Protein 1ZHQ (pdb70)

Solvent-accessible surface area: 39693 Å² total; per-residue (Å²): 72,44,14,118,9,58,12,11,0,5,52,9,174,53,80,68,43,0,73,130,9,0,60,66,0,2,36,1,41,34,13,90,34,50,21,118,69,71,64,58,25,153,72,31,11,1,1,0,43,0,51,18,65,40,81,40,29,23,46,51,89,21,102,14,40,0,0,3,0,43,8,163,48,104,104,23,1,134,128,4,0,70,28,0,0,20,8,28,25,15,95,36,47,38,117,62,128,46,40,32,147,46,62,12,1,0,0,46,0,68,4,23,31,90,48,12,110,10,59,14,11,0,4,47,7,168,51,84,66,42,0,76,123,9,0,59,71,0,1,31,1,42,36,11,105,30,50,19,116,66,75,63,54,26,155,78,31,10,1,3,0,40,0,40,19,81,42,128,36,103,44,161,54,95,23,70,13,16,0,0,2,1,61,13,215,51,22,116,34,0,76,155,14,0,71,44,1,0,25,8,28,30,15,107,32,46,20,10,19,40,59,50,32,153,72,61,11,1,1,0,12,0,68,6,29,30,92,43,13,100,9,59,12,11,0,5,44,7,168,55,80,69,47,0,76,134,8,0,57,71,0,1,32,1,39,36,14,89,33,52,26,118,66,74,60,56,24,155,73,31,10,1,2,0,31,0,47,19,80,40,131,38,105,44,162,50,95,24,99,13,32,0,0,3,0,33,6,48,24,81,102,3,0,75,113,19,0,71,41,1,0,24,8,27,30,16,111,32,47,19,119,60,120,56,46,31,159,30,58,15,0,1,0,44,0,67,5,31,29,92,44,15,106,9,60,12,12,0,7,47,9,166,52,70,41,51,0,44,108,9,0,37,69,0,1,30,1,40,37,14,29,24,39,19,117,61,72,64,59,25,150,71,32,12,1,0,0,43,0,48,19,72,41,132,34,106,44,158,52,93,24,112,14,33,0,0,2,1,42,10,162,51,82,80,36,0,87,144,18,0,70,30,1,0,21,7,25,28,19,90,29,47,19,115,60,118,60,49,37,163,41,61,12,1,0,0,41,0,63,5,30,31,93,44,15,98,9,49,13,12,0,4,47,7,167,51,47,72,48,0,72,138,10,0,59,74,0,1,34,1,40,36,14,91,34,61,19,35,12,6,32,27,25,132,70,33,11,0,5,0,21,0,60,18,76,31,136,41,111,42,162,53,88,24,102,13,32,0,0,3,1,50,9,202,49,84,106,35,0,77,160,26,0,71,40,1,0,23,8,26,30,17,106,32,47,18,116,63,116,62,50,32,166,50,61,12,0,0,0,44,0,65,4,30,32,92,46,13,110,11,62,12,11,0,7,50,9,171,50,82,63,46,0,72,128,10,0,58,73,0,2,34,1,40,37,12,94,31,46,22,117,69,76,65,56,23,156,72,32,11,0,3,0,40,0,53,19,78,41,130,36,106,42,161,54,91,25,100,14,32,0,0,3,0,47,8,173,49,82,85,32,0,76,142,21,0,73,32,0,0,19,8,28,26,18,101,32,46,23,120,62,128,60,44,31,162,50,60,15,1,0,0,49,0,64,6,25,31,88,46,14,99,9,58,12,10,0,6,52,8,173,48,75,78,55,0,12,117,11,0,5,44,0,0,13,0,41,37,14,95,17,41,16,99,68,68,64,56,25,153,76,34,10,1,0,0,40,0,46,19,74,28,98,40,111,46,164,60,92,26,105,14,33,0,0,3,1,48,8,179,53,67,89,40,0,32,107,9,0,48,38,1,0,22,8,25,27,16,60,28,40,22,116,64,116,57,48,32,167,51,52,13,0,0,0,46,0,49,5,26,29,94,43,13,99,10,58,14,11,0,5,39,7,50,25,84,61,11,0,74,69,5,0,56,73,0,2,33,1,38,36,14,96,33,55,19,122,64,74,43,55,23,143,54,31,11,1,2,0,43,0,47,19,77,39,126,32,97,43,162,59,90,25,104,15,31,0,1,2,1,15,8,158,49,84,118,37,0,73,164,14,0,72,33,0,0,21,8,27,30,17,107,30,46,21,118,64,116,54,52,34,132,30,62,10,0,0,0,46,0,66,6,28,31

Structure (mmCIF, N/CA/C/O backbone):
data_1ZHQ
#
_entry.id   1ZHQ
#
_cell.length_a   76.184
_cell.length_b   74.873
_cell.length_c   83.901
_cell.angle_alpha   90.00
_cell.angle_beta   100.77
_cell.angle_gamma   90.00
#
_symmetry.space_group_name_H-M   'P 1 21 1'
#
loop_
_entity.id
_entity.type
_entity.pdbx_description
1 polymer 'mannan-binding lectin'
2 non-polymer 'PHOSPHATE ION'
3 non-polymer 1,2-ETHANEDIOL
4 water water
#
loop_
_atom_site.group_PDB
_atom_site.id
_atom_site.type_symbol
_atom_site.label_atom_id
_atom_site.label_alt_id
_atom_site.label_comp_id
_atom_site.label_asym_id
_atom_site.label_entity_id
_atom_site.label_seq_id
_atom_site.pdbx_PDB_ins_code
_atom_site.Cartn_x
_atom_site.Cartn_y
_atom_site.Cartn_z
_atom_site.occupancy
_atom_site.B_iso_or_equiv
_atom_site.auth_seq_id
_atom_site.auth_comp_id
_atom_site.auth_asym_id
_atom_site.auth_atom_id
_atom_site.pdbx_PDB_model_num
ATOM 1 N N . ALA A 1 1 ? 12.398 25.211 4.856 1.00 19.62 1 ALA A N 1
ATOM 2 C CA . ALA A 1 1 ? 12.916 25.517 3.492 1.00 17.35 1 ALA A CA 1
ATOM 3 C C . ALA A 1 1 ? 11.847 26.243 2.685 1.00 16.61 1 ALA A C 1
ATOM 4 O O . ALA A 1 1 ? 10.652 26.004 2.862 1.00 15.98 1 ALA A O 1
ATOM 6 N N . SER A 1 2 ? 12.277 27.112 1.777 1.00 15.81 2 SER A N 1
ATOM 7 C CA . SER A 1 2 ? 11.331 27.883 0.987 1.00 14.68 2 SER A CA 1
ATOM 8 C C . SER A 1 2 ? 11.661 27.903 -0.501 1.00 14.58 2 SER A C 1
ATOM 9 O O . SER A 1 2 ? 12.723 27.461 -0.917 1.00 12.72 2 SER A O 1
ATOM 12 N N . TYR A 1 3 ? 10.743 28.446 -1.293 1.00 13.97 3 TYR A N 1
ATOM 13 C CA . TYR A 1 3 ? 10.928 28.534 -2.739 1.00 14.05 3 TYR A CA 1
ATOM 14 C C . TYR A 1 3 ? 10.026 29.653 -3.271 1.00 14.79 3 TYR A C 1
ATOM 15 O O . TYR A 1 3 ? 9.132 30.113 -2.576 1.00 14.95 3 TYR A O 1
ATOM 24 N N . LYS A 1 4 ? 10.256 30.093 -4.500 1.00 15.83 4 LYS A N 1
ATOM 25 C CA . LYS A 1 4 ? 9.461 31.186 -5.050 1.00 15.39 4 LYS A CA 1
ATOM 26 C C . LYS A 1 4 ? 8.695 30.847 -6.307 1.00 14.14 4 LYS A C 1
ATOM 27 O O . LYS A 1 4 ? 9.199 30.121 -7.155 1.00 13.89 4 LYS A O 1
ATOM 33 N N . VAL A 1 5 ? 7.473 31.377 -6.414 1.00 12.87 5 VAL A N 1
ATOM 34 C CA . VAL A 1 5 ? 6.629 31.204 -7.605 1.00 13.28 5 VAL A CA 1
ATOM 35 C C . VAL A 1 5 ? 5.873 32.508 -7.848 1.00 13.91 5 VAL A C 1
ATOM 36 O O . VAL A 1 5 ? 5.710 33.333 -6.933 1.00 13.68 5 VAL A O 1
ATOM 40 N N . ASN A 1 6 ? 5.448 32.715 -9.089 1.00 13.27 6 ASN A N 1
ATOM 41 C CA . ASN A 1 6 ? 4.663 33.895 -9.413 1.00 12.35 6 ASN A CA 1
ATOM 42 C C . ASN A 1 6 ? 3.201 33.485 -9.297 1.00 13.34 6 ASN A C 1
ATOM 43 O O . ASN A 1 6 ? 2.804 32.409 -9.768 1.00 12.56 6 ASN A O 1
ATOM 48 N N . ILE A 1 7 ? 2.405 34.341 -8.666 1.00 13.27 7 ILE A N 1
ATOM 49 C CA . ILE A 1 7 ? 0.992 34.065 -8.468 1.00 13.33 7 ILE A CA 1
ATOM 50 C C . ILE A 1 7 ? 0.190 35.154 -9.158 1.00 13.09 7 ILE A C 1
ATOM 51 O O . ILE A 1 7 ? 0.526 36.326 -9.048 1.00 13.06 7 ILE A O 1
ATOM 56 N N . PRO A 1 8 ? -0.882 34.780 -9.874 1.00 12.88 8 PRO A N 1
ATOM 57 C CA . PRO A 1 8 ? -1.722 35.754 -10.583 1.00 12.67 8 PRO A CA 1
ATOM 58 C C . PRO A 1 8 ? -2.272 36.781 -9.620 1.00 12.87 8 PRO A C 1
ATOM 59 O O . PRO A 1 8 ? -2.565 36.464 -8.469 1.00 13.22 8 PRO A O 1
ATOM 63 N N . ALA A 1 9 ? -2.423 38.015 -10.093 1.00 13.19 9 ALA A N 1
ATOM 64 C CA . ALA A 1 9 ? -2.947 39.088 -9.252 1.00 13.79 9 ALA A CA 1
ATOM 65 C C . ALA A 1 9 ? -3.955 39.921 -10.030 1.00 14.46 9 ALA A C 1
ATOM 66 O O . ALA A 1 9 ? -4.543 40.853 -9.489 1.00 13.93 9 ALA A O 1
ATOM 68 N N . GLY A 1 10 ? -4.151 39.568 -11.297 1.00 15.83 10 GLY A N 1
ATOM 69 C CA . GLY A 1 10 ? -5.028 40.349 -12.148 1.00 15.84 10 GLY A CA 1
ATOM 70 C C . GLY A 1 10 ? -4.130 41.463 -12.658 1.00 15.67 10 GLY A C 1
ATOM 71 O O . GLY A 1 10 ? -2.948 41.493 -12.323 1.00 16.18 10 GLY A O 1
ATOM 72 N N . PRO A 1 11 ? -4.642 42.394 -13.469 1.00 16.66 11 PRO A N 1
ATOM 73 C CA . PRO A 1 11 ? -3.782 43.472 -13.965 1.00 16.63 11 PRO A CA 1
ATOM 74 C C . PRO A 1 11 ? -3.335 44.424 -12.851 1.00 15.53 11 PRO A C 1
ATOM 75 O O . PRO A 1 11 ? -4.140 44.823 -12.016 1.00 16.46 11 PRO A O 1
ATOM 79 N N . LEU A 1 12 ? -2.050 44.767 -12.830 1.00 15.32 12 LEU A N 1
ATOM 80 C CA . LEU A 1 12 ? -1.525 45.704 -11.833 1.00 15.22 12 LEU A CA 1
ATOM 81 C C . LEU A 1 12 ? -1.045 46.911 -12.639 1.00 16.52 12 LEU A C 1
ATOM 82 O O . LEU A 1 12 ? -0.110 46.802 -13.422 1.00 17.91 12 LEU A O 1
ATOM 87 N N . TRP A 1 13 ? -1.685 48.060 -12.442 1.00 17.22 13 TRP A N 1
ATOM 88 C CA . TRP A 1 13 ? -1.367 49.245 -13.238 1.00 17.78 13 TRP A CA 1
ATOM 89 C C . TRP A 1 13 ? -0.194 50.148 -12.855 1.00 17.32 13 TRP A C 1
ATOM 90 O O . TRP A 1 13 ? 0.119 51.095 -13.583 1.00 17.41 13 TRP A O 1
ATOM 101 N N . SER A 1 14 ? 0.456 49.866 -11.734 1.00 14.71 14 SER A N 1
ATOM 102 C CA . SER A 1 14 ? 1.603 50.665 -11.307 1.00 15.14 14 SER A CA 1
ATOM 103 C C . SER A 1 14 ? 2.341 49.865 -10.253 1.00 14.19 14 SER A C 1
ATOM 104 O O . SER A 1 14 ? 1.775 48.944 -9.684 1.00 11.85 14 SER A O 1
ATOM 107 N N . ASN A 1 15 ? 3.598 50.211 -9.999 1.00 14.83 15 ASN A N 1
ATOM 108 C CA . ASN A 1 15 ? 4.361 49.514 -8.978 1.00 14.35 15 ASN A CA 1
ATOM 109 C C . ASN A 1 15 ? 3.722 49.764 -7.608 1.00 14.10 15 ASN A C 1
ATOM 110 O O . ASN A 1 15 ? 3.717 48.890 -6.745 1.00 13.80 15 ASN A O 1
ATOM 115 N N . ALA A 1 16 ? 3.193 50.966 -7.409 1.00 15.00 16 ALA A N 1
ATOM 116 C CA . ALA A 1 16 ? 2.563 51.301 -6.140 1.00 14.78 16 ALA A CA 1
ATOM 117 C C . ALA A 1 16 ? 1.426 50.323 -5.845 1.00 14.83 16 ALA A C 1
ATOM 118 O O . ALA A 1 16 ? 1.306 49.806 -4.729 1.00 12.35 16 ALA A O 1
ATOM 120 N N . GLU A 1 17 ? 0.605 50.051 -6.856 1.00 12.47 17 GLU A N 1
ATOM 121 C CA . GLU A 1 17 ? -0.520 49.138 -6.669 1.00 14.42 17 GLU A CA 1
ATOM 122 C C . GLU A 1 17 ? -0.003 47.736 -6.352 1.00 13.48 17 GLU A C 1
ATOM 123 O O . GLU A 1 17 ? -0.552 47.041 -5.507 1.00 13.66 17 GLU A O 1
ATOM 129 N N . ALA A 1 18 ? 1.074 47.348 -7.024 1.00 14.34 18 ALA A N 1
ATOM 130 C CA . ALA A 1 18 ? 1.679 46.035 -6.835 1.00 13.78 18 ALA A CA 1
ATOM 131 C C . ALA A 1 18 ? 2.196 45.841 -5.414 1.00 14.98 18 ALA A C 1
ATOM 132 O O . ALA A 1 18 ? 2.076 44.748 -4.854 1.00 12.75 18 ALA A O 1
ATOM 134 N N . GLN A 1 19 ? 2.788 46.889 -4.847 1.00 13.88 19 GLN A N 1
ATOM 135 C CA . GLN A 1 19 ? 3.312 46.813 -3.486 1.00 15.66 19 GLN A CA 1
ATOM 136 C C . GLN A 1 19 ? 2.166 46.798 -2.473 1.00 15.51 19 GLN A C 1
ATOM 137 O O . GLN A 1 19 ? 2.326 46.316 -1.351 1.00 15.84 19 GLN A O 1
ATOM 143 N N . GLN A 1 20 ? 1.018 47.339 -2.861 1.00 15.42 20 GLN A N 1
ATOM 144 C CA . GLN A 1 20 ? -0.148 47.337 -1.977 1.00 17.50 20 GLN A CA 1
ATOM 145 C C . GLN A 1 20 ? -0.838 45.974 -2.056 1.00 16.61 20 GLN A C 1
ATOM 146 O O . GLN A 1 20 ? -1.214 45.399 -1.043 1.00 16.50 20 GLN A O 1
ATOM 152 N N . VAL A 1 21 ? -0.998 45.469 -3.277 1.00 15.26 21 VAL A N 1
ATOM 153 C CA . VAL A 1 21 ? -1.667 44.193 -3.522 1.00 13.94 21 VAL A CA 1
ATOM 154 C C . VAL A 1 21 ? -0.828 42.931 -3.299 1.00 12.87 21 VAL A C 1
ATOM 155 O O . VAL A 1 21 ? -1.344 41.915 -2.821 1.00 12.35 21 VAL A O 1
ATOM 159 N N . GLY A 1 22 ? 0.448 42.983 -3.670 1.00 13.11 22 GLY A N 1
ATOM 160 C CA . GLY A 1 22 ? 1.318 41.825 -3.515 1.00 12.26 22 GLY A CA 1
ATOM 161 C C . GLY A 1 22 ? 1.272 41.199 -2.131 1.00 11.79 22 GLY A C 1
ATOM 162 O O . GLY A 1 22 ? 1.128 39.985 -1.993 1.00 12.23 22 GLY A O 1
ATOM 163 N N . PRO A 1 23 ? 1.391 42.007 -1.073 1.00 11.97 23 PRO A N 1
ATOM 164 C CA . PRO A 1 23 ? 1.351 41.416 0.267 1.00 11.25 23 PRO A CA 1
ATOM 165 C C . PRO A 1 23 ? 0.024 40.731 0.594 1.00 11.34 23 PRO A C 1
ATOM 166 O O . PRO A 1 23 ? 0.002 39.756 1.334 1.00 11.00 23 PRO A O 1
ATOM 170 N N . LYS A 1 24 ? -1.076 41.243 0.044 1.00 10.37 24 LYS A N 1
ATOM 1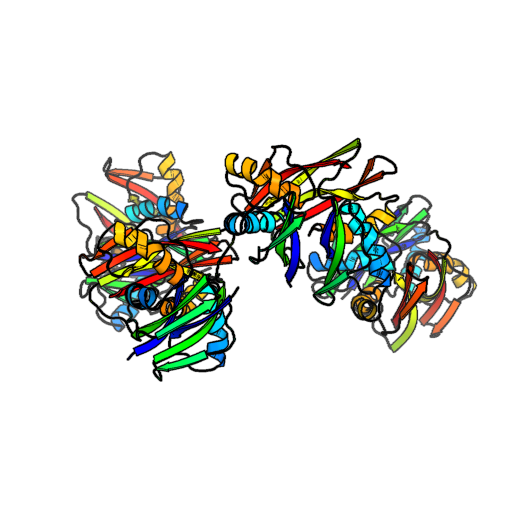71 C CA . LYS A 1 24 ? -2.390 40.657 0.324 1.00 11.24 24 LYS A CA 1
ATOM 172 C C . LYS A 1 24 ? -2.528 39.298 -0.348 1.00 12.68 24 LYS A C 1
ATOM 173 O O . LYS A 1 24 ? -3.019 38.335 0.261 1.00 12.31 24 LYS A O 1
ATOM 179 N N . ILE A 1 25 ? -2.104 39.212 -1.603 1.00 10.84 25 ILE A N 1
ATOM 180 C CA . ILE A 1 25 ? -2.149 37.936 -2.304 1.00 11.19 25 ILE A CA 1
ATOM 181 C C . ILE A 1 25 ? -1.202 36.945 -1.633 1.00 12.25 25 ILE A C 1
ATOM 182 O O . ILE A 1 25 ? -1.530 35.770 -1.466 1.00 10.87 25 ILE A O 1
ATOM 187 N N . ALA A 1 26 ? -0.032 37.425 -1.226 1.00 13.18 26 ALA A N 1
ATOM 188 C CA . ALA A 1 26 ? 0.926 36.554 -0.574 1.00 11.85 26 ALA A CA 1
ATOM 189 C C . ALA A 1 26 ? 0.336 36.027 0.726 1.00 12.11 26 ALA A C 1
ATOM 190 O O . ALA A 1 26 ? 0.443 34.836 1.034 1.00 12.66 26 ALA A O 1
ATOM 192 N N . ALA A 1 27 ? -0.302 36.898 1.489 1.00 12.26 27 ALA A N 1
ATOM 193 C CA . ALA A 1 27 ? -0.880 36.441 2.750 1.00 13.31 27 ALA A CA 1
ATOM 194 C C . ALA A 1 27 ? -2.000 35.411 2.529 1.00 12.05 27 ALA A C 1
ATOM 195 O O . ALA A 1 27 ? -2.179 34.511 3.348 1.00 11.08 27 ALA A O 1
ATOM 197 N N . ALA A 1 28 ? -2.744 35.535 1.432 1.00 11.35 28 ALA A N 1
ATOM 198 C CA . ALA A 1 28 ? -3.835 34.592 1.150 1.00 11.62 28 ALA A CA 1
ATOM 199 C C . ALA A 1 28 ? -3.274 33.222 0.774 1.00 12.27 28 ALA A C 1
ATOM 200 O O . ALA A 1 28 ? -3.964 32.206 0.879 1.00 10.14 28 ALA A O 1
ATOM 202 N N . HIS A 1 29 ? -2.020 33.218 0.326 1.00 11.72 29 HIS A N 1
ATOM 203 C CA . HIS A 1 29 ? -1.336 31.992 -0.085 1.00 13.14 29 HIS A CA 1
ATOM 204 C C . HIS A 1 29 ? -0.243 31.543 0.879 1.00 13.02 29 HIS A C 1
ATOM 205 O O . HIS A 1 29 ? 0.618 30.732 0.532 1.00 11.90 29 HIS A O 1
ATOM 212 N N . GLN A 1 30 ? -0.313 32.078 2.097 1.00 11.82 30 GLN A N 1
ATOM 213 C CA . GLN A 1 30 ? 0.607 31.753 3.175 1.00 13.63 30 GLN A CA 1
ATOM 214 C C . GLN A 1 30 ? 2.063 31.937 2.806 1.00 14.15 30 GLN A C 1
ATOM 215 O O . GLN A 1 30 ? 2.915 31.124 3.170 1.00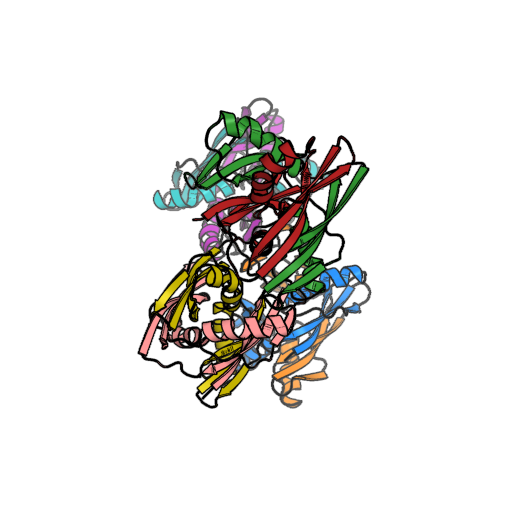 13.14 30 GLN A O 1
ATOM 221 N N . GLY A 1 31 ? 2.352 33.016 2.093 1.00 14.94 31 GLY A N 1
ATOM 222 C CA . GLY A 1 31 ? 3.727 33.262 1.702 1.00 14.46 31 GLY A CA 1
ATOM 223 C C . GLY A 1 31 ? 4.128 34.690 1.969 1.00 15.08 31 GLY A C 1
ATOM 224 O O . GLY A 1 31 ? 3.389 35.431 2.615 1.00 12.87 31 GLY A O 1
ATOM 225 N N . ASN A 1 32 ? 5.309 35.058 1.485 1.00 13.39 32 ASN A N 1
ATOM 226 C CA . ASN A 1 32 ? 5.820 36.401 1.646 1.00 14.61 32 ASN A CA 1
ATOM 227 C C . ASN A 1 32 ? 6.119 37.001 0.278 1.00 14.20 32 ASN A C 1
ATOM 228 O O . ASN A 1 32 ? 6.913 36.454 -0.498 1.00 14.77 32 ASN A O 1
ATOM 233 N N . PHE A 1 33 ? 5.455 38.108 -0.023 1.00 12.99 33 PHE A N 1
ATOM 234 C CA . PHE A 1 33 ? 5.667 38.823 -1.275 1.00 12.56 33 PHE A CA 1
ATOM 235 C C . PHE A 1 33 ? 7.131 39.324 -1.255 1.00 14.41 33 PHE A C 1
ATOM 236 O O . PHE A 1 33 ? 7.580 39.901 -0.267 1.00 14.96 33 PHE A O 1
ATOM 244 N N . THR A 1 34 ? 7.872 39.081 -2.332 1.00 16.06 34 THR A N 1
ATOM 245 C CA . THR A 1 34 ? 9.277 39.490 -2.414 1.00 16.27 34 THR A CA 1
ATOM 246 C C . THR A 1 34 ? 9.455 40.935 -2.881 1.00 16.93 34 THR A C 1
ATOM 247 O O . THR A 1 34 ? 10.565 41.460 -2.860 1.00 15.64 34 THR A O 1
ATOM 251 N N . GLY A 1 35 ? 8.367 41.557 -3.324 1.00 15.25 35 GLY A N 1
ATOM 252 C CA . GLY A 1 35 ? 8.439 42.917 -3.824 1.00 15.01 35 GLY A CA 1
ATOM 253 C C . GLY A 1 35 ? 8.518 42.917 -5.342 1.00 15.88 35 GLY A C 1
ATOM 254 O O . GLY A 1 35 ? 8.287 43.947 -5.985 1.00 16.68 35 GLY A O 1
ATOM 255 N N . GLN A 1 36 ? 8.838 41.764 -5.928 1.00 17.18 36 GLN A N 1
ATOM 256 C CA . GLN A 1 36 ? 8.961 41.664 -7.386 1.00 17.06 36 GLN A CA 1
ATOM 257 C C . GLN A 1 36 ? 7.652 41.264 -8.062 1.00 17.13 36 GLN A C 1
ATOM 258 O O . GLN A 1 36 ? 6.863 40.505 -7.509 1.00 13.61 36 GLN A O 1
ATOM 264 N N . TRP A 1 37 ? 7.420 41.786 -9.262 1.00 16.01 37 TRP A N 1
ATOM 265 C CA . TRP A 1 37 ? 6.195 41.466 -9.977 1.00 17.70 37 TRP A CA 1
ATOM 266 C C . TRP A 1 37 ? 6.401 41.677 -11.462 1.00 18.75 37 TRP A C 1
ATOM 267 O O . TRP A 1 37 ? 7.365 42.314 -11.870 1.00 18.60 37 TRP A O 1
ATOM 278 N N . THR A 1 38 ? 5.486 41.147 -12.269 1.00 18.73 38 THR A N 1
ATOM 279 C CA . THR A 1 38 ? 5.597 41.258 -13.717 1.00 20.64 38 THR A CA 1
ATOM 280 C C . THR A 1 38 ? 4.227 41.278 -14.387 1.00 20.02 38 THR A C 1
ATOM 281 O O . THR A 1 38 ? 3.297 40.641 -13.910 1.00 18.06 38 THR A O 1
ATOM 285 N N . THR A 1 39 ? 4.095 42.016 -15.487 1.00 18.59 39 THR A N 1
ATOM 286 C CA . THR A 1 39 ? 2.838 41.975 -16.214 1.00 18.91 39 THR A CA 1
ATOM 287 C C . THR A 1 39 ? 3.108 40.933 -17.297 1.00 19.22 39 THR A C 1
ATOM 288 O O . THR A 1 39 ? 4.114 41.015 -18.008 1.00 20.51 39 THR A O 1
ATOM 292 N N . VAL A 1 40 ? 2.234 39.936 -17.404 1.00 18.50 40 VAL A N 1
ATOM 293 C CA . VAL A 1 40 ? 2.427 38.866 -18.381 1.00 17.39 40 VAL A CA 1
ATOM 294 C C . VAL A 1 40 ? 1.489 38.950 -19.578 1.00 18.40 40 VAL A C 1
ATOM 295 O O . VAL A 1 40 ? 1.736 38.319 -20.606 1.00 18.61 40 VAL A O 1
ATOM 299 N N . VAL A 1 41 ? 0.405 39.705 -19.432 1.00 18.51 41 VAL A N 1
ATOM 300 C CA . VAL A 1 41 ? -0.519 39.944 -20.541 1.00 19.49 41 VAL A CA 1
ATOM 301 C C . VAL A 1 41 ? -0.883 41.420 -20.409 1.00 20.56 41 VAL A C 1
ATOM 302 O O . VAL A 1 41 ? -1.612 41.820 -19.501 1.00 20.35 41 VAL A O 1
ATOM 306 N N . GLU A 1 42 ? -0.336 42.227 -21.309 1.00 22.17 42 GLU A N 1
ATOM 307 C CA . GLU A 1 42 ? -0.564 43.661 -21.297 1.00 24.02 42 GLU A CA 1
ATOM 308 C C . GLU A 1 42 ? -2.030 44.000 -21.077 1.00 23.70 42 GLU A C 1
ATOM 309 O O . GLU A 1 42 ? -2.915 43.454 -21.741 1.00 24.31 42 GLU A O 1
ATOM 315 N N . SER A 1 43 ? -2.282 44.880 -20.112 1.00 22.59 43 SER A N 1
ATOM 316 C CA . SER A 1 43 ? -3.633 45.334 -19.788 1.00 21.08 43 SER A CA 1
ATOM 317 C C . SER A 1 43 ? -4.574 44.268 -19.244 1.00 20.23 43 SER A C 1
ATOM 318 O O . SER A 1 43 ? -5.755 44.542 -19.055 1.00 20.44 43 SER A O 1
ATOM 321 N N . ALA A 1 44 ? -4.080 43.065 -18.967 1.00 18.02 44 ALA A N 1
ATOM 322 C CA . ALA A 1 44 ? -4.995 42.025 -18.501 1.00 15.78 44 ALA A CA 1
ATOM 323 C C . ALA A 1 44 ? -4.538 41.151 -17.346 1.00 15.59 44 ALA A C 1
ATOM 324 O O . ALA A 1 44 ? -5.367 40.649 -16.589 1.00 14.15 44 ALA A O 1
ATOM 326 N N . MET A 1 45 ? -3.234 40.948 -17.209 1.00 14.29 45 MET A N 1
ATOM 327 C CA . MET A 1 45 ? -2.767 40.083 -16.133 1.00 13.37 45 MET A CA 1
ATOM 328 C C . MET A 1 45 ? -1.338 40.361 -15.719 1.00 13.11 45 MET A C 1
ATOM 329 O O . MET A 1 45 ? -0.449 40.509 -16.562 1.00 15.34 45 MET A O 1
ATOM 334 N N . SER A 1 46 ? -1.128 40.424 -14.408 1.00 12.48 46 SER A N 1
ATOM 335 C CA . SER A 1 46 ? 0.190 40.640 -13.839 1.00 12.50 46 SER A CA 1
ATOM 336 C C . SER A 1 46 ? 0.310 39.573 -12.759 1.00 12.25 46 SER A C 1
ATOM 337 O O . SER A 1 46 ? -0.693 39.050 -12.301 1.00 12.27 46 SER A O 1
ATOM 340 N N . VAL A 1 47 ? 1.529 39.244 -12.371 1.00 11.94 47 VAL A N 1
ATOM 341 C CA . VAL A 1 47 ? 1.723 38.248 -11.324 1.00 13.45 47 VAL A CA 1
ATOM 342 C C . VAL A 1 47 ? 2.669 38.848 -10.287 1.00 14.27 47 VAL A C 1
ATOM 343 O O . VAL A 1 47 ? 3.465 39.728 -10.613 1.00 13.28 47 VAL A O 1
ATOM 347 N N . VAL A 1 48 ? 2.565 38.381 -9.046 1.00 13.10 48 VAL A N 1
ATOM 348 C CA . VAL A 1 48 ? 3.426 38.846 -7.971 1.00 11.80 48 VAL A CA 1
ATOM 349 C C . VAL A 1 48 ? 4.269 37.660 -7.477 1.00 12.70 48 VAL A C 1
ATOM 350 O O . VAL A 1 48 ? 3.761 36.539 -7.308 1.00 12.22 48 VAL A O 1
ATOM 354 N N . GLU A 1 49 ? 5.561 37.902 -7.273 1.00 12.19 49 GLU A N 1
ATOM 355 C CA . GLU A 1 49 ? 6.456 36.839 -6.824 1.00 13.06 49 GLU A CA 1
ATOM 356 C C . GLU A 1 49 ? 6.251 36.593 -5.345 1.00 12.40 49 GLU A C 1
ATOM 357 O O . GLU A 1 49 ? 6.322 37.517 -4.543 1.00 11.64 49 GLU A O 1
ATOM 363 N N . VAL A 1 50 ? 6.022 35.337 -4.986 1.00 12.86 50 VAL A N 1
ATOM 364 C CA . VAL A 1 50 ? 5.756 34.988 -3.601 1.00 13.26 50 VAL A CA 1
ATOM 365 C C . VAL A 1 50 ? 6.614 33.832 -3.094 1.00 14.29 50 VAL A C 1
ATOM 366 O O . VAL A 1 50 ? 6.724 32.782 -3.743 1.00 12.57 50 VAL A O 1
ATOM 370 N N . GLU A 1 51 ? 7.224 34.032 -1.931 1.00 14.98 51 GLU A N 1
ATOM 371 C CA . GLU A 1 51 ? 8.044 32.993 -1.336 1.00 15.12 51 GLU A CA 1
ATOM 372 C C . GLU A 1 51 ? 7.130 32.140 -0.453 1.00 14.91 51 GLU A C 1
ATOM 373 O O . GLU A 1 51 ? 6.463 32.640 0.459 1.00 15.74 51 GLU A O 1
ATOM 379 N N . LEU A 1 52 ? 7.110 30.848 -0.744 1.00 14.63 52 LEU A N 1
ATOM 380 C CA . LEU A 1 52 ? 6.287 29.882 -0.037 1.00 14.07 52 LEU A CA 1
ATOM 381 C C . LEU A 1 52 ? 7.160 28.950 0.788 1.00 13.85 52 LEU A C 1
ATOM 382 O O . LEU A 1 52 ? 8.335 28.743 0.483 1.00 14.84 52 LEU A O 1
ATOM 387 N N . GLN A 1 53 ? 6.579 28.385 1.831 1.00 15.02 53 GLN A N 1
ATOM 388 C CA . GLN A 1 53 ? 7.291 27.440 2.678 1.00 14.63 53 GLN A CA 1
ATOM 389 C C . GLN A 1 53 ? 6.926 26.052 2.182 1.00 15.68 53 GLN A C 1
ATOM 390 O O . GLN A 1 53 ? 5.781 25.813 1.782 1.00 14.00 53 GLN A O 1
ATOM 396 N N . VAL A 1 54 ? 7.888 25.134 2.221 1.00 14.83 54 VAL A N 1
ATOM 397 C CA . VAL A 1 54 ? 7.628 23.772 1.773 1.00 16.76 54 VAL A CA 1
ATOM 398 C C . VAL A 1 54 ? 6.546 23.150 2.643 1.00 16.35 54 VAL A C 1
ATOM 399 O O . VAL A 1 54 ? 5.708 22.403 2.171 1.00 17.20 54 VAL A O 1
ATOM 403 N N . GLU A 1 55 ? 6.565 23.474 3.923 1.00 18.62 55 GLU A N 1
ATOM 404 C CA . GLU A 1 55 ? 5.584 22.916 4.827 1.00 19.97 55 GLU A CA 1
ATOM 405 C C . GLU A 1 55 ? 4.965 24.020 5.677 1.00 19.01 55 GLU A C 1
ATOM 406 O O . GLU A 1 55 ? 5.672 24.780 6.328 1.00 19.09 55 GLU A O 1
ATOM 412 N N . ASN A 1 56 ? 3.641 24.116 5.644 1.00 15.80 56 ASN A N 1
ATOM 413 C CA . ASN A 1 56 ? 2.926 25.116 6.416 1.00 15.43 56 ASN A CA 1
ATOM 414 C C . ASN A 1 56 ? 2.475 24.480 7.712 1.00 16.33 56 ASN A C 1
ATOM 415 O O . ASN A 1 56 ? 1.691 23.528 7.701 1.00 15.94 56 ASN A O 1
ATOM 420 N N . THR A 1 57 ? 2.956 25.001 8.832 1.00 17.07 57 THR A N 1
ATOM 421 C CA . THR A 1 57 ? 2.589 24.426 10.119 1.00 17.98 57 THR A CA 1
ATOM 422 C C . THR A 1 57 ? 1.807 25.411 10.967 1.00 19.05 57 THR A C 1
ATOM 423 O O . THR A 1 57 ? 1.694 26.589 10.627 1.00 20.84 57 THR A O 1
ATOM 427 N N . GLY A 1 58 ? 1.267 24.932 12.080 1.00 17.02 58 GLY A N 1
ATOM 428 C CA . GLY A 1 58 ? 0.498 25.812 12.939 1.00 18.26 58 GLY A CA 1
ATOM 429 C C . GLY A 1 58 ? -0.521 25.012 13.713 1.00 16.61 58 GLY A C 1
ATOM 430 O O . GLY A 1 58 ? -0.614 23.800 13.556 1.00 17.73 58 GLY A O 1
ATOM 431 N N . ILE A 1 59 ? -1.293 25.685 14.551 1.00 16.77 59 ILE A N 1
ATOM 432 C CA . ILE A 1 59 ? -2.284 24.991 15.350 1.00 15.89 59 ILE A CA 1
ATOM 433 C C . ILE A 1 59 ? -3.698 25.212 14.832 1.00 16.22 59 ILE A C 1
ATOM 434 O O . ILE A 1 59 ? -4.648 24.650 15.364 1.00 15.56 59 ILE A O 1
ATOM 439 N N . HIS A 1 60 ? -3.841 26.032 13.796 1.00 14.91 60 HIS A N 1
ATOM 440 C CA . HIS A 1 60 ? -5.163 26.298 13.246 1.00 17.28 60 HIS A CA 1
ATOM 441 C C . HIS A 1 60 ? -5.312 25.609 11.905 1.00 16.92 60 HIS A C 1
ATOM 442 O O . HIS A 1 60 ? -4.323 25.336 11.235 1.00 17.20 60 HIS A O 1
ATOM 449 N N . GLU A 1 61 ? -6.550 25.347 11.513 1.00 15.79 61 GLU A N 1
ATOM 450 C CA . GLU A 1 61 ? -6.785 24.738 10.216 1.00 17.32 61 GLU A CA 1
ATOM 451 C C . GLU A 1 61 ? -8.104 25.152 9.602 1.00 16.85 61 GLU A C 1
ATOM 452 O O . GLU A 1 61 ? -8.998 25.693 10.272 1.00 13.06 61 GLU A O 1
ATOM 458 N N . PHE A 1 62 ? -8.209 24.898 8.303 1.00 15.05 62 PHE A N 1
ATOM 459 C CA . PHE A 1 62 ? -9.422 25.187 7.569 1.00 15.00 62 PHE A CA 1
ATOM 460 C C . PHE A 1 62 ? -9.525 24.151 6.472 1.00 14.25 62 PHE A C 1
ATOM 461 O O . PHE A 1 62 ? -8.590 23.987 5.680 1.00 12.61 62 PHE A O 1
ATOM 469 N N . LYS A 1 63 ? -10.659 23.460 6.421 1.00 13.82 63 LYS A N 1
ATOM 470 C CA . LYS A 1 63 ? -10.867 22.438 5.399 1.00 13.73 63 LYS A CA 1
ATOM 471 C C . LYS A 1 63 ? -11.848 22.955 4.365 1.00 15.15 63 LYS A C 1
ATOM 472 O O . LYS A 1 63 ? -12.803 23.652 4.700 1.00 13.06 63 LYS A O 1
ATOM 478 N N . THR A 1 64 ? -11.619 22.604 3.109 1.00 13.55 64 THR A N 1
ATOM 479 C CA . THR A 1 64 ? -12.494 23.060 2.042 1.00 13.37 64 THR A CA 1
ATOM 480 C C . THR A 1 64 ? -12.262 22.192 0.814 1.00 14.01 64 THR A C 1
ATOM 481 O O . THR A 1 64 ? -11.319 21.412 0.773 1.00 14.30 64 THR A O 1
ATOM 485 N N . ASP A 1 65 ? -13.119 22.337 -0.188 1.00 14.32 65 ASP A N 1
ATOM 486 C CA . ASP A 1 65 ? -12.958 21.573 -1.415 1.00 13.94 65 ASP A CA 1
ATOM 487 C C . ASP A 1 65 ? -12.393 22.477 -2.504 1.00 11.20 65 ASP A C 1
ATOM 488 O O . ASP A 1 65 ? -12.734 23.653 -2.589 1.00 13.43 65 ASP A O 1
ATOM 493 N N . VAL A 1 66 ? -11.510 21.930 -3.324 1.00 10.39 66 VAL A N 1
ATOM 494 C CA . VAL A 1 66 ? -10.956 22.691 -4.417 1.00 9.46 66 VAL A CA 1
ATOM 495 C C . VAL A 1 66 ? -10.921 21.827 -5.667 1.00 10.41 66 VAL A C 1
ATOM 496 O O . VAL A 1 66 ? -10.949 20.591 -5.585 1.00 10.36 66 VAL A O 1
ATOM 500 N N . LEU A 1 67 ? -10.866 22.472 -6.828 1.00 9.58 67 LEU A N 1
ATOM 501 C CA . LEU A 1 67 ? -10.825 21.734 -8.087 1.00 10.72 67 LEU A CA 1
ATOM 502 C C . LEU A 1 67 ? -9.638 20.779 -8.120 1.00 12.80 67 LEU A C 1
ATOM 503 O O . LEU A 1 67 ? -8.519 21.135 -7.731 1.00 12.82 67 LEU A O 1
ATOM 508 N N . ALA A 1 68 ? -9.868 19.568 -8.611 1.00 11.82 68 ALA A N 1
ATOM 509 C CA . ALA A 1 68 ? -8.802 18.590 -8.650 1.00 12.43 68 ALA A CA 1
ATOM 510 C C . ALA A 1 68 ? -8.588 18.070 -10.053 1.00 13.02 68 ALA A C 1
ATOM 511 O O . ALA A 1 68 ? -7.753 17.198 -10.273 1.00 12.21 68 ALA A O 1
ATOM 513 N N . GLY A 1 69 ? -9.326 18.638 -11.001 1.00 13.57 69 GLY A N 1
ATOM 514 C CA . GLY A 1 69 ? -9.260 18.167 -12.370 1.00 13.49 69 GLY A CA 1
ATOM 515 C C . GLY A 1 69 ? -10.151 16.935 -12.368 1.00 13.68 69 GLY A C 1
ATOM 516 O O . GLY A 1 69 ? -10.675 16.568 -11.310 1.00 12.26 69 GLY A O 1
ATOM 517 N N . PRO A 1 70 ? -10.374 16.279 -13.518 1.00 14.18 70 PRO A N 1
ATOM 518 C CA . PRO A 1 70 ? -11.234 15.093 -13.441 1.00 14.93 70 PRO A CA 1
ATOM 519 C C . PRO A 1 70 ? -10.477 13.928 -12.781 1.00 16.41 70 PRO A C 1
ATOM 520 O O . PRO A 1 70 ? -9.309 13.696 -13.081 1.00 17.51 70 PRO A O 1
ATOM 524 N N . LEU A 1 71 ? -11.129 13.229 -11.859 1.00 17.31 71 LEU A N 1
ATOM 525 C CA . LEU A 1 71 ? -10.523 12.072 -11.194 1.00 19.59 71 LEU A CA 1
ATOM 526 C C . LEU A 1 71 ? -11.457 10.899 -11.485 1.00 21.22 71 LEU A C 1
ATOM 527 O O . LEU A 1 71 ? -12.663 10.966 -11.228 1.00 21.05 71 LEU A O 1
ATOM 532 N N . TRP A 1 72 ? -10.892 9.829 -12.028 1.00 23.80 72 TRP A N 1
ATOM 533 C CA . TRP A 1 72 ? -11.681 8.675 -12.439 1.00 26.23 72 TRP A CA 1
ATOM 534 C C . TRP A 1 72 ? -11.892 7.525 -11.472 1.00 27.17 72 TRP A C 1
ATOM 535 O O . TRP A 1 72 ? -12.733 6.664 -11.725 1.00 28.75 72 TRP A O 1
ATOM 546 N N . SER A 1 73 ? -11.158 7.495 -10.369 1.00 25.05 73 SER A N 1
ATOM 547 C CA . SER A 1 73 ? -11.327 6.395 -9.430 1.00 24.61 73 SER A CA 1
ATOM 548 C C . SER A 1 73 ? -10.736 6.747 -8.081 1.00 25.29 73 SER A C 1
ATOM 549 O O . SER A 1 73 ? -9.936 7.680 -7.972 1.00 22.40 73 SER A O 1
ATOM 552 N N . ASN A 1 74 ? -11.109 5.985 -7.057 1.00 26.51 74 ASN A N 1
ATOM 553 C CA . ASN A 1 74 ? -10.582 6.243 -5.728 1.00 27.56 74 ASN A CA 1
ATOM 554 C C . ASN A 1 74 ? -9.079 6.031 -5.752 1.00 28.24 74 ASN A C 1
ATOM 555 O O . ASN A 1 74 ? -8.323 6.711 -5.059 1.00 28.81 74 ASN A O 1
ATOM 560 N N . ASP A 1 75 ? -8.644 5.093 -6.578 1.00 26.44 75 ASP A N 1
ATOM 561 C CA . ASP A 1 75 ? -7.232 4.798 -6.695 1.00 26.62 75 ASP A CA 1
ATOM 562 C C . ASP A 1 75 ? -6.456 6.014 -7.235 1.00 25.78 75 ASP A C 1
ATOM 563 O O . ASP A 1 75 ? -5.395 6.370 -6.727 1.00 24.61 75 ASP A O 1
ATOM 568 N N . GLU A 1 76 ? -6.993 6.656 -8.267 1.00 23.32 76 GLU A N 1
ATOM 569 C CA . GLU A 1 76 ? -6.335 7.824 -8.836 1.00 23.07 76 GLU A CA 1
ATOM 570 C C . GLU A 1 76 ? -6.337 8.969 -7.812 1.00 21.06 76 GLU A C 1
ATOM 571 O O . GLU A 1 76 ? -5.359 9.700 -7.686 1.00 18.89 76 GLU A O 1
ATOM 577 N N . ALA A 1 77 ? -7.431 9.110 -7.073 1.00 19.24 77 ALA A N 1
ATOM 578 C CA . ALA A 1 77 ? -7.520 10.156 -6.060 1.00 19.81 77 ALA A CA 1
ATOM 579 C C . ALA A 1 77 ? -6.484 9.926 -4.955 1.00 19.86 77 ALA A C 1
ATOM 580 O O . ALA A 1 77 ? -5.852 10.877 -4.466 1.00 18.62 77 ALA A O 1
ATOM 582 N N . GLN A 1 78 ? -6.304 8.671 -4.554 1.00 18.85 78 GLN A N 1
ATOM 583 C CA . GLN A 1 78 ? -5.321 8.364 -3.518 1.00 18.98 78 GLN A CA 1
ATOM 584 C C . GLN A 1 78 ? -3.917 8.687 -3.983 1.00 19.97 78 GLN A C 1
ATOM 585 O O . GLN A 1 78 ? -3.086 9.172 -3.209 1.00 18.28 78 GLN A O 1
ATOM 591 N N . LYS A 1 79 ? -3.657 8.416 -5.257 1.00 19.15 79 LYS A N 1
ATOM 592 C CA . LYS A 1 79 ? -2.348 8.669 -5.833 1.00 20.84 79 LYS A CA 1
ATOM 593 C C . LYS A 1 79 ? -2.086 10.165 -6.072 1.00 19.64 79 LYS A C 1
ATOM 594 O O . LYS A 1 79 ? -1.043 10.702 -5.684 1.00 19.31 79 LYS A O 1
ATOM 600 N N . LEU A 1 80 ? -3.051 10.839 -6.682 1.00 16.01 80 LEU A N 1
ATOM 601 C CA . LEU A 1 80 ? -2.900 12.253 -7.008 1.00 16.03 80 LEU A CA 1
ATOM 602 C C . LEU A 1 80 ? -3.267 13.277 -5.920 1.00 14.39 80 LEU A C 1
ATOM 603 O O . LEU A 1 80 ? -2.674 14.363 -5.858 1.00 16.17 80 LEU A O 1
ATOM 608 N N . GLY A 1 81 ? -4.234 12.931 -5.076 1.00 13.59 81 GLY A N 1
ATOM 609 C CA . GLY A 1 81 ? -4.692 13.827 -4.020 1.00 14.37 81 GLY A CA 1
ATOM 610 C C . GLY A 1 81 ? -3.642 14.618 -3.254 1.00 15.94 81 GLY A C 1
ATOM 611 O O . GLY A 1 81 ? -3.744 15.845 -3.163 1.00 15.27 81 GLY A O 1
ATOM 612 N N . PRO A 1 82 ? -2.624 13.953 -2.675 1.00 14.52 82 PRO A N 1
ATOM 613 C CA . PRO A 1 82 ? -1.597 14.690 -1.929 1.00 13.93 82 PRO A CA 1
ATOM 614 C C . PRO A 1 82 ? -0.825 15.673 -2.807 1.00 14.20 82 PRO A C 1
ATOM 615 O O . PRO A 1 82 ? -0.431 16.751 -2.360 1.00 12.31 82 PRO A O 1
ATOM 619 N N . GLN A 1 83 ? -0.598 15.284 -4.059 1.00 13.02 83 GLN A N 1
ATOM 620 C CA . GLN A 1 83 ? 0.139 16.125 -4.997 1.00 13.09 83 GLN A CA 1
ATOM 621 C C . GLN A 1 83 ? -0.696 17.334 -5.394 1.00 12.47 83 GLN A C 1
ATOM 622 O O . GLN A 1 83 ? -0.204 18.462 -5.424 1.00 12.84 83 GLN A O 1
ATOM 628 N N . ILE A 1 84 ? -1.967 17.102 -5.690 1.00 12.06 84 ILE A N 1
ATOM 629 C CA . ILE A 1 84 ? -2.856 18.195 -6.031 1.00 10.97 84 ILE A CA 1
ATOM 630 C C . ILE A 1 84 ? -2.976 19.113 -4.803 1.00 12.32 84 ILE A C 1
ATOM 631 O O . ILE A 1 84 ? -2.933 20.349 -4.917 1.00 12.67 84 ILE A O 1
ATOM 636 N N . ALA A 1 85 ? -3.104 18.518 -3.623 1.00 9.20 85 ALA A N 1
ATOM 637 C CA . ALA A 1 85 ? -3.227 19.346 -2.414 1.00 11.35 85 ALA A CA 1
ATOM 638 C C . ALA A 1 85 ? -1.996 20.226 -2.247 1.00 11.18 85 ALA A C 1
ATOM 639 O O . ALA A 1 85 ? -2.093 21.412 -1.904 1.00 12.62 85 ALA A O 1
ATOM 641 N N . ALA A 1 86 ? -0.826 19.646 -2.490 1.00 10.40 86 ALA A N 1
ATOM 642 C CA . ALA A 1 86 ? 0.406 20.397 -2.371 1.00 10.57 86 ALA A CA 1
ATOM 643 C C . ALA A 1 86 ? 0.412 21.584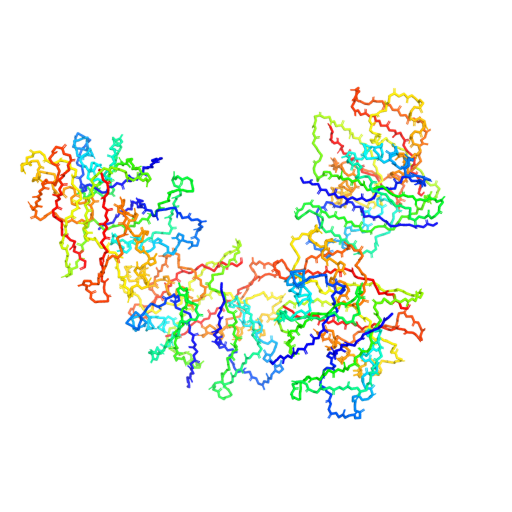 -3.345 1.00 11.73 86 ALA A C 1
ATOM 644 O O . ALA A 1 86 ? 1.017 22.625 -3.058 1.00 10.77 86 ALA A O 1
ATOM 646 N N . SER A 1 87 ? -0.253 21.431 -4.489 1.00 11.11 87 SER A N 1
ATOM 647 C CA . SER A 1 87 ? -0.301 22.518 -5.473 1.00 11.63 87 SER A CA 1
ATOM 648 C C . SER A 1 87 ? -1.145 23.692 -4.977 1.00 11.46 87 SER A C 1
ATOM 649 O O . SER A 1 87 ? -1.177 24.762 -5.611 1.00 11.94 87 SER A O 1
ATOM 652 N N . TYR A 1 88 ? -1.851 23.489 -3.864 1.00 10.57 88 TYR A N 1
ATOM 653 C CA . TYR A 1 88 ? -2.649 24.553 -3.255 1.00 11.56 88 TYR A CA 1
ATOM 654 C C . TYR A 1 88 ? -1.977 24.965 -1.938 1.00 13.50 88 TYR A C 1
ATOM 655 O O . TYR A 1 88 ? -2.504 25.794 -1.187 1.00 14.63 88 TYR A O 1
ATOM 664 N N . GLY A 1 89 ? -0.808 24.390 -1.664 1.00 13.23 89 GLY A N 1
ATOM 665 C CA . GLY A 1 89 ? -0.120 24.697 -0.417 1.00 13.53 89 GLY A CA 1
ATOM 666 C C . GLY A 1 89 ? -0.893 24.132 0.768 1.00 13.73 89 GLY A C 1
ATOM 667 O O . GLY A 1 89 ? -0.991 24.759 1.834 1.00 13.04 89 GLY A O 1
ATOM 668 N N . ALA A 1 90 ? -1.445 22.932 0.598 1.00 13.07 90 ALA A N 1
ATOM 669 C CA . ALA A 1 90 ? -2.232 22.311 1.665 1.00 12.44 90 ALA A CA 1
ATOM 670 C C . ALA A 1 90 ? -2.058 20.799 1.680 1.00 12.97 90 ALA A C 1
ATOM 671 O O . ALA A 1 90 ? -1.243 20.270 0.936 1.00 12.06 90 ALA A O 1
ATOM 673 N N . GLU A 1 91 ? -2.826 20.118 2.531 1.00 12.88 91 GLU A N 1
ATOM 674 C CA . GLU A 1 91 ? -2.753 18.666 2.637 1.00 14.14 91 GLU A CA 1
ATOM 675 C C . GLU A 1 91 ? -4.070 18.009 2.231 1.00 13.87 91 GLU A C 1
ATOM 676 O O . GLU A 1 91 ? -5.152 18.564 2.436 1.00 14.32 91 GLU A O 1
ATOM 682 N N . PHE A 1 92 ? -3.961 16.811 1.671 1.00 13.75 92 PHE A N 1
ATOM 683 C CA . PHE A 1 92 ? -5.115 16.041 1.232 1.00 12.58 92 PHE A CA 1
ATOM 684 C C . PHE A 1 92 ? -5.686 15.242 2.405 1.00 12.83 92 PHE A C 1
ATOM 685 O O . PHE A 1 92 ? -4.952 14.512 3.062 1.00 11.54 92 PHE A O 1
ATOM 693 N N . THR A 1 93 ? -6.984 15.374 2.673 1.00 11.30 93 THR A N 1
ATOM 694 C CA . THR A 1 93 ? -7.592 14.629 3.781 1.00 13.74 93 THR A CA 1
ATOM 695 C C . THR A 1 93 ? -8.039 13.220 3.389 1.00 14.12 93 THR A C 1
ATOM 696 O O . THR A 1 93 ? -8.359 12.403 4.255 1.00 14.06 93 THR A O 1
ATOM 700 N N . GLY A 1 94 ? -8.075 12.946 2.089 1.00 13.90 94 GLY A N 1
ATOM 701 C CA . GLY A 1 94 ? -8.518 11.643 1.621 1.00 14.05 94 GLY A CA 1
ATOM 702 C C . GLY A 1 94 ? -9.917 11.731 1.021 1.00 15.28 94 GLY A C 1
ATOM 703 O O . GLY A 1 94 ? -10.300 10.898 0.202 1.00 16.46 94 GLY A O 1
ATOM 704 N N . GLN A 1 95 ? -10.683 12.744 1.417 1.00 15.25 95 GLN A N 1
ATOM 705 C CA . GLN A 1 95 ? -12.044 12.925 0.888 1.00 16.56 95 GLN A CA 1
ATOM 706 C C . GLN A 1 95 ? -12.068 13.630 -0.472 1.00 15.13 95 GLN A C 1
ATOM 707 O O . GLN A 1 95 ? -11.323 14.585 -0.707 1.00 13.50 95 GLN A O 1
ATOM 713 N N . TRP A 1 96 ? -12.928 13.149 -1.365 1.00 15.23 96 TRP A N 1
ATOM 714 C CA . TRP A 1 96 ? -13.059 13.747 -2.692 1.00 15.11 96 TRP A CA 1
ATOM 715 C C . TRP A 1 96 ? -14.380 13.317 -3.329 1.00 15.64 96 TRP A C 1
ATOM 716 O O . TRP A 1 96 ? -15.049 12.402 -2.849 1.00 16.66 96 TRP A O 1
ATOM 727 N N . ARG A 1 97 ? -14.767 13.979 -4.410 1.00 15.82 97 ARG A N 1
ATOM 728 C CA . ARG A 1 97 ? -15.986 13.591 -5.103 1.00 14.86 97 ARG A CA 1
ATOM 729 C C . ARG A 1 97 ? -16.004 14.264 -6.450 1.00 15.39 97 ARG A C 1
ATOM 730 O O . ARG A 1 97 ? -15.471 15.358 -6.618 1.00 15.61 97 ARG A O 1
ATOM 738 N N . THR A 1 98 ? -16.599 13.597 -7.424 1.00 15.60 98 THR A N 1
ATOM 739 C CA . THR A 1 98 ? -16.713 14.170 -8.751 1.00 15.68 98 THR A CA 1
ATOM 740 C C . THR A 1 98 ? -17.862 15.185 -8.704 1.00 16.33 98 THR A C 1
ATOM 741 O O . THR A 1 98 ? -18.890 14.918 -8.089 1.00 15.58 98 THR A O 1
ATOM 745 N N . ILE A 1 99 ? -17.686 16.352 -9.327 1.00 15.13 99 ILE A N 1
ATOM 746 C CA . ILE A 1 99 ? -18.744 17.357 -9.316 1.00 16.01 99 ILE A CA 1
ATOM 747 C C . ILE A 1 99 ? -19.456 17.518 -10.662 1.00 14.27 99 ILE A C 1
ATOM 748 O O . ILE A 1 99 ? -20.585 18.007 -10.705 1.00 15.24 99 ILE A O 1
ATOM 753 N N . VAL A 1 100 ? -18.785 17.140 -11.748 1.00 15.12 100 VAL A N 1
ATOM 754 C CA . VAL A 1 100 ? -19.386 17.142 -13.094 1.00 14.82 100 VAL A CA 1
ATOM 755 C C . VAL A 1 100 ? -18.849 15.894 -13.793 1.00 14.81 100 VAL A C 1
ATOM 756 O O . VAL A 1 100 ? -17.660 15.800 -14.094 1.00 12.83 100 VAL A O 1
ATOM 760 N N . GLU A 1 101 ? -19.726 14.921 -14.033 1.00 16.48 101 GLU A N 1
ATOM 761 C CA . GLU A 1 101 ? -19.309 13.669 -14.665 1.00 18.69 101 GLU A CA 1
ATOM 762 C C . GLU A 1 101 ? -18.450 13.834 -15.910 1.00 18.03 101 GLU A C 1
ATOM 763 O O . GLU A 1 101 ? -18.796 14.579 -16.817 1.00 17.61 101 GLU A O 1
ATOM 769 N N . GLY A 1 102 ? -17.325 13.120 -15.936 1.00 18.57 102 GLY A N 1
ATOM 770 C CA . GLY A 1 102 ? -16.417 13.165 -17.073 1.00 17.66 102 GLY A CA 1
ATOM 771 C C . GLY A 1 102 ? -15.685 14.480 -17.279 1.00 17.52 102 GLY A C 1
ATOM 772 O O . GLY A 1 102 ? -14.931 14.627 -18.246 1.00 17.76 102 GLY A O 1
ATOM 773 N N . VAL A 1 103 ? -15.863 15.428 -16.363 1.00 16.06 103 VAL A N 1
ATOM 774 C CA . VAL A 1 103 ? -15.234 16.736 -16.531 1.00 15.51 103 VAL A CA 1
ATOM 775 C C . VAL A 1 103 ? -14.435 17.263 -15.351 1.00 14.52 103 VAL A C 1
ATOM 776 O O . VAL A 1 103 ? -13.332 17.785 -15.529 1.00 14.13 103 VAL A O 1
ATOM 780 N N . MET A 1 104 ? -14.967 17.120 -14.142 1.00 14.54 104 MET A N 1
ATOM 781 C CA . MET A 1 104 ? -14.274 17.701 -12.995 1.00 12.85 104 MET A CA 1
ATOM 782 C C . MET A 1 104 ? -14.582 17.070 -11.647 1.00 12.86 104 MET A C 1
ATOM 783 O O . MET A 1 104 ? -15.702 16.666 -11.380 1.00 12.38 104 MET A O 1
ATOM 788 N N . SER A 1 105 ? -13.570 16.992 -10.793 1.00 11.17 105 SER A N 1
ATOM 789 C CA . SER A 1 105 ? -13.754 16.458 -9.457 1.00 13.94 105 SER A CA 1
ATOM 790 C C . SER A 1 105 ? -13.141 17.479 -8.524 1.00 13.00 105 SER A C 1
ATOM 791 O O . SER A 1 105 ? -12.490 18.432 -8.978 1.00 12.15 105 SER A O 1
ATOM 794 N N . VAL A 1 106 ? -13.362 17.293 -7.226 1.00 13.23 106 VAL A N 1
ATOM 795 C CA . VAL A 1 106 ? -12.759 18.176 -6.241 1.00 12.92 106 VAL A CA 1
ATOM 796 C C . VAL A 1 106 ? -12.207 17.298 -5.136 1.00 13.98 106 VAL A C 1
ATOM 797 O O . VAL A 1 106 ? -12.636 16.147 -4.971 1.00 11.75 106 VAL A O 1
ATOM 801 N N . ILE A 1 107 ? -11.228 17.819 -4.401 1.00 12.62 107 ILE A N 1
ATOM 802 C CA . ILE A 1 107 ? -10.680 17.068 -3.282 1.00 11.35 107 ILE A CA 1
ATOM 803 C C . ILE A 1 107 ? -10.806 17.959 -2.075 1.00 11.83 107 ILE A C 1
ATOM 804 O O . ILE A 1 107 ? -10.840 19.189 -2.204 1.00 12.42 107 ILE A O 1
ATOM 809 N N . GLN A 1 108 ? -10.897 17.352 -0.899 1.00 12.06 108 GLN A N 1
ATOM 810 C CA . GLN A 1 108 ? -10.947 18.153 0.309 1.00 11.53 108 GLN A CA 1
ATOM 811 C C . GLN A 1 108 ? -9.489 18.368 0.729 1.00 12.38 108 GLN A C 1
ATOM 812 O O . GLN A 1 108 ? -8.690 17.433 0.730 1.00 12.64 108 GLN A O 1
ATOM 818 N N . ILE A 1 109 ? -9.132 19.604 1.060 1.00 11.98 109 ILE A N 1
ATOM 819 C CA . ILE A 1 109 ? -7.775 19.886 1.493 1.00 11.23 109 ILE A CA 1
ATOM 820 C C . ILE A 1 109 ? -7.887 20.513 2.868 1.00 12.61 109 ILE A C 1
ATOM 821 O O . ILE A 1 109 ? -8.954 21.018 3.256 1.00 11.96 109 ILE A O 1
ATOM 826 N N . LYS A 1 110 ? -6.789 20.467 3.598 1.00 11.28 110 LYS A N 1
ATOM 827 C CA . LYS A 1 110 ? -6.739 21.045 4.928 1.00 11.35 110 LYS A CA 1
ATOM 828 C C . LYS A 1 110 ? -5.601 22.033 4.935 1.00 12.35 110 LYS A C 1
ATOM 829 O O . LYS A 1 110 ? -4.448 21.666 4.658 1.00 12.35 110 LYS A O 1
ATOM 835 N N . TYR A 1 111 ? -5.925 23.290 5.218 1.00 11.96 111 TYR A N 1
ATOM 836 C CA . TYR A 1 111 ? -4.910 24.326 5.322 1.00 11.81 111 TYR A CA 1
ATOM 837 C C . TYR A 1 111 ? -4.546 24.345 6.796 1.00 11.29 111 TYR A C 1
ATOM 838 O O . TYR A 1 111 ? -5.433 24.210 7.643 1.00 11.37 111 TYR A O 1
ATOM 847 N N . THR A 1 112 ? -3.259 24.509 7.099 1.00 10.93 112 THR A N 1
ATOM 848 C CA . THR A 1 112 ? -2.812 24.603 8.474 1.00 11.13 112 THR A CA 1
ATOM 849 C C . THR A 1 112 ? -2.082 25.930 8.558 1.00 12.17 112 THR A C 1
ATOM 850 O O . THR A 1 112 ? -1.267 26.243 7.698 1.00 12.29 112 THR A O 1
ATOM 854 N N . PHE A 1 113 ? -2.373 26.717 9.585 1.00 12.84 113 PHE A N 1
ATOM 855 C CA . PHE A 1 113 ? -1.735 28.021 9.713 1.00 14.03 113 PHE A CA 1
ATOM 856 C C . PHE A 1 113 ? -1.684 28.486 11.162 1.00 15.44 113 PHE A C 1
ATOM 857 O O . PHE A 1 113 ? -2.211 27.768 12.025 1.00 15.29 113 PHE A O 1
ATOM 866 N N . ALA B 1 1 ? -6.523 35.250 -23.906 1.00 20.95 1 ALA B N 1
ATOM 867 C CA . ALA B 1 1 ? -5.045 35.280 -23.790 1.00 17.76 1 ALA B CA 1
ATOM 868 C C . ALA B 1 1 ? -4.615 34.356 -22.651 1.00 20.01 1 ALA B C 1
ATOM 869 O O . ALA B 1 1 ? -5.407 34.021 -21.757 1.00 18.47 1 ALA B O 1
ATOM 871 N N . SER B 1 2 ? -3.361 33.937 -22.684 1.00 18.67 2 SER B N 1
ATOM 872 C CA . SER B 1 2 ? -2.858 33.058 -21.647 1.00 19.43 2 SER B CA 1
ATOM 873 C C . SER B 1 2 ? -1.480 33.485 -21.176 1.00 18.29 2 SER B C 1
ATOM 874 O O . SER B 1 2 ? -0.851 34.378 -21.758 1.00 16.92 2 SER B O 1
ATOM 877 N N . TYR B 1 3 ? -1.021 32.838 -20.114 1.00 16.33 3 TYR B N 1
ATOM 878 C CA . TYR B 1 3 ? 0.271 33.138 -19.525 1.00 16.73 3 TYR B CA 1
ATOM 879 C C . TYR B 1 3 ? 0.741 31.904 -18.762 1.00 16.70 3 TYR B C 1
ATOM 880 O O . TYR B 1 3 ? -0.024 30.956 -18.582 1.00 17.37 3 TYR B O 1
ATOM 889 N N . LYS B 1 4 ? 1.993 31.928 -18.316 1.00 16.68 4 LYS B N 1
ATOM 890 C CA . LYS B 1 4 ? 2.571 30.798 -17.592 1.00 18.07 4 LYS B CA 1
ATOM 891 C C . LYS B 1 4 ? 3.060 31.159 -16.204 1.00 15.96 4 LYS B C 1
ATOM 892 O O . LYS B 1 4 ? 3.541 32.268 -15.978 1.00 15.28 4 LYS B O 1
ATOM 898 N N . VAL B 1 5 ? 2.938 30.209 -15.281 1.00 15.23 5 VAL B N 1
ATOM 899 C CA . VAL B 1 5 ? 3.466 30.360 -13.932 1.00 15.80 5 VAL B CA 1
ATOM 900 C C . VAL B 1 5 ? 3.865 28.959 -13.495 1.00 15.36 5 VAL B C 1
ATOM 901 O O . VAL B 1 5 ? 3.432 27.964 -14.099 1.00 16.38 5 VAL B O 1
ATOM 905 N N . ASN B 1 6 ? 4.716 28.882 -12.476 1.00 14.36 6 ASN B N 1
ATOM 906 C CA . ASN B 1 6 ? 5.121 27.587 -11.926 1.00 14.91 6 ASN B CA 1
ATOM 907 C C . ASN B 1 6 ? 4.202 27.307 -10.751 1.00 14.79 6 ASN B C 1
ATOM 908 O O . ASN B 1 6 ? 3.939 28.189 -9.946 1.00 15.94 6 ASN B O 1
ATOM 913 N N . ILE B 1 7 ? 3.709 26.079 -10.660 1.00 14.91 7 ILE B N 1
ATOM 914 C CA . ILE B 1 7 ? 2.813 25.719 -9.579 1.00 14.46 7 ILE B CA 1
ATOM 915 C C . ILE B 1 7 ? 3.430 24.569 -8.790 1.00 13.08 7 ILE B C 1
ATOM 916 O O . ILE B 1 7 ? 3.968 23.633 -9.374 1.00 13.09 7 ILE B O 1
ATOM 921 N N . PRO B 1 8 ? 3.376 24.636 -7.448 1.00 13.04 8 PRO B N 1
ATOM 922 C CA . PRO B 1 8 ? 3.942 23.575 -6.604 1.00 12.10 8 PRO B CA 1
ATOM 923 C C . PRO B 1 8 ? 3.315 22.224 -6.952 1.00 13.42 8 PRO B C 1
ATOM 924 O O . PRO B 1 8 ? 2.115 22.148 -7.228 1.00 13.32 8 PRO B O 1
ATOM 928 N N . ALA B 1 9 ? 4.110 21.157 -6.915 1.00 14.10 9 ALA B N 1
ATOM 929 C CA . ALA B 1 9 ? 3.591 19.824 -7.240 1.00 14.23 9 ALA B CA 1
ATOM 930 C C . ALA B 1 9 ? 3.982 18.822 -6.167 1.00 15.99 9 ALA B C 1
ATOM 931 O O . ALA B 1 9 ? 3.648 17.638 -6.261 1.00 16.25 9 ALA B O 1
ATOM 933 N N . GLY B 1 10 ? 4.666 19.307 -5.138 1.00 14.90 10 GLY B N 1
ATOM 934 C CA . GLY B 1 10 ? 5.159 18.411 -4.113 1.00 17.15 10 GLY B CA 1
ATOM 935 C C . GLY B 1 10 ? 6.455 17.873 -4.705 1.00 16.32 10 GLY B C 1
ATOM 936 O O . GLY B 1 10 ? 6.879 18.335 -5.764 1.00 13.52 10 GLY B O 1
ATOM 937 N N . PRO B 1 11 ? 7.122 16.910 -4.066 1.00 17.12 11 PRO B N 1
ATOM 938 C CA . PRO B 1 11 ? 8.359 16.450 -4.710 1.00 16.40 11 PRO B CA 1
ATOM 939 C C . PRO B 1 11 ? 8.071 15.609 -5.954 1.00 15.90 11 PRO B C 1
ATOM 940 O O . PRO B 1 11 ? 7.116 14.832 -5.984 1.00 16.64 11 PRO B O 1
ATOM 944 N N . LEU B 1 12 ? 8.869 15.814 -6.995 1.00 15.48 12 LEU B N 1
ATOM 945 C CA . LEU B 1 12 ? 8.760 15.055 -8.234 1.00 13.77 12 LEU B CA 1
ATOM 946 C C . LEU B 1 12 ? 10.113 14.404 -8.337 1.00 14.80 12 LEU B C 1
ATOM 947 O O . LEU B 1 12 ? 11.137 15.085 -8.442 1.00 14.19 12 LEU B O 1
ATOM 952 N N . TRP B 1 13 ? 10.108 13.076 -8.309 1.00 15.89 13 TRP B N 1
ATOM 953 C CA . TRP B 1 13 ? 11.332 12.299 -8.295 1.00 15.57 13 TRP B CA 1
ATOM 954 C C . TRP B 1 13 ? 12.038 12.019 -9.603 1.00 16.59 13 TRP B C 1
ATOM 955 O O . TRP B 1 13 ? 13.235 11.728 -9.601 1.00 18.28 13 TRP B O 1
ATOM 966 N N . SER B 1 14 ? 11.319 12.087 -10.715 1.00 15.52 14 SER B N 1
ATOM 967 C CA . SER B 1 14 ? 11.932 11.827 -12.012 1.00 16.60 14 SER B CA 1
ATOM 968 C C . SER B 1 14 ? 11.150 12.527 -13.109 1.00 17.10 14 SER B C 1
ATOM 969 O O . SER B 1 14 ? 10.012 12.968 -12.886 1.00 15.28 14 SER B O 1
ATOM 972 N N . ASN B 1 15 ? 11.742 12.608 -14.299 1.00 17.82 15 ASN B N 1
ATOM 973 C CA . ASN B 1 15 ? 11.051 13.257 -15.409 1.00 18.75 15 ASN B CA 1
ATOM 974 C C . ASN B 1 15 ? 9.843 12.410 -15.758 1.00 19.15 15 ASN B C 1
ATOM 975 O O . ASN B 1 15 ? 8.810 12.924 -16.186 1.00 19.56 15 ASN B O 1
ATOM 980 N N . ALA B 1 16 ? 9.974 11.099 -15.576 1.00 19.38 16 ALA B N 1
ATOM 981 C CA . ALA B 1 16 ? 8.873 10.194 -15.864 1.00 17.82 16 ALA B CA 1
ATOM 982 C C . ALA B 1 16 ? 7.686 10.527 -14.972 1.00 16.69 16 ALA B C 1
ATOM 983 O O . ALA B 1 16 ? 6.539 10.524 -15.416 1.00 17.24 16 ALA B O 1
ATOM 985 N N . GLU B 1 17 ? 7.947 10.796 -13.699 1.00 16.34 17 GLU B N 1
ATOM 986 C CA . GLU B 1 17 ? 6.840 11.109 -12.815 1.00 15.44 17 GLU B CA 1
ATOM 987 C C . GLU B 1 17 ? 6.289 12.477 -13.159 1.00 14.24 17 GLU B C 1
ATOM 988 O O . GLU B 1 17 ? 5.075 12.677 -13.161 1.00 14.44 17 GLU B O 1
ATOM 994 N N . ALA B 1 18 ? 7.187 13.418 -13.432 1.00 14.36 18 ALA B N 1
ATOM 995 C CA . ALA B 1 18 ? 6.787 14.789 -13.769 1.00 15.49 18 ALA B CA 1
ATOM 996 C C . ALA B 1 18 ? 5.873 14.856 -14.986 1.00 15.83 18 ALA B C 1
ATOM 997 O O . ALA B 1 18 ? 4.873 15.581 -14.984 1.00 16.74 18 ALA B O 1
ATOM 999 N N . GLN B 1 19 ? 6.213 14.113 -16.030 1.00 16.01 19 GLN B N 1
ATOM 1000 C CA . GLN B 1 19 ? 5.396 14.140 -17.235 1.00 16.73 19 GLN B CA 1
ATOM 1001 C C . GLN B 1 19 ? 4.019 13.520 -16.998 1.00 17.67 19 GLN B C 1
ATOM 1002 O O . GLN B 1 19 ? 3.060 13.831 -17.707 1.00 17.44 19 GLN B O 1
ATOM 1008 N N . GLN B 1 20 ? 3.916 12.650 -15.999 1.00 17.05 20 GLN B N 1
ATOM 1009 C CA . GLN B 1 20 ? 2.628 12.039 -15.682 1.00 19.23 20 GLN B CA 1
ATOM 1010 C C . GLN B 1 20 ? 1.815 12.946 -14.772 1.00 18.14 20 GLN B C 1
ATOM 1011 O O . GLN B 1 20 ? 0.613 13.147 -14.976 1.00 17.24 20 GLN B O 1
ATOM 1017 N N . VAL B 1 21 ? 2.484 13.484 -13.760 1.00 16.19 21 VAL B N 1
ATOM 1018 C CA . VAL B 1 21 ? 1.832 14.333 -12.779 1.00 14.86 21 VAL B CA 1
ATOM 1019 C C . VAL B 1 21 ? 1.599 15.781 -13.220 1.00 15.25 21 VAL B C 1
ATOM 1020 O O . VAL B 1 21 ? 0.568 16.370 -12.888 1.00 14.55 21 VAL B O 1
ATOM 1024 N N . GLY B 1 22 ? 2.539 16.355 -13.964 1.00 14.53 22 GLY B N 1
ATOM 1025 C CA . GLY B 1 22 ? 2.366 17.734 -14.411 1.00 15.97 22 GLY B CA 1
ATOM 1026 C C . GLY B 1 22 ? 0.987 18.046 -14.993 1.00 14.57 22 GLY B C 1
ATOM 1027 O O . GLY B 1 22 ? 0.372 19.056 -14.641 1.00 14.93 22 GLY B O 1
ATOM 1028 N N . PRO B 1 23 ? 0.475 17.207 -15.906 1.00 15.24 23 PRO B N 1
ATOM 1029 C CA . PRO B 1 23 ? -0.849 17.467 -16.492 1.00 14.84 23 PRO B CA 1
ATOM 1030 C C . PRO B 1 23 ? -1.985 17.418 -15.471 1.00 15.11 23 PRO B C 1
ATOM 1031 O O . PRO B 1 23 ? -3.011 18.088 -15.640 1.00 14.99 23 PRO B O 1
ATOM 1035 N N . LYS B 1 24 ? -1.801 16.628 -14.418 1.00 12.98 24 LYS B N 1
ATOM 1036 C CA . LYS B 1 24 ? -2.819 16.495 -13.382 1.00 14.08 24 LYS B CA 1
ATOM 1037 C C . LYS B 1 24 ? -2.880 17.746 -12.518 1.00 12.86 24 LYS B C 1
ATOM 1038 O O . LYS B 1 24 ? -3.961 18.189 -12.133 1.00 12.68 24 LYS B O 1
ATOM 1044 N N . ILE B 1 25 ? -1.716 18.303 -12.197 1.00 11.02 25 ILE B N 1
ATOM 1045 C CA . ILE B 1 25 ? -1.658 19.519 -11.400 1.00 11.22 25 ILE B CA 1
ATOM 1046 C C . ILE B 1 25 ? -2.254 20.655 -12.232 1.00 11.85 25 ILE B C 1
ATOM 1047 O O . ILE B 1 25 ? -3.028 21.464 -11.734 1.00 11.96 25 ILE B O 1
ATOM 1052 N N . ALA B 1 26 ? -1.882 20.700 -13.508 1.00 10.27 26 ALA B N 1
ATOM 1053 C CA . ALA B 1 26 ? -2.360 21.736 -14.417 1.00 9.58 26 ALA B CA 1
ATOM 1054 C C . ALA B 1 26 ? -3.878 21.698 -14.527 1.00 9.62 26 ALA B C 1
ATOM 1055 O O . ALA B 1 26 ? -4.554 22.723 -14.454 1.00 11.42 26 ALA B O 1
ATOM 1057 N N . ALA B 1 27 ? -4.420 20.501 -14.703 1.00 11.62 27 ALA B N 1
ATOM 1058 C CA . ALA B 1 27 ? -5.853 20.361 -14.837 1.00 10.77 27 ALA B CA 1
ATOM 1059 C C . ALA B 1 27 ? -6.569 20.839 -13.584 1.00 12.18 27 ALA B C 1
ATOM 1060 O O . ALA B 1 27 ? -7.651 21.413 -13.671 1.00 12.42 27 ALA B O 1
ATOM 1062 N N . ALA B 1 28 ? -5.973 20.604 -12.415 1.00 12.50 28 ALA B N 1
ATOM 1063 C CA . ALA B 1 28 ? -6.608 21.020 -11.162 1.00 10.96 28 ALA B CA 1
ATOM 1064 C C . ALA B 1 28 ? -6.682 22.552 -11.090 1.00 12.50 28 ALA B C 1
ATOM 1065 O O . ALA B 1 28 ? -7.534 23.116 -10.386 1.00 11.34 28 ALA B O 1
ATOM 1067 N N . HIS B 1 29 ? -5.790 23.212 -11.822 1.00 10.93 29 HIS B N 1
ATOM 1068 C CA . HIS B 1 29 ? -5.757 24.678 -11.855 1.00 10.93 29 HIS B CA 1
ATOM 1069 C C . HIS B 1 29 ? -6.232 25.247 -13.182 1.00 11.52 29 HIS B C 1
ATOM 1070 O O . HIS B 1 29 ? -5.898 26.377 -13.564 1.00 11.71 29 HIS B O 1
ATOM 1077 N N . GLN B 1 30 ? -7.028 24.447 -13.879 1.00 11.43 30 GLN B N 1
ATOM 1078 C CA . GLN B 1 30 ? -7.588 24.865 -15.149 1.00 13.36 30 GLN B CA 1
ATOM 1079 C C . GLN B 1 30 ? -6.545 25.343 -16.134 1.00 12.67 30 GLN B C 1
ATOM 1080 O O . GLN B 1 30 ? -6.783 26.293 -16.888 1.00 15.22 30 GLN B O 1
ATOM 1086 N N . GLY B 1 31 ? -5.396 24.683 -16.145 1.00 14.68 31 GLY B N 1
ATOM 1087 C CA . GLY B 1 31 ? -4.343 25.065 -17.067 1.00 14.04 31 GLY B CA 1
ATOM 1088 C C . GLY B 1 31 ? -3.825 23.857 -17.823 1.00 14.34 31 GLY B C 1
ATOM 1089 O O . GLY B 1 31 ? -4.440 22.797 -17.804 1.00 12.63 31 GLY B O 1
ATOM 1090 N N . ASN B 1 32 ? -2.691 24.024 -18.491 1.00 15.08 32 ASN B N 1
ATOM 1091 C CA . ASN B 1 32 ? -2.060 22.943 -19.238 1.00 15.34 32 ASN B CA 1
ATOM 1092 C C . ASN B 1 32 ? -0.576 22.921 -18.912 1.00 16.71 32 ASN B C 1
ATOM 1093 O O . ASN B 1 32 ? 0.098 23.957 -18.894 1.00 16.35 32 ASN B O 1
ATOM 1098 N N . PHE B 1 33 ? -0.074 21.727 -18.647 1.00 15.78 33 PHE B N 1
ATOM 1099 C CA . PHE B 1 33 ? 1.325 21.545 -18.314 1.00 15.33 33 PHE B CA 1
ATOM 1100 C C . PHE B 1 33 ? 2.151 21.713 -19.590 1.00 16.97 33 PHE B C 1
ATOM 1101 O O . PHE B 1 33 ? 1.829 21.123 -20.636 1.00 17.06 33 PHE B O 1
ATOM 1109 N N . THR B 1 34 ? 3.205 22.517 -19.517 1.00 16.60 34 THR B N 1
ATOM 1110 C CA . THR B 1 34 ? 4.043 22.749 -20.693 1.00 18.93 34 THR B CA 1
ATOM 1111 C C . THR B 1 34 ? 5.105 21.675 -20.899 1.00 19.50 34 THR B C 1
ATOM 1112 O O . THR B 1 34 ? 5.697 21.591 -21.973 1.00 20.81 34 THR B O 1
ATOM 1116 N N . GLY B 1 35 ? 5.354 20.875 -19.866 1.00 18.16 35 GLY B N 1
ATOM 1117 C CA . GLY B 1 35 ? 6.379 19.852 -19.949 1.00 16.92 35 GLY B CA 1
ATOM 1118 C C . GLY B 1 35 ? 7.622 20.268 -19.170 1.00 16.68 35 GLY B C 1
ATOM 1119 O O . GLY B 1 35 ? 8.484 19.452 -18.843 1.00 15.49 35 GLY B O 1
ATOM 1120 N N . GLN B 1 36 ? 7.718 21.555 -18.865 1.00 16.18 36 GLN B N 1
ATOM 1121 C CA . GLN B 1 36 ? 8.862 22.070 -18.126 1.00 16.95 36 GLN B CA 1
ATOM 1122 C C . GLN B 1 36 ? 8.597 22.003 -16.631 1.00 15.49 36 GLN B C 1
ATOM 1123 O O . GLN B 1 36 ? 7.488 22.271 -16.179 1.00 15.94 36 GLN B O 1
ATOM 1129 N N . TRP B 1 37 ? 9.612 21.646 -15.859 1.00 16.19 37 TRP B N 1
ATOM 1130 C CA . TRP B 1 37 ? 9.436 21.559 -14.415 1.00 16.15 37 TRP B CA 1
ATOM 1131 C C . TRP B 1 37 ? 10.789 21.663 -13.749 1.00 18.43 37 TRP B C 1
ATOM 1132 O O . TRP B 1 37 ? 11.827 21.426 -14.384 1.00 17.33 37 TRP B O 1
ATOM 1143 N N . THR B 1 38 ? 10.764 21.981 -12.461 1.00 18.11 38 THR B N 1
ATOM 1144 C CA . THR B 1 38 ? 11.989 22.161 -11.698 1.00 21.27 38 THR B CA 1
ATOM 1145 C C . THR B 1 38 ? 11.849 21.717 -10.244 1.00 19.62 38 THR B C 1
ATOM 1146 O O . THR B 1 38 ? 10.820 21.972 -9.609 1.00 19.62 38 THR B O 1
ATOM 1150 N N . THR B 1 39 ? 12.879 21.060 -9.718 1.00 17.71 39 THR B N 1
ATOM 1151 C CA . THR B 1 39 ? 12.876 20.704 -8.303 1.00 17.16 39 THR B CA 1
ATOM 1152 C C . THR B 1 39 ? 13.466 21.951 -7.636 1.00 16.60 39 THR B C 1
ATOM 1153 O O . THR B 1 39 ? 14.540 22.423 -8.021 1.00 15.96 39 THR B O 1
ATOM 1157 N N . VAL B 1 40 ? 12.754 22.517 -6.667 1.00 16.24 40 VAL B N 1
ATOM 1158 C CA . VAL B 1 40 ? 13.233 23.735 -6.009 1.00 15.66 40 VAL B CA 1
ATOM 1159 C C . VAL B 1 40 ? 13.786 23.492 -4.600 1.00 16.66 40 VAL B C 1
ATOM 1160 O O . VAL B 1 40 ? 14.503 24.325 -4.056 1.00 18.23 40 VAL B O 1
ATOM 1164 N N . VAL B 1 41 ? 13.437 22.357 -4.016 1.00 15.90 41 VAL B N 1
ATOM 1165 C CA . VAL B 1 41 ? 13.953 21.972 -2.703 1.00 18.99 41 VAL B CA 1
ATOM 1166 C C . VAL B 1 41 ? 14.179 20.471 -2.782 1.00 20.05 41 VAL B C 1
ATOM 1167 O O . VAL B 1 41 ? 13.228 19.697 -2.887 1.00 20.14 41 VAL B O 1
ATOM 1171 N N . GLU B 1 42 ? 15.446 20.070 -2.734 1.00 21.57 42 GLU B N 1
ATOM 1172 C CA . GLU B 1 42 ? 15.828 18.664 -2.827 1.00 24.18 42 GLU B CA 1
ATOM 1173 C C . GLU B 1 42 ? 14.956 17.717 -1.999 1.00 22.93 42 GLU B C 1
ATOM 1174 O O . GLU B 1 42 ? 14.720 17.935 -0.808 1.00 22.56 42 GLU B O 1
ATOM 1180 N N . SER B 1 43 ? 14.484 16.655 -2.646 1.00 22.24 43 SER B N 1
ATOM 1181 C CA . SER B 1 43 ? 13.641 15.656 -2.002 1.00 22.38 43 SER B CA 1
ATOM 1182 C C . SER B 1 43 ? 12.472 16.227 -1.203 1.00 21.48 43 SER B C 1
ATOM 1183 O O . SER B 1 43 ? 11.986 15.593 -0.260 1.00 21.37 43 SER B O 1
ATOM 1186 N N . ALA B 1 44 ? 11.989 17.406 -1.584 1.00 20.56 44 ALA B N 1
ATOM 1187 C CA . ALA B 1 44 ? 10.884 18.007 -0.842 1.00 18.21 44 ALA B CA 1
ATOM 1188 C C . ALA B 1 44 ? 9.882 18.775 -1.687 1.00 17.22 44 ALA B C 1
ATOM 1189 O O . ALA B 1 44 ? 8.680 18.716 -1.432 1.00 16.11 44 ALA B O 1
ATOM 1191 N N . MET B 1 45 ? 10.358 19.495 -2.695 1.00 16.10 45 MET B N 1
ATOM 1192 C CA . MET B 1 45 ? 9.426 20.270 -3.508 1.00 15.88 45 MET B CA 1
ATOM 1193 C C . MET B 1 45 ? 9.906 20.516 -4.933 1.00 15.81 45 MET B C 1
ATOM 1194 O O . MET B 1 45 ? 11.088 20.782 -5.183 1.00 17.25 45 MET B O 1
ATOM 1199 N N . SER B 1 46 ? 8.965 20.409 -5.860 1.00 14.70 46 SER B N 1
ATOM 1200 C CA . SER B 1 46 ? 9.203 20.656 -7.274 1.00 15.08 46 SER B CA 1
ATOM 1201 C C . SER B 1 46 ? 8.024 21.495 -7.749 1.00 14.66 46 SER B C 1
ATOM 1202 O O . SER B 1 46 ? 6.970 21.510 -7.105 1.00 14.78 46 SER B O 1
ATOM 1205 N N . VAL B 1 47 ? 8.199 22.189 -8.870 1.00 13.86 47 VAL B N 1
ATOM 1206 C CA . VAL B 1 47 ? 7.136 23.010 -9.426 1.00 14.05 47 VAL B CA 1
ATOM 1207 C C . VAL B 1 47 ? 6.995 22.640 -10.891 1.00 13.16 47 VAL B C 1
ATOM 1208 O O . VAL B 1 47 ? 7.954 22.192 -11.513 1.00 13.85 47 VAL B O 1
ATOM 1212 N N . VAL B 1 48 ? 5.792 22.796 -11.431 1.00 12.20 48 VAL B N 1
ATOM 1213 C CA . VAL B 1 48 ? 5.560 22.484 -12.837 1.00 12.62 48 VAL B CA 1
ATOM 1214 C C . VAL B 1 48 ? 5.072 23.739 -13.534 1.00 12.79 48 VAL B C 1
ATOM 1215 O O . VAL B 1 48 ? 4.334 24.533 -12.941 1.00 14.29 48 VAL B O 1
ATOM 1219 N N . GLU B 1 49 ? 5.490 23.924 -14.783 1.00 11.99 49 GLU B N 1
ATOM 1220 C CA . GLU B 1 49 ? 5.089 25.105 -15.535 1.00 13.41 49 GLU B CA 1
ATOM 1221 C C . GLU B 1 49 ? 3.715 24.890 -16.167 1.00 13.82 49 GLU B C 1
ATOM 1222 O O . GLU B 1 49 ? 3.495 23.969 -16.965 1.00 13.74 49 GLU B O 1
ATOM 1228 N N . VAL B 1 50 ? 2.783 25.754 -15.791 1.00 13.78 50 VAL B N 1
ATOM 1229 C CA . VAL B 1 50 ? 1.413 25.640 -16.259 1.00 13.13 50 VAL B CA 1
ATOM 1230 C C . VAL B 1 50 ? 0.941 26.863 -17.023 1.00 13.03 50 VAL B C 1
ATOM 1231 O O . VAL B 1 50 ? 1.133 28.000 -16.578 1.00 11.74 50 VAL B O 1
ATOM 1235 N N . GLU B 1 51 ? 0.330 26.611 -18.178 1.00 14.25 51 GLU B N 1
ATOM 1236 C CA . GLU B 1 51 ? -0.226 27.669 -19.013 1.00 16.37 51 GLU B CA 1
ATOM 1237 C C . GLU B 1 51 ? -1.650 27.897 -18.497 1.00 16.59 51 GLU B C 1
ATOM 1238 O O . GLU B 1 51 ? -2.429 26.944 -18.391 1.00 16.78 51 GLU B O 1
ATOM 1244 N N . LEU B 1 52 ? -1.984 29.151 -18.185 1.00 15.79 52 LEU B N 1
ATOM 1245 C CA . LEU B 1 52 ? -3.306 29.507 -17.673 1.00 14.45 52 LEU B CA 1
ATOM 1246 C C . LEU B 1 52 ? -3.997 30.510 -18.586 1.00 15.16 52 LEU B C 1
ATOM 1247 O O . LEU B 1 52 ? -3.343 31.202 -19.366 1.00 15.36 52 LEU B O 1
ATOM 1252 N N . GLN B 1 53 ? -5.320 30.586 -18.467 1.00 14.75 53 GLN B N 1
ATOM 1253 C CA . GLN B 1 53 ? -6.124 31.527 -19.231 1.00 16.15 53 GLN B CA 1
ATOM 1254 C C . GLN B 1 53 ? -6.333 32.755 -18.356 1.00 16.63 53 GLN B C 1
ATOM 1255 O O . GLN B 1 53 ? -6.503 32.635 -17.141 1.00 13.59 53 GLN B O 1
ATOM 1261 N N . VAL B 1 54 ? -6.320 33.934 -18.969 1.00 16.78 54 VAL B N 1
ATOM 1262 C CA . VAL B 1 54 ? -6.548 35.166 -18.230 1.00 16.98 54 VAL B CA 1
ATOM 1263 C C . VAL B 1 54 ? -7.972 35.089 -17.683 1.00 19.51 54 VAL B C 1
ATOM 1264 O O . VAL B 1 54 ? -8.249 35.472 -16.544 1.00 19.04 54 VAL B O 1
ATOM 1268 N N . GLU B 1 55 ? -8.878 34.580 -18.507 1.00 17.90 55 GLU B N 1
ATOM 1269 C CA . GLU B 1 55 ? -10.267 34.441 -18.098 1.00 21.11 55 GLU B CA 1
ATOM 1270 C C . GLU B 1 55 ? -10.770 33.039 -18.405 1.00 18.74 55 GLU B C 1
ATOM 1271 O O . GLU B 1 55 ? -10.713 32.584 -19.551 1.00 17.39 55 GLU B O 1
ATOM 1277 N N . ASN B 1 56 ? -11.255 32.354 -17.377 1.00 15.62 56 ASN B N 1
ATOM 1278 C CA . ASN B 1 56 ? -11.777 31.010 -17.547 1.00 17.30 56 ASN B CA 1
ATOM 1279 C C . ASN B 1 56 ? -13.242 31.086 -17.944 1.00 19.82 56 ASN B C 1
ATOM 1280 O O . ASN B 1 56 ? -14.019 31.845 -17.361 1.00 21.34 56 ASN B O 1
ATOM 1285 N N . THR B 1 57 ? -13.608 30.304 -18.950 1.00 20.30 57 THR B N 1
ATOM 1286 C CA . THR B 1 57 ? -14.971 30.281 -19.439 1.00 21.67 57 THR B CA 1
ATOM 1287 C C . THR B 1 57 ? -15.485 28.859 -19.420 1.00 20.09 57 THR B C 1
ATOM 1288 O O . THR B 1 57 ? -14.730 27.922 -19.184 1.00 19.47 57 THR B O 1
ATOM 1292 N N . GLY B 1 58 ? -16.777 28.695 -19.658 1.00 19.73 58 GLY B N 1
ATOM 1293 C CA . GLY B 1 58 ? -17.339 27.361 -19.650 1.00 18.17 58 GLY B CA 1
ATOM 1294 C C . GLY B 1 58 ? -18.773 27.431 -19.189 1.00 19.03 58 GLY B C 1
ATOM 1295 O O . GLY B 1 58 ? -19.261 28.506 -18.826 1.00 19.89 58 GLY B O 1
ATOM 1296 N N . ILE B 1 59 ? -19.451 26.288 -19.173 1.00 18.06 59 ILE B N 1
ATOM 1297 C CA . ILE B 1 59 ? -20.847 26.273 -18.774 1.00 18.87 59 ILE B CA 1
ATOM 1298 C C . ILE B 1 59 ? -21.104 25.732 -17.374 1.00 19.20 59 ILE B C 1
ATOM 1299 O O . ILE B 1 59 ? -22.260 25.631 -16.961 1.00 19.94 59 ILE B O 1
ATOM 1304 N N . HIS B 1 60 ? -20.040 25.380 -16.648 1.00 17.53 60 HIS B N 1
ATOM 1305 C CA . HIS B 1 60 ? -20.200 24.867 -15.281 1.00 16.42 60 HIS B CA 1
ATOM 1306 C C . HIS B 1 60 ? -19.607 25.807 -14.257 1.00 15.15 60 HIS B C 1
ATOM 1307 O O . HIS B 1 60 ? -18.832 26.710 -14.581 1.00 14.58 60 HIS B O 1
ATOM 1314 N N . GLU B 1 61 ? -19.984 25.602 -13.008 1.00 14.59 61 GLU B N 1
ATOM 1315 C CA . GLU B 1 61 ? -19.422 26.422 -11.953 1.00 16.55 61 GLU B CA 1
ATOM 1316 C C . GLU B 1 61 ? -19.316 25.619 -10.677 1.00 15.77 61 GLU B C 1
ATOM 1317 O O . GLU B 1 61 ? -19.998 24.605 -10.517 1.00 15.41 61 GLU B O 1
ATOM 1323 N N . PHE B 1 62 ? -18.400 26.040 -9.809 1.00 14.43 62 PHE B N 1
ATOM 1324 C CA . PHE B 1 62 ? -18.223 25.414 -8.513 1.00 13.95 62 PHE B CA 1
ATOM 1325 C C . PHE B 1 62 ? -17.816 26.533 -7.567 1.00 14.22 62 PHE B C 1
ATOM 1326 O O . PHE B 1 62 ? -16.906 27.309 -7.873 1.00 13.09 62 PHE B O 1
ATOM 1334 N N . LYS B 1 63 ? -18.490 26.603 -6.425 1.00 13.01 63 LYS B N 1
ATOM 1335 C CA . LYS B 1 63 ? -18.200 27.618 -5.426 1.00 14.40 63 LYS B CA 1
ATOM 1336 C C . LYS B 1 63 ? -17.613 26.974 -4.187 1.00 15.48 63 LYS B C 1
ATOM 1337 O O . LYS B 1 63 ? -18.015 25.871 -3.788 1.00 13.09 63 LYS B O 1
ATOM 1343 N N . THR B 1 64 ? -16.671 27.680 -3.568 1.00 14.10 64 THR B N 1
ATOM 1344 C CA . THR B 1 64 ? -16.016 27.172 -2.374 1.00 14.14 64 THR B CA 1
ATOM 1345 C C . THR B 1 64 ? -15.281 28.304 -1.659 1.00 14.33 64 THR B C 1
ATOM 1346 O O . THR B 1 64 ? -15.138 29.398 -2.208 1.00 15.78 64 THR B O 1
ATOM 1350 N N . ASP B 1 65 ? -14.822 28.038 -0.439 1.00 12.95 65 ASP B N 1
ATOM 1351 C CA . ASP B 1 65 ? -14.090 29.028 0.348 1.00 12.90 65 ASP B CA 1
ATOM 1352 C C . ASP B 1 65 ? -12.602 28.704 0.316 1.00 13.03 65 ASP B C 1
ATOM 1353 O O . ASP B 1 65 ? -12.224 27.537 0.404 1.00 13.30 65 ASP B O 1
ATOM 1358 N N . VAL B 1 66 ? -11.763 29.731 0.196 1.00 11.97 66 VAL B N 1
ATOM 1359 C CA . VAL B 1 66 ? -10.310 29.543 0.210 1.00 12.27 66 VAL B CA 1
ATOM 1360 C C . VAL B 1 66 ? -9.704 30.586 1.161 1.00 12.42 66 VAL B C 1
ATOM 1361 O O . VAL B 1 66 ? -10.399 31.511 1.569 1.00 11.17 66 VAL B O 1
ATOM 1365 N N . LEU B 1 67 ? -8.421 30.447 1.507 1.00 11.34 67 LEU B N 1
ATOM 1366 C CA . LEU B 1 67 ? -7.777 31.406 2.413 1.00 11.71 67 LEU B CA 1
ATOM 1367 C C . LEU B 1 67 ? -7.679 32.767 1.751 1.00 10.97 67 LEU B C 1
ATOM 1368 O O . LEU B 1 67 ? -7.351 32.860 0.565 1.00 11.99 67 LEU B O 1
ATOM 1373 N N . ALA B 1 68 ? -7.952 33.820 2.517 1.00 11.04 68 ALA B N 1
ATOM 1374 C CA . ALA B 1 68 ? -7.899 35.185 1.986 1.00 13.83 68 ALA B CA 1
ATOM 1375 C C . ALA B 1 68 ? -6.863 36.051 2.706 1.00 14.72 68 ALA B C 1
ATOM 1376 O O . ALA B 1 68 ? -6.584 37.181 2.284 1.00 15.57 68 ALA B O 1
ATOM 1378 N N . GLY B 1 69 ? -6.296 35.505 3.779 1.00 15.17 69 GLY B N 1
ATOM 1379 C CA . GLY B 1 69 ? -5.354 36.247 4.590 1.00 14.89 69 GLY B CA 1
ATOM 1380 C C . GLY B 1 69 ? -6.233 36.949 5.609 1.00 15.94 69 GLY B C 1
ATOM 1381 O O . GLY B 1 69 ? -7.454 36.914 5.483 1.00 14.95 69 GLY B O 1
ATOM 1382 N N . PRO B 1 70 ? -5.666 37.569 6.645 1.00 16.46 70 PRO B N 1
ATOM 1383 C CA . PRO B 1 70 ? -6.551 38.241 7.597 1.00 15.60 70 PRO B CA 1
ATOM 1384 C C . PRO B 1 70 ? -7.150 39.485 6.905 1.00 16.69 70 PRO B C 1
ATOM 1385 O O . PRO B 1 70 ? -6.434 40.223 6.248 1.00 17.51 70 PRO B O 1
ATOM 1389 N N . LEU B 1 71 ? -8.460 39.682 7.015 1.00 15.89 71 LEU B N 1
ATOM 1390 C CA . LEU B 1 71 ? -9.128 40.844 6.408 1.00 16.50 71 LEU B CA 1
ATOM 1391 C C . LEU B 1 71 ? -9.703 41.671 7.553 1.00 16.40 71 LEU B C 1
ATOM 1392 O O . LEU B 1 71 ? -10.316 41.117 8.459 1.00 15.16 71 LEU B O 1
ATOM 1397 N N . TRP B 1 72 ? -9.517 42.990 7.515 1.00 16.73 72 TRP B N 1
ATOM 1398 C CA . TRP B 1 72 ? -9.995 43.846 8.605 1.00 15.87 72 TRP B CA 1
ATOM 1399 C C . TRP B 1 72 ? -11.507 44.030 8.786 1.00 14.82 72 TRP B C 1
ATOM 1400 O O . TRP B 1 72 ? -11.986 44.183 9.918 1.00 12.77 72 TRP B O 1
ATOM 1411 N N . SER B 1 73 ? -12.252 44.029 7.686 1.00 14.85 73 SER B N 1
ATOM 1412 C CA . SER B 1 73 ? -13.692 44.258 7.753 1.00 14.75 73 SER B CA 1
ATOM 1413 C C . SER B 1 73 ? -14.333 43.855 6.440 1.00 15.73 73 SER B C 1
ATOM 1414 O O . SER B 1 73 ? -13.626 43.559 5.477 1.00 15.77 73 SER B O 1
ATOM 1417 N N . ASN B 1 74 ? -15.667 43.895 6.395 1.00 13.77 74 ASN B N 1
ATOM 1418 C CA . ASN B 1 74 ? -16.407 43.540 5.195 1.00 15.13 74 ASN B CA 1
ATOM 1419 C C . ASN B 1 74 ? -16.055 44.505 4.077 1.00 14.96 74 ASN B C 1
ATOM 1420 O O . ASN B 1 74 ? -15.844 44.100 2.938 1.00 14.54 74 ASN B O 1
ATOM 1425 N N . ASP B 1 75 ? -15.976 45.788 4.401 1.00 15.07 75 ASP B N 1
ATOM 1426 C CA . ASP B 1 75 ? -15.636 46.756 3.381 1.00 16.72 75 ASP B CA 1
ATOM 1427 C C . ASP B 1 75 ? -14.262 46.481 2.770 1.00 16.50 75 ASP B C 1
ATOM 1428 O O . ASP B 1 75 ? -14.082 46.650 1.567 1.00 15.74 75 ASP B O 1
ATOM 1433 N N . GLU B 1 76 ? -13.288 46.047 3.566 1.00 16.24 76 GLU B N 1
ATOM 1434 C CA . GLU B 1 76 ? -11.992 45.758 2.956 1.00 15.79 76 GLU B CA 1
ATOM 1435 C C . GLU B 1 76 ? -12.129 44.485 2.112 1.00 15.02 76 GLU B C 1
ATOM 1436 O O . GLU B 1 76 ? -11.590 44.401 1.013 1.00 14.97 76 GLU B O 1
ATOM 1442 N N . ALA B 1 77 ? -12.867 43.503 2.626 1.00 14.93 77 ALA B N 1
ATOM 1443 C CA . ALA B 1 77 ? -13.072 42.252 1.896 1.00 14.40 77 ALA B CA 1
ATOM 1444 C C . ALA B 1 77 ? -13.696 42.531 0.532 1.00 14.19 77 ALA B C 1
ATOM 1445 O O . ALA B 1 77 ? -13.300 41.920 -0.459 1.00 14.77 77 ALA B O 1
ATOM 1447 N N . GLN B 1 78 ? -14.668 43.445 0.471 1.00 14.45 78 GLN B N 1
ATOM 1448 C CA . GLN B 1 78 ? -15.308 43.767 -0.811 1.00 15.14 78 GLN B CA 1
ATOM 1449 C C . GLN B 1 78 ? -14.340 44.444 -1.772 1.00 15.48 78 GLN B C 1
ATOM 1450 O O . GLN B 1 78 ? -14.433 44.283 -2.993 1.00 14.51 78 GLN B O 1
ATOM 1456 N N . LYS B 1 79 ? -13.410 45.208 -1.217 1.00 15.79 79 LYS B N 1
ATOM 1457 C CA . LYS B 1 79 ? -12.404 45.882 -2.021 1.00 16.85 79 LYS B CA 1
ATOM 1458 C C . LYS B 1 79 ? -11.347 44.913 -2.551 1.00 16.04 79 LYS B C 1
ATOM 1459 O O . LYS B 1 79 ? -11.059 44.902 -3.747 1.00 14.50 79 LYS B O 1
ATOM 1465 N N . LEU B 1 80 ? -10.777 44.104 -1.656 1.00 16.29 80 LEU B N 1
ATOM 1466 C CA . LEU B 1 80 ? -9.706 43.164 -2.014 1.00 17.35 80 LEU B CA 1
ATOM 1467 C C . LEU B 1 80 ? -10.143 41.798 -2.532 1.00 16.66 80 LEU B C 1
ATOM 1468 O O . LEU B 1 80 ? -9.362 41.114 -3.183 1.00 14.83 80 LEU B O 1
ATOM 1473 N N . GLY B 1 81 ? -11.375 41.396 -2.227 1.00 15.01 81 GLY B N 1
ATOM 1474 C CA . GLY B 1 81 ? -11.863 40.090 -2.654 1.00 15.01 81 GLY B CA 1
ATOM 1475 C C . GLY B 1 81 ? -11.629 39.725 -4.104 1.00 13.74 81 GLY B C 1
ATOM 1476 O O . GLY B 1 81 ? -11.132 38.633 -4.397 1.00 13.78 81 GLY B O 1
ATOM 1477 N N . PRO B 1 82 ? -11.976 40.611 -5.046 1.00 13.23 82 PRO B N 1
ATOM 1478 C CA . PRO B 1 82 ? -11.774 40.307 -6.468 1.00 12.43 82 PRO B CA 1
ATOM 1479 C C . PRO B 1 82 ? -10.333 39.921 -6.821 1.00 12.33 82 PRO B C 1
ATOM 1480 O O . PRO B 1 82 ? -10.114 38.950 -7.532 1.00 11.58 82 PRO B O 1
ATOM 1484 N N . GLN B 1 83 ? -9.356 40.673 -6.317 1.00 13.21 83 GLN B N 1
ATOM 1485 C CA . GLN B 1 83 ? -7.953 40.366 -6.610 1.00 14.58 83 GLN B CA 1
ATOM 1486 C C . GLN B 1 83 ? -7.477 39.078 -5.933 1.00 14.21 83 GLN B C 1
ATOM 1487 O O . GLN B 1 83 ? -6.759 38.284 -6.537 1.00 13.63 83 GLN B O 1
ATOM 1493 N N . ILE B 1 84 ? -7.888 38.859 -4.688 1.00 12.89 84 ILE B N 1
ATOM 1494 C CA . ILE B 1 84 ? -7.502 37.639 -3.996 1.00 12.05 84 ILE B CA 1
ATOM 1495 C C . ILE B 1 84 ? -8.085 36.450 -4.775 1.00 13.38 84 ILE B C 1
ATOM 1496 O O . ILE B 1 84 ? -7.413 35.434 -4.972 1.00 13.35 84 ILE B O 1
ATOM 1501 N N . ALA B 1 85 ? -9.333 36.589 -5.232 1.00 12.06 85 ALA B N 1
ATOM 1502 C CA . ALA B 1 85 ? -9.981 35.526 -6.000 1.00 13.25 85 ALA B CA 1
ATOM 1503 C C . ALA B 1 85 ? -9.238 35.306 -7.311 1.00 12.37 85 ALA B C 1
ATOM 1504 O O . ALA B 1 85 ? -9.053 34.168 -7.751 1.00 12.42 85 ALA B O 1
ATOM 1506 N N . ALA B 1 86 ? -8.819 36.392 -7.944 1.00 11.81 86 ALA B N 1
ATOM 1507 C CA . ALA B 1 86 ? -8.098 36.264 -9.209 1.00 12.71 86 ALA B CA 1
ATOM 1508 C C . ALA B 1 86 ? -6.798 35.470 -8.986 1.00 12.10 86 ALA B C 1
ATOM 1509 O O . ALA B 1 86 ? -6.310 34.808 -9.911 1.00 11.03 86 ALA B O 1
ATOM 1511 N N . SER B 1 87 ? -6.242 35.527 -7.773 1.00 10.55 87 SER B N 1
ATOM 1512 C CA . SER B 1 87 ? -5.003 34.786 -7.500 1.00 11.86 87 SER B CA 1
ATOM 1513 C C . SER B 1 87 ? -5.267 33.282 -7.412 1.00 12.77 87 SER B C 1
ATOM 1514 O O . SER B 1 87 ? -4.335 32.474 -7.344 1.00 13.77 87 SER B O 1
ATOM 1517 N N . TYR B 1 88 ? -6.545 32.919 -7.401 1.00 12.73 88 TYR B N 1
ATOM 1518 C CA . TYR B 1 88 ? -6.945 31.519 -7.383 1.00 11.65 88 TYR B CA 1
ATOM 1519 C C . TYR B 1 88 ? -7.536 31.157 -8.752 1.00 10.68 88 TYR B C 1
ATOM 1520 O O . TYR B 1 88 ? -8.025 30.041 -8.954 1.00 10.78 88 TYR B O 1
ATOM 1529 N N . GLY B 1 89 ? -7.477 32.091 -9.695 1.00 10.39 89 GLY B N 1
ATOM 1530 C CA . GLY B 1 89 ? -8.045 31.842 -11.019 1.00 9.32 89 GLY B CA 1
ATOM 1531 C C . GLY B 1 89 ? -9.570 31.754 -10.942 1.00 11.45 89 GLY B C 1
ATOM 1532 O O . GLY B 1 89 ? -10.213 30.969 -11.647 1.00 12.38 89 GLY B O 1
ATOM 1533 N N . ALA B 1 90 ? -10.163 32.577 -10.086 1.00 11.09 90 ALA B N 1
ATOM 1534 C CA . ALA B 1 90 ? -11.615 32.546 -9.900 1.00 11.91 90 ALA B CA 1
ATOM 1535 C C . ALA B 1 90 ? -12.196 33.919 -9.630 1.00 13.14 90 ALA B C 1
ATOM 1536 O O . ALA B 1 90 ? -11.477 34.906 -9.584 1.00 12.06 90 ALA B O 1
ATOM 1538 N N . GLU B 1 91 ? -13.514 33.966 -9.429 1.00 15.16 91 GLU B N 1
ATOM 1539 C CA . GLU B 1 91 ? -14.183 35.220 -9.122 1.00 13.75 91 GLU B CA 1
ATOM 1540 C C . GLU B 1 91 ? -14.590 35.229 -7.652 1.00 13.10 91 GLU B C 1
ATOM 1541 O O . GLU B 1 91 ? -14.776 34.178 -7.043 1.00 13.71 91 GLU B O 1
ATOM 1547 N N . PHE B 1 92 ? -14.737 36.428 -7.100 1.00 12.30 92 PHE B N 1
ATOM 1548 C CA . PHE B 1 92 ? -15.154 36.612 -5.713 1.00 11.52 92 PHE B CA 1
ATOM 1549 C C . PHE B 1 92 ? -16.690 36.740 -5.717 1.00 13.72 92 PHE B C 1
ATOM 1550 O O . PHE B 1 92 ? -17.244 37.488 -6.526 1.00 13.43 92 PHE B O 1
ATOM 1558 N N . THR B 1 93 ? -17.375 36.032 -4.824 1.00 12.16 93 THR B N 1
ATOM 1559 C CA . THR B 1 93 ? -18.835 36.103 -4.789 1.00 12.62 93 THR B CA 1
ATOM 1560 C C . THR B 1 93 ? -19.354 37.179 -3.854 1.00 14.97 93 THR B C 1
ATOM 1561 O O . THR B 1 93 ? -20.551 37.476 -3.880 1.00 14.67 93 THR B O 1
ATOM 1565 N N . GLY B 1 94 ? -18.466 37.739 -3.026 1.00 13.21 94 GLY B N 1
ATOM 1566 C CA . GLY B 1 94 ? -18.863 38.752 -2.061 1.00 12.93 94 GLY B CA 1
ATOM 1567 C C . GLY B 1 94 ? -18.983 38.227 -0.633 1.00 13.53 94 GLY B C 1
ATOM 1568 O O . GLY B 1 94 ? -18.990 39.002 0.328 1.00 15.51 94 GLY B O 1
ATOM 1569 N N . GLN B 1 95 ? -19.082 36.911 -0.485 1.00 12.55 95 GLN B N 1
ATOM 1570 C CA . GLN B 1 95 ? -19.203 36.299 0.843 1.00 12.96 95 GLN B CA 1
ATOM 1571 C C . GLN B 1 95 ? -17.812 36.024 1.430 1.00 13.48 95 GLN B C 1
ATOM 1572 O O . GLN B 1 95 ? -16.903 35.594 0.723 1.00 10.75 95 GLN B O 1
ATOM 1578 N N . TRP B 1 96 ? -17.654 36.258 2.729 1.00 13.39 96 TRP B N 1
ATOM 1579 C CA . TRP B 1 96 ? -16.373 36.008 3.375 1.00 15.30 96 TRP B CA 1
ATOM 1580 C C . TRP B 1 96 ? -16.571 36.026 4.891 1.00 15.06 96 TRP B C 1
ATOM 1581 O O . TRP B 1 96 ? -17.560 36.563 5.395 1.00 13.81 96 TRP B O 1
ATOM 1592 N N . ARG B 1 97 ? -15.626 35.432 5.607 1.00 14.67 97 ARG B N 1
ATOM 1593 C CA . ARG B 1 97 ? -15.665 35.442 7.061 1.00 13.80 97 ARG B CA 1
ATOM 1594 C C . ARG B 1 97 ? -14.271 35.227 7.603 1.00 14.64 97 ARG B C 1
ATOM 1595 O O . ARG B 1 97 ? -13.407 34.642 6.931 1.00 14.24 97 ARG B O 1
ATOM 1603 N N . THR B 1 98 ? -14.048 35.733 8.813 1.00 14.51 98 THR B N 1
ATOM 1604 C CA . THR B 1 98 ? -12.779 35.587 9.501 1.00 14.38 98 THR B CA 1
ATOM 1605 C C . THR B 1 98 ? -12.919 34.294 10.288 1.00 15.21 98 THR B C 1
ATOM 1606 O O . THR B 1 98 ? -13.969 34.045 10.904 1.00 16.15 98 THR B O 1
ATOM 1610 N N . ILE B 1 99 ? -11.884 33.464 10.271 1.00 13.24 99 ILE B N 1
ATOM 1611 C CA . ILE B 1 99 ? -11.959 32.194 10.984 1.00 14.38 99 ILE B CA 1
ATOM 1612 C C . ILE B 1 99 ? -11.083 32.153 12.232 1.00 15.52 99 ILE B C 1
ATOM 1613 O O . ILE B 1 99 ? -11.284 31.316 13.109 1.00 16.06 99 ILE B O 1
ATOM 1618 N N . VAL B 1 100 ? -10.104 33.047 12.301 1.00 14.91 100 VAL B N 1
ATOM 1619 C CA . VAL B 1 100 ? -9.246 33.163 13.475 1.00 16.91 100 VAL B CA 1
ATOM 1620 C C . VAL B 1 100 ? -8.937 34.651 13.604 1.00 18.54 100 VAL B C 1
ATOM 1621 O O . VAL B 1 100 ? -8.180 35.217 12.816 1.00 18.35 100 VAL B O 1
ATOM 1625 N N . GLU B 1 101 ? -9.540 35.283 14.601 1.00 20.83 101 GLU B N 1
ATOM 1626 C CA . GLU B 1 101 ? -9.351 36.706 14.808 1.00 23.48 101 GLU B CA 1
ATOM 1627 C C . GLU B 1 101 ? -7.885 37.116 14.747 1.00 22.99 101 GLU B C 1
ATOM 1628 O O . GLU B 1 101 ? -7.013 36.473 15.330 1.00 22.69 101 GLU B O 1
ATOM 1634 N N . GLY B 1 102 ? -7.627 38.185 14.005 1.00 22.30 102 GLY B N 1
ATOM 1635 C CA . GLY B 1 102 ? -6.283 38.703 13.858 1.00 19.97 102 GLY B CA 1
ATOM 1636 C C . GLY B 1 102 ? -5.324 37.831 13.076 1.00 20.91 102 GLY B C 1
ATOM 1637 O O . GLY B 1 102 ? -4.166 38.219 12.876 1.00 22.60 102 GLY B O 1
ATOM 1638 N N . VAL B 1 103 ? -5.782 36.675 12.599 1.00 18.51 103 VAL B N 1
ATOM 1639 C CA . VAL B 1 103 ? -4.884 35.792 11.877 1.00 15.51 103 VAL B CA 1
ATOM 1640 C C . VAL B 1 103 ? -5.311 35.364 10.479 1.00 14.90 103 VAL B C 1
ATOM 1641 O O . VAL B 1 103 ? -4.504 35.371 9.548 1.00 12.98 103 VAL B O 1
ATOM 1645 N N . MET B 1 104 ? -6.578 35.011 10.307 1.00 13.18 104 MET B N 1
ATOM 1646 C CA . MET B 1 104 ? -6.977 34.508 8.993 1.00 12.27 104 MET B CA 1
ATOM 1647 C C . MET B 1 104 ? -8.459 34.635 8.671 1.00 12.26 104 MET B C 1
ATOM 1648 O O . MET B 1 104 ? -9.311 34.493 9.543 1.00 12.08 104 MET B O 1
ATOM 1653 N N . SER B 1 105 ? -8.749 34.900 7.400 1.00 10.96 105 SER B N 1
ATOM 1654 C CA . SER B 1 105 ? -10.112 35.022 6.930 1.00 13.74 105 SER B CA 1
ATOM 1655 C C . SER B 1 105 ? -10.170 34.183 5.661 1.00 13.93 105 SER B C 1
ATOM 1656 O O . SER B 1 105 ? -9.123 33.791 5.113 1.00 12.69 105 SER B O 1
ATOM 1659 N N . VAL B 1 106 ? -11.387 33.898 5.216 1.00 12.90 106 VAL B N 1
ATOM 1660 C CA . VAL B 1 106 ? -11.587 33.132 3.992 1.00 12.13 106 VAL B CA 1
ATOM 1661 C C . VAL B 1 106 ? -12.638 33.859 3.171 1.00 12.54 106 VAL B C 1
ATOM 1662 O O . VAL B 1 106 ? -13.439 34.618 3.711 1.00 11.98 106 VAL B O 1
ATOM 1666 N N . ILE B 1 107 ? -12.607 33.657 1.859 1.00 12.39 107 ILE B N 1
ATOM 1667 C CA . ILE B 1 107 ? -13.592 34.259 0.981 1.00 10.71 107 ILE B CA 1
ATOM 1668 C C . ILE B 1 107 ? -14.185 33.150 0.144 1.00 11.43 107 ILE B C 1
ATOM 1669 O O . ILE B 1 107 ? -13.518 32.147 -0.095 1.00 9.51 107 ILE B O 1
ATOM 1674 N N . GLN B 1 108 ? -15.437 33.321 -0.281 1.00 10.06 108 GLN B N 1
ATOM 1675 C CA . GLN B 1 108 ? -16.054 32.341 -1.163 1.00 11.72 108 GLN B CA 1
ATOM 1676 C C . GLN B 1 108 ? -15.718 32.792 -2.590 1.00 10.83 108 GLN B C 1
ATOM 1677 O O . GLN B 1 108 ? -15.857 33.969 -2.937 1.00 10.41 108 GLN B O 1
ATOM 1683 N N . ILE B 1 109 ? -15.265 31.861 -3.416 1.00 10.93 109 ILE B N 1
ATOM 1684 C CA . ILE B 1 109 ? -14.918 32.189 -4.785 1.00 10.59 109 ILE B CA 1
ATOM 1685 C C . ILE B 1 109 ? -15.756 31.324 -5.698 1.00 12.29 109 ILE B C 1
ATOM 1686 O O . ILE B 1 109 ? -16.336 30.326 -5.262 1.00 12.86 109 ILE B O 1
ATOM 1691 N N . LYS B 1 110 ? -15.813 31.701 -6.964 1.00 13.09 110 LYS B N 1
ATOM 1692 C CA . LYS B 1 110 ? -16.575 30.940 -7.937 1.00 13.47 110 LYS B CA 1
ATOM 1693 C C . LYS B 1 110 ? -15.688 30.592 -9.114 1.00 13.05 110 LYS B C 1
ATOM 1694 O O . LYS B 1 110 ? -15.089 31.474 -9.730 1.00 10.11 110 LYS B O 1
ATOM 1700 N N . TYR B 1 111 ? -15.606 29.294 -9.401 1.00 13.04 111 TYR B N 1
ATOM 1701 C CA . TYR B 1 111 ? -14.817 28.792 -10.519 1.00 13.15 111 TYR B CA 1
ATOM 1702 C C . TYR B 1 111 ? -15.771 28.588 -11.673 1.00 14.17 111 TYR B C 1
ATOM 1703 O O . TYR B 1 111 ? -16.898 28.138 -11.460 1.00 14.34 111 TYR B O 1
ATOM 1712 N N . THR B 1 112 ? -15.318 28.906 -12.883 1.00 14.49 112 THR B N 1
ATOM 1713 C CA . THR B 1 112 ? -16.114 28.677 -14.091 1.00 14.89 112 THR B CA 1
ATOM 1714 C C . THR B 1 112 ? -15.263 27.767 -14.957 1.00 14.89 112 THR B C 1
ATOM 1715 O O . THR B 1 112 ? -14.102 28.069 -15.203 1.00 15.06 112 THR B O 1
ATOM 1719 N N . PHE B 1 113 ? -15.833 26.658 -15.422 1.00 16.90 113 PHE B N 1
ATOM 1720 C CA . PHE B 1 113 ? -15.089 25.711 -16.255 1.00 16.42 113 PHE B CA 1
ATOM 1721 C C . PHE B 1 113 ? -16.044 24.934 -17.157 1.00 18.49 113 PHE B C 1
ATOM 1722 O O . PHE B 1 113 ? -17.274 25.045 -16.965 1.00 19.61 113 PHE B O 1
ATOM 1731 N N . ALA C 1 1 ? -0.710 73.922 30.759 1.00 24.68 1 ALA C N 1
ATOM 1732 C CA . ALA C 1 1 ? -1.534 73.025 31.611 1.00 23.28 1 ALA C CA 1
ATOM 1733 C C . ALA C 1 1 ? -0.769 72.692 32.894 1.00 23.10 1 ALA C C 1
ATOM 1734 O O . ALA C 1 1 ? 0.457 72.817 32.947 1.00 22.24 1 ALA C O 1
ATOM 1736 N N . SER C 1 2 ? -1.493 72.265 33.922 1.00 23.96 2 SER C N 1
ATOM 1737 C CA . SER C 1 2 ? -0.865 71.918 35.194 1.00 23.18 2 SER C CA 1
ATOM 1738 C C . SER C 1 2 ? -1.425 70.607 35.729 1.00 23.11 2 SER C C 1
ATOM 1739 O O . SER C 1 2 ? -2.410 70.089 35.205 1.00 23.44 2 SER C O 1
ATOM 1742 N N . TYR C 1 3 ? -0.785 70.066 36.761 1.00 20.08 3 TYR C N 1
ATOM 1743 C CA . TYR C 1 3 ? -1.238 68.828 37.387 1.00 20.22 3 TYR C CA 1
ATOM 1744 C C . TYR C 1 3 ? -0.694 68.827 38.810 1.00 20.13 3 TYR C C 1
ATOM 1745 O O . TYR C 1 3 ? 0.168 69.637 39.144 1.00 21.81 3 TYR C O 1
ATOM 1754 N N . LYS C 1 4 ? -1.187 67.918 39.641 1.00 19.78 4 LYS C N 1
ATOM 1755 C CA . LYS C 1 4 ? -0.748 67.867 41.028 1.00 20.18 4 LYS C CA 1
ATOM 1756 C C . LYS C 1 4 ? -0.190 66.514 41.428 1.00 19.28 4 LYS C C 1
ATOM 1757 O O . LYS C 1 4 ? -0.640 65.472 40.950 1.00 19.86 4 LYS C O 1
ATOM 1763 N N . VAL C 1 5 ? 0.793 66.549 42.322 1.00 17.35 5 VAL C N 1
ATOM 1764 C CA . VAL C 1 5 ? 1.395 65.345 42.878 1.00 15.73 5 VAL C CA 1
ATOM 1765 C C . VAL C 1 5 ? 1.819 65.717 44.291 1.00 15.25 5 VAL C C 1
ATOM 1766 O O . VAL C 1 5 ? 1.953 66.893 44.605 1.00 14.02 5 VAL C O 1
ATOM 1770 N N . ASN C 1 6 ? 2.010 64.714 45.134 1.00 14.96 6 ASN C N 1
ATOM 1771 C CA . ASN C 1 6 ? 2.469 64.942 46.495 1.00 16.00 6 ASN C CA 1
ATOM 1772 C C . ASN C 1 6 ? 3.997 64.868 46.433 1.00 16.27 6 ASN C C 1
ATOM 1773 O O . ASN C 1 6 ? 4.563 64.021 45.736 1.00 17.82 6 ASN C O 1
ATOM 1778 N N . ILE C 1 7 ? 4.659 65.758 47.152 1.00 13.66 7 ILE C N 1
ATOM 1779 C CA . ILE C 1 7 ? 6.113 65.782 47.178 1.00 13.31 7 ILE C CA 1
ATOM 1780 C C . ILE C 1 7 ? 6.543 65.593 48.642 1.00 14.57 7 ILE C C 1
ATOM 1781 O O . ILE C 1 7 ? 5.956 66.184 49.559 1.00 13.23 7 ILE C O 1
ATOM 1786 N N . PRO C 1 8 ? 7.567 64.762 48.875 1.00 13.73 8 PRO C N 1
ATOM 1787 C CA . PRO C 1 8 ? 8.040 64.522 50.240 1.00 14.22 8 PRO C CA 1
ATOM 1788 C C . PRO C 1 8 ? 8.510 65.828 50.874 1.00 13.85 8 PRO C C 1
ATOM 1789 O O . PRO C 1 8 ? 9.046 66.700 50.187 1.00 12.66 8 PRO C O 1
ATOM 1793 N N . ALA C 1 9 ? 8.323 65.950 52.188 1.00 14.12 9 ALA C N 1
ATOM 1794 C CA . ALA C 1 9 ? 8.734 67.155 52.901 1.00 15.78 9 ALA C CA 1
ATOM 1795 C C . ALA C 1 9 ? 9.393 66.824 54.236 1.00 16.74 9 ALA C C 1
ATOM 1796 O O . ALA C 1 9 ? 9.704 67.723 55.025 1.00 17.38 9 ALA C O 1
ATOM 1798 N N . GLY C 1 10 ? 9.628 65.541 54.476 1.00 15.84 10 GLY C N 1
ATOM 1799 C CA . GLY C 1 10 ? 10.170 65.146 55.754 1.00 15.05 10 GLY C CA 1
ATOM 1800 C C . GLY C 1 10 ? 8.943 65.183 56.653 1.00 15.99 10 GLY C C 1
ATOM 1801 O O . GLY C 1 10 ? 7.819 65.391 56.166 1.00 15.07 10 GLY C O 1
ATOM 1802 N N . PRO C 1 11 ? 9.101 64.973 57.963 1.00 15.69 11 PRO C N 1
ATOM 1803 C CA . PRO C 1 11 ? 7.918 65.013 58.816 1.00 14.43 11 PRO C CA 1
ATOM 1804 C C . PRO C 1 11 ? 7.399 66.432 59.019 1.00 15.40 11 PRO C C 1
ATOM 1805 O O . PRO C 1 11 ? 8.174 67.366 59.247 1.00 16.00 11 PRO C O 1
ATOM 1809 N N . LEU C 1 12 ? 6.085 66.598 58.903 1.00 14.98 12 LEU C N 1
ATOM 1810 C CA . LEU C 1 12 ? 5.461 67.895 59.158 1.00 16.91 12 LEU C CA 1
ATOM 1811 C C . LEU C 1 12 ? 4.612 67.574 60.379 1.00 16.93 12 LEU C C 1
ATOM 1812 O O . LEU C 1 12 ? 3.717 66.717 60.326 1.00 15.59 12 LEU C O 1
ATOM 1817 N N . TRP C 1 13 ? 4.912 68.250 61.484 1.00 15.51 13 TRP C N 1
ATOM 1818 C CA . TRP C 1 13 ? 4.250 67.966 62.746 1.00 16.81 13 TRP C CA 1
ATOM 1819 C C . TRP C 1 13 ? 2.883 68.573 63.011 1.00 17.15 13 TRP C C 1
ATOM 1820 O O . TRP C 1 13 ? 2.187 68.113 63.907 1.00 19.35 13 TRP C O 1
ATOM 1831 N N . SER C 1 14 ? 2.499 69.606 62.272 1.00 16.12 14 SER C N 1
ATOM 1832 C CA . SER C 1 14 ? 1.181 70.210 62.476 1.00 16.45 14 SER C CA 1
ATOM 1833 C C . SER C 1 14 ? 0.816 70.990 61.231 1.00 17.89 14 SER C C 1
ATOM 1834 O O . SER C 1 14 ? 1.669 71.221 60.367 1.00 16.99 14 SER C O 1
ATOM 1837 N N . ASN C 1 15 ? -0.444 71.408 61.127 1.00 18.41 15 ASN C N 1
ATOM 1838 C CA . ASN C 1 15 ? -0.846 72.168 59.954 1.00 19.77 15 ASN C CA 1
ATOM 1839 C C . ASN C 1 15 ? -0.156 73.512 59.907 1.00 18.46 15 ASN C C 1
ATOM 1840 O O . ASN C 1 15 ? 0.203 73.994 58.829 1.00 19.33 15 ASN C O 1
ATOM 1845 N N . ALA C 1 16 ? 0.025 74.134 61.067 1.00 18.31 16 ALA C N 1
ATOM 1846 C CA . ALA C 1 16 ? 0.684 75.437 61.100 1.00 17.76 16 ALA C CA 1
ATOM 1847 C C . ALA C 1 16 ? 2.087 75.314 60.494 1.00 18.11 16 ALA C C 1
ATOM 1848 O O . ALA C 1 16 ? 2.539 76.218 59.792 1.00 17.86 16 ALA C O 1
ATOM 1850 N N . GLU C 1 17 ? 2.773 74.200 60.744 1.00 16.79 17 GLU C N 1
ATOM 1851 C CA . GLU C 1 17 ? 4.113 74.041 60.169 1.00 16.77 17 GLU C CA 1
ATOM 1852 C C . GLU C 1 17 ? 4.016 73.748 58.672 1.00 15.12 17 GLU C C 1
ATOM 1853 O O . GLU C 1 17 ? 4.805 74.247 57.872 1.00 14.13 17 GLU C O 1
ATOM 1859 N N . ALA C 1 18 ? 3.039 72.933 58.302 1.00 15.87 18 ALA C N 1
ATOM 1860 C CA . ALA C 1 18 ? 2.853 72.576 56.904 1.00 16.11 18 ALA C CA 1
ATOM 1861 C C . ALA C 1 18 ? 2.528 73.807 56.058 1.00 17.44 18 ALA C C 1
ATOM 1862 O O . ALA C 1 18 ? 2.978 73.918 54.919 1.00 17.70 18 ALA C O 1
ATOM 1864 N N . GLN C 1 19 ? 1.766 74.746 56.608 1.00 19.51 19 GLN C N 1
ATOM 1865 C CA . GLN C 1 19 ? 1.430 75.933 55.832 1.00 20.89 19 GLN C CA 1
ATOM 1866 C C . GLN C 1 19 ? 2.649 76.848 55.651 1.00 21.74 19 GLN C C 1
ATOM 1867 O O . GLN C 1 19 ? 2.702 77.649 54.722 1.00 21.20 19 GLN C O 1
ATOM 1873 N N . GLN C 1 20 ? 3.641 76.722 56.528 1.00 22.27 20 GLN C N 1
ATOM 1874 C CA . GLN C 1 20 ? 4.851 77.519 56.382 1.00 22.49 20 GLN C CA 1
ATOM 1875 C C . GLN C 1 20 ? 5.834 76.832 55.439 1.00 19.15 20 GLN C C 1
ATOM 1876 O O . GLN C 1 20 ? 6.479 77.479 54.631 1.00 19.73 20 GLN C O 1
ATOM 1882 N N . VAL C 1 21 ? 5.927 75.514 55.548 1.00 19.34 21 VAL C N 1
ATOM 1883 C CA . VAL C 1 21 ? 6.852 74.710 54.752 1.00 18.51 21 VAL C CA 1
ATOM 1884 C C . VAL C 1 21 ? 6.377 74.330 53.349 1.00 19.51 21 VAL C C 1
ATOM 1885 O O . VAL C 1 21 ? 7.163 74.326 52.397 1.00 19.61 21 VAL C O 1
ATOM 1889 N N . GLY C 1 22 ? 5.098 73.988 53.227 1.00 18.34 22 GLY C N 1
ATOM 1890 C CA . GLY C 1 22 ? 4.561 73.614 51.930 1.00 17.45 22 GLY C CA 1
ATOM 1891 C C . GLY C 1 22 ? 4.950 74.542 50.790 1.00 18.49 22 GLY C C 1
ATOM 1892 O O . GLY C 1 22 ? 5.389 74.067 49.739 1.00 19.19 22 GLY C O 1
ATOM 1893 N N . PRO C 1 23 ? 4.806 75.873 50.955 1.00 18.45 23 PRO C N 1
ATOM 1894 C CA . PRO C 1 23 ? 5.156 76.824 49.893 1.00 17.29 23 PRO C CA 1
ATOM 1895 C C . PRO C 1 23 ? 6.624 76.791 49.492 1.00 18.09 23 PRO C C 1
ATOM 1896 O O . PRO C 1 23 ? 6.968 77.060 48.333 1.00 18.15 23 PRO C O 1
ATOM 1900 N N . LYS C 1 24 ? 7.486 76.469 50.453 1.00 16.32 24 LYS C N 1
ATOM 1901 C CA . LYS C 1 24 ? 8.922 76.421 50.198 1.00 16.45 24 LYS C CA 1
ATOM 1902 C C . LYS C 1 24 ? 9.279 75.169 49.416 1.00 15.67 24 LYS C C 1
ATOM 1903 O O . LYS C 1 24 ? 10.125 75.214 48.525 1.00 14.86 24 LYS C O 1
ATOM 1909 N N . ILE C 1 25 ? 8.633 74.055 49.751 1.00 16.52 25 ILE C N 1
ATOM 1910 C CA . ILE C 1 25 ? 8.880 72.811 49.031 1.00 15.87 25 ILE C CA 1
ATOM 1911 C C . ILE C 1 25 ? 8.372 73.007 47.603 1.00 16.57 25 ILE C C 1
ATOM 1912 O O . ILE C 1 25 ? 9.038 72.630 46.639 1.00 15.42 25 ILE C O 1
ATOM 1917 N N . ALA C 1 26 ? 7.187 73.608 47.477 1.00 14.36 26 ALA C N 1
ATOM 1918 C CA . ALA C 1 26 ? 6.594 73.838 46.157 1.00 15.76 26 ALA C CA 1
ATOM 1919 C C . ALA C 1 26 ? 7.494 74.713 45.301 1.00 14.29 26 ALA C C 1
ATOM 1920 O O . ALA C 1 26 ? 7.729 74.420 44.125 1.00 15.16 26 ALA C O 1
ATOM 1922 N N . ALA C 1 27 ? 8.007 75.780 45.897 1.00 14.24 27 ALA C N 1
ATOM 1923 C CA . ALA C 1 27 ? 8.873 76.699 45.178 1.00 16.05 27 ALA C CA 1
ATOM 1924 C C . ALA C 1 27 ? 10.126 75.998 44.662 1.00 15.85 27 ALA C C 1
ATOM 1925 O O . ALA C 1 27 ? 10.569 76.249 43.545 1.00 15.26 27 ALA C O 1
ATOM 1927 N N . ALA C 1 28 ? 10.695 75.110 45.470 1.00 14.44 28 ALA C N 1
ATOM 1928 C CA . ALA C 1 28 ? 11.902 74.395 45.065 1.00 14.48 28 ALA C CA 1
ATOM 1929 C C . ALA C 1 28 ? 11.619 73.467 43.873 1.00 14.31 28 ALA C C 1
ATOM 1930 O O . ALA C 1 28 ? 12.528 73.085 43.131 1.00 14.26 28 ALA C O 1
ATOM 1932 N N . HIS C 1 29 ? 10.350 73.121 43.681 1.00 14.30 29 HIS C N 1
ATOM 1933 C CA . HIS C 1 29 ? 9.979 72.254 42.566 1.00 14.95 29 HIS C CA 1
ATOM 1934 C C . HIS C 1 29 ? 9.167 72.972 41.492 1.00 16.56 29 HIS C C 1
ATOM 1935 O O . HIS C 1 29 ? 8.405 72.351 40.742 1.00 16.13 29 HIS C O 1
ATOM 1942 N N . GLN C 1 30 ? 9.326 74.288 41.451 1.00 16.88 30 GLN C N 1
ATOM 1943 C CA . GLN C 1 30 ? 8.659 75.132 40.469 1.00 17.57 30 GLN C CA 1
ATOM 1944 C C . GLN C 1 30 ? 7.143 74.963 40.438 1.00 18.08 30 GLN C C 1
ATOM 1945 O O . GLN C 1 30 ? 6.527 74.960 39.369 1.00 16.36 30 GLN C O 1
ATOM 1951 N N . GLY C 1 31 ? 6.543 74.820 41.608 1.00 16.04 31 GLY C N 1
ATOM 1952 C CA . GLY C 1 31 ? 5.101 74.665 41.658 1.00 17.65 31 GLY C CA 1
ATOM 1953 C C . GLY C 1 31 ? 4.443 75.542 42.708 1.00 18.48 31 GLY C C 1
ATOM 1954 O O . GLY C 1 31 ? 5.073 76.420 43.302 1.00 17.32 31 GLY C O 1
ATOM 1955 N N . ASN C 1 32 ? 3.159 75.293 42.942 1.00 19.87 32 ASN C N 1
ATOM 1956 C CA . ASN C 1 32 ? 2.406 76.059 43.921 1.00 20.44 32 ASN C CA 1
ATOM 1957 C C . ASN C 1 32 ? 1.805 75.112 44.931 1.00 19.76 32 ASN C C 1
ATOM 1958 O O . ASN C 1 32 ? 1.107 74.157 44.564 1.00 19.86 32 ASN C O 1
ATOM 1963 N N . PHE C 1 33 ? 2.084 75.370 46.201 1.00 17.56 33 PHE C N 1
ATOM 1964 C CA . PHE C 1 33 ? 1.544 74.546 47.266 1.00 18.48 33 PHE C CA 1
ATOM 1965 C C . PHE C 1 33 ? 0.030 74.749 47.250 1.00 18.68 33 PHE C C 1
ATOM 1966 O O . PHE C 1 33 ? -0.443 75.884 47.204 1.00 17.62 33 PHE C O 1
ATOM 1974 N N . THR C 1 34 ? -0.733 73.660 47.278 1.00 18.52 34 THR C N 1
ATOM 1975 C CA . THR C 1 34 ? -2.187 73.782 47.258 1.00 19.19 34 THR C CA 1
ATOM 1976 C C . THR C 1 34 ? -2.788 73.931 48.644 1.00 20.00 34 THR C C 1
ATOM 1977 O O . THR C 1 34 ? -3.976 74.217 48.771 1.00 20.42 34 THR C O 1
ATOM 1981 N N . GLY C 1 35 ? -1.962 73.756 49.675 1.00 19.16 35 GLY C N 1
ATOM 1982 C CA . GLY C 1 35 ? -2.447 73.852 51.041 1.00 17.50 35 GLY C CA 1
ATOM 1983 C C . GLY C 1 35 ? -2.773 72.464 51.576 1.00 18.39 35 GLY C C 1
ATOM 1984 O O . GLY C 1 35 ? -2.922 72.275 52.781 1.00 18.68 35 GLY C O 1
ATOM 1985 N N . GLN C 1 36 ? -2.901 71.489 50.676 1.00 16.32 36 GLN C N 1
ATOM 1986 C CA . GLN C 1 36 ? -3.199 70.120 51.078 1.00 17.34 36 GLN C CA 1
ATOM 1987 C C . GLN C 1 36 ? -1.929 69.336 51.393 1.00 17.52 36 GLN C C 1
ATOM 1988 O O . GLN C 1 36 ? -0.902 69.497 50.722 1.00 15.74 36 GLN C O 1
ATOM 1994 N N . TRP C 1 37 ? -2.006 68.492 52.420 1.00 16.65 37 TRP C N 1
ATOM 1995 C CA . TRP C 1 37 ? -0.862 67.691 52.824 1.00 17.26 37 TRP C CA 1
ATOM 1996 C C . TRP C 1 37 ? -1.301 66.474 53.624 1.00 18.09 37 TRP C C 1
ATOM 1997 O O . TRP C 1 37 ? -2.412 66.437 54.166 1.00 18.15 37 TRP C O 1
ATOM 2008 N N . THR C 1 38 ? -0.414 65.485 53.691 1.00 16.48 38 THR C N 1
ATOM 2009 C CA . THR C 1 38 ? -0.690 64.232 54.373 1.00 16.00 38 THR C CA 1
ATOM 2010 C C . THR C 1 38 ? 0.563 63.698 55.043 1.00 16.48 38 THR C C 1
ATOM 2011 O O . THR C 1 38 ? 1.665 63.843 54.507 1.00 14.65 38 THR C O 1
ATOM 2015 N N . THR C 1 39 ? 0.403 63.083 56.211 1.00 16.62 39 THR C N 1
ATOM 2016 C CA . THR C 1 39 ? 1.537 62.445 56.869 1.00 17.00 39 THR C CA 1
ATOM 2017 C C . THR C 1 39 ? 1.413 60.978 56.445 1.00 17.41 39 THR C C 1
ATOM 2018 O O . THR C 1 39 ? 0.386 60.331 56.676 1.00 17.61 39 THR C O 1
ATOM 2022 N N . VAL C 1 40 ? 2.448 60.462 55.791 1.00 17.42 40 VAL C N 1
ATOM 2023 C CA . VAL C 1 40 ? 2.405 59.097 55.286 1.00 16.88 40 VAL C CA 1
ATOM 2024 C C . VAL C 1 40 ? 3.093 58.088 56.183 1.00 17.54 40 VAL C C 1
ATOM 2025 O O . VAL C 1 40 ? 2.808 56.902 56.119 1.00 17.31 40 VAL C O 1
ATOM 2029 N N . VAL C 1 41 ? 4.001 58.568 57.021 1.00 17.07 41 VAL C N 1
ATOM 2030 C CA . VAL C 1 41 ? 4.665 57.706 57.983 1.00 17.48 41 VAL C CA 1
ATOM 2031 C C . VAL C 1 41 ? 4.664 58.511 59.275 1.00 17.89 41 VAL C C 1
ATOM 2032 O O . VAL C 1 41 ? 5.322 59.542 59.378 1.00 15.13 41 VAL C O 1
ATOM 2036 N N . GLU C 1 42 ? 3.892 58.054 60.251 1.00 20.70 42 GLU C N 1
ATOM 2037 C CA . GLU C 1 42 ? 3.793 58.760 61.526 1.00 22.10 42 GLU C CA 1
ATOM 2038 C C . GLU C 1 42 ? 5.145 59.180 62.109 1.00 21.09 42 GLU C C 1
ATOM 2039 O O . GLU C 1 42 ? 6.050 58.362 62.259 1.00 20.79 42 GLU C O 1
ATOM 2045 N N . SER C 1 43 ? 5.270 60.465 62.424 1.00 19.79 43 SER C N 1
ATOM 2046 C CA . SER C 1 43 ? 6.482 61.017 63.017 1.00 20.11 43 SER C CA 1
ATOM 2047 C C . SER C 1 43 ? 7.737 60.863 62.162 1.00 20.39 43 SER C C 1
ATOM 2048 O O . SER C 1 43 ? 8.853 60.978 62.674 1.00 19.22 43 SER C O 1
ATOM 2051 N N . ALA C 1 44 ? 7.577 60.625 60.864 1.00 18.88 44 ALA C N 1
ATOM 2052 C CA . ALA C 1 44 ? 8.761 60.448 60.031 1.00 18.98 44 ALA C CA 1
ATOM 2053 C C . ALA C 1 44 ? 8.670 61.002 58.618 1.00 17.85 44 ALA C C 1
ATOM 2054 O O . ALA C 1 44 ? 9.681 61.416 58.044 1.00 17.49 44 ALA C O 1
ATOM 2056 N N . MET C 1 45 ? 7.486 60.992 58.032 1.00 14.45 45 MET C N 1
ATOM 2057 C CA . MET C 1 45 ? 7.382 61.517 56.672 1.00 15.22 45 MET C CA 1
ATOM 2058 C C . MET C 1 45 ? 6.008 62.060 56.351 1.00 13.68 45 MET C C 1
ATOM 2059 O O . MET C 1 45 ? 5.000 61.422 56.633 1.00 15.26 45 MET C O 1
ATOM 2064 N N . SER C 1 46 ? 5.999 63.243 55.745 1.00 12.74 46 SER C N 1
ATOM 2065 C CA . SER C 1 46 ? 4.778 63.913 55.329 1.00 11.76 46 SER C CA 1
ATOM 2066 C C . SER C 1 46 ? 4.984 64.351 53.877 1.00 13.68 46 SER C C 1
ATOM 2067 O O . SER C 1 46 ? 6.119 64.486 53.415 1.00 12.77 46 SER C O 1
ATOM 2070 N N . VAL C 1 47 ? 3.889 64.541 53.152 1.00 11.65 47 VAL C N 1
ATOM 2071 C CA . VAL C 1 47 ? 3.984 64.986 51.775 1.00 12.20 47 VAL C CA 1
ATOM 2072 C C . VAL C 1 47 ? 3.039 66.165 51.623 1.00 14.35 47 VAL C C 1
ATOM 2073 O O . VAL C 1 47 ? 2.001 66.235 52.296 1.00 14.20 47 VAL C O 1
ATOM 2077 N N . VAL C 1 48 ? 3.414 67.095 50.756 1.00 14.03 48 VAL C N 1
ATOM 2078 C CA . VAL C 1 48 ? 2.601 68.270 50.496 1.00 13.35 48 VAL C CA 1
ATOM 2079 C C . VAL C 1 48 ? 2.189 68.227 49.025 1.00 15.53 48 VAL C C 1
ATOM 2080 O O . VAL C 1 48 ? 2.967 67.800 48.165 1.00 15.13 48 VAL C O 1
ATOM 2084 N N . GLU C 1 49 ? 0.960 68.650 48.741 1.00 14.43 49 GLU C N 1
ATOM 2085 C CA . GLU C 1 49 ? 0.466 68.615 47.371 1.00 14.70 49 GLU C CA 1
ATOM 2086 C C . GLU C 1 49 ? 0.923 69.853 46.639 1.00 16.25 49 GLU C C 1
ATOM 2087 O O . GLU C 1 49 ? 0.712 70.986 47.098 1.00 15.03 49 GLU C O 1
ATOM 2093 N N . VAL C 1 50 ? 1.553 69.631 45.490 1.00 15.45 50 VAL C N 1
ATOM 2094 C CA . VAL C 1 50 ? 2.089 70.717 44.705 1.00 15.34 50 VAL C CA 1
ATOM 2095 C C . VAL C 1 50 ? 1.552 70.686 43.291 1.00 16.13 50 VAL C C 1
ATOM 2096 O O . VAL C 1 50 ? 1.507 69.637 42.660 1.00 16.87 50 VAL C O 1
ATOM 2100 N N . GLU C 1 51 ? 1.117 71.840 42.817 1.00 17.93 51 GLU C N 1
ATOM 2101 C CA . GLU C 1 51 ? 0.613 71.952 41.455 1.00 19.64 51 GLU C CA 1
ATOM 2102 C C . GLU C 1 51 ? 1.824 72.289 40.599 1.00 18.65 51 GLU C C 1
ATOM 2103 O O . GLU C 1 51 ? 2.503 73.279 40.854 1.00 16.46 51 GLU C O 1
ATOM 2109 N N . LEU C 1 52 ? 2.091 71.460 39.593 1.00 17.74 52 LEU C N 1
ATOM 2110 C CA . LEU C 1 52 ? 3.235 71.658 38.705 1.00 17.39 52 LEU C CA 1
ATOM 2111 C C . LEU C 1 52 ? 2.766 71.993 37.285 1.00 17.92 52 LEU C C 1
ATOM 2112 O O . LEU C 1 52 ? 1.632 71.700 36.917 1.00 15.95 52 LEU C O 1
ATOM 2117 N N . GLN C 1 53 ? 3.648 72.598 36.502 1.00 18.60 53 GLN C N 1
ATOM 2118 C CA . GLN C 1 53 ? 3.344 72.950 35.113 1.00 21.04 53 GLN C CA 1
ATOM 2119 C C . GLN C 1 53 ? 3.804 71.810 34.232 1.00 20.95 53 GLN C C 1
ATOM 2120 O O . GLN C 1 53 ? 4.854 71.215 34.487 1.00 21.07 53 GLN C O 1
ATOM 2126 N N . VAL C 1 54 ? 3.028 71.483 33.203 1.00 21.25 54 VAL C N 1
ATOM 2127 C CA . VAL C 1 54 ? 3.445 70.408 32.315 1.00 20.35 54 VAL C CA 1
ATOM 2128 C C . VAL C 1 54 ? 4.786 70.813 31.720 1.00 19.88 54 VAL C C 1
ATOM 2129 O O . VAL C 1 54 ? 5.697 69.997 31.602 1.00 20.66 54 VAL C O 1
ATOM 2133 N N . GLU C 1 55 ? 4.909 72.085 31.354 1.00 20.98 55 GLU C N 1
ATOM 2134 C CA . GLU C 1 55 ? 6.155 72.581 30.794 1.00 22.72 55 GLU C CA 1
ATOM 2135 C C . GLU C 1 55 ? 6.609 73.845 31.525 1.00 23.48 55 GLU C C 1
ATOM 2136 O O . GLU C 1 55 ? 5.854 74.804 31.652 1.00 21.40 55 GLU C O 1
ATOM 2142 N N . ASN C 1 56 ? 7.845 73.827 32.021 1.00 23.22 56 ASN C N 1
ATOM 2143 C CA . ASN C 1 56 ? 8.399 74.969 32.733 1.00 24.03 56 ASN C CA 1
ATOM 2144 C C . ASN C 1 56 ? 9.047 75.923 31.755 1.00 25.40 56 ASN C C 1
ATOM 2145 O O . ASN C 1 56 ? 9.896 75.531 30.955 1.00 26.91 56 ASN C O 1
ATOM 2150 N N . THR C 1 57 ? 8.659 77.183 31.832 1.00 26.64 57 THR C N 1
ATOM 2151 C CA . THR C 1 57 ? 9.212 78.179 30.935 1.00 27.22 57 THR C CA 1
ATOM 2152 C C . THR C 1 57 ? 9.885 79.266 31.756 1.00 26.62 57 THR C C 1
ATOM 2153 O O . THR C 1 57 ? 9.695 79.342 32.966 1.00 27.94 57 THR C O 1
ATOM 2157 N N . GLY C 1 58 ? 10.679 80.098 31.097 1.00 25.57 58 GLY C N 1
ATOM 2158 C CA . GLY C 1 58 ? 11.373 81.163 31.790 1.00 25.98 58 GLY C CA 1
ATOM 2159 C C . GLY C 1 58 ? 12.593 81.556 30.988 1.00 25.98 58 GLY C C 1
ATOM 2160 O O . GLY C 1 58 ? 12.886 80.941 29.963 1.00 24.41 58 GLY C O 1
ATOM 2161 N N . ILE C 1 59 ? 13.314 82.571 31.452 1.00 26.57 59 ILE C N 1
ATOM 2162 C CA . ILE C 1 59 ? 14.499 83.042 30.739 1.00 26.76 59 ILE C CA 1
ATOM 2163 C C . ILE C 1 59 ? 15.794 82.595 31.397 1.00 27.17 59 ILE C C 1
ATOM 2164 O O . ILE C 1 59 ? 16.887 82.925 30.920 1.00 25.90 59 ILE C O 1
ATOM 2169 N N . HIS C 1 60 ? 15.671 81.857 32.500 1.00 26.03 60 HIS C N 1
ATOM 2170 C CA . HIS C 1 60 ? 16.844 81.358 33.207 1.00 25.76 60 HIS C CA 1
ATOM 2171 C C . HIS C 1 60 ? 16.937 79.844 33.083 1.00 26.26 60 HIS C C 1
ATOM 2172 O O . HIS C 1 60 ? 15.935 79.154 32.861 1.00 25.94 60 HIS C O 1
ATOM 2179 N N . GLU C 1 61 ? 18.147 79.330 33.237 1.00 25.48 61 GLU C N 1
ATOM 2180 C CA . GLU C 1 61 ? 18.355 77.897 33.197 1.00 26.59 61 GLU C CA 1
ATOM 2181 C C . GLU C 1 61 ? 19.459 77.516 34.172 1.00 24.96 61 GLU C C 1
ATOM 2182 O O . GLU C 1 61 ? 20.327 78.328 34.507 1.00 23.34 61 GLU C O 1
ATOM 2188 N N . PHE C 1 62 ? 19.402 76.281 34.646 1.00 23.70 62 PHE C N 1
ATOM 2189 C CA . PHE C 1 62 ? 20.390 75.778 35.581 1.00 21.45 62 PHE C CA 1
ATOM 2190 C C . PHE C 1 62 ? 20.635 74.313 35.268 1.00 20.85 62 PHE C C 1
ATOM 2191 O O . PHE C 1 62 ? 19.699 73.515 35.226 1.00 19.38 62 PHE C O 1
ATOM 2199 N N . LYS C 1 63 ? 21.894 73.968 35.029 1.00 19.22 63 LYS C N 1
ATOM 2200 C CA . LYS C 1 63 ? 22.251 72.595 34.730 1.00 19.83 63 LYS C CA 1
ATOM 2201 C C . LYS C 1 63 ? 22.881 71.923 35.943 1.00 18.28 63 LYS C C 1
ATOM 2202 O O . LYS C 1 63 ? 23.694 72.515 36.641 1.00 17.59 63 LYS C O 1
ATOM 2208 N N . THR C 1 64 ? 22.505 70.685 36.193 1.00 16.39 64 THR C N 1
ATOM 2209 C CA . THR C 1 64 ? 23.078 69.957 37.310 1.00 15.71 64 THR C CA 1
ATOM 2210 C C . THR C 1 64 ? 22.909 68.462 37.037 1.00 16.17 64 THR C C 1
ATOM 2211 O O . THR C 1 64 ? 22.178 68.073 36.120 1.00 15.70 64 THR C O 1
ATOM 2215 N N . ASP C 1 65 ? 23.598 67.633 37.815 1.00 16.30 65 ASP C N 1
ATOM 2216 C CA . ASP C 1 65 ? 23.509 66.193 37.654 1.00 16.17 65 ASP C CA 1
ATOM 2217 C C . ASP C 1 65 ? 22.623 65.624 38.756 1.00 15.64 65 ASP C C 1
ATOM 2218 O O . ASP C 1 65 ? 22.685 66.076 39.902 1.00 16.01 65 ASP C O 1
ATOM 2223 N N . VAL C 1 66 ? 21.786 64.653 38.406 1.00 15.46 66 VAL C N 1
ATOM 2224 C CA . VAL C 1 66 ? 20.913 64.008 39.382 1.00 14.80 66 VAL C CA 1
ATOM 2225 C C . VAL C 1 66 ? 20.954 62.508 39.143 1.00 14.23 66 VAL C C 1
ATOM 2226 O O . VAL C 1 66 ? 21.381 62.066 38.081 1.00 13.98 66 VAL C O 1
ATOM 2230 N N . LEU C 1 67 ? 20.524 61.725 40.131 1.00 13.94 67 LEU C N 1
ATOM 2231 C CA . LEU C 1 67 ? 20.533 60.271 40.004 1.00 13.48 67 LEU C CA 1
ATOM 2232 C C . LEU C 1 67 ? 19.648 59.847 38.837 1.00 13.83 67 LEU C C 1
ATOM 2233 O O . LEU C 1 67 ? 18.578 60.423 38.625 1.00 15.01 67 LEU C O 1
ATOM 2238 N N . ALA C 1 68 ? 20.081 58.830 38.099 1.00 13.54 68 ALA C N 1
ATOM 2239 C CA . ALA C 1 68 ? 19.312 58.335 36.950 1.00 13.33 68 ALA C CA 1
ATOM 2240 C C . ALA C 1 68 ? 19.107 56.834 37.016 1.00 13.31 68 ALA C C 1
ATOM 2241 O O . ALA C 1 68 ? 18.560 56.237 36.085 1.00 12.74 68 ALA C O 1
ATOM 2243 N N . GLY C 1 69 ? 19.524 56.225 38.123 1.00 13.23 69 GLY C N 1
ATOM 2244 C CA . GLY C 1 69 ? 19.442 54.780 38.219 1.00 15.02 69 GLY C CA 1
ATOM 2245 C C . GLY C 1 69 ? 20.610 54.242 37.396 1.00 16.75 69 GLY C C 1
ATOM 2246 O O . GLY C 1 69 ? 21.376 55.029 36.818 1.00 15.95 69 GLY C O 1
ATOM 2247 N N . PRO C 1 70 ? 20.807 52.918 37.340 1.00 15.88 70 PRO C N 1
ATOM 2248 C CA . PRO C 1 70 ? 21.928 52.409 36.545 1.00 16.88 70 PRO C CA 1
ATOM 2249 C C . PRO C 1 70 ? 21.631 52.566 35.059 1.00 16.52 70 PRO C C 1
ATOM 2250 O O . PRO C 1 70 ? 20.520 52.290 34.621 1.00 17.33 70 PRO C O 1
ATOM 2254 N N . LEU C 1 71 ? 22.618 53.040 34.308 1.00 15.28 71 LEU C N 1
ATOM 2255 C CA . LEU C 1 71 ? 22.501 53.213 32.860 1.00 15.98 71 LEU C CA 1
ATOM 2256 C C . LEU C 1 71 ? 23.762 52.545 32.316 1.00 15.68 71 LEU C C 1
ATOM 2257 O O . LEU C 1 71 ? 24.881 52.929 32.643 1.00 17.41 71 LEU C O 1
ATOM 2262 N N . TRP C 1 72 ? 23.559 51.520 31.500 1.00 16.70 72 TRP C N 1
ATOM 2263 C CA . TRP C 1 72 ? 24.645 50.709 30.957 1.00 16.74 72 TRP C CA 1
ATOM 2264 C C . TRP C 1 72 ? 25.334 51.117 29.660 1.00 17.16 72 TRP C C 1
ATOM 2265 O O . TRP C 1 72 ? 26.395 50.590 29.333 1.00 16.43 72 TRP C O 1
ATOM 2276 N N . SER C 1 73 ? 24.749 52.037 28.913 1.00 16.63 73 SER C N 1
ATOM 2277 C CA . SER C 1 73 ? 25.374 52.465 27.669 1.00 17.12 73 SER C CA 1
ATOM 2278 C C . SER C 1 73 ? 24.830 53.818 27.277 1.00 16.34 73 SER C C 1
ATOM 2279 O O . SER C 1 73 ? 23.778 54.237 27.753 1.00 18.42 73 SER C O 1
ATOM 2282 N N . ASN C 1 74 ? 25.543 54.498 26.390 1.00 17.87 74 ASN C N 1
ATOM 2283 C CA . ASN C 1 74 ? 25.104 55.801 25.922 1.00 18.59 74 ASN C CA 1
ATOM 2284 C C . ASN C 1 74 ? 23.743 55.641 25.247 1.00 19.05 74 ASN C C 1
ATOM 2285 O O . ASN C 1 74 ? 22.837 56.462 25.441 1.00 18.44 74 ASN C O 1
ATOM 2290 N N . ASP C 1 75 ? 23.598 54.582 24.450 1.00 19.51 75 ASP C N 1
ATOM 2291 C CA . ASP C 1 75 ? 22.331 54.339 23.760 1.00 19.97 75 ASP C CA 1
ATOM 2292 C C . ASP C 1 75 ? 21.164 54.251 24.736 1.00 18.16 75 ASP C C 1
ATOM 2293 O O . ASP C 1 75 ? 20.093 54.806 24.482 1.00 17.56 75 ASP C O 1
ATOM 2298 N N . GLU C 1 76 ? 21.359 53.538 25.840 1.00 16.50 76 GLU C N 1
ATOM 2299 C CA . GLU C 1 76 ? 20.304 53.428 26.834 1.00 16.47 76 GLU C CA 1
ATOM 2300 C C . GLU C 1 76 ? 20.068 54.796 27.492 1.00 16.84 76 GLU C C 1
ATOM 2301 O O . GLU C 1 76 ? 18.930 55.212 27.726 1.00 15.43 76 GLU C O 1
ATOM 2307 N N . ALA C 1 77 ? 21.155 55.490 27.791 1.00 16.99 77 ALA C N 1
ATOM 2308 C CA . ALA C 1 77 ? 21.057 56.797 28.417 1.00 15.28 77 ALA C CA 1
ATOM 2309 C C . ALA C 1 77 ? 20.356 57.800 27.498 1.00 16.48 77 ALA C C 1
ATOM 2310 O O . ALA C 1 77 ? 19.559 58.608 27.957 1.00 16.66 77 ALA C O 1
ATOM 2312 N N . GLN C 1 78 ? 20.635 57.754 26.197 1.00 15.83 78 GLN C N 1
ATOM 2313 C CA . GLN C 1 78 ? 19.973 58.683 25.293 1.00 17.42 78 GLN C CA 1
ATOM 2314 C C . GLN C 1 78 ? 18.483 58.358 25.126 1.00 17.04 78 GLN C C 1
ATOM 2315 O O . GLN C 1 78 ? 17.681 59.247 24.866 1.00 17.30 78 GLN C O 1
ATOM 2321 N N . LYS C 1 79 ? 18.112 57.091 25.284 1.00 17.75 79 LYS C N 1
ATOM 2322 C CA . LYS C 1 79 ? 16.713 56.688 25.149 1.00 18.35 79 LYS C CA 1
ATOM 2323 C C . LYS C 1 79 ? 15.878 57.009 26.394 1.00 18.52 79 LYS C C 1
ATOM 2324 O O . LYS C 1 79 ? 14.746 57.487 26.272 1.00 17.01 79 LYS C O 1
ATOM 2330 N N . LEU C 1 80 ? 16.426 56.743 27.583 1.00 16.15 80 LEU C N 1
ATOM 2331 C CA . LEU C 1 80 ? 15.686 56.988 28.834 1.00 16.14 80 LEU C CA 1
ATOM 2332 C C . LEU C 1 80 ? 15.876 58.381 29.436 1.00 16.16 80 LEU C C 1
ATOM 2333 O O . LEU C 1 80 ? 15.027 58.855 30.187 1.00 16.82 80 LEU C O 1
ATOM 2338 N N . GLY C 1 81 ? 16.981 59.033 29.095 1.00 16.83 81 GLY C N 1
ATOM 2339 C CA . GLY C 1 81 ? 17.274 60.359 29.619 1.00 18.17 81 GLY C CA 1
ATOM 2340 C C . GLY C 1 81 ? 16.138 61.371 29.643 1.00 17.90 81 GLY C C 1
ATOM 2341 O O . GLY C 1 81 ? 15.877 61.987 30.678 1.00 19.33 81 GLY C O 1
ATOM 2342 N N . PRO C 1 82 ? 15.442 61.579 28.520 1.00 17.78 82 PRO C N 1
ATOM 2343 C CA . PRO C 1 82 ? 14.339 62.547 28.488 1.00 16.76 82 PRO C CA 1
ATOM 2344 C C . PRO C 1 82 ? 13.251 62.286 29.533 1.00 16.93 82 PRO C C 1
ATOM 2345 O O . PRO C 1 82 ? 12.813 63.210 30.224 1.00 16.97 82 PRO C O 1
ATOM 2349 N N . GLN C 1 83 ? 12.817 61.037 29.662 1.00 15.20 83 GLN C N 1
ATOM 2350 C CA . GLN C 1 83 ? 11.778 60.724 30.635 1.00 14.39 83 GLN C CA 1
ATOM 2351 C C . GLN C 1 83 ? 12.326 60.803 32.064 1.00 14.27 83 GLN C C 1
ATOM 2352 O O . GLN C 1 83 ? 11.622 61.218 32.984 1.00 15.49 83 GLN C O 1
ATOM 2358 N N . ILE C 1 84 ? 13.578 60.412 32.262 1.00 13.21 84 ILE C N 1
ATOM 2359 C CA . ILE C 1 84 ? 14.137 60.504 33.604 1.00 13.62 84 ILE C CA 1
ATOM 2360 C C . ILE C 1 84 ? 14.192 61.985 33.988 1.00 15.67 84 ILE C C 1
ATOM 2361 O O . ILE C 1 84 ? 13.869 62.362 35.121 1.00 15.83 84 ILE C O 1
ATOM 2366 N N . ALA C 1 85 ? 14.579 62.833 33.034 1.00 14.93 85 ALA C N 1
ATOM 2367 C CA . ALA C 1 85 ? 14.658 64.266 33.306 1.00 15.89 85 ALA C CA 1
ATOM 2368 C C . ALA C 1 85 ? 13.261 64.809 33.591 1.00 15.66 85 ALA C C 1
ATOM 2369 O O . ALA C 1 85 ? 13.069 65.612 34.514 1.00 14.55 85 ALA C O 1
ATOM 2371 N N . ALA C 1 86 ? 12.281 64.352 32.811 1.00 15.28 86 ALA C N 1
ATOM 2372 C CA . ALA C 1 86 ? 10.904 64.798 33.004 1.00 15.05 86 ALA C CA 1
ATOM 2373 C C . ALA C 1 86 ? 10.466 64.518 34.443 1.00 14.93 86 ALA C C 1
ATOM 2374 O O . ALA C 1 86 ? 9.729 65.298 35.028 1.00 14.21 86 ALA C O 1
ATOM 2376 N N . SER C 1 87 ? 10.926 63.409 35.015 1.00 14.97 87 SER C N 1
ATOM 2377 C CA . SER C 1 87 ? 10.540 63.079 36.386 1.00 14.86 87 SER C CA 1
ATOM 2378 C C . SER C 1 87 ? 11.085 64.056 37.416 1.00 15.34 87 SER C C 1
ATOM 2379 O O . SER C 1 87 ? 10.636 64.049 38.573 1.00 15.02 87 SER C O 1
ATOM 2382 N N . TYR C 1 88 ? 12.057 64.876 37.004 1.00 14.77 88 TYR C N 1
ATOM 2383 C CA . TYR C 1 88 ? 12.645 65.900 37.864 1.00 13.20 88 TYR C CA 1
ATOM 2384 C C . TYR C 1 88 ? 12.114 67.280 37.462 1.00 14.61 88 TYR C C 1
ATOM 2385 O O . TYR C 1 88 ? 12.584 68.303 37.974 1.00 14.49 88 TYR C O 1
ATOM 2394 N N . GLY C 1 89 ? 11.149 67.304 36.538 1.00 14.63 89 GLY C N 1
ATOM 2395 C CA . GLY C 1 89 ? 10.572 68.556 36.066 1.00 14.01 89 GLY C CA 1
ATOM 2396 C C . GLY C 1 89 ? 11.572 69.353 35.245 1.00 16.28 89 GLY C C 1
ATOM 2397 O O . GLY C 1 89 ? 11.546 70.587 35.233 1.00 17.09 89 GLY C O 1
ATOM 2398 N N . ALA C 1 90 ? 12.445 68.639 34.537 1.00 17.51 90 ALA C N 1
ATOM 2399 C CA . ALA C 1 90 ? 13.500 69.256 33.739 1.00 16.33 90 ALA C CA 1
ATOM 2400 C C . ALA C 1 90 ? 13.721 68.568 32.395 1.00 17.57 90 ALA C C 1
ATOM 2401 O O . ALA C 1 90 ? 13.042 67.600 32.062 1.00 17.92 90 ALA C O 1
ATOM 2403 N N . GLU C 1 91 ? 14.695 69.076 31.642 1.00 16.57 91 GLU C N 1
ATOM 2404 C CA . GLU C 1 91 ? 15.058 68.508 30.346 1.00 18.74 91 GLU C CA 1
ATOM 2405 C C . GLU C 1 91 ? 16.411 67.806 30.461 1.00 18.10 91 GLU C C 1
ATOM 2406 O O . GLU C 1 91 ? 17.239 68.174 31.304 1.00 19.02 91 GLU C O 1
ATOM 2412 N N . PHE C 1 92 ? 16.617 66.794 29.618 1.00 15.73 92 PHE C N 1
ATOM 2413 C CA . PHE C 1 92 ? 17.866 66.041 29.559 1.00 15.79 92 PHE C CA 1
ATOM 2414 C C . PHE C 1 92 ? 18.779 66.730 28.531 1.00 18.43 92 PHE C C 1
ATOM 2415 O O . PHE C 1 92 ? 18.383 66.918 27.379 1.00 18.55 92 PHE C O 1
ATOM 2423 N N . THR C 1 93 ? 19.994 67.099 28.935 1.00 19.28 93 THR C N 1
ATOM 2424 C CA . THR C 1 93 ? 20.929 67.776 28.026 1.00 20.35 93 THR C CA 1
ATOM 2425 C C . THR C 1 93 ? 21.640 66.825 27.074 1.00 20.55 93 THR C C 1
ATOM 2426 O O . THR C 1 93 ? 22.114 67.243 26.020 1.00 21.87 93 THR C O 1
ATOM 2430 N N . GLY C 1 94 ? 21.738 65.555 27.455 1.00 18.82 94 GLY C N 1
ATOM 2431 C CA . GLY C 1 94 ? 22.418 64.594 26.614 1.00 18.40 94 GLY C CA 1
ATOM 2432 C C . GLY C 1 94 ? 23.677 64.101 27.307 1.00 20.02 94 GLY C C 1
ATOM 2433 O O . GLY C 1 94 ? 24.252 63.079 26.931 1.00 20.98 94 GLY C O 1
ATOM 2434 N N . GLN C 1 95 ? 24.115 64.832 28.324 1.00 19.14 95 GLN C N 1
ATOM 2435 C CA . GLN C 1 95 ? 25.306 64.442 29.062 1.00 19.87 95 GLN C CA 1
ATOM 2436 C C . GLN C 1 95 ? 24.912 63.560 30.243 1.00 18.84 95 GLN C C 1
ATOM 2437 O O . GLN C 1 95 ? 23.880 63.790 30.890 1.00 18.71 95 GLN C O 1
ATOM 2443 N N . TRP C 1 96 ? 25.738 62.553 30.518 1.00 17.66 96 TRP C N 1
ATOM 2444 C CA . TRP C 1 96 ? 25.486 61.616 31.614 1.00 18.37 96 TRP C CA 1
ATOM 2445 C C . TRP C 1 96 ? 26.732 60.777 31.875 1.00 17.81 96 TRP C C 1
ATOM 2446 O O . TRP C 1 96 ? 27.636 60.718 31.037 1.00 18.26 96 TRP C O 1
ATOM 2457 N N . ARG C 1 97 ? 26.770 60.113 33.024 1.00 17.45 97 ARG C N 1
ATOM 2458 C CA . ARG C 1 97 ? 27.883 59.235 33.335 1.00 18.42 97 ARG C CA 1
ATOM 2459 C C . ARG C 1 97 ? 27.534 58.302 34.484 1.00 17.96 97 ARG C C 1
ATOM 2460 O O . ARG C 1 97 ? 26.683 58.615 35.320 1.00 18.98 97 ARG C O 1
ATOM 2468 N N . THR C 1 98 ? 28.182 57.144 34.507 1.00 17.59 98 THR C N 1
ATOM 2469 C CA . THR C 1 98 ? 27.989 56.174 35.573 1.00 17.92 98 THR C CA 1
ATOM 2470 C C . THR C 1 98 ? 28.889 56.655 36.717 1.00 18.62 98 THR C C 1
ATOM 2471 O O . THR C 1 98 ? 30.037 57.031 36.477 1.00 16.56 98 THR C O 1
ATOM 2475 N N . ILE C 1 99 ? 28.374 56.697 37.944 1.00 17.56 99 ILE C N 1
ATOM 2476 C CA . ILE C 1 99 ? 29.204 57.153 39.063 1.00 17.83 99 ILE C CA 1
ATOM 2477 C C . ILE C 1 99 ? 29.670 56.003 39.942 1.00 18.56 99 ILE C C 1
ATOM 2478 O O . ILE C 1 99 ? 30.635 56.140 40.685 1.00 18.37 99 ILE C O 1
ATOM 2483 N N . VAL C 1 100 ? 28.974 54.875 39.866 1.00 18.84 100 VAL C N 1
ATOM 2484 C CA . VAL C 1 100 ? 29.377 53.677 40.595 1.00 20.96 100 VAL C CA 1
ATOM 2485 C C . VAL C 1 100 ? 29.113 52.506 39.650 1.00 22.07 100 VAL C C 1
ATOM 2486 O O . VAL C 1 100 ? 27.961 52.158 39.363 1.00 21.31 100 VAL C O 1
ATOM 2490 N N . GLU C 1 101 ? 30.188 51.910 39.154 1.00 23.59 101 GLU C N 1
ATOM 2491 C CA . GLU C 1 101 ? 30.063 50.804 38.224 1.00 24.37 101 GLU C CA 1
ATOM 2492 C C . GLU C 1 101 ? 29.051 49.754 38.653 1.00 21.78 101 GLU C C 1
ATOM 2493 O O . GLU C 1 101 ? 29.024 49.307 39.812 1.00 18.61 101 GLU C O 1
ATOM 2499 N N . GLY C 1 102 ? 28.205 49.388 37.697 1.00 18.56 102 GLY C N 1
ATOM 2500 C CA . GLY C 1 102 ? 27.190 48.379 37.924 1.00 18.56 102 GLY C CA 1
ATOM 2501 C C . GLY C 1 102 ? 26.113 48.757 38.912 1.00 18.84 102 GLY C C 1
ATOM 2502 O O . GLY C 1 102 ? 25.250 47.938 39.221 1.00 18.03 102 GLY C O 1
ATOM 2503 N N . VAL C 1 103 ? 26.118 50.003 39.378 1.00 17.99 103 VAL C N 1
ATOM 2504 C CA . VAL C 1 103 ? 25.141 50.399 40.377 1.00 18.33 103 VAL C CA 1
ATOM 2505 C C . VAL C 1 103 ? 24.338 51.657 40.079 1.00 18.98 103 VAL C C 1
ATOM 2506 O O . VAL C 1 103 ? 23.112 51.614 40.052 1.00 18.71 103 VAL C O 1
ATOM 2510 N N . MET C 1 104 ? 25.024 52.769 39.833 1.00 17.69 104 MET C N 1
ATOM 2511 C CA . MET C 1 104 ? 24.328 54.035 39.626 1.00 15.60 104 MET C CA 1
ATOM 2512 C C . MET C 1 104 ? 24.986 54.969 38.626 1.00 15.30 104 MET C C 1
ATOM 2513 O O . MET C 1 104 ? 26.215 55.017 38.513 1.00 16.63 104 MET C O 1
ATOM 2518 N N . SER C 1 105 ? 24.157 55.716 37.906 1.00 13.69 105 SER C N 1
ATOM 2519 C CA . SER C 1 105 ? 24.642 56.697 36.959 1.00 14.77 105 SER C CA 1
ATOM 2520 C C . SER C 1 105 ? 23.860 57.973 37.235 1.00 15.21 105 SER C C 1
ATOM 2521 O O . SER C 1 105 ? 22.905 57.980 38.021 1.00 15.10 105 SER C O 1
ATOM 2524 N N . VAL C 1 106 ? 24.268 59.057 36.586 1.00 16.98 106 VAL C N 1
ATOM 2525 C CA . VAL C 1 106 ? 23.601 60.333 36.746 1.00 14.46 106 VAL C CA 1
ATOM 2526 C C . VAL C 1 106 ? 23.444 60.964 35.380 1.00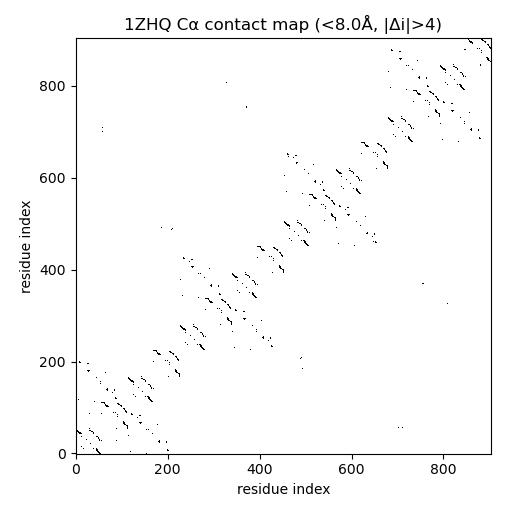 15.82 106 VAL C C 1
ATOM 2527 O O . VAL C 1 106 ? 24.244 60.705 34.477 1.00 14.26 106 VAL C O 1
ATOM 2531 N N . ILE C 1 107 ? 22.399 61.768 35.218 1.00 14.76 107 ILE C N 1
ATOM 2532 C CA . ILE C 1 107 ? 22.195 62.462 33.965 1.00 14.65 107 ILE C CA 1
ATOM 2533 C C . ILE C 1 107 ? 22.257 63.953 34.277 1.00 16.32 107 ILE C C 1
ATOM 2534 O O . ILE C 1 107 ? 22.006 64.373 35.410 1.00 14.79 107 ILE C O 1
ATOM 2539 N N . GLN C 1 108 ? 22.638 64.744 33.282 1.00 15.83 108 GLN C N 1
ATOM 2540 C CA . GLN C 1 108 ? 22.684 66.183 33.453 1.00 16.42 108 GLN C CA 1
ATOM 2541 C C . GLN C 1 108 ? 21.327 66.691 33.003 1.00 16.63 108 GLN C C 1
ATOM 2542 O O . GLN C 1 108 ? 20.877 66.381 31.893 1.00 15.78 108 GLN C O 1
ATOM 2548 N N . ILE C 1 109 ? 20.662 67.442 33.869 1.00 15.34 109 ILE C N 1
ATOM 2549 C CA . ILE C 1 109 ? 19.365 67.984 33.518 1.00 15.98 109 ILE C CA 1
ATOM 2550 C C . ILE C 1 109 ? 19.490 69.488 33.441 1.00 16.97 109 ILE C C 1
ATOM 2551 O O . ILE C 1 109 ? 20.432 70.079 33.989 1.00 18.18 109 ILE C O 1
ATOM 2556 N N . LYS C 1 110 ? 18.553 70.105 32.742 1.00 17.00 110 LYS C N 1
ATOM 2557 C CA . LYS C 1 110 ? 18.538 71.551 32.621 1.00 18.78 110 LYS C CA 1
ATOM 2558 C C . LYS C 1 110 ? 17.184 72.027 33.065 1.00 18.64 110 LYS C C 1
ATOM 2559 O O . LYS C 1 110 ? 16.157 71.648 32.486 1.00 16.88 110 LYS C O 1
ATOM 2565 N N . TYR C 1 111 ? 17.183 72.841 34.114 1.00 18.47 111 TYR C N 1
ATOM 2566 C CA . TYR C 1 111 ? 15.955 73.422 34.628 1.00 17.62 111 TYR C CA 1
ATOM 2567 C C . TYR C 1 111 ? 15.789 74.741 33.883 1.00 18.35 111 TYR C C 1
ATOM 2568 O O . TYR C 1 111 ? 16.786 75.389 33.553 1.00 18.96 111 TYR C O 1
ATOM 2577 N N . THR C 1 112 ? 14.544 75.121 33.608 1.00 16.60 112 THR C N 1
ATOM 2578 C CA . THR C 1 112 ? 14.242 76.406 32.982 1.00 18.47 112 THR C CA 1
ATOM 2579 C C . THR C 1 112 ? 13.277 77.093 33.943 1.00 18.68 112 THR C C 1
ATOM 2580 O O . THR C 1 112 ? 12.246 76.514 34.304 1.00 19.36 112 THR C O 1
ATOM 2584 N N . PHE C 1 113 ? 13.603 78.309 34.376 1.00 20.10 113 PHE C N 1
ATOM 2585 C CA . PHE C 1 113 ? 12.733 79.022 35.321 1.00 20.27 113 PHE C CA 1
ATOM 2586 C C . PHE C 1 113 ? 12.754 80.547 35.147 1.00 20.77 113 PHE C C 1
ATOM 2587 O O . PHE C 1 113 ? 13.525 81.038 34.301 1.00 21.46 113 PHE C O 1
ATOM 2596 N N . ALA D 1 1 ? 10.879 52.111 57.037 1.00 21.95 1 ALA D N 1
ATOM 2597 C CA . ALA D 1 1 ? 9.467 52.407 56.651 1.00 20.98 1 ALA D CA 1
ATOM 2598 C C . ALA D 1 1 ? 9.465 52.973 55.246 1.00 20.18 1 ALA D C 1
ATOM 2599 O O . ALA D 1 1 ? 10.445 53.567 54.806 1.00 20.14 1 ALA D O 1
ATOM 2601 N N . SER D 1 2 ? 8.359 52.799 54.539 1.00 20.32 2 SER D N 1
ATOM 2602 C CA . SER D 1 2 ? 8.280 53.312 53.183 1.00 19.84 2 SER D CA 1
ATOM 2603 C C . SER D 1 2 ? 6.961 54.039 52.992 1.00 19.14 2 SER D C 1
ATOM 2604 O O . SER D 1 2 ? 6.092 54.013 53.868 1.00 18.96 2 SER D O 1
ATOM 2607 N N . TYR D 1 3 ? 6.831 54.714 51.854 1.00 18.37 3 TYR D N 1
ATOM 2608 C CA . TYR D 1 3 ? 5.616 55.436 51.519 1.00 16.98 3 TYR D CA 1
ATOM 2609 C C . TYR D 1 3 ? 5.569 55.554 50.000 1.00 17.14 3 TYR D C 1
ATOM 2610 O O . TYR D 1 3 ? 6.565 55.289 49.326 1.00 18.61 3 TYR D O 1
ATOM 2619 N N . LYS D 1 4 ? 4.422 55.947 49.461 1.00 15.72 4 LYS D N 1
ATOM 2620 C CA . LYS D 1 4 ? 4.283 56.070 48.015 1.00 15.87 4 LYS D CA 1
ATOM 2621 C C . LYS D 1 4 ? 3.870 57.473 47.587 1.00 16.31 4 LYS D C 1
ATOM 2622 O O . LYS D 1 4 ? 3.108 58.138 48.273 1.00 18.14 4 LYS D O 1
ATOM 2628 N N . VAL D 1 5 ? 4.383 57.914 46.445 1.00 15.67 5 VAL D N 1
ATOM 2629 C CA . VAL D 1 5 ? 4.010 59.199 45.877 1.00 16.41 5 VAL D CA 1
ATOM 2630 C C . VAL D 1 5 ? 3.946 58.965 44.373 1.00 18.00 5 VAL D C 1
ATOM 2631 O O . VAL D 1 5 ? 4.423 57.939 43.873 1.00 16.93 5 VAL D O 1
ATOM 2635 N N . ASN D 1 6 ? 3.335 59.902 43.664 1.00 17.86 6 ASN D N 1
ATOM 2636 C CA . ASN D 1 6 ? 3.252 59.831 42.214 1.00 19.07 6 ASN D CA 1
ATOM 2637 C C . ASN D 1 6 ? 4.343 60.762 41.697 1.00 17.78 6 ASN D C 1
ATOM 2638 O O . ASN D 1 6 ? 4.454 61.902 42.145 1.00 18.49 6 ASN D O 1
ATOM 2643 N N . ILE D 1 7 ? 5.147 60.266 40.763 1.00 18.00 7 ILE D N 1
ATOM 2644 C CA . ILE D 1 7 ? 6.249 61.030 40.184 1.00 15.69 7 ILE D CA 1
ATOM 2645 C C . ILE D 1 7 ? 5.989 61.277 38.691 1.00 15.80 7 ILE D C 1
ATOM 2646 O O . ILE D 1 7 ? 5.603 60.368 37.964 1.00 14.94 7 ILE D O 1
ATOM 2651 N N . PRO D 1 8 ? 6.193 62.514 38.216 1.00 16.02 8 PRO D N 1
ATOM 2652 C CA . PRO D 1 8 ? 5.964 62.818 36.794 1.00 15.55 8 PRO D CA 1
ATOM 2653 C C . PRO D 1 8 ? 6.760 61.879 35.890 1.00 16.47 8 PRO D C 1
ATOM 2654 O O . PRO D 1 8 ? 7.907 61.546 36.189 1.00 15.94 8 PRO D O 1
ATOM 2658 N N . ALA D 1 9 ? 6.162 61.459 34.779 1.00 17.02 9 ALA D N 1
ATOM 2659 C CA . ALA D 1 9 ? 6.857 60.558 33.866 1.00 17.09 9 ALA D CA 1
ATOM 2660 C C . ALA D 1 9 ? 6.795 61.037 32.419 1.00 18.47 9 ALA D C 1
ATOM 2661 O O . ALA D 1 9 ? 7.365 60.397 31.531 1.00 19.77 9 ALA D O 1
ATOM 2663 N N . GLY D 1 10 ? 6.155 62.183 32.205 1.00 19.85 10 GLY D N 1
ATOM 2664 C CA . GLY D 1 10 ? 5.962 62.702 30.859 1.00 20.33 10 GLY D CA 1
ATOM 2665 C C . GLY D 1 10 ? 4.715 61.955 30.394 1.00 21.73 10 GLY D C 1
ATOM 2666 O O . GLY D 1 10 ? 4.217 61.122 31.142 1.00 21.90 10 GLY D O 1
ATOM 2667 N N . PRO D 1 11 ? 4.173 62.207 29.192 1.00 21.42 11 PRO D N 1
ATOM 2668 C CA . PRO D 1 11 ? 2.973 61.440 28.821 1.00 20.66 11 PRO D CA 1
ATOM 2669 C C . PRO D 1 11 ? 3.293 59.956 28.566 1.00 20.30 11 PRO D C 1
ATOM 2670 O O . PRO D 1 11 ? 4.317 59.637 27.963 1.00 20.20 11 PRO D O 1
ATOM 2674 N N . LEU D 1 12 ? 2.432 59.061 29.050 1.00 19.22 12 LEU D N 1
ATOM 2675 C CA . LEU D 1 12 ? 2.603 57.618 28.845 1.00 18.85 12 LEU D CA 1
ATOM 2676 C C . LEU D 1 12 ? 1.402 57.178 28.008 1.00 19.75 12 LEU D C 1
ATOM 2677 O O . LEU D 1 12 ? 0.251 57.244 28.456 1.00 18.87 12 LEU D O 1
ATOM 2682 N N . TRP D 1 13 ? 1.691 56.722 26.795 1.00 19.30 13 TRP D N 1
ATOM 2683 C CA . TRP D 1 13 ? 0.658 56.365 25.826 1.00 21.29 13 TRP D CA 1
ATOM 2684 C C . TRP D 1 13 ? 0.039 54.975 25.824 1.00 22.42 13 TRP D C 1
ATOM 2685 O O . TRP D 1 13 ? -0.827 54.681 24.988 1.00 23.32 13 TRP D O 1
ATOM 2696 N N . SER D 1 14 ? 0.463 54.122 26.745 1.00 21.77 14 SER D N 1
ATOM 2697 C CA . SER D 1 14 ? -0.085 52.778 26.835 1.00 21.52 14 SER D CA 1
ATOM 2698 C C . SER D 1 14 ? 0.414 52.172 28.123 1.00 21.84 14 SER D C 1
ATOM 2699 O O . SER D 1 14 ? 1.444 52.594 28.640 1.00 20.73 14 SER D O 1
ATOM 2702 N N . ASN D 1 15 ? -0.301 51.173 28.625 1.00 21.96 15 ASN D N 1
ATOM 2703 C CA . ASN D 1 15 ? 0.114 50.503 29.845 1.00 23.02 15 ASN D CA 1
ATOM 2704 C C . ASN D 1 15 ? 1.455 49.804 29.634 1.00 24.01 15 ASN D C 1
ATOM 2705 O O . ASN D 1 15 ? 2.258 49.715 30.561 1.00 23.83 15 ASN D O 1
ATOM 2710 N N . ALA D 1 16 ? 1.701 49.303 28.422 1.00 23.16 16 ALA D N 1
ATOM 2711 C CA . ALA D 1 16 ? 2.967 48.625 28.148 1.00 23.21 16 ALA D CA 1
ATOM 2712 C C . ALA D 1 16 ? 4.125 49.606 28.305 1.00 22.73 16 ALA D C 1
ATOM 2713 O O . ALA D 1 16 ? 5.179 49.251 28.848 1.00 24.36 16 ALA D O 1
ATOM 2715 N N . GLU D 1 17 ? 3.939 50.834 27.832 1.00 21.00 17 GLU D N 1
ATOM 2716 C CA . GLU D 1 17 ? 4.992 51.831 27.957 1.00 20.22 17 GLU D CA 1
ATOM 2717 C C . GLU D 1 17 ? 5.176 52.151 29.441 1.00 19.77 17 GLU D C 1
ATOM 2718 O O . GLU D 1 17 ? 6.295 52.151 29.955 1.00 19.65 17 GLU D O 1
ATOM 2724 N N . ALA D 1 18 ? 4.071 52.405 30.129 1.00 17.37 18 ALA D N 1
ATOM 2725 C CA . ALA D 1 18 ? 4.140 52.720 31.552 1.00 18.07 18 ALA D CA 1
ATOM 2726 C C . ALA D 1 18 ? 4.833 51.619 32.345 1.00 18.83 18 ALA D C 1
ATOM 2727 O O . ALA D 1 18 ? 5.572 51.911 33.271 1.00 18.26 18 ALA D O 1
ATOM 2729 N N . GLN D 1 19 ? 4.610 50.351 31.998 1.00 19.61 19 GLN D N 1
ATOM 2730 C CA . GLN D 1 19 ? 5.258 49.283 32.750 1.00 20.01 19 GLN D CA 1
ATOM 2731 C C . GLN D 1 19 ? 6.749 49.226 32.452 1.00 22.03 19 GLN D C 1
ATOM 2732 O O . GLN D 1 19 ? 7.514 48.657 33.223 1.00 22.88 19 GLN D O 1
ATOM 2738 N N . GLN D 1 20 ? 7.168 49.815 31.335 1.00 22.27 20 GLN D N 1
ATOM 2739 C CA . GLN D 1 20 ? 8.586 49.827 30.988 1.00 23.37 20 GLN D CA 1
ATOM 2740 C C . GLN D 1 20 ? 9.281 51.048 31.563 1.00 22.02 20 GLN D C 1
ATOM 2741 O O . GLN D 1 20 ? 10.415 50.955 32.018 1.00 21.10 20 GLN D O 1
ATOM 2747 N N . VAL D 1 21 ? 8.594 52.187 31.531 1.00 19.01 21 VAL D N 1
ATOM 2748 C CA . VAL D 1 21 ? 9.147 53.448 32.027 1.00 19.26 21 VAL D CA 1
ATOM 2749 C C . VAL D 1 21 ? 9.121 53.536 33.549 1.00 19.08 21 VAL D C 1
ATOM 2750 O O . VAL D 1 21 ? 10.074 54.027 34.171 1.00 19.19 21 VAL D O 1
ATOM 2754 N N . GLY D 1 22 ? 8.033 53.043 34.137 1.00 17.24 22 GLY D N 1
ATOM 2755 C CA . GLY D 1 22 ? 7.853 53.087 35.575 1.00 16.62 22 GLY D CA 1
ATOM 2756 C C . GLY D 1 22 ? 9.072 52.692 36.380 1.00 16.57 22 GLY D C 1
ATOM 2757 O O . GLY D 1 22 ? 9.555 53.483 37.188 1.00 18.19 22 GLY D O 1
ATOM 2758 N N . PRO D 1 23 ? 9.588 51.469 36.194 1.00 17.00 23 PRO D N 1
ATOM 2759 C CA . PRO D 1 23 ? 10.765 51.002 36.933 1.00 16.32 23 PRO D CA 1
ATOM 2760 C C . PRO D 1 23 ? 11.982 51.920 36.766 1.00 15.41 23 PRO D C 1
ATOM 2761 O O . PRO D 1 23 ? 12.743 52.130 37.704 1.00 15.40 23 PRO D O 1
ATOM 2765 N N . LYS D 1 24 ? 12.166 52.456 35.566 1.00 14.95 24 LYS D N 1
ATOM 2766 C CA . LYS D 1 24 ? 13.300 53.329 35.309 1.00 13.98 24 LYS D CA 1
ATOM 2767 C C . LYS D 1 24 ? 13.179 54.652 36.055 1.00 15.22 24 LYS D C 1
ATOM 2768 O O . LYS D 1 24 ? 14.170 55.158 36.578 1.00 16.60 24 LYS D O 1
ATOM 2774 N N . ILE D 1 25 ? 11.973 55.210 36.121 1.00 13.45 25 ILE D N 1
ATOM 2775 C CA . ILE D 1 25 ? 11.780 56.448 36.865 1.00 14.70 25 ILE D CA 1
ATOM 2776 C C . ILE D 1 25 ? 11.983 56.123 38.342 1.00 13.98 25 ILE D C 1
ATOM 2777 O O . ILE D 1 25 ? 12.613 56.882 39.078 1.00 15.23 25 ILE D O 1
ATOM 2782 N N . ALA D 1 26 ? 11.450 54.984 38.776 1.00 12.99 26 ALA D N 1
ATOM 2783 C CA . ALA D 1 26 ? 11.586 54.580 40.171 1.00 14.13 26 ALA D CA 1
ATOM 2784 C C . ALA D 1 26 ? 13.063 54.419 40.546 1.00 14.84 26 ALA D C 1
ATOM 2785 O O . ALA D 1 26 ? 13.499 54.876 41.610 1.00 13.76 26 ALA D O 1
ATOM 2787 N N . ALA D 1 27 ? 13.830 53.771 39.672 1.00 13.13 27 ALA D N 1
ATOM 2788 C CA . ALA D 1 27 ? 15.254 53.557 39.946 1.00 15.23 27 ALA D CA 1
ATOM 2789 C C . ALA D 1 27 ? 15.949 54.900 40.129 1.00 14.48 27 ALA D C 1
ATOM 2790 O O . ALA D 1 27 ? 16.772 55.072 41.035 1.00 16.66 27 ALA D O 1
ATOM 2792 N N . ALA D 1 28 ? 15.607 55.851 39.269 1.00 13.84 28 ALA D N 1
ATOM 2793 C CA . ALA D 1 28 ? 16.200 57.187 39.318 1.00 14.94 28 ALA D CA 1
ATOM 2794 C C . ALA D 1 28 ? 15.859 57.919 40.620 1.00 14.99 28 ALA D C 1
ATOM 2795 O O . ALA D 1 28 ? 16.587 58.819 41.054 1.00 16.10 28 ALA D O 1
ATOM 2797 N N . HIS D 1 29 ? 14.758 57.536 41.249 1.00 14.32 29 HIS D N 1
ATOM 2798 C CA . HIS D 1 29 ? 14.375 58.169 42.505 1.00 13.32 29 HIS D CA 1
ATOM 2799 C C . HIS D 1 29 ? 14.512 57.247 43.702 1.00 13.73 29 HIS D C 1
ATOM 2800 O O . HIS D 1 29 ? 13.870 57.448 44.732 1.00 12.61 29 HIS D O 1
ATOM 2807 N N . GLN D 1 30 ? 15.373 56.240 43.552 1.00 13.31 30 GLN D N 1
ATOM 2808 C CA . GLN D 1 30 ? 15.646 55.285 44.625 1.00 15.20 30 GLN D CA 1
ATOM 2809 C C . GLN D 1 30 ? 14.406 54.620 45.199 1.00 16.03 30 GLN D C 1
ATOM 2810 O O . GLN D 1 30 ? 14.301 54.427 46.415 1.00 14.96 30 GLN D O 1
ATOM 2816 N N . GLY D 1 31 ? 13.468 54.272 44.326 1.00 15.92 31 GLY D N 1
ATOM 2817 C CA . GLY D 1 31 ? 12.254 53.624 44.773 1.00 15.52 31 GLY D CA 1
ATOM 2818 C C . GLY D 1 31 ? 11.932 52.399 43.938 1.00 17.00 31 GLY D C 1
ATOM 2819 O O . GLY D 1 31 ? 12.746 51.954 43.117 1.00 15.77 31 GLY D O 1
ATOM 2820 N N . ASN D 1 32 ? 10.747 51.847 44.160 1.00 16.72 32 ASN D N 1
ATOM 2821 C CA . ASN D 1 32 ? 10.287 50.683 43.416 1.00 18.05 32 ASN D CA 1
ATOM 2822 C C . ASN D 1 32 ? 8.938 51.035 42.820 1.00 18.05 32 ASN D C 1
ATOM 2823 O O . ASN D 1 32 ? 8.051 51.489 43.538 1.00 19.43 32 ASN D O 1
ATOM 2828 N N . PHE D 1 33 ? 8.802 50.862 41.507 1.00 15.19 33 PHE D N 1
ATOM 2829 C CA . PHE D 1 33 ? 7.551 51.152 40.808 1.00 16.02 33 PHE D CA 1
ATOM 2830 C C . PHE D 1 33 ? 6.497 50.163 41.296 1.00 16.36 33 PHE D C 1
ATOM 2831 O O . PHE D 1 33 ? 6.739 48.961 41.337 1.00 15.65 33 PHE D O 1
ATOM 2839 N N . THR D 1 34 ? 5.324 50.665 41.668 1.00 18.11 34 THR D N 1
ATOM 2840 C CA . THR D 1 34 ? 4.265 49.794 42.166 1.00 18.06 34 THR D CA 1
ATOM 2841 C C . THR D 1 34 ? 3.425 49.163 41.060 1.00 19.50 34 THR D C 1
ATOM 2842 O O . THR D 1 34 ? 2.646 48.253 41.322 1.00 18.90 34 THR D O 1
ATOM 2846 N N . GLY D 1 35 ? 3.570 49.655 39.834 1.00 19.63 35 GLY D N 1
ATOM 2847 C CA . GLY D 1 35 ? 2.768 49.135 38.739 1.00 19.68 35 GLY D CA 1
ATOM 2848 C C . GLY D 1 35 ? 1.604 50.069 38.414 1.00 20.02 35 GLY D C 1
ATOM 2849 O O . GLY D 1 35 ? 1.003 49.998 37.338 1.00 20.62 35 GLY D O 1
ATOM 2850 N N . GLN D 1 36 ? 1.278 50.960 39.339 1.00 19.54 36 GLN D N 1
ATOM 2851 C CA . GLN D 1 36 ? 0.184 51.901 39.124 1.00 20.35 36 GLN D CA 1
ATOM 2852 C C . GLN D 1 36 ? 0.681 53.206 38.516 1.00 18.82 36 GLN D C 1
ATOM 2853 O O . GLN D 1 36 ? 1.773 53.687 38.826 1.00 18.73 36 GLN D O 1
ATOM 2859 N N . TRP D 1 37 ? -0.123 53.763 37.629 1.00 16.09 37 TRP D N 1
ATOM 2860 C CA . TRP D 1 37 ? 0.226 55.016 36.983 1.00 18.37 37 TRP D CA 1
ATOM 2861 C C . TRP D 1 37 ? -1.064 55.680 36.563 1.00 18.37 37 TRP D C 1
ATOM 2862 O O . TRP D 1 37 ? -2.107 55.033 36.492 1.00 20.06 37 TRP D O 1
ATOM 2873 N N . THR D 1 38 ? -0.990 56.966 36.269 1.00 19.00 38 THR D N 1
ATOM 2874 C CA . THR D 1 38 ? -2.173 57.709 35.900 1.00 21.13 38 THR D CA 1
ATOM 2875 C C . THR D 1 38 ? -1.840 58.848 34.951 1.00 20.43 38 THR D C 1
ATOM 2876 O O . THR D 1 38 ? -0.794 59.481 35.079 1.00 22.41 38 THR D O 1
ATOM 2880 N N . THR D 1 39 ? -2.727 59.105 33.998 1.00 20.62 39 THR D N 1
ATOM 2881 C CA . THR D 1 39 ? -2.535 60.225 33.099 1.00 20.21 39 THR D CA 1
ATOM 2882 C C . THR D 1 39 ? -3.242 61.381 33.805 1.00 20.26 39 THR D C 1
ATOM 2883 O O . THR D 1 39 ? -4.434 61.283 34.133 1.00 19.72 39 THR D O 1
ATOM 2887 N N . VAL D 1 40 ? -2.509 62.459 34.068 1.00 19.44 40 VAL D N 1
ATOM 2888 C CA . VAL D 1 40 ? -3.080 63.611 34.764 1.00 19.91 40 VAL D CA 1
ATOM 2889 C C . VAL D 1 40 ? -3.443 64.753 33.817 1.00 20.61 40 VAL D C 1
ATOM 2890 O O . VAL D 1 40 ? -4.264 65.607 34.150 1.00 18.84 40 VAL D O 1
ATOM 2894 N N . VAL D 1 41 ? -2.815 64.774 32.645 1.00 20.99 41 VAL D N 1
ATOM 2895 C CA . VAL D 1 41 ? -3.130 65.772 31.630 1.00 22.31 41 VAL D CA 1
ATOM 2896 C C . VAL D 1 41 ? -3.135 65.025 30.299 1.00 23.36 41 VAL D C 1
ATOM 2897 O O . VAL D 1 41 ? -2.093 64.602 29.805 1.00 22.97 41 VAL D O 1
ATOM 2901 N N . GLU D 1 42 ? -4.317 64.858 29.726 1.00 23.84 42 GLU D N 1
ATOM 2902 C CA . GLU D 1 42 ? -4.453 64.117 28.480 1.00 25.26 42 GLU D CA 1
ATOM 2903 C C . GLU D 1 42 ? -3.452 64.489 27.398 1.00 23.19 42 GLU D C 1
ATOM 2904 O O . GLU D 1 42 ? -3.290 65.658 27.069 1.00 22.70 42 GLU D O 1
ATOM 2910 N N . SER D 1 43 ? -2.787 63.469 26.861 1.00 22.94 43 SER D N 1
ATOM 2911 C CA . SER D 1 43 ? -1.808 63.631 25.799 1.00 22.86 43 SER D CA 1
ATOM 2912 C C . SER D 1 43 ? -0.652 64.550 26.175 1.00 22.53 43 SER D C 1
ATOM 2913 O O . SER D 1 43 ? 0.041 65.061 25.301 1.00 20.67 43 SER D O 1
ATOM 2916 N N . ALA D 1 44 ? -0.420 64.759 27.468 1.00 20.45 44 ALA D N 1
ATOM 2917 C CA . ALA D 1 44 ? 0.660 65.654 27.835 1.00 19.46 44 ALA D CA 1
ATOM 2918 C C . ALA D 1 44 ? 1.432 65.290 29.090 1.00 19.19 44 ALA D C 1
ATOM 2919 O O . ALA D 1 44 ? 2.612 65.606 29.193 1.00 19.28 44 ALA D O 1
ATOM 2921 N N . MET D 1 45 ? 0.784 64.636 30.044 1.00 17.85 45 MET D N 1
ATOM 2922 C CA . MET D 1 45 ? 1.493 64.282 31.266 1.00 17.21 45 MET D CA 1
ATOM 2923 C C . MET D 1 45 ? 0.884 63.115 32.009 1.00 16.23 45 MET D C 1
ATOM 2924 O O . MET D 1 45 ? -0.325 63.062 32.252 1.00 18.14 45 MET D O 1
ATOM 2929 N N . SER D 1 46 ? 1.743 62.184 32.380 1.00 14.79 46 SER D N 1
ATOM 2930 C CA . SER D 1 46 ? 1.333 61.027 33.133 1.00 14.73 46 SER D CA 1
ATOM 2931 C C . SER D 1 46 ? 2.258 60.926 34.338 1.00 16.01 46 SER D C 1
ATOM 2932 O O . SER D 1 46 ? 3.346 61.514 34.363 1.00 14.16 46 SER D O 1
ATOM 2935 N N . VAL D 1 47 ? 1.815 60.168 35.328 1.00 14.67 47 VAL D N 1
ATOM 2936 C CA . VAL D 1 47 ? 2.572 59.989 36.539 1.00 15.70 47 VAL D CA 1
ATOM 2937 C C . VAL D 1 47 ? 2.668 58.514 36.912 1.00 14.34 47 VAL D C 1
ATOM 2938 O O . VAL D 1 47 ? 1.761 57.733 36.604 1.00 17.01 47 VAL D O 1
ATOM 2942 N N . VAL D 1 48 ? 3.763 58.124 37.566 1.00 14.70 48 VAL D N 1
ATOM 2943 C CA . VAL D 1 48 ? 3.926 56.738 37.990 1.00 12.94 48 VAL D CA 1
ATOM 2944 C C . VAL D 1 48 ? 4.043 56.659 39.510 1.00 14.59 48 VAL D C 1
ATOM 2945 O O . VAL D 1 48 ? 4.717 57.488 40.144 1.00 14.09 48 VAL D O 1
ATOM 2949 N N . GLU D 1 49 ? 3.386 55.664 40.097 1.00 15.16 49 GLU D N 1
ATOM 2950 C CA . GLU D 1 49 ? 3.420 55.516 41.546 1.00 15.36 49 GLU D CA 1
ATOM 2951 C C . GLU D 1 49 ? 4.693 54.794 41.959 1.00 15.33 49 GLU D C 1
ATOM 2952 O O . GLU D 1 49 ? 4.987 53.691 41.488 1.00 15.29 49 GLU D O 1
ATOM 2958 N N . VAL D 1 50 ? 5.440 55.430 42.854 1.00 15.78 50 VAL D N 1
ATOM 2959 C CA . VAL D 1 50 ? 6.711 54.895 43.316 1.00 14.67 50 VAL D CA 1
ATOM 2960 C C . VAL D 1 50 ? 6.797 54.770 44.833 1.00 16.75 50 VAL D C 1
ATOM 2961 O O . VAL D 1 50 ? 6.477 55.714 45.561 1.00 15.87 50 VAL D O 1
ATOM 2965 N N . GLU D 1 51 ? 7.223 53.606 45.314 1.00 16.80 51 GLU D N 1
ATOM 2966 C CA . GLU D 1 51 ? 7.380 53.422 46.756 1.00 17.28 51 GLU D CA 1
ATOM 2967 C C . GLU D 1 51 ? 8.799 53.868 47.138 1.00 18.10 51 GLU D C 1
ATOM 2968 O O . GLU D 1 51 ? 9.789 53.361 46.602 1.00 19.02 51 GLU D O 1
ATOM 2974 N N . LEU D 1 52 ? 8.891 54.823 48.066 1.00 16.62 52 LEU D N 1
ATOM 2975 C CA . LEU D 1 52 ? 10.172 55.362 48.514 1.00 15.88 52 LEU D CA 1
ATOM 2976 C C . LEU D 1 52 ? 10.463 54.980 49.954 1.00 15.73 52 LEU D C 1
ATOM 2977 O O . LEU D 1 52 ? 9.558 54.625 50.705 1.00 16.18 52 LEU D O 1
ATOM 2982 N N . GLN D 1 53 ? 11.728 55.078 50.340 1.00 16.35 53 GLN D N 1
ATOM 2983 C CA . GLN D 1 53 ? 12.116 54.780 51.710 1.00 16.94 53 GLN D CA 1
ATOM 2984 C C . GLN D 1 53 ? 12.146 56.098 52.473 1.00 16.71 53 GLN D C 1
ATOM 2985 O O . GLN D 1 53 ? 12.456 57.133 51.902 1.00 16.20 53 GLN D O 1
ATOM 2991 N N . VAL D 1 54 ? 11.820 56.062 53.759 1.00 16.91 54 VAL D N 1
ATOM 2992 C CA . VAL D 1 54 ? 11.860 57.278 54.563 1.00 17.87 54 VAL D CA 1
ATOM 2993 C C . VAL D 1 54 ? 13.329 57.689 54.660 1.00 19.44 54 VAL D C 1
ATOM 2994 O O . VAL D 1 54 ? 13.665 58.868 54.564 1.00 18.80 54 VAL D O 1
ATOM 2998 N N . GLU D 1 55 ? 14.203 56.703 54.835 1.00 20.16 55 GLU D N 1
ATOM 2999 C CA . GLU D 1 55 ? 15.640 56.965 54.911 1.00 22.60 55 GLU D CA 1
ATOM 3000 C C . GLU D 1 55 ? 16.395 56.060 53.941 1.00 21.53 55 GLU D C 1
ATOM 3001 O O . GLU D 1 55 ? 16.311 54.837 54.036 1.00 20.53 55 GLU D O 1
ATOM 3007 N N . ASN D 1 56 ? 17.126 56.656 53.006 1.00 20.02 56 ASN D N 1
ATOM 3008 C CA . ASN D 1 56 ? 17.881 55.861 52.045 1.00 21.56 56 ASN D CA 1
ATOM 3009 C C . ASN D 1 56 ? 19.203 55.474 52.682 1.00 21.37 56 ASN D C 1
ATOM 3010 O O . ASN D 1 56 ? 19.861 56.303 53.302 1.00 21.29 56 ASN D O 1
ATOM 3015 N N . THR D 1 57 ? 19.577 54.209 52.557 1.00 20.99 57 THR D N 1
ATOM 3016 C CA . THR D 1 57 ? 20.837 53.756 53.136 1.00 22.91 57 THR D CA 1
ATOM 3017 C C . THR D 1 57 ? 21.752 53.218 52.043 1.00 22.44 57 THR D C 1
ATOM 3018 O O . THR D 1 57 ? 21.331 53.026 50.906 1.00 21.17 57 THR D O 1
ATOM 3022 N N . GLY D 1 58 ? 23.009 52.974 52.392 1.00 21.83 58 GLY D N 1
ATOM 3023 C CA . GLY D 1 58 ? 23.950 52.478 51.410 1.00 19.90 58 GLY D CA 1
ATOM 3024 C C . GLY D 1 58 ? 25.357 52.952 51.719 1.00 20.20 58 GLY D C 1
ATOM 3025 O O . GLY D 1 58 ? 25.563 53.793 52.598 1.00 18.88 58 GLY D O 1
ATOM 3026 N N . ILE D 1 59 ? 26.326 52.428 50.979 1.00 18.68 59 ILE D N 1
ATOM 3027 C CA . ILE D 1 59 ? 27.717 52.782 51.203 1.00 19.35 59 ILE D CA 1
ATOM 3028 C C . ILE D 1 59 ? 28.212 53.829 50.227 1.00 19.78 59 ILE D C 1
ATOM 3029 O O . ILE D 1 59 ? 29.319 54.333 50.378 1.00 22.48 59 ILE D O 1
ATOM 3034 N N . HIS D 1 60 ? 27.399 54.172 49.229 1.00 18.16 60 HIS D N 1
ATOM 3035 C CA . HIS D 1 60 ? 27.821 55.161 48.245 1.00 19.59 60 HIS D CA 1
ATOM 3036 C C . HIS D 1 60 ? 27.089 56.490 48.398 1.00 18.77 60 HIS D C 1
ATOM 3037 O O . HIS D 1 60 ? 26.017 56.563 48.989 1.00 18.56 60 HIS D O 1
ATOM 3044 N N . GLU D 1 61 ? 27.676 57.547 47.865 1.00 18.67 61 GLU D N 1
ATOM 3045 C CA . GLU D 1 61 ? 27.018 58.835 47.918 1.00 21.46 61 GLU D CA 1
ATOM 3046 C C . GLU D 1 61 ? 27.343 59.661 46.695 1.00 19.97 61 GLU D C 1
ATOM 3047 O O . GLU D 1 61 ? 28.287 59.359 45.959 1.00 20.45 61 GLU D O 1
ATOM 3053 N N . PHE D 1 62 ? 26.540 60.694 46.482 1.00 17.29 62 PHE D N 1
ATOM 3054 C CA . PHE D 1 62 ? 26.718 61.617 45.373 1.00 16.86 62 PHE D CA 1
ATOM 3055 C C . PHE D 1 62 ? 26.164 62.975 45.792 1.00 16.67 62 PHE D C 1
ATOM 3056 O O . PHE D 1 62 ? 25.022 63.073 46.243 1.00 15.91 62 PHE D O 1
ATOM 3064 N N . LYS D 1 63 ? 26.976 64.016 45.658 1.00 16.80 63 LYS D N 1
ATOM 3065 C CA . LYS D 1 63 ? 26.545 65.356 46.026 1.00 16.16 63 LYS D CA 1
ATOM 3066 C C . LYS D 1 63 ? 26.259 66.181 44.779 1.00 15.62 63 LYS D C 1
ATOM 3067 O O . LYS D 1 63 ? 26.969 66.089 43.785 1.00 14.86 63 LYS D O 1
ATOM 3073 N N . THR D 1 64 ? 25.227 67.003 44.839 1.00 13.80 64 THR D N 1
ATOM 3074 C CA . THR D 1 64 ? 24.900 67.834 43.697 1.00 16.05 64 THR D CA 1
ATOM 3075 C C . THR D 1 64 ? 24.037 68.989 44.191 1.00 16.54 64 THR D C 1
ATOM 3076 O O . THR D 1 64 ? 23.631 69.013 45.363 1.00 16.97 64 THR D O 1
ATOM 3080 N N . ASP D 1 65 ? 23.778 69.950 43.311 1.00 16.78 65 ASP D N 1
ATOM 3081 C CA . ASP D 1 65 ? 22.948 71.100 43.660 1.00 17.60 65 ASP D CA 1
ATOM 3082 C C . ASP D 1 65 ? 21.617 70.985 42.936 1.00 16.78 65 ASP D C 1
ATOM 3083 O O . ASP D 1 65 ? 21.569 70.534 41.795 1.00 16.82 65 ASP D O 1
ATOM 3088 N N . VAL D 1 66 ? 20.544 71.402 43.598 1.00 15.64 66 VAL D N 1
ATOM 3089 C CA . VAL D 1 66 ? 19.212 71.363 42.997 1.00 16.63 66 VAL D CA 1
ATOM 3090 C C . VAL D 1 66 ? 18.453 72.632 43.370 1.00 16.39 66 VAL D C 1
ATOM 3091 O O . VAL D 1 66 ? 18.808 73.320 44.329 1.00 16.25 66 VAL D O 1
ATOM 3095 N N . LEU D 1 67 ? 17.412 72.947 42.610 1.00 17.38 67 LEU D N 1
ATOM 3096 C CA . LEU D 1 67 ? 16.634 74.145 42.876 1.00 14.84 67 LEU D CA 1
ATOM 3097 C C . LEU D 1 67 ? 16.080 74.117 44.289 1.00 16.36 67 LEU D C 1
ATOM 3098 O O . LEU D 1 67 ? 15.566 73.094 44.743 1.00 14.36 67 LEU D O 1
ATOM 3103 N N . ALA D 1 68 ? 16.168 75.264 44.963 1.00 15.52 68 ALA D N 1
ATOM 3104 C CA . ALA D 1 68 ? 15.700 75.415 46.335 1.00 14.48 68 ALA D CA 1
ATOM 3105 C C . ALA D 1 68 ? 14.623 76.485 46.440 1.00 16.39 68 ALA D C 1
ATOM 3106 O O . ALA D 1 68 ? 14.040 76.688 47.510 1.00 16.55 68 ALA D O 1
ATOM 3108 N N . GLY D 1 69 ? 14.346 77.157 45.324 1.00 15.47 69 GLY D N 1
ATOM 3109 C CA . GLY D 1 69 ? 13.387 78.241 45.364 1.00 16.33 69 GLY D CA 1
ATOM 3110 C C . GLY D 1 69 ? 14.186 79.425 45.897 1.00 17.26 69 GLY D C 1
ATOM 3111 O O . GLY D 1 69 ? 15.357 79.268 46.242 1.00 16.66 69 GLY D O 1
ATOM 3112 N N . PRO D 1 70 ? 13.604 80.626 45.968 1.00 16.95 70 PRO D N 1
ATOM 3113 C CA . PRO D 1 70 ? 14.415 81.731 46.489 1.00 17.90 70 PRO D CA 1
ATOM 3114 C C . PRO D 1 70 ? 14.649 81.622 47.996 1.00 18.00 70 PRO D C 1
ATOM 3115 O O . PRO D 1 70 ? 13.707 81.424 48.752 1.00 20.45 70 PRO D O 1
ATOM 3119 N N . LEU D 1 71 ? 15.906 81.731 48.423 1.00 19.84 71 LEU D N 1
ATOM 3120 C CA . LEU D 1 71 ? 16.236 81.696 49.854 1.00 20.79 71 LEU D CA 1
ATOM 3121 C C . LEU D 1 71 ? 16.776 83.087 50.185 1.00 22.41 71 LEU D C 1
ATOM 3122 O O . LEU D 1 71 ? 17.766 83.534 49.591 1.00 20.48 71 LEU D O 1
ATOM 3127 N N . TRP D 1 72 ? 16.130 83.761 51.135 1.00 22.14 72 TRP D N 1
ATOM 3128 C CA . TRP D 1 72 ? 16.491 85.137 51.465 1.00 25.98 72 TRP D CA 1
ATOM 3129 C C . TRP D 1 72 ? 17.551 85.423 52.516 1.00 25.62 72 TRP D C 1
ATOM 3130 O O . TRP D 1 72 ? 17.975 86.574 52.661 1.00 26.19 72 TRP D O 1
ATOM 3141 N N . SER D 1 73 ? 17.977 84.402 53.251 1.00 24.22 73 SER D N 1
ATOM 3142 C CA . SER D 1 73 ? 19.010 84.587 54.274 1.00 22.58 73 SER D CA 1
ATOM 3143 C C . SER D 1 73 ? 19.608 83.233 54.589 1.00 23.51 73 SER D C 1
ATOM 3144 O O . SER D 1 73 ? 19.014 82.203 54.242 1.00 23.24 73 SER D O 1
ATOM 3147 N N . ASN D 1 74 ? 20.776 83.220 55.230 1.00 21.90 74 ASN D N 1
ATOM 3148 C CA . ASN D 1 74 ? 21.396 81.952 55.572 1.00 22.85 74 ASN D CA 1
ATOM 3149 C C . ASN D 1 74 ? 20.544 81.242 56.602 1.00 22.69 74 ASN D C 1
ATOM 3150 O O . ASN D 1 74 ? 20.482 80.015 56.620 1.00 21.34 74 ASN D O 1
ATOM 3155 N N . ASP D 1 75 ? 19.884 82.017 57.464 1.00 23.13 75 ASP D N 1
ATOM 3156 C CA . ASP D 1 75 ? 19.036 81.434 58.502 1.00 23.41 75 ASP D CA 1
ATOM 3157 C C . ASP D 1 75 ? 17.892 80.694 57.832 1.00 23.15 75 ASP D C 1
ATOM 3158 O O . ASP D 1 75 ? 17.530 79.591 58.231 1.00 22.82 75 ASP D O 1
ATOM 3163 N N . GLU D 1 76 ? 17.326 81.304 56.800 1.00 22.04 76 GLU D N 1
ATOM 3164 C CA . GLU D 1 76 ? 16.226 80.678 56.087 1.00 21.47 76 GLU D CA 1
ATOM 3165 C C . GLU D 1 76 ? 16.739 79.391 55.440 1.00 19.82 76 GLU D C 1
ATOM 3166 O O . GLU D 1 76 ? 16.071 78.351 55.476 1.00 17.61 76 GLU D O 1
ATOM 3172 N N . ALA D 1 77 ? 17.933 79.471 54.857 1.00 17.47 77 ALA D N 1
ATOM 3173 C CA . ALA D 1 77 ? 18.542 78.313 54.211 1.00 17.32 77 ALA D CA 1
ATOM 3174 C C . ALA D 1 77 ? 18.791 77.172 55.209 1.00 15.66 77 ALA D C 1
ATOM 3175 O O . ALA D 1 77 ? 18.520 76.015 54.905 1.00 13.86 77 ALA D O 1
ATOM 3177 N N . GLN D 1 78 ? 19.295 77.498 56.398 1.00 15.83 78 GLN D N 1
ATOM 3178 C CA . GLN D 1 78 ? 19.556 76.463 57.391 1.00 16.56 78 GLN D CA 1
ATOM 3179 C C . GLN D 1 78 ? 18.259 75.859 57.897 1.00 18.30 78 GLN D C 1
ATOM 3180 O O . GLN D 1 78 ? 18.181 74.662 58.138 1.00 17.06 78 GLN D O 1
ATOM 3186 N N . LYS D 1 79 ? 17.239 76.689 58.069 1.00 18.33 79 LYS D N 1
ATOM 3187 C CA . LYS D 1 79 ? 15.967 76.183 58.575 1.00 19.48 79 LYS D CA 1
ATOM 3188 C C . LYS D 1 79 ? 15.197 75.351 57.556 1.00 20.22 79 LYS D C 1
ATOM 3189 O O . LYS D 1 79 ? 14.533 74.380 57.917 1.00 20.27 79 LYS D O 1
ATOM 3195 N N . LEU D 1 80 ? 15.316 75.712 56.282 1.00 19.38 80 LEU D N 1
ATOM 3196 C CA . LEU D 1 80 ? 14.578 75.022 55.232 1.00 17.85 80 LEU D CA 1
ATOM 3197 C C . LEU D 1 80 ? 15.335 73.946 54.462 1.00 17.77 80 LEU D C 1
ATOM 3198 O O . LEU D 1 80 ? 14.725 73.019 53.916 1.00 16.91 80 LEU D O 1
ATOM 3203 N N . GLY D 1 81 ? 16.655 74.083 54.403 1.00 16.01 81 GLY D N 1
ATOM 3204 C CA . GLY D 1 81 ? 17.479 73.142 53.673 1.00 14.34 81 GLY D CA 1
ATOM 3205 C C . GLY D 1 81 ? 17.174 71.671 53.879 1.00 13.82 81 GLY D C 1
ATOM 3206 O O . GLY D 1 81 ? 16.986 70.946 52.902 1.00 13.76 81 GLY D O 1
ATOM 3207 N N . PRO D 1 82 ? 17.132 71.188 55.129 1.00 13.20 82 PRO D N 1
ATOM 3208 C CA . PRO D 1 82 ? 16.843 69.771 55.364 1.00 13.98 82 PRO D CA 1
ATOM 3209 C C . PRO D 1 82 ? 15.511 69.309 54.750 1.00 14.68 82 PRO D C 1
ATOM 3210 O O . PRO D 1 82 ? 15.419 68.217 54.189 1.00 14.08 82 PRO D O 1
ATOM 3214 N N . GLN D 1 83 ? 14.479 70.143 54.860 1.00 15.11 83 GLN D N 1
ATOM 3215 C CA . GLN D 1 83 ? 13.176 69.772 54.328 1.00 15.39 83 GLN D CA 1
ATOM 3216 C C . GLN D 1 83 ? 13.170 69.811 52.809 1.00 15.76 83 GLN D C 1
ATOM 3217 O O . GLN D 1 83 ? 12.601 68.939 52.176 1.00 15.89 83 GLN D O 1
ATOM 3223 N N . ILE D 1 84 ? 13.821 70.810 52.230 1.00 14.78 84 ILE D N 1
ATOM 3224 C CA . ILE D 1 84 ? 13.892 70.887 50.781 1.00 15.49 84 ILE D CA 1
ATOM 3225 C C . ILE D 1 84 ? 14.693 69.683 50.275 1.00 15.52 84 ILE D C 1
ATOM 3226 O O . ILE D 1 84 ? 14.327 69.051 49.271 1.00 14.28 84 ILE D O 1
ATOM 3231 N N . ALA D 1 85 ? 15.777 69.351 50.971 1.00 14.66 85 ALA D N 1
ATOM 3232 C CA . ALA D 1 85 ? 16.581 68.205 50.562 1.00 15.37 85 ALA D CA 1
ATOM 3233 C C . ALA D 1 85 ? 15.731 66.943 50.639 1.00 14.90 85 ALA D C 1
ATOM 3234 O O . ALA D 1 85 ? 15.773 66.104 49.737 1.00 14.39 85 ALA D O 1
ATOM 3236 N N . ALA D 1 86 ? 14.959 66.812 51.714 1.00 15.52 86 ALA D N 1
ATOM 3237 C CA . ALA D 1 86 ? 14.088 65.654 51.886 1.00 15.68 86 ALA D CA 1
ATOM 3238 C C . ALA D 1 86 ? 13.128 65.534 50.696 1.00 15.09 86 ALA D C 1
ATOM 3239 O O . ALA D 1 86 ? 12.812 64.424 50.260 1.00 14.85 86 ALA D O 1
ATOM 3241 N N . SER D 1 87 ? 12.679 66.673 50.174 1.00 12.97 87 SER D N 1
ATOM 3242 C CA . SER D 1 87 ? 11.762 66.673 49.032 1.00 14.53 87 SER D CA 1
ATOM 3243 C C . SER D 1 87 ? 12.389 66.099 47.762 1.00 15.58 87 SER D C 1
ATOM 3244 O O . SER D 1 87 ? 11.687 65.869 46.770 1.00 15.62 87 SER D O 1
ATOM 3247 N N . TYR D 1 88 ? 13.709 65.893 47.783 1.00 16.65 88 TYR D N 1
ATOM 3248 C CA . TYR D 1 88 ? 14.426 65.293 46.655 1.00 14.55 88 TYR D CA 1
ATOM 3249 C C . TYR D 1 88 ? 14.913 63.900 47.077 1.00 15.38 88 TYR D C 1
ATOM 3250 O O . TYR D 1 88 ? 15.625 63.232 46.336 1.00 14.53 88 TYR D O 1
ATOM 3259 N N . GLY D 1 89 ? 14.548 63.474 48.282 1.00 14.72 89 GLY D N 1
ATOM 3260 C CA . GLY D 1 89 ? 14.982 62.168 48.752 1.00 13.26 89 GLY D CA 1
ATOM 3261 C C . GLY D 1 89 ? 16.466 62.165 49.082 1.00 15.82 89 GLY D C 1
ATOM 3262 O O . GLY D 1 89 ? 17.162 61.167 48.877 1.00 14.57 89 GLY D O 1
ATOM 3263 N N . ALA D 1 90 ? 16.954 63.284 49.612 1.00 13.59 90 ALA D N 1
ATOM 3264 C CA . ALA D 1 90 ? 18.362 63.402 49.944 1.00 14.24 90 ALA D CA 1
ATOM 3265 C C . ALA D 1 90 ? 18.542 64.187 51.233 1.00 14.76 90 ALA D C 1
ATOM 3266 O O . ALA D 1 90 ? 17.563 64.584 51.864 1.00 13.88 90 ALA D O 1
ATOM 3268 N N . GLU D 1 91 ? 19.793 64.403 51.628 1.00 15.21 91 GLU D N 1
ATOM 3269 C CA . GLU D 1 91 ? 20.063 65.167 52.832 1.00 16.32 91 GLU D CA 1
ATOM 3270 C C . GLU D 1 91 ? 20.759 66.468 52.457 1.00 16.43 91 GLU D C 1
ATOM 3271 O O . GLU D 1 91 ? 21.447 66.546 51.441 1.00 15.11 91 GLU D O 1
ATOM 3277 N N . PHE D 1 92 ? 20.569 67.485 53.289 1.00 15.05 92 PHE D N 1
ATOM 3278 C CA . PHE D 1 92 ? 21.157 68.799 53.077 1.00 14.44 92 PHE D CA 1
ATOM 3279 C C . PHE D 1 92 ? 22.575 68.803 53.624 1.00 15.44 92 PHE D C 1
ATOM 3280 O O . PHE D 1 92 ? 22.796 68.402 54.766 1.00 15.74 92 PHE D O 1
ATOM 3288 N N . THR D 1 93 ? 23.539 69.273 52.834 1.00 14.52 93 THR D N 1
ATOM 3289 C CA . THR D 1 93 ? 24.924 69.291 53.313 1.00 14.43 93 THR D CA 1
ATOM 3290 C C . THR D 1 93 ? 25.225 70.581 54.069 1.00 14.42 93 THR D C 1
ATOM 3291 O O . THR D 1 93 ? 26.285 70.715 54.673 1.00 16.47 93 THR D O 1
ATOM 3295 N N . GLY D 1 94 ? 24.296 71.530 54.020 1.00 15.23 94 GLY D N 1
ATOM 3296 C CA . GLY D 1 94 ? 24.496 72.808 54.693 1.00 16.18 94 GLY D CA 1
ATOM 3297 C C . GLY D 1 94 ? 24.939 73.907 53.728 1.00 16.49 94 GLY D C 1
ATOM 3298 O O . GLY D 1 94 ? 24.849 75.102 54.028 1.00 14.71 94 GLY D O 1
ATOM 3299 N N . GLN D 1 95 ? 25.410 73.506 52.554 1.00 14.70 95 GLN D N 1
ATOM 3300 C CA . GLN D 1 95 ? 25.878 74.468 51.571 1.00 13.97 95 GLN D CA 1
ATOM 3301 C C . GLN D 1 95 ? 24.808 74.822 50.538 1.00 14.32 95 GLN D C 1
ATOM 3302 O O . GLN D 1 95 ? 24.022 73.974 50.104 1.00 12.84 95 GLN D O 1
ATOM 3308 N N . TRP D 1 96 ? 24.785 76.088 50.139 1.00 16.37 96 TRP D N 1
ATOM 3309 C CA . TRP D 1 96 ? 23.776 76.562 49.200 1.00 16.75 96 TRP D CA 1
ATOM 3310 C C . TRP D 1 96 ? 24.200 77.921 48.663 1.00 18.86 96 TRP D C 1
ATOM 3311 O O . TRP D 1 96 ? 25.170 78.519 49.143 1.00 18.08 96 TRP D O 1
ATOM 3322 N N . ARG D 1 97 ? 23.456 78.422 47.683 1.00 18.41 97 ARG D N 1
ATOM 3323 C CA . ARG D 1 97 ? 23.765 79.732 47.117 1.00 19.75 97 ARG D CA 1
ATOM 3324 C C . ARG D 1 97 ? 22.638 80.191 46.208 1.00 19.81 97 ARG D C 1
ATOM 3325 O O . ARG D 1 97 ? 21.883 79.368 45.677 1.00 20.09 97 ARG D O 1
ATOM 3333 N N . THR D 1 98 ? 22.529 81.506 46.037 1.00 20.54 98 THR D N 1
ATOM 3334 C CA . THR D 1 98 ? 21.513 82.094 45.168 1.00 19.67 98 THR D CA 1
ATOM 3335 C C . THR D 1 98 ? 22.107 82.167 43.765 1.00 20.85 98 THR D C 1
ATOM 3336 O O . THR D 1 98 ? 23.245 82.610 43.598 1.00 19.70 98 THR D O 1
ATOM 3340 N N . ILE D 1 99 ? 21.359 81.725 42.756 1.00 18.93 99 ILE D N 1
ATOM 3341 C CA . ILE D 1 99 ? 21.890 81.762 41.402 1.00 20.04 99 ILE D CA 1
ATOM 3342 C C . ILE D 1 99 ? 21.278 82.883 40.570 1.00 20.86 99 ILE D C 1
ATOM 3343 O O . ILE D 1 99 ? 21.807 83.239 39.517 1.00 22.65 99 ILE D O 1
ATOM 3348 N N . VAL D 1 100 ? 20.158 83.420 41.044 1.00 19.81 100 VAL D N 1
ATOM 3349 C CA . VAL D 1 100 ? 19.499 84.551 40.392 1.00 21.15 100 VAL D CA 1
ATOM 3350 C C . VAL D 1 100 ? 18.869 85.362 41.520 1.00 20.78 100 VAL D C 1
ATOM 3351 O O . VAL D 1 100 ? 17.874 84.949 42.125 1.00 20.31 100 VAL D O 1
ATOM 3355 N N . GLU D 1 101 ? 19.456 86.519 41.807 1.00 22.10 101 GLU D N 1
ATOM 3356 C CA . GLU D 1 101 ? 18.979 87.359 42.898 1.00 22.19 101 GLU D CA 1
ATOM 3357 C C . GLU D 1 101 ? 17.486 87.621 42.878 1.00 22.69 101 GLU D C 1
ATOM 3358 O O . GLU D 1 101 ? 16.923 87.969 41.846 1.00 24.31 101 GLU D O 1
ATOM 3364 N N . GLY D 1 102 ? 16.851 87.452 44.033 1.00 21.57 102 GLY D N 1
ATOM 3365 C CA . GLY D 1 102 ? 15.422 87.669 44.141 1.00 20.40 102 GLY D CA 1
ATOM 3366 C C . GLY D 1 102 ? 14.563 86.670 43.384 1.00 20.35 102 GLY D C 1
ATOM 3367 O O . GLY D 1 102 ? 13.341 86.811 43.346 1.00 19.26 102 GLY D O 1
ATOM 3368 N N . VAL D 1 103 ? 15.175 85.645 42.802 1.00 19.70 103 VAL D N 1
ATOM 3369 C CA . VAL D 1 103 ? 14.403 84.680 42.029 1.00 20.08 103 VAL D CA 1
ATOM 3370 C C . VAL D 1 103 ? 14.633 83.206 42.352 1.00 20.02 103 VAL D C 1
ATOM 3371 O O . VAL D 1 103 ? 13.667 82.456 42.506 1.00 19.56 103 VAL D O 1
ATOM 3375 N N . MET D 1 104 ? 15.896 82.788 42.447 1.00 18.15 104 MET D N 1
ATOM 3376 C CA . MET D 1 104 ? 16.183 81.373 42.689 1.00 17.72 104 MET D CA 1
ATOM 3377 C C . MET D 1 104 ? 17.514 81.076 43.367 1.00 17.78 104 MET D C 1
ATOM 3378 O O . MET D 1 104 ? 18.538 81.675 43.049 1.00 16.45 104 MET D O 1
ATOM 3383 N N . SER D 1 105 ? 17.490 80.122 44.293 1.00 17.03 105 SER D N 1
ATOM 3384 C CA . SER D 1 105 ? 18.689 79.701 44.990 1.00 16.12 105 SER D CA 1
ATOM 3385 C C . SER D 1 105 ? 18.745 78.191 44.822 1.00 16.73 105 SER D C 1
ATOM 3386 O O . SER D 1 105 ? 17.750 77.574 44.425 1.00 15.94 105 SER D O 1
ATOM 3389 N N . VAL D 1 106 ? 19.903 77.599 45.108 1.00 15.84 106 VAL D N 1
ATOM 3390 C CA . VAL D 1 106 ? 20.037 76.148 45.047 1.00 15.83 106 VAL D CA 1
ATOM 3391 C C . VAL D 1 106 ? 20.625 75.680 46.364 1.00 16.38 106 VAL D C 1
ATOM 3392 O O . VAL D 1 106 ? 21.216 76.461 47.098 1.00 16.84 106 VAL D O 1
ATOM 3396 N N . ILE D 1 107 ? 20.416 74.418 46.692 1.00 15.01 107 ILE D N 1
ATOM 3397 C CA . ILE D 1 107 ? 21.007 73.875 47.895 1.00 14.96 107 ILE D CA 1
ATOM 3398 C C . ILE D 1 107 ? 21.802 72.672 47.424 1.00 16.36 107 ILE D C 1
ATOM 3399 O O . ILE D 1 107 ? 21.506 72.084 46.368 1.00 15.72 107 ILE D O 1
ATOM 3404 N N . GLN D 1 108 ? 22.829 72.321 48.186 1.00 15.64 108 GLN D N 1
ATOM 3405 C CA . GLN D 1 108 ? 23.630 71.156 47.860 1.00 14.77 108 GLN D CA 1
ATOM 3406 C C . GLN D 1 108 ? 23.043 70.004 48.657 1.00 15.07 108 GLN D C 1
ATOM 3407 O O . GLN D 1 108 ? 22.834 70.107 49.864 1.00 13.89 108 GLN D O 1
ATOM 3413 N N . ILE D 1 109 ? 22.753 68.909 47.974 1.00 14.53 109 ILE D N 1
ATOM 3414 C CA . ILE D 1 109 ? 22.197 67.746 48.634 1.00 14.15 109 ILE D CA 1
ATOM 3415 C C . ILE D 1 109 ? 23.159 66.577 48.458 1.00 15.94 109 ILE D C 1
ATOM 3416 O O . ILE D 1 109 ? 24.060 66.608 47.606 1.00 16.32 109 ILE D O 1
ATOM 3421 N N . LYS D 1 110 ? 22.976 65.550 49.276 1.00 15.39 110 LYS D N 1
ATOM 3422 C CA . LYS D 1 110 ? 23.806 64.366 49.182 1.00 15.37 110 LYS D CA 1
ATOM 3423 C C . LYS D 1 110 ? 22.871 63.180 49.153 1.00 15.83 110 LYS D C 1
ATOM 3424 O O . LYS D 1 110 ? 22.001 63.045 50.012 1.00 13.49 110 LYS D O 1
ATOM 3430 N N . TYR D 1 111 ? 23.034 62.352 48.128 1.00 15.21 111 TYR D N 1
ATOM 3431 C CA . TYR D 1 111 ? 22.246 61.149 47.984 1.00 14.94 111 TYR D CA 1
ATOM 3432 C C . TYR D 1 111 ? 23.082 60.043 48.608 1.00 14.99 111 TYR D C 1
ATOM 3433 O O . TYR D 1 111 ? 24.314 60.080 48.539 1.00 15.12 111 TYR D O 1
ATOM 3442 N N . THR D 1 112 ? 22.415 59.073 49.227 1.00 15.37 112 THR D N 1
ATOM 3443 C CA . THR D 1 112 ? 23.085 57.909 49.799 1.00 14.85 112 THR D CA 1
ATOM 3444 C C . THR D 1 112 ? 22.432 56.730 49.070 1.00 16.31 112 THR D C 1
ATOM 3445 O O . THR D 1 112 ? 21.209 56.678 48.960 1.00 16.41 112 THR D O 1
ATOM 3449 N N . PHE D 1 113 ? 23.228 55.805 48.551 1.00 16.52 113 PHE D N 1
ATOM 3450 C CA . PHE D 1 113 ? 22.671 54.651 47.833 1.00 17.39 113 PHE D CA 1
ATOM 3451 C C . PHE D 1 113 ? 23.636 53.466 47.822 1.00 19.26 113 PHE D C 1
ATOM 3452 O O . PHE D 1 113 ? 24.755 53.600 48.371 1.00 18.44 113 PHE D O 1
ATOM 3461 N N . ALA E 1 1 ? -39.313 30.600 -10.832 1.00 21.17 1 ALA E N 1
ATOM 3462 C CA . ALA E 1 1 ? -37.911 31.094 -10.899 1.00 21.44 1 ALA E CA 1
ATOM 3463 C C . ALA E 1 1 ? -37.511 31.571 -9.505 1.00 20.34 1 ALA E C 1
ATOM 3464 O O . ALA E 1 1 ? -38.362 31.934 -8.701 1.00 20.04 1 ALA E O 1
ATOM 3466 N N . SER E 1 2 ? -36.218 31.552 -9.223 1.00 19.99 2 SER E N 1
ATOM 3467 C CA . SER E 1 2 ? -35.733 31.985 -7.918 1.00 20.49 2 SER E CA 1
ATOM 3468 C C . SER E 1 2 ? -34.543 32.925 -8.056 1.00 18.56 2 SER E C 1
ATOM 3469 O O . SER E 1 2 ? -33.992 33.107 -9.143 1.00 17.41 2 SER E O 1
ATOM 3472 N N . TYR E 1 3 ? -34.153 33.535 -6.945 1.00 17.06 3 TYR E N 1
ATOM 3473 C CA . TYR E 1 3 ? -33.031 34.462 -6.938 1.00 16.04 3 TYR E CA 1
ATOM 3474 C C . TYR E 1 3 ? -32.518 34.531 -5.503 1.00 17.59 3 TYR E C 1
ATOM 3475 O O . TYR E 1 3 ? -33.200 34.089 -4.577 1.00 17.28 3 TYR E O 1
ATOM 3484 N N . LYS E 1 4 ? -31.334 35.100 -5.315 1.00 17.14 4 LYS E N 1
ATOM 3485 C CA . LYS E 1 4 ? -30.766 35.178 -3.976 1.00 18.69 4 LYS E CA 1
ATOM 3486 C C . LYS E 1 4 ? -30.546 36.591 -3.459 1.00 17.78 4 LYS E C 1
ATOM 3487 O O . LYS E 1 4 ? -30.250 37.506 -4.221 1.00 18.00 4 LYS E O 1
ATOM 3493 N N . VAL E 1 5 ? -30.720 36.760 -2.151 1.00 16.19 5 VAL E N 1
ATOM 3494 C CA . VAL E 1 5 ? -30.449 38.034 -1.496 1.00 15.39 5 VAL E CA 1
ATOM 3495 C C . VAL E 1 5 ? -29.868 37.662 -0.146 1.00 14.85 5 VAL E C 1
ATOM 3496 O O . VAL E 1 5 ? -29.953 36.509 0.268 1.00 15.78 5 VAL E O 1
ATOM 3500 N N . ASN E 1 6 ? -29.244 38.625 0.517 1.00 14.11 6 ASN E N 1
ATOM 3501 C CA . ASN E 1 6 ? -28.692 38.392 1.839 1.00 15.16 6 ASN E CA 1
ATOM 3502 C C . ASN E 1 6 ? -29.659 39.067 2.790 1.00 14.51 6 ASN E C 1
ATOM 3503 O O . ASN E 1 6 ? -30.066 40.221 2.580 1.00 14.57 6 ASN E O 1
ATOM 3508 N N . ILE E 1 7 ? -30.029 38.344 3.838 1.00 11.46 7 ILE E N 1
ATOM 3509 C CA . ILE E 1 7 ? -30.994 38.846 4.799 1.00 12.76 7 ILE E CA 1
ATOM 3510 C C . ILE E 1 7 ? -30.339 39.018 6.160 1.00 12.20 7 ILE E C 1
ATOM 3511 O O . ILE E 1 7 ? -29.641 38.115 6.636 1.00 14.73 7 ILE E O 1
ATOM 3516 N N . PRO E 1 8 ? -30.559 40.177 6.804 1.00 12.75 8 PRO E N 1
ATOM 3517 C CA . PRO E 1 8 ? -29.974 40.447 8.117 1.00 11.84 8 PRO E CA 1
ATOM 3518 C C . PRO E 1 8 ? -30.332 39.333 9.091 1.00 14.34 8 PRO E C 1
ATOM 3519 O O . PRO E 1 8 ? -31.424 38.769 9.011 1.00 15.46 8 PRO E O 1
ATOM 3523 N N . ALA E 1 9 ? -29.431 39.036 10.027 1.00 14.67 9 ALA E N 1
ATOM 3524 C CA . ALA E 1 9 ? -29.678 37.976 11.004 1.00 12.60 9 ALA E CA 1
ATOM 3525 C C . ALA E 1 9 ? -29.223 38.378 12.395 1.00 12.72 9 ALA E C 1
ATOM 3526 O O . ALA E 1 9 ? -29.186 37.551 13.300 1.00 14.34 9 ALA E O 1
ATOM 3528 N N . GLY E 1 10 ? -28.897 39.648 12.583 1.00 12.37 10 GLY E N 1
ATOM 3529 C CA . GLY E 1 10 ? -28.361 40.039 13.869 1.00 13.02 10 GLY E CA 1
ATOM 3530 C C . GLY E 1 10 ? -26.925 39.513 13.834 1.00 12.76 10 GLY E C 1
ATOM 3531 O O . GLY E 1 10 ? -26.492 38.960 12.820 1.00 11.66 10 GLY E O 1
ATOM 3532 N N . PRO E 1 11 ? -26.159 39.641 14.916 1.00 15.52 11 PRO E N 1
ATOM 3533 C CA . PRO E 1 11 ? -24.786 39.134 14.854 1.00 15.17 11 PRO E CA 1
ATOM 3534 C C . PRO E 1 11 ? -24.668 37.616 14.865 1.00 15.74 11 PRO E C 1
ATOM 3535 O O . PRO E 1 11 ? -25.332 36.937 15.641 1.00 19.51 11 PRO E O 1
ATOM 3539 N N . LEU E 1 12 ? -23.848 37.088 13.964 1.00 16.15 12 LEU E N 1
ATOM 3540 C CA . LEU E 1 12 ? -23.592 35.653 13.892 1.00 14.20 12 LEU E CA 1
ATOM 3541 C C . LEU E 1 12 ? -22.111 35.545 14.237 1.00 14.74 12 LEU E C 1
ATOM 3542 O O . LEU E 1 12 ? -21.256 36.088 13.544 1.00 12.71 12 LEU E O 1
ATOM 3547 N N . TRP E 1 13 ? -21.830 34.858 15.337 1.00 16.35 13 TRP E N 1
ATOM 3548 C CA . TRP E 1 13 ? -20.479 34.743 15.858 1.00 16.08 13 TRP E CA 1
ATOM 3549 C C . TRP E 1 13 ? -19.566 33.689 15.265 1.00 17.14 13 TRP E C 1
ATOM 3550 O O . TRP E 1 13 ? -18.351 33.773 15.424 1.00 18.73 13 TRP E O 1
ATOM 3561 N N . SER E 1 14 ? -20.126 32.684 14.604 1.00 15.58 14 SER E N 1
ATOM 3562 C CA . SER E 1 14 ? -19.281 31.654 14.012 1.00 16.04 14 SER E CA 1
ATOM 3563 C C . SER E 1 14 ? -20.065 30.938 12.940 1.00 14.66 14 SER E C 1
ATOM 3564 O O . SER E 1 14 ? -21.277 31.120 12.822 1.00 13.69 14 SER E O 1
ATOM 3567 N N . ASN E 1 15 ? -19.379 30.104 12.174 1.00 14.63 15 ASN E N 1
ATOM 3568 C CA . ASN E 1 15 ? -20.045 29.367 11.120 1.00 15.18 15 ASN E CA 1
ATOM 3569 C C . ASN E 1 15 ? -20.993 28.314 11.696 1.00 16.88 15 ASN E C 1
ATOM 3570 O O . ASN E 1 15 ? -22.061 28.060 11.138 1.00 13.93 15 ASN E O 1
ATOM 3575 N N . ALA E 1 16 ? -20.601 27.692 12.808 1.00 15.57 16 ALA E N 1
ATOM 3576 C CA . ALA E 1 16 ? -21.452 26.688 13.422 1.00 15.55 16 ALA E CA 1
ATOM 3577 C C . ALA E 1 16 ? -22.768 27.354 13.813 1.00 15.40 16 ALA E C 1
ATOM 3578 O O . ALA E 1 16 ? -23.836 26.761 13.658 1.00 15.16 16 ALA E O 1
ATOM 3580 N N . GLU E 1 17 ? -22.704 28.586 14.323 1.00 13.96 17 GLU E N 1
ATOM 3581 C CA . GLU E 1 17 ? -23.943 29.248 14.695 1.00 14.22 17 GLU E CA 1
ATOM 3582 C C . GLU E 1 17 ? -24.782 29.564 13.455 1.00 15.14 17 GLU E C 1
ATOM 3583 O O . GLU E 1 17 ? -25.996 29.320 13.430 1.00 14.77 17 GLU E O 1
ATOM 3589 N N . ALA E 1 18 ? -24.129 30.110 12.433 1.00 13.01 18 ALA E N 1
ATOM 3590 C CA . ALA E 1 18 ? -24.802 30.469 11.195 1.00 13.35 18 ALA E CA 1
ATOM 3591 C C . ALA E 1 18 ? -25.511 29.275 10.573 1.00 14.50 18 ALA E C 1
ATOM 3592 O O . ALA E 1 18 ? -26.603 29.416 10.039 1.00 15.27 18 ALA E O 1
ATOM 3594 N N . GLN E 1 19 ? -24.906 28.097 10.633 1.00 13.70 19 GLN E N 1
ATOM 3595 C CA . GLN E 1 19 ? -25.560 26.944 10.038 1.00 13.95 19 GLN E CA 1
ATOM 3596 C C . GLN E 1 19 ? -26.823 26.557 10.809 1.00 15.62 19 GLN E C 1
ATOM 3597 O O . GLN E 1 19 ? -27.703 25.905 10.272 1.00 14.75 19 GLN E O 1
ATOM 3603 N N . GLN E 1 20 ? -26.911 26.955 12.078 1.00 16.74 20 GLN E N 1
ATOM 3604 C CA . GLN E 1 20 ? -28.100 26.659 12.862 1.00 17.35 20 GLN E CA 1
ATOM 3605 C C . GLN E 1 20 ? -29.152 27.746 12.700 1.00 15.06 20 GLN E C 1
ATOM 3606 O O . GLN E 1 20 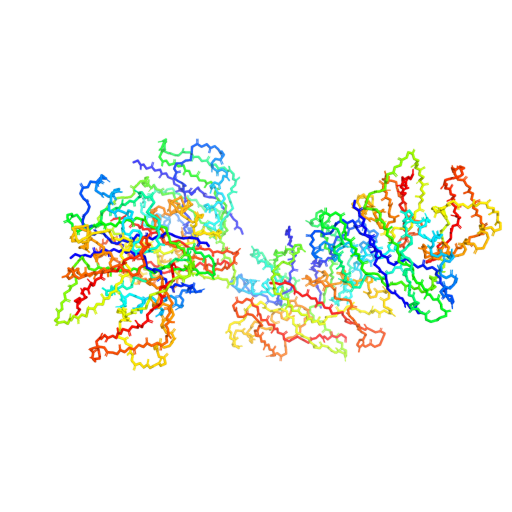? -30.338 27.462 12.632 1.00 15.67 20 GLN E O 1
ATOM 3612 N N . VAL E 1 21 ? -28.708 28.993 12.622 1.00 13.95 21 VAL E N 1
ATOM 3613 C CA . VAL E 1 21 ? -29.612 30.126 12.508 1.00 12.50 21 VAL E CA 1
ATOM 3614 C C . VAL E 1 21 ? -30.104 30.410 11.090 1.00 12.64 21 VAL E C 1
ATOM 3615 O O . VAL E 1 21 ? -31.292 30.687 10.896 1.00 12.42 21 VAL E O 1
ATOM 3619 N N . GLY E 1 22 ? -29.207 30.312 10.107 1.00 11.70 22 GLY E N 1
ATOM 3620 C CA . GLY E 1 22 ? -29.567 30.562 8.715 1.00 11.18 22 GLY E CA 1
ATOM 3621 C C . GLY E 1 22 ? -30.870 29.915 8.242 1.00 13.26 22 GLY E C 1
ATOM 3622 O O . GLY E 1 22 ? -31.724 30.591 7.654 1.00 11.02 22 GLY E O 1
ATOM 3623 N N . PRO E 1 23 ? -31.051 28.602 8.463 1.00 12.89 23 PRO E N 1
ATOM 3624 C CA . PRO E 1 23 ? -32.294 27.951 8.027 1.00 14.31 23 PRO E CA 1
ATOM 3625 C C . PRO E 1 23 ? -33.546 28.552 8.658 1.00 14.66 23 PRO E C 1
ATOM 3626 O O . PRO E 1 23 ? -34.618 28.513 8.060 1.00 17.24 23 PRO E O 1
ATOM 3630 N N . LYS E 1 24 ? -33.420 29.087 9.873 1.00 15.33 24 LYS E N 1
ATOM 3631 C CA . LYS E 1 24 ? -34.569 29.684 10.560 1.00 15.58 24 LYS E CA 1
ATOM 3632 C C . LYS E 1 24 ? -34.936 31.043 9.958 1.00 15.09 24 LYS E C 1
ATOM 3633 O O . LYS E 1 24 ? -36.126 31.340 9.759 1.00 14.49 24 LYS E O 1
ATOM 3639 N N . ILE E 1 25 ? -33.921 31.862 9.679 1.00 13.76 25 ILE E N 1
ATOM 3640 C CA . ILE E 1 25 ? -34.135 33.172 9.067 1.00 12.29 25 ILE E CA 1
ATOM 3641 C C . ILE E 1 25 ? -34.739 32.912 7.681 1.00 14.74 25 ILE E C 1
ATOM 3642 O O . ILE E 1 25 ? -35.707 33.563 7.278 1.00 13.07 25 ILE E O 1
ATOM 3647 N N . ALA E 1 26 ? -34.162 31.955 6.956 1.00 14.59 26 ALA E N 1
ATOM 3648 C CA . ALA E 1 26 ? -34.664 31.616 5.616 1.00 14.49 26 ALA E CA 1
ATOM 3649 C C . ALA E 1 26 ? -36.138 31.181 5.657 1.00 14.19 26 ALA E C 1
ATOM 3650 O O . ALA E 1 26 ? -36.945 31.650 4.854 1.00 14.14 26 ALA E O 1
ATOM 3652 N N . ALA E 1 27 ? -36.491 30.306 6.599 1.00 13.43 27 ALA E N 1
ATOM 3653 C CA . ALA E 1 27 ? -37.873 29.834 6.698 1.00 13.83 27 ALA E CA 1
ATOM 3654 C C . ALA E 1 27 ? -38.830 30.993 6.972 1.00 14.44 27 ALA E C 1
ATOM 3655 O O . ALA E 1 27 ? -39.934 31.025 6.439 1.00 13.20 27 ALA E O 1
ATOM 3657 N N . ALA E 1 28 ? -38.401 31.947 7.797 1.00 13.32 28 ALA E N 1
ATOM 3658 C CA . ALA E 1 28 ? -39.235 33.105 8.120 1.00 13.71 28 ALA E CA 1
ATOM 3659 C C . ALA E 1 28 ? -39.507 33.988 6.893 1.00 13.84 28 ALA E C 1
ATOM 3660 O O . ALA E 1 28 ? -40.502 34.723 6.849 1.00 13.07 28 ALA E O 1
ATOM 3662 N N . HIS E 1 29 ? -38.629 33.912 5.898 1.00 12.95 29 HIS E N 1
ATOM 3663 C CA . HIS E 1 29 ? -38.806 34.690 4.680 1.00 12.42 29 HIS E CA 1
ATOM 3664 C C . HIS E 1 29 ? -39.162 33.826 3.476 1.00 15.49 29 HIS E C 1
ATOM 3665 O O . HIS E 1 29 ? -39.037 34.249 2.320 1.00 15.76 29 HIS E O 1
ATOM 3672 N N . GLN E 1 30 ? -39.632 32.617 3.769 1.00 16.93 30 GLN E N 1
ATOM 3673 C CA . GLN E 1 30 ? -40.065 31.679 2.738 1.00 16.61 30 GLN E CA 1
ATOM 3674 C C . GLN E 1 30 ? -38.978 31.388 1.725 1.00 17.02 30 GLN E C 1
ATOM 3675 O O . GLN E 1 30 ? -39.243 31.319 0.517 1.00 17.17 30 GLN E O 1
ATOM 3681 N N . GLY E 1 31 ? -37.756 31.207 2.209 1.00 16.06 31 GLY E N 1
ATOM 3682 C CA . GLY E 1 31 ? -36.658 30.922 1.305 1.00 15.50 31 GLY E CA 1
ATOM 3683 C C . GLY E 1 31 ? -35.820 29.768 1.805 1.00 15.87 31 GLY E C 1
ATOM 3684 O O . GLY E 1 31 ? -36.170 29.129 2.791 1.00 14.92 31 GLY E O 1
ATOM 3685 N N . ASN E 1 32 ? -34.708 29.503 1.127 1.00 15.53 32 ASN E N 1
ATOM 3686 C CA . ASN E 1 32 ? -33.822 28.419 1.520 1.00 15.96 32 ASN E CA 1
ATOM 3687 C C . ASN E 1 32 ? -32.427 28.982 1.766 1.00 15.01 32 ASN E C 1
ATOM 3688 O O . ASN E 1 32 ? -31.873 29.707 0.928 1.00 13.79 32 ASN E O 1
ATOM 3693 N N . PHE E 1 33 ? -31.874 28.654 2.930 1.00 13.99 33 PHE E N 1
ATOM 3694 C CA . PHE E 1 33 ? -30.541 29.113 3.304 1.00 14.66 33 PHE E CA 1
ATOM 3695 C C . PHE E 1 33 ? -29.534 28.315 2.489 1.00 14.94 33 PHE E C 1
ATOM 3696 O O . PHE E 1 33 ? -29.635 27.094 2.410 1.00 16.44 33 PHE E O 1
ATOM 3704 N N . THR E 1 34 ? -28.560 29.004 1.900 1.00 15.27 34 THR E N 1
ATOM 3705 C CA . THR E 1 34 ? -27.549 28.356 1.056 1.00 16.76 34 THR E CA 1
ATOM 3706 C C . THR E 1 34 ? -26.325 27.896 1.815 1.00 16.74 34 THR E C 1
ATOM 3707 O O . THR E 1 34 ? -25.505 27.145 1.280 1.00 17.11 34 THR E O 1
ATOM 3711 N N . GLY E 1 35 ? -26.196 28.347 3.056 1.00 16.35 35 GLY E N 1
ATOM 3712 C CA . GLY E 1 35 ? -25.038 27.978 3.842 1.00 16.18 35 GLY E CA 1
ATOM 3713 C C . GLY E 1 35 ? -24.055 29.134 3.936 1.00 16.07 35 GLY E C 1
ATOM 3714 O O . GLY E 1 35 ? -23.201 29.154 4.826 1.00 16.52 35 GLY E O 1
ATOM 3715 N N . GLN E 1 36 ? -24.197 30.108 3.037 1.00 15.82 36 GLN E N 1
ATOM 3716 C CA . GLN E 1 36 ? -23.327 31.281 3.005 1.00 14.90 36 GLN E CA 1
ATOM 3717 C C . GLN E 1 36 ? -23.852 32.391 3.918 1.00 14.36 36 GLN E C 1
ATOM 3718 O O . GLN E 1 36 ? -25.055 32.550 4.094 1.00 12.64 36 GLN E O 1
ATOM 3724 N N . TRP E 1 37 ? -22.934 33.157 4.493 1.00 14.16 37 TRP E N 1
ATOM 3725 C CA . TRP E 1 37 ? -23.286 34.243 5.400 1.00 12.53 37 TRP E CA 1
ATOM 3726 C C . TRP E 1 37 ? -22.042 35.110 5.573 1.00 14.45 37 TRP E C 1
ATOM 3727 O O . TRP E 1 37 ? -20.916 34.614 5.459 1.00 12.43 37 TRP E O 1
ATOM 3738 N N . THR E 1 38 ? -22.252 36.393 5.866 1.00 13.81 38 THR E N 1
ATOM 3739 C CA . THR E 1 38 ? -21.158 37.340 6.028 1.00 14.64 38 THR E CA 1
ATOM 3740 C C . THR E 1 38 ? -21.443 38.312 7.164 1.00 13.69 38 THR E C 1
ATOM 3741 O O . THR E 1 38 ? -22.582 38.759 7.345 1.00 13.34 38 THR E O 1
ATOM 3745 N N . THR E 1 39 ? -20.424 38.617 7.956 1.00 11.37 39 THR E N 1
ATOM 3746 C CA . THR E 1 39 ? -20.623 39.597 9.001 1.00 12.90 39 THR E CA 1
ATOM 3747 C C . THR E 1 39 ? -20.286 40.932 8.347 1.00 13.99 39 THR E C 1
ATOM 3748 O O . THR E 1 39 ? -19.178 41.122 7.845 1.00 12.75 39 THR E O 1
ATOM 3752 N N . VAL E 1 40 ? -21.261 41.838 8.335 1.00 13.72 40 VAL E N 1
ATOM 3753 C CA . VAL E 1 40 ? -21.097 43.143 7.708 1.00 14.60 40 VAL E CA 1
ATOM 3754 C C . VAL E 1 40 ? -20.729 44.251 8.678 1.00 15.00 40 VAL E C 1
ATOM 3755 O O . VAL E 1 40 ? -20.246 45.299 8.262 1.00 15.96 40 VAL E O 1
ATOM 3759 N N . VAL E 1 41 ? -20.979 44.022 9.963 1.00 15.28 41 VAL E N 1
ATOM 3760 C CA . VAL E 1 41 ? -20.608 44.967 11.004 1.00 16.22 41 VAL E CA 1
ATOM 3761 C C . VAL E 1 41 ? -20.093 44.130 12.175 1.00 17.16 41 VAL E C 1
ATOM 3762 O O . VAL E 1 41 ? -20.848 43.399 12.820 1.00 14.89 41 VAL E O 1
ATOM 3766 N N . GLU E 1 42 ? -18.791 44.241 12.425 1.00 17.36 42 GLU E N 1
ATOM 3767 C CA . GLU E 1 42 ? -18.136 43.479 13.464 1.00 19.49 42 GLU E CA 1
ATOM 3768 C C . GLU E 1 42 ? -18.884 43.448 14.787 1.00 19.10 42 GLU E C 1
ATOM 3769 O O . GLU E 1 42 ? -19.254 44.487 15.333 1.00 17.53 42 GLU E O 1
ATOM 3775 N N . SER E 1 43 ? -19.100 42.235 15.282 1.00 18.09 43 SER E N 1
ATOM 3776 C CA . SER E 1 43 ? -19.791 41.994 16.542 1.00 18.15 43 SER E CA 1
ATOM 3777 C C . SER E 1 43 ? -21.181 42.617 16.619 1.00 18.82 43 SER E C 1
ATOM 3778 O O . SER E 1 43 ? -21.728 42.745 17.705 1.00 20.60 43 SER E O 1
ATOM 3781 N N . ALA E 1 44 ? -21.765 43.002 15.490 1.00 17.32 44 ALA E N 1
ATOM 3782 C CA . ALA E 1 44 ? -23.079 43.624 15.558 1.00 16.46 44 ALA E CA 1
ATOM 3783 C C . ALA E 1 44 ? -24.088 43.202 14.502 1.00 16.41 44 ALA E C 1
ATOM 3784 O O . ALA E 1 44 ? -25.297 43.208 14.758 1.00 17.73 44 ALA E O 1
ATOM 3786 N N . MET E 1 45 ? -23.628 42.851 13.309 1.00 15.34 45 MET E N 1
ATOM 3787 C CA . MET E 1 45 ? -24.584 42.460 12.276 1.00 15.22 45 MET E CA 1
ATOM 3788 C C . MET E 1 45 ? -24.001 41.564 11.195 1.00 15.38 45 MET E C 1
ATOM 3789 O O . MET E 1 45 ? -22.915 41.825 10.669 1.00 15.49 45 MET E O 1
ATOM 3794 N N . SER E 1 46 ? -24.745 40.511 10.875 1.00 13.55 46 SER E N 1
ATOM 3795 C CA . SER E 1 46 ? -24.369 39.574 9.829 1.00 13.15 46 SER E CA 1
ATOM 3796 C C . SER E 1 46 ? -25.607 39.351 8.959 1.00 12.19 46 SER E C 1
ATOM 3797 O O . SER E 1 46 ? -26.734 39.604 9.386 1.00 12.84 46 SER E O 1
ATOM 3800 N N . VAL E 1 47 ? -25.384 38.871 7.743 1.00 11.01 47 VAL E N 1
ATOM 3801 C CA . VAL E 1 47 ? -26.463 38.586 6.818 1.00 12.00 47 VAL E CA 1
ATOM 3802 C C . VAL E 1 47 ? -26.310 37.129 6.376 1.00 12.76 47 VAL E C 1
ATOM 3803 O O . VAL E 1 47 ? -25.202 36.575 6.403 1.00 12.78 47 VAL E O 1
ATOM 3807 N N . VAL E 1 48 ? -27.425 36.503 6.013 1.00 11.87 48 VAL E N 1
ATOM 3808 C CA . VAL E 1 48 ? -27.419 35.112 5.570 1.00 12.46 48 VAL E CA 1
ATOM 3809 C C . VAL E 1 48 ? -27.924 35.080 4.134 1.00 12.85 48 VAL E C 1
ATOM 3810 O O . VAL E 1 48 ? -28.838 35.813 3.785 1.00 13.63 48 VAL E O 1
ATOM 3814 N N . GLU E 1 49 ? -27.312 34.246 3.300 1.00 13.52 49 GLU E N 1
ATOM 3815 C CA . GLU E 1 49 ? -27.707 34.150 1.900 1.00 12.92 49 GLU E CA 1
ATOM 3816 C C . GLU E 1 49 ? -28.905 33.230 1.784 1.00 13.02 49 GLU E C 1
ATOM 3817 O O . GLU E 1 49 ? -28.842 32.050 2.177 1.00 10.68 49 GLU E O 1
ATOM 3823 N N . VAL E 1 50 ? -29.981 33.759 1.208 1.00 14.18 50 VAL E N 1
ATOM 3824 C CA . VAL E 1 50 ? -31.231 33.020 1.085 1.00 13.58 50 VAL E CA 1
ATOM 3825 C C . VAL E 1 50 ? -31.803 32.980 -0.330 1.00 15.34 50 VAL E C 1
ATOM 3826 O O . VAL E 1 50 ? -31.955 34.013 -0.980 1.00 13.41 50 VAL E O 1
ATOM 3830 N N . GLU E 1 51 ? -32.118 31.782 -0.806 1.00 15.42 51 GLU E N 1
ATOM 3831 C CA . GLU E 1 51 ? -32.723 31.664 -2.126 1.00 17.16 51 GLU E CA 1
ATOM 3832 C C . GLU E 1 51 ? -34.218 31.917 -1.941 1.00 16.24 51 GLU E C 1
ATOM 3833 O O . GLU E 1 51 ? -34.854 31.306 -1.081 1.00 14.06 51 GLU E O 1
ATOM 3839 N N . LEU E 1 52 ? -34.768 32.808 -2.758 1.00 15.77 52 LEU E N 1
ATOM 3840 C CA . LEU E 1 52 ? -36.180 33.167 -2.704 1.00 14.51 52 LEU E CA 1
ATOM 3841 C C . LEU E 1 52 ? -36.881 32.886 -4.031 1.00 16.38 52 LEU E C 1
ATOM 3842 O O . LEU E 1 52 ? -36.239 32.863 -5.089 1.00 16.40 52 LEU E O 1
ATOM 3847 N N . GLN E 1 53 ? -38.198 32.703 -3.966 1.00 16.39 53 GLN E N 1
ATOM 3848 C CA . GLN E 1 53 ? -39.015 32.483 -5.155 1.00 18.25 53 GLN E CA 1
ATOM 3849 C C . GLN E 1 53 ? -39.572 33.821 -5.644 1.00 18.18 53 GLN E C 1
ATOM 3850 O O . GLN E 1 53 ? -39.957 34.676 -4.843 1.00 16.96 53 GLN E O 1
ATOM 3856 N N . VAL E 1 54 ? -39.615 34.006 -6.958 1.00 18.17 54 VAL E N 1
ATOM 3857 C CA . VAL E 1 54 ? -40.176 35.228 -7.517 1.00 20.22 54 VAL E CA 1
ATOM 3858 C C . VAL E 1 54 ? -41.652 35.338 -7.091 1.00 20.43 54 VAL E C 1
ATOM 3859 O O . VAL E 1 54 ? -42.134 36.417 -6.762 1.00 20.99 54 VAL E O 1
ATOM 3863 N N . GLU E 1 55 ? -42.353 34.209 -7.087 1.00 20.60 55 GLU E N 1
ATOM 3864 C CA . GLU E 1 55 ? -43.758 34.164 -6.683 1.00 21.23 55 GLU E CA 1
ATOM 3865 C C . GLU E 1 55 ? -43.996 33.044 -5.678 1.00 19.98 55 GLU E C 1
ATOM 3866 O O . GLU E 1 55 ? -43.774 31.875 -5.980 1.00 18.96 55 GLU E O 1
ATOM 3872 N N . ASN E 1 56 ? -44.447 33.395 -4.478 1.00 18.63 56 ASN E N 1
ATOM 3873 C CA . ASN E 1 56 ? -44.717 32.380 -3.468 1.00 19.76 56 ASN E CA 1
ATOM 3874 C C . ASN E 1 56 ? -46.122 31.813 -3.683 1.00 21.10 56 ASN E C 1
ATOM 3875 O O . ASN E 1 56 ? -47.070 32.553 -3.912 1.00 20.79 56 ASN E O 1
ATOM 3880 N N . THR E 1 57 ? -46.247 30.494 -3.604 1.00 22.44 57 THR E N 1
ATOM 3881 C CA . THR E 1 57 ? -47.539 29.858 -3.799 1.00 23.49 57 THR E CA 1
ATOM 3882 C C . THR E 1 57 ? -47.851 28.927 -2.638 1.00 23.53 57 THR E C 1
ATOM 3883 O O . THR E 1 57 ? -46.979 28.597 -1.832 1.00 24.39 57 THR E O 1
ATOM 3887 N N . GLY E 1 58 ? -49.105 28.499 -2.568 1.00 22.56 58 GLY E N 1
ATOM 3888 C CA . GLY E 1 58 ? -49.532 27.619 -1.500 1.00 20.49 58 GLY E CA 1
ATOM 3889 C C . GLY E 1 58 ? -51.007 27.850 -1.252 1.00 20.36 58 GLY E C 1
ATOM 3890 O O . GLY E 1 58 ? -51.615 28.732 -1.868 1.00 20.01 58 GLY E O 1
ATOM 3891 N N . ILE E 1 59 ? -51.585 27.082 -0.341 1.00 21.53 59 ILE E N 1
ATOM 3892 C CA . ILE E 1 59 ? -53.010 27.206 -0.043 1.00 22.72 59 ILE E CA 1
ATOM 3893 C C . ILE E 1 59 ? -53.307 28.009 1.220 1.00 22.91 59 ILE E C 1
ATOM 3894 O O . ILE E 1 59 ? -54.475 28.200 1.578 1.00 20.92 59 ILE E O 1
ATOM 3899 N N . HIS E 1 60 ? -52.262 28.477 1.897 1.00 21.12 60 HIS E N 1
ATOM 3900 C CA . HIS E 1 60 ? -52.457 29.257 3.118 1.00 21.34 60 HIS E CA 1
ATOM 3901 C C . HIS E 1 60 ? -52.104 30.733 2.930 1.00 20.31 60 HIS E C 1
ATOM 3902 O O . HIS E 1 60 ? -51.299 31.089 2.074 1.00 19.37 60 HIS E O 1
ATOM 3909 N N . GLU E 1 61 ? -52.718 31.596 3.725 1.00 20.13 61 GLU E N 1
ATOM 3910 C CA . GLU E 1 61 ? -52.399 33.014 3.641 1.00 21.77 61 GLU E CA 1
ATOM 3911 C C . GLU E 1 61 ? -52.407 33.667 5.015 1.00 21.65 61 GLU E C 1
ATOM 3912 O O . GLU E 1 61 ? -53.003 33.153 5.963 1.00 20.98 61 GLU E O 1
ATOM 3918 N N . PHE E 1 62 ? -51.711 34.790 5.121 1.00 19.87 62 PHE E N 1
ATOM 3919 C CA . PHE E 1 62 ? -51.673 35.535 6.366 1.00 19.50 62 PHE E CA 1
ATOM 3920 C C . PHE E 1 62 ? -51.548 36.999 6.015 1.00 18.30 62 PHE E C 1
ATOM 3921 O O . PHE E 1 62 ? -50.660 37.379 5.251 1.00 18.68 62 PHE E O 1
ATOM 3929 N N . LYS E 1 63 ? -52.454 37.814 6.551 1.00 17.65 63 LYS E N 1
ATOM 3930 C CA . LYS E 1 63 ? -52.437 39.245 6.287 1.00 17.48 63 LYS E CA 1
ATOM 3931 C C . LYS E 1 63 ? -51.903 39.988 7.499 1.00 16.93 63 LYS E C 1
ATOM 3932 O O . LYS E 1 63 ? -52.153 39.592 8.638 1.00 17.39 63 LYS E O 1
ATOM 3938 N N . THR E 1 64 ? -51.162 41.062 7.249 1.00 15.92 64 THR E N 1
ATOM 3939 C CA . THR E 1 64 ? -50.592 41.852 8.331 1.00 14.32 64 THR E CA 1
ATOM 3940 C C . THR E 1 64 ? -50.154 43.216 7.795 1.00 14.69 64 THR E C 1
ATOM 3941 O O . THR E 1 64 ? -50.071 43.431 6.577 1.00 12.92 64 THR E O 1
ATOM 3945 N N . ASP E 1 65 ? -49.893 44.147 8.706 1.00 14.38 65 ASP E N 1
ATOM 3946 C CA . ASP E 1 65 ? -49.450 45.475 8.309 1.00 14.79 65 ASP E CA 1
ATOM 3947 C C . ASP E 1 65 ? -47.945 45.575 8.526 1.00 14.17 65 ASP E C 1
ATOM 3948 O O . ASP E 1 65 ? -47.409 45.063 9.523 1.00 15.14 65 ASP E O 1
ATOM 3953 N N . VAL E 1 66 ? -47.257 46.216 7.593 1.00 13.92 66 VAL E N 1
ATOM 3954 C CA . VAL E 1 66 ? -45.814 46.418 7.733 1.00 13.13 66 VAL E CA 1
ATOM 3955 C C . VAL E 1 66 ? -45.506 47.861 7.333 1.00 14.70 66 VAL E C 1
ATOM 3956 O O . VAL E 1 66 ? -46.319 48.513 6.677 1.00 15.51 66 VAL E O 1
ATOM 3960 N N . LEU E 1 67 ? -44.347 48.367 7.737 1.00 13.22 67 LEU E N 1
ATOM 3961 C CA . LEU E 1 67 ? -43.964 49.734 7.393 1.00 13.70 67 LEU E CA 1
ATOM 3962 C C . LEU E 1 67 ? -43.957 49.916 5.876 1.00 14.99 67 LEU E C 1
ATOM 3963 O O . LEU E 1 67 ? -43.536 49.024 5.130 1.00 12.60 67 LEU E O 1
ATOM 3968 N N . ALA E 1 68 ? -44.415 51.077 5.416 1.00 14.40 68 ALA E N 1
ATOM 3969 C CA . ALA E 1 68 ? -44.450 51.348 3.982 1.00 15.63 68 ALA E CA 1
ATOM 3970 C C . ALA E 1 68 ? -43.784 52.679 3.673 1.00 17.52 68 ALA E C 1
ATOM 3971 O O . ALA E 1 68 ? -43.717 53.094 2.510 1.00 17.83 68 ALA E O 1
ATOM 3973 N N . GLY E 1 69 ? -43.277 53.334 4.715 1.00 18.92 69 GLY E N 1
ATOM 3974 C CA . GLY E 1 69 ? -42.678 54.642 4.534 1.00 18.99 69 GLY E CA 1
ATOM 3975 C C . GLY E 1 69 ? -43.854 55.605 4.497 1.00 20.09 69 GLY E C 1
ATOM 3976 O O . GLY E 1 69 ? -44.999 55.158 4.422 1.00 19.39 69 GLY E O 1
ATOM 3977 N N . PRO E 1 70 ? -43.625 56.922 4.552 1.00 20.37 70 PRO E N 1
ATOM 3978 C CA . PRO E 1 70 ? -44.751 57.860 4.517 1.00 20.43 70 PRO E CA 1
ATOM 3979 C C . PRO E 1 70 ? -45.461 57.845 3.170 1.00 19.94 70 PRO E C 1
ATOM 3980 O O . PRO E 1 70 ? -44.822 57.916 2.125 1.00 20.71 70 PRO E O 1
ATOM 3984 N N . LEU E 1 71 ? -46.782 57.715 3.207 1.00 20.41 71 LEU E N 1
ATOM 3985 C CA . LEU E 1 71 ? -47.608 57.698 2.004 1.00 20.39 71 LEU E CA 1
ATOM 3986 C C . LEU E 1 71 ? -48.615 58.840 2.165 1.00 21.34 71 LEU E C 1
ATOM 3987 O O . LEU E 1 71 ? -49.262 58.952 3.203 1.00 21.29 71 LEU E O 1
ATOM 3992 N N . TRP E 1 72 ? -48.761 59.672 1.136 1.00 22.56 72 TRP E N 1
ATOM 3993 C CA . TRP E 1 72 ? -49.655 60.824 1.222 1.00 23.31 72 TRP E CA 1
ATOM 3994 C C . TRP E 1 72 ? -51.093 60.642 0.777 1.00 24.75 72 TRP E C 1
ATOM 3995 O O . TRP E 1 72 ? -51.975 61.381 1.218 1.00 23.95 72 TRP E O 1
ATOM 4006 N N . SER E 1 73 ? -51.345 59.679 -0.095 1.00 24.49 73 SER E N 1
ATOM 4007 C CA . SER E 1 73 ? -52.695 59.524 -0.608 1.00 26.31 73 SER E CA 1
ATOM 4008 C C . SER E 1 73 ? -53.020 58.107 -1.024 1.00 27.25 73 SER E C 1
ATOM 4009 O O . SER E 1 73 ? -52.129 57.269 -1.159 1.00 27.03 73 SER E O 1
ATOM 4012 N N . ASN E 1 74 ? -54.307 57.857 -1.254 1.00 28.72 74 ASN E N 1
ATOM 4013 C CA . ASN E 1 74 ? -54.755 56.538 -1.657 1.00 30.16 74 ASN E CA 1
ATOM 4014 C C . ASN E 1 74 ? -54.178 56.202 -3.021 1.00 30.42 74 ASN E C 1
ATOM 4015 O O . ASN E 1 74 ? -53.847 55.053 -3.287 1.00 30.53 74 ASN E O 1
ATOM 4020 N N . ASP E 1 75 ? -54.052 57.202 -3.891 1.00 31.71 75 ASP E N 1
ATOM 4021 C CA . ASP E 1 75 ? -53.497 56.952 -5.218 1.00 32.42 75 ASP E CA 1
ATOM 4022 C C . ASP E 1 75 ? -52.029 56.572 -5.127 1.00 31.44 75 ASP E C 1
ATOM 4023 O O . ASP E 1 75 ? -51.576 55.673 -5.839 1.00 32.05 75 ASP E O 1
ATOM 4028 N N . GLU E 1 76 ? -51.279 57.249 -4.261 1.00 28.67 76 GLU E N 1
ATOM 4029 C CA . GLU E 1 76 ? -49.867 56.924 -4.130 1.00 29.88 76 GLU E CA 1
ATOM 4030 C C . GLU E 1 76 ? -49.714 55.542 -3.514 1.00 28.54 76 GLU E C 1
ATOM 4031 O O . GLU E 1 76 ? -48.822 54.780 -3.887 1.00 28.74 76 GLU E O 1
ATOM 4037 N N . ALA E 1 77 ? -50.584 55.229 -2.561 1.00 28.08 77 ALA E N 1
ATOM 4038 C CA . ALA E 1 77 ? -50.544 53.932 -1.899 1.00 28.44 77 ALA E CA 1
ATOM 4039 C C . ALA E 1 77 ? -50.879 52.820 -2.894 1.00 28.84 77 ALA E C 1
ATOM 4040 O O . ALA E 1 77 ? -50.235 51.771 -2.906 1.00 27.38 77 ALA E O 1
ATOM 4042 N N . GLN E 1 78 ? -51.886 53.051 -3.734 1.00 28.56 78 GLN E N 1
ATOM 4043 C CA . GLN E 1 78 ? -52.274 52.049 -4.717 1.00 28.73 78 GLN E CA 1
ATOM 4044 C C . GLN E 1 78 ? -51.199 51.880 -5.789 1.00 28.90 78 GLN E C 1
ATOM 4045 O O . GLN E 1 78 ? -51.024 50.785 -6.322 1.00 27.66 78 GLN E O 1
ATOM 4051 N N . LYS E 1 79 ? -50.481 52.959 -6.098 1.00 27.81 79 LYS E N 1
ATOM 4052 C CA . LYS E 1 79 ? -49.419 52.907 -7.102 1.00 28.24 79 LYS E CA 1
ATOM 4053 C C . LYS E 1 79 ? -48.167 52.204 -6.582 1.00 26.22 79 LYS E C 1
ATOM 4054 O O . LYS E 1 79 ? -47.564 51.398 -7.282 1.00 25.07 79 LYS E O 1
ATOM 4060 N N . LEU E 1 80 ? -47.779 52.530 -5.355 1.00 24.37 80 LEU E N 1
ATOM 4061 C CA . LEU E 1 80 ? -46.581 51.957 -4.748 1.00 23.38 80 LEU E CA 1
ATOM 4062 C C . LEU E 1 80 ? -46.790 50.660 -3.969 1.00 22.18 80 LEU E C 1
ATOM 4063 O O . LEU E 1 80 ? -45.872 49.842 -3.866 1.00 23.75 80 LEU E O 1
ATOM 4068 N N . GLY E 1 81 ? -47.991 50.467 -3.432 1.00 20.94 81 GLY E N 1
ATOM 4069 C CA . GLY E 1 81 ? -48.280 49.277 -2.644 1.00 20.87 81 GLY E CA 1
ATOM 4070 C C . GLY E 1 81 ? -47.755 47.945 -3.156 1.00 21.80 81 GLY E C 1
ATOM 4071 O O . GLY E 1 81 ? -47.112 47.192 -2.410 1.00 18.23 81 GLY E O 1
ATOM 4072 N N . PRO E 1 82 ? -48.031 47.608 -4.426 1.00 21.35 82 PRO E N 1
ATOM 4073 C CA . PRO E 1 82 ? -47.564 46.341 -4.992 1.00 20.89 82 PRO E CA 1
ATOM 4074 C C . PRO E 1 82 ? -46.057 46.149 -4.871 1.00 20.41 82 PRO E C 1
ATOM 4075 O O . PRO E 1 82 ? -45.589 45.090 -4.443 1.00 21.18 82 PRO E O 1
ATOM 4079 N N . GLN E 1 83 ? -45.290 47.163 -5.248 1.00 19.07 83 GLN E N 1
ATOM 4080 C CA . GLN E 1 83 ? -43.844 47.036 -5.156 1.00 19.35 83 GLN E CA 1
ATOM 4081 C C . GLN E 1 83 ? -43.325 47.028 -3.714 1.00 19.40 83 GLN E C 1
ATOM 4082 O O . GLN E 1 83 ? -42.371 46.314 -3.400 1.00 19.93 83 GLN E O 1
ATOM 4088 N N . ILE E 1 84 ? -43.938 47.810 -2.837 1.00 17.48 84 ILE E N 1
ATOM 4089 C CA . ILE E 1 84 ? -43.495 47.820 -1.444 1.00 18.55 84 ILE E CA 1
ATOM 4090 C C . ILE E 1 84 ? -43.779 46.437 -0.864 1.00 17.92 84 ILE E C 1
ATOM 4091 O O . ILE E 1 84 ? -42.942 45.857 -0.183 1.00 14.87 84 ILE E O 1
ATOM 4096 N N . ALA E 1 85 ? -44.962 45.907 -1.157 1.00 18.34 85 ALA E N 1
ATOM 4097 C CA . ALA E 1 85 ? -45.332 44.579 -0.690 1.00 18.60 85 ALA E CA 1
ATOM 4098 C C . ALA E 1 85 ? -44.341 43.555 -1.256 1.00 18.81 85 ALA E C 1
ATOM 4099 O O . ALA E 1 85 ? -43.900 42.640 -0.550 1.00 17.53 85 ALA E O 1
ATOM 4101 N N . ALA E 1 86 ? -43.999 43.705 -2.535 1.00 18.03 86 ALA E N 1
ATOM 4102 C CA . ALA E 1 86 ? -43.056 42.793 -3.179 1.00 18.98 86 ALA E CA 1
ATOM 4103 C C . ALA E 1 86 ? -41.712 42.795 -2.437 1.00 17.52 86 ALA E C 1
ATOM 4104 O O . ALA E 1 86 ? -41.019 41.780 -2.398 1.00 16.93 86 ALA E O 1
ATOM 4106 N N . SER E 1 87 ? -41.356 43.930 -1.846 1.00 17.58 87 SER E N 1
ATOM 4107 C CA . SER E 1 87 ? -40.099 44.034 -1.111 1.00 17.23 87 SER E CA 1
ATOM 4108 C C . SER E 1 87 ? -40.146 43.218 0.176 1.00 17.79 87 SER E C 1
ATOM 4109 O O . SER E 1 87 ? -39.107 43.005 0.808 1.00 17.86 87 SER E O 1
ATOM 4112 N N . TYR E 1 88 ? -41.347 42.786 0.569 1.00 15.74 88 TYR E N 1
ATOM 4113 C CA . TYR E 1 88 ? -41.534 41.937 1.755 1.00 14.39 88 TYR E CA 1
ATOM 4114 C C . TYR E 1 88 ? -41.840 40.495 1.327 1.00 15.00 88 TYR E C 1
ATOM 4115 O O . TYR E 1 88 ? -42.154 39.636 2.168 1.00 14.99 88 TYR E O 1
ATOM 4124 N N . GLY E 1 89 ? -41.759 40.239 0.022 1.00 13.06 89 GLY E N 1
ATOM 4125 C CA . GLY E 1 89 ? -42.055 38.912 -0.498 1.00 14.60 89 GLY E CA 1
ATOM 4126 C C . GLY E 1 89 ? -43.549 38.608 -0.365 1.00 16.61 89 GLY E C 1
ATOM 4127 O O . GLY E 1 89 ? -43.957 37.468 -0.113 1.00 15.16 89 GLY E O 1
ATOM 4128 N N . ALA E 1 90 ? -44.377 39.629 -0.554 1.00 15.35 90 ALA E N 1
ATOM 4129 C CA . ALA E 1 90 ? -45.813 39.444 -0.406 1.00 18.09 90 ALA E CA 1
ATOM 4130 C C . ALA E 1 90 ? -46.635 40.275 -1.390 1.00 18.38 90 ALA E C 1
ATOM 4131 O O . ALA E 1 90 ? -46.088 40.985 -2.237 1.00 17.81 90 ALA E O 1
ATOM 4133 N N . GLU E 1 91 ? -47.955 40.169 -1.269 1.00 18.96 91 GLU E N 1
ATOM 4134 C CA . GLU E 1 91 ? -48.870 40.939 -2.108 1.00 18.80 91 GLU E CA 1
ATOM 4135 C C . GLU E 1 91 ? -49.519 42.049 -1.304 1.00 18.60 91 GLU E C 1
ATOM 4136 O O . GLU E 1 91 ? -49.732 41.927 -0.090 1.00 16.89 91 GLU E O 1
ATOM 4142 N N . PHE E 1 92 ? -49.842 43.130 -2.001 1.00 18.05 92 PHE E N 1
ATOM 4143 C CA . PHE E 1 92 ? -50.494 44.275 -1.397 1.00 19.26 92 PHE E CA 1
ATOM 4144 C C . PHE E 1 92 ? -52.009 44.033 -1.510 1.00 21.18 92 PHE E C 1
ATOM 4145 O O . PHE E 1 92 ? -52.499 43.643 -2.575 1.00 21.53 92 PHE E O 1
ATOM 4153 N N . THR E 1 93 ? -52.750 44.237 -0.423 1.00 19.35 93 THR E N 1
ATOM 4154 C CA . THR E 1 93 ? -54.194 44.007 -0.462 1.00 20.96 93 THR E CA 1
ATOM 4155 C C . THR E 1 93 ? -54.996 45.247 -0.856 1.00 22.39 93 THR E C 1
ATOM 4156 O O . THR E 1 93 ? -56.183 45.146 -1.164 1.00 21.94 93 THR E O 1
ATOM 4160 N N . GLY E 1 94 ? -54.344 46.405 -0.854 1.00 21.26 94 GLY E N 1
ATOM 4161 C CA . GLY E 1 94 ? -55.034 47.640 -1.173 1.00 22.15 94 GLY E CA 1
ATOM 4162 C C . GLY E 1 94 ? -55.262 48.462 0.089 1.00 22.62 94 GLY E C 1
ATOM 4163 O O . GLY E 1 94 ? -55.411 49.678 0.013 1.00 23.82 94 GLY E O 1
ATOM 4164 N N . GLN E 1 95 ? -55.284 47.800 1.249 1.00 21.88 95 GLN E N 1
ATOM 4165 C CA . GLN E 1 95 ? -55.484 48.471 2.538 1.00 22.06 95 GLN E CA 1
ATOM 4166 C C . GLN E 1 95 ? -54.196 49.112 3.054 1.00 21.94 95 GLN E C 1
ATOM 4167 O O . GLN E 1 95 ? -53.109 48.544 2.929 1.00 20.14 95 GLN E O 1
ATOM 4173 N N . TRP E 1 96 ? -54.329 50.290 3.651 1.00 22.32 96 TRP E N 1
ATOM 4174 C CA . TRP E 1 96 ? -53.183 51.016 4.183 1.00 20.62 96 TRP E CA 1
ATOM 4175 C C . TRP E 1 96 ? -53.688 52.188 5.019 1.00 20.89 96 TRP E C 1
ATOM 4176 O O . TRP E 1 96 ? -54.846 52.584 4.907 1.00 18.05 96 TRP E O 1
ATOM 4187 N N . ARG E 1 97 ? -52.814 52.742 5.848 1.00 19.06 97 ARG E N 1
ATOM 4188 C CA . ARG E 1 97 ? -53.163 53.895 6.657 1.00 18.72 97 ARG E CA 1
ATOM 4189 C C . ARG E 1 97 ? -51.895 54.566 7.165 1.00 18.99 97 ARG E C 1
ATOM 4190 O O . ARG E 1 97 ? -50.851 53.928 7.283 1.00 20.10 97 ARG E O 1
ATOM 4198 N N . THR E 1 98 ? -51.973 55.862 7.436 1.00 18.37 98 THR E N 1
ATOM 4199 C CA . THR E 1 98 ? -50.833 56.584 7.980 1.00 17.41 98 THR E CA 1
ATOM 4200 C C . THR E 1 98 ? -50.882 56.457 9.499 1.00 17.20 98 THR E C 1
ATOM 4201 O O . THR E 1 98 ? -51.928 56.658 10.108 1.00 17.87 98 THR E O 1
ATOM 4205 N N . ILE E 1 99 ? -49.761 56.098 10.114 1.00 17.01 99 ILE E N 1
ATOM 4206 C CA . ILE E 1 99 ? -49.744 55.936 11.562 1.00 16.88 99 ILE E CA 1
ATOM 4207 C C . ILE E 1 99 ? -49.114 57.119 12.275 1.00 17.35 99 ILE E C 1
ATOM 4208 O O . ILE E 1 99 ? -49.340 57.315 13.458 1.00 18.51 99 ILE E O 1
ATOM 4213 N N . VAL E 1 100 ? -48.299 57.883 11.562 1.00 18.69 100 VAL E N 1
ATOM 4214 C CA . VAL E 1 100 ? -47.702 59.082 12.138 1.00 20.65 100 VAL E CA 1
ATOM 4215 C C . VAL E 1 100 ? -47.688 60.132 11.046 1.00 21.81 100 VAL E C 1
ATOM 4216 O O . VAL E 1 100 ? -46.931 60.033 10.075 1.00 22.49 100 VAL E O 1
ATOM 4220 N N . GLU E 1 101 ? -48.534 61.142 11.211 1.00 21.94 101 GLU E N 1
ATOM 4221 C CA . GLU E 1 101 ? -48.652 62.213 10.236 1.00 23.14 101 GLU E CA 1
ATOM 4222 C C . GLU E 1 101 ? -47.310 62.785 9.781 1.00 23.39 101 GLU E C 1
ATOM 4223 O O . GLU E 1 101 ? -46.486 63.210 10.596 1.00 22.21 101 GLU E O 1
ATOM 4229 N N . GLY E 1 102 ? -47.109 62.766 8.463 1.00 23.15 102 GLY E N 1
ATOM 4230 C CA . GLY E 1 102 ? -45.899 63.292 7.853 1.00 24.34 102 GLY E CA 1
ATOM 4231 C C . GLY E 1 102 ? -44.642 62.485 8.106 1.00 24.53 102 GLY E C 1
ATOM 4232 O O . GLY E 1 102 ? -43.546 62.919 7.750 1.00 25.05 102 GLY E O 1
ATOM 4233 N N . VAL E 1 103 ? -44.797 61.303 8.698 1.00 23.09 103 VAL E N 1
ATOM 4234 C CA . VAL E 1 103 ? -43.649 60.482 9.033 1.00 20.77 103 VAL E CA 1
ATOM 4235 C C . VAL E 1 103 ? -43.717 59.022 8.599 1.00 20.66 103 VAL E C 1
ATOM 4236 O O . VAL E 1 103 ? -42.762 58.506 8.023 1.00 19.60 103 VAL E O 1
ATOM 4240 N N . MET E 1 104 ? -44.831 58.350 8.869 1.00 18.21 104 MET E N 1
ATOM 4241 C CA . MET E 1 104 ? -44.891 56.936 8.527 1.00 16.47 104 MET E CA 1
ATOM 4242 C C . MET E 1 104 ? -46.280 56.388 8.267 1.00 15.43 104 MET E C 1
ATOM 4243 O O . MET E 1 104 ? -47.253 56.735 8.942 1.00 16.75 104 MET E O 1
ATOM 4248 N N . SER E 1 105 ? -46.348 55.493 7.290 1.00 12.79 105 SER E N 1
ATOM 4249 C CA . SER E 1 105 ? -47.583 54.843 6.916 1.00 12.60 105 SER E CA 1
ATOM 4250 C C . SER E 1 105 ? -47.283 53.347 6.888 1.00 11.92 105 SER E C 1
ATOM 4251 O O . SER E 1 105 ? -46.123 52.934 6.903 1.00 12.89 105 SER E O 1
ATOM 4254 N N . VAL E 1 106 ? -48.327 52.538 6.867 1.00 13.04 106 VAL E N 1
ATOM 4255 C CA . VAL E 1 106 ? -48.166 51.095 6.781 1.00 13.37 106 VAL E CA 1
ATOM 4256 C C . VAL E 1 106 ? -49.115 50.599 5.705 1.00 14.83 106 VAL E C 1
ATOM 4257 O O . VAL E 1 106 ? -50.094 51.279 5.387 1.00 16.66 106 VAL E O 1
ATOM 4261 N N . ILE E 1 107 ? -48.802 49.447 5.120 1.00 14.75 107 ILE E N 1
ATOM 4262 C CA . ILE E 1 107 ? -49.665 48.826 4.117 1.00 15.47 107 ILE E CA 1
ATOM 4263 C C . ILE E 1 107 ? -49.942 47.407 4.589 1.00 15.54 107 ILE E C 1
ATOM 4264 O O . ILE E 1 107 ? -49.114 46.782 5.271 1.00 15.26 107 ILE E O 1
ATOM 4269 N N . GLN E 1 108 ? -51.113 46.901 4.246 1.00 13.78 108 GLN E N 1
ATOM 4270 C CA . GLN E 1 108 ? -51.443 45.540 4.600 1.00 15.64 108 GLN E CA 1
ATOM 4271 C C . GLN E 1 108 ? -50.935 44.674 3.449 1.00 16.81 108 GLN E C 1
ATOM 4272 O O . GLN E 1 108 ? -51.167 44.977 2.267 1.00 15.59 108 GLN E O 1
ATOM 4278 N N . ILE E 1 109 ? -50.225 43.607 3.792 1.00 15.15 109 ILE E N 1
ATOM 4279 C CA . ILE E 1 109 ? -49.706 42.706 2.787 1.00 15.60 109 ILE E CA 1
ATOM 4280 C C . ILE E 1 109 ? -50.300 41.351 3.071 1.00 16.20 109 ILE E C 1
ATOM 4281 O O . ILE E 1 109 ? -50.781 41.090 4.178 1.00 16.21 109 ILE E O 1
ATOM 4286 N N . LYS E 1 110 ? -50.285 40.492 2.064 1.00 16.14 110 LYS E N 1
ATOM 4287 C CA . LYS E 1 110 ? -50.802 39.151 2.232 1.00 16.86 110 LYS E CA 1
ATOM 4288 C C . LYS E 1 110 ? -49.728 38.165 1.839 1.00 16.24 110 LYS E C 1
ATOM 4289 O O . LYS E 1 110 ? -49.220 38.198 0.715 1.00 14.14 110 LYS E O 1
ATOM 4295 N N . TYR E 1 111 ? -49.378 37.291 2.773 1.00 16.52 111 TYR E N 1
ATOM 4296 C CA . TYR E 1 111 ? -48.391 36.261 2.496 1.00 15.90 111 TYR E CA 1
ATOM 4297 C C . TYR E 1 111 ? -49.131 35.034 2.012 1.00 16.29 111 TYR E C 1
ATOM 4298 O O . TYR E 1 111 ? -50.212 34.735 2.500 1.00 17.87 111 TYR E O 1
ATOM 4307 N N . THR E 1 112 ? -48.566 34.329 1.045 1.00 16.53 112 THR E N 1
ATOM 4308 C CA . THR E 1 112 ? -49.175 33.086 0.590 1.00 16.67 112 THR E CA 1
ATOM 4309 C C . THR E 1 112 ? -48.108 32.027 0.838 1.00 16.18 112 THR E C 1
ATOM 4310 O O . THR E 1 112 ? -46.959 32.212 0.451 1.00 18.31 112 THR E O 1
ATOM 4314 N N . PHE E 1 113 ? -48.468 30.937 1.505 1.00 15.93 113 PHE E N 1
ATOM 4315 C CA . PHE E 1 113 ? -47.503 29.871 1.793 1.00 17.76 113 PHE E CA 1
ATOM 4316 C C . PHE E 1 113 ? -48.162 28.502 1.888 1.00 19.97 113 PHE E C 1
ATOM 4317 O O . PHE E 1 113 ? -49.410 28.447 1.881 1.00 20.51 113 PHE E O 1
ATOM 4326 N N . ALA F 1 1 ? -23.936 52.334 13.376 1.00 23.92 1 ALA F N 1
ATOM 4327 C CA . ALA F 1 1 ? -23.230 51.761 12.191 1.00 24.49 1 ALA F CA 1
ATOM 4328 C C . ALA F 1 1 ? -24.267 51.342 11.145 1.00 22.65 1 ALA F C 1
ATOM 4329 O O . ALA F 1 1 ? -25.416 51.065 11.487 1.00 22.32 1 ALA F O 1
ATOM 4331 N N . SER F 1 2 ? -23.859 51.297 9.881 1.00 21.27 2 SER F N 1
ATOM 4332 C CA . SER F 1 2 ? -24.763 50.900 8.809 1.00 19.74 2 SER F CA 1
ATOM 4333 C C . SER F 1 2 ? -24.205 49.758 7.976 1.00 18.13 2 SER F C 1
ATOM 4334 O O . SER F 1 2 ? -23.022 49.427 8.054 1.00 16.88 2 SER F O 1
ATOM 4337 N N . TYR F 1 3 ? -25.070 49.143 7.181 1.00 17.09 3 TYR F N 1
ATOM 4338 C CA . TYR F 1 3 ? -24.650 48.063 6.300 1.00 16.50 3 TYR F CA 1
ATOM 4339 C C . TYR F 1 3 ? -25.592 48.062 5.101 1.00 17.04 3 TYR F C 1
ATOM 4340 O O . TYR F 1 3 ? -26.629 48.728 5.127 1.00 19.42 3 TYR F O 1
ATOM 4349 N N . LYS F 1 4 ? -25.232 47.335 4.049 1.00 16.99 4 LYS F N 1
ATOM 4350 C CA . LYS F 1 4 ? -26.073 47.290 2.856 1.00 18.57 4 LYS F CA 1
ATOM 4351 C C . LYS F 1 4 ? -26.549 45.894 2.496 1.00 19.21 4 LYS F C 1
ATOM 4352 O O . LYS F 1 4 ? -25.828 44.911 2.710 1.00 19.50 4 LYS F O 1
ATOM 4358 N N . VAL F 1 5 ? -27.763 45.831 1.941 1.00 17.81 5 VAL F N 1
ATOM 4359 C CA . VAL F 1 5 ? -28.381 44.588 1.484 1.00 17.52 5 VAL F CA 1
ATOM 4360 C C . VAL F 1 5 ? -29.187 44.906 0.223 1.00 17.10 5 VAL F C 1
ATOM 4361 O O . VAL F 1 5 ? -29.505 46.065 -0.048 1.00 16.90 5 VAL F O 1
ATOM 4365 N N . ASN F 1 6 ? -29.503 43.880 -0.557 1.00 16.65 6 ASN F N 1
ATOM 4366 C CA . ASN F 1 6 ? -30.331 44.071 -1.739 1.00 18.14 6 ASN F CA 1
ATOM 4367 C C . ASN F 1 6 ? -31.731 43.631 -1.341 1.00 18.82 6 ASN F C 1
ATOM 4368 O O . ASN F 1 6 ? -31.900 42.561 -0.753 1.00 17.38 6 ASN F O 1
ATOM 4373 N N . ILE F 1 7 ? -32.724 44.456 -1.667 1.00 16.24 7 ILE F N 1
ATOM 4374 C CA . ILE F 1 7 ? -34.111 44.175 -1.323 1.00 16.63 7 ILE F CA 1
ATOM 4375 C C . ILE F 1 7 ? -34.925 44.013 -2.600 1.00 16.01 7 ILE F C 1
ATOM 4376 O O . ILE F 1 7 ? -34.774 44.778 -3.540 1.00 15.17 7 ILE F O 1
ATOM 4381 N N . PRO F 1 8 ? -35.785 42.992 -2.654 1.00 17.39 8 PRO F N 1
ATOM 4382 C CA . PRO F 1 8 ? -36.615 42.754 -3.837 1.00 16.55 8 PRO F CA 1
ATOM 4383 C C . PRO F 1 8 ? -37.478 43.979 -4.136 1.00 16.25 8 PRO F C 1
ATOM 4384 O O . PRO F 1 8 ? -37.884 44.686 -3.227 1.00 16.86 8 PRO F O 1
ATOM 4388 N N . ALA F 1 9 ? -37.769 44.227 -5.407 1.00 16.34 9 ALA F N 1
ATOM 4389 C CA . ALA F 1 9 ? -38.586 45.384 -5.771 1.00 17.91 9 ALA F CA 1
ATOM 4390 C C . ALA F 1 9 ? -39.539 45.036 -6.915 1.00 19.62 9 ALA F C 1
ATOM 4391 O O . ALA F 1 9 ? -40.253 45.903 -7.425 1.00 21.27 9 ALA F O 1
ATOM 4393 N N . GLY F 1 10 ? -39.562 43.763 -7.297 1.00 19.64 10 GLY F N 1
ATOM 4394 C CA . GLY F 1 10 ? -40.380 43.356 -8.421 1.00 20.83 10 GLY F CA 1
ATOM 4395 C C . GLY F 1 10 ? -39.536 43.719 -9.635 1.00 20.77 10 GLY F C 1
ATOM 4396 O O . GLY F 1 10 ? -38.389 44.150 -9.479 1.00 20.28 10 GLY F O 1
ATOM 4397 N N . PRO F 1 11 ? -40.045 43.545 -10.858 1.00 21.44 11 PRO F N 1
ATOM 4398 C CA . PRO F 1 11 ? -39.203 43.911 -11.998 1.00 21.68 11 PRO F CA 1
ATOM 4399 C C . PRO F 1 11 ? -39.077 45.430 -12.173 1.00 22.27 11 PRO F C 1
ATOM 4400 O O . PRO F 1 11 ? -40.056 46.167 -12.015 1.00 21.92 11 PRO F O 1
ATOM 4404 N N . LEU F 1 12 ? -37.860 45.892 -12.465 1.00 22.72 12 LEU F N 1
ATOM 4405 C CA . LEU F 1 12 ? -37.607 47.314 -12.699 1.00 22.55 12 LEU F CA 1
ATOM 4406 C C . LEU F 1 12 ? -37.151 47.428 -14.153 1.00 24.50 12 LEU F C 1
ATOM 4407 O O . LEU F 1 12 ? -36.143 46.836 -14.552 1.00 24.08 12 LEU F O 1
ATOM 4412 N N . TRP F 1 13 ? -37.896 48.200 -14.937 1.00 26.33 13 TRP F N 1
ATOM 4413 C CA . TRP F 1 13 ? -37.633 48.317 -16.370 1.00 26.86 13 TRP F CA 1
ATOM 4414 C C . TRP F 1 13 ? -36.728 49.428 -16.879 1.00 27.79 13 TRP F C 1
ATOM 4415 O O . TRP F 1 13 ? -36.454 49.496 -18.076 1.00 27.94 13 TRP F O 1
ATOM 4426 N N . SER F 1 14 ? -36.265 50.297 -15.992 1.00 26.01 14 SER F N 1
ATOM 4427 C CA . SER F 1 14 ? -35.388 51.380 -16.413 1.00 26.21 14 SER F CA 1
ATOM 4428 C C . SER F 1 14 ? -34.741 52.004 -15.198 1.00 26.95 14 SER F C 1
ATOM 4429 O O . SER F 1 14 ? -35.237 51.846 -14.084 1.00 27.11 14 SER F O 1
ATOM 4432 N N . ASN F 1 15 ? -33.636 52.711 -15.409 1.00 27.76 15 ASN F N 1
ATOM 4433 C CA . ASN F 1 15 ? -32.958 53.362 -14.300 1.00 28.10 15 ASN F CA 1
ATOM 4434 C C . ASN F 1 15 ? -33.912 54.406 -13.739 1.00 27.71 15 ASN F C 1
ATOM 4435 O O . ASN F 1 15 ? -33.963 54.623 -12.526 1.00 25.58 15 ASN F O 1
ATOM 4440 N N . ALA F 1 16 ? -34.667 55.058 -14.627 1.00 26.53 16 ALA F N 1
ATOM 4441 C CA . ALA F 1 16 ? -35.625 56.081 -14.200 1.00 25.98 16 ALA F CA 1
ATOM 4442 C C . ALA F 1 16 ? -36.597 55.475 -13.197 1.00 25.53 16 ALA F C 1
ATOM 4443 O O . ALA F 1 16 ? -36.859 56.062 -12.143 1.00 24.75 16 ALA F O 1
ATOM 4445 N N . GLU F 1 17 ? -37.122 54.293 -13.515 1.00 24.24 17 GLU F N 1
ATOM 4446 C CA . GLU F 1 17 ? -38.060 53.639 -12.610 1.00 24.03 17 GLU F CA 1
ATOM 4447 C C . GLU F 1 17 ? -37.332 53.251 -11.329 1.00 22.62 17 GLU F C 1
ATOM 4448 O O . GLU F 1 17 ? -37.819 53.499 -10.226 1.00 23.56 17 GLU F O 1
ATOM 4454 N N . ALA F 1 18 ? -36.153 52.661 -11.480 1.00 23.15 18 ALA F N 1
ATOM 4455 C CA . ALA F 1 18 ? -35.379 52.240 -10.323 1.00 23.34 18 ALA F CA 1
ATOM 4456 C C . ALA F 1 18 ? -35.112 53.418 -9.394 1.00 24.19 18 ALA F C 1
ATOM 4457 O O . ALA F 1 18 ? -35.307 53.317 -8.182 1.00 23.72 18 ALA F O 1
ATOM 4459 N N . GLN F 1 19 ? -34.686 54.547 -9.951 1.00 24.44 19 GLN F N 1
ATOM 4460 C CA . GLN F 1 19 ? -34.396 55.698 -9.104 1.00 26.00 19 GLN F CA 1
ATOM 4461 C C . GLN F 1 19 ? -35.652 56.257 -8.439 1.00 25.48 19 GLN F C 1
ATOM 4462 O O . GLN F 1 19 ? -35.573 56.966 -7.433 1.00 24.97 19 GLN F O 1
ATOM 4468 N N . GLN F 1 20 ? -36.814 55.931 -8.990 1.00 25.57 20 GLN F N 1
ATOM 4469 C CA . GLN F 1 20 ? -38.059 56.401 -8.404 1.00 25.89 20 GLN F CA 1
ATOM 4470 C C . GLN F 1 20 ? -38.584 55.407 -7.371 1.00 26.25 20 GLN F C 1
ATOM 4471 O O . GLN F 1 20 ? -39.089 55.801 -6.311 1.00 25.64 20 GLN F O 1
ATOM 4477 N N . VAL F 1 21 ? -38.431 54.119 -7.663 1.00 23.49 21 VAL F N 1
ATOM 4478 C CA . VAL F 1 21 ? -38.924 53.083 -6.764 1.00 23.86 21 VAL F CA 1
ATOM 4479 C C . VAL F 1 21 ? -37.976 52.787 -5.604 1.00 23.03 21 VAL F C 1
ATOM 4480 O O . VAL F 1 21 ? -38.418 52.590 -4.470 1.00 24.51 21 VAL F O 1
ATOM 4484 N N . GLY F 1 22 ? -36.676 52.765 -5.891 1.00 22.13 22 GLY F N 1
ATOM 4485 C CA . GLY F 1 22 ? -35.680 52.491 -4.865 1.00 19.42 22 GLY F CA 1
ATOM 4486 C C . GLY F 1 22 ? -35.865 53.247 -3.559 1.00 19.09 22 GLY F C 1
ATOM 4487 O O . GLY F 1 22 ? -35.885 52.627 -2.486 1.00 18.80 22 GLY F O 1
ATOM 4488 N N . PRO F 1 23 ? -35.992 54.588 -3.605 1.00 17.63 23 PRO F N 1
ATOM 4489 C CA . PRO F 1 23 ? -36.171 55.406 -2.397 1.00 17.76 23 PRO F CA 1
ATOM 4490 C C . PRO F 1 23 ? -37.396 55.006 -1.591 1.00 18.07 23 PRO F C 1
ATOM 4491 O O . PRO F 1 23 ? -37.383 55.049 -0.359 1.00 19.07 23 PRO F O 1
ATOM 4495 N N . LYS F 1 24 ? -38.452 54.618 -2.298 1.00 17.74 24 LYS F N 1
ATOM 4496 C CA . LYS F 1 24 ? -39.698 54.218 -1.655 1.00 18.02 24 LYS F CA 1
ATOM 4497 C C . LYS F 1 24 ? -39.533 52.887 -0.928 1.00 18.17 24 LYS F C 1
ATOM 4498 O O . LYS F 1 24 ? -39.970 52.747 0.216 1.00 16.52 24 LYS F O 1
ATOM 4504 N N . ILE F 1 25 ? -38.890 51.925 -1.588 1.00 18.02 25 ILE F N 1
ATOM 4505 C CA . ILE F 1 25 ? -38.646 50.618 -0.975 1.00 17.95 25 ILE F CA 1
ATOM 4506 C C . ILE F 1 25 ? -37.771 50.838 0.246 1.00 17.87 25 ILE F C 1
ATOM 4507 O O . ILE F 1 25 ? -38.019 50.283 1.319 1.00 19.68 25 ILE F O 1
ATOM 4512 N N . ALA F 1 26 ? -36.731 51.644 0.061 1.00 16.83 26 ALA F N 1
ATOM 4513 C CA . ALA F 1 26 ? -35.807 51.967 1.133 1.00 16.75 26 ALA F CA 1
ATOM 4514 C C . ALA F 1 26 ? -36.545 52.546 2.331 1.00 16.24 26 ALA F C 1
ATOM 4515 O O . ALA F 1 26 ? -36.341 52.096 3.455 1.00 17.05 26 ALA F O 1
ATOM 4517 N N . ALA F 1 27 ? -37.399 53.543 2.102 1.00 14.94 27 ALA F N 1
ATOM 4518 C CA . ALA F 1 27 ? -38.134 54.168 3.208 1.00 14.43 27 ALA F CA 1
ATOM 4519 C C . ALA F 1 27 ? -38.996 53.142 3.957 1.00 14.49 27 ALA F C 1
ATOM 4520 O O . ALA F 1 27 ? -39.136 53.202 5.188 1.00 13.55 27 ALA F O 1
ATOM 4522 N N . ALA F 1 28 ? -39.565 52.195 3.216 1.00 13.13 28 ALA F N 1
ATOM 4523 C CA . ALA F 1 28 ? -40.409 51.153 3.810 1.00 13.13 28 ALA F CA 1
ATOM 4524 C C . ALA F 1 28 ? -39.570 50.248 4.704 1.00 14.08 28 ALA F C 1
ATOM 4525 O O . ALA F 1 28 ? -40.072 49.638 5.648 1.00 14.38 28 ALA F O 1
ATOM 4527 N N . HIS F 1 29 ? -38.281 50.169 4.408 1.00 13.69 29 HIS F N 1
ATOM 4528 C CA . HIS F 1 29 ? -37.380 49.350 5.207 1.00 13.41 29 HIS F CA 1
ATOM 4529 C C . HIS F 1 29 ? -36.423 50.182 6.064 1.00 14.67 29 HIS F C 1
ATOM 4530 O O . HIS F 1 29 ? -35.378 49.699 6.508 1.00 14.29 29 HIS F O 1
ATOM 4537 N N . GLN F 1 30 ? -36.800 51.441 6.289 1.00 14.74 30 GLN F N 1
ATOM 4538 C CA . GLN F 1 30 ? -36.024 52.337 7.131 1.00 14.73 30 GLN F CA 1
ATOM 4539 C C . GLN F 1 30 ? -34.553 52.436 6.724 1.00 16.21 30 GLN F C 1
ATOM 4540 O O . GLN F 1 30 ? -33.660 52.465 7.574 1.00 13.70 30 GLN F O 1
ATOM 4546 N N . GLY F 1 31 ? -34.300 52.483 5.422 1.00 15.39 31 GLY F N 1
ATOM 4547 C CA . GLY F 1 31 ? -32.932 52.596 4.956 1.00 17.04 31 GLY F CA 1
ATOM 4548 C C . GLY F 1 31 ? -32.821 53.669 3.883 1.00 19.35 31 GLY F C 1
ATOM 4549 O O . GLY F 1 31 ? -33.771 54.408 3.623 1.00 18.27 31 GLY F O 1
ATOM 4550 N N . ASN F 1 32 ? -31.658 53.757 3.254 1.00 19.30 32 ASN F N 1
ATOM 4551 C CA . ASN F 1 32 ? -31.449 54.738 2.209 1.00 20.44 32 ASN F CA 1
ATOM 4552 C C . ASN F 1 32 ? -31.011 54.021 0.952 1.00 20.61 32 ASN F C 1
ATOM 4553 O O . ASN F 1 32 ? -30.042 53.263 0.957 1.00 20.89 32 ASN F O 1
ATOM 4558 N N . PHE F 1 33 ? -31.751 54.247 -0.122 1.00 20.29 33 PHE F N 1
ATOM 4559 C CA . PHE F 1 33 ? -31.427 53.652 -1.395 1.00 19.50 33 PHE F CA 1
ATOM 4560 C C . PHE F 1 33 ? -30.059 54.200 -1.818 1.00 20.13 33 PHE F C 1
ATOM 4561 O O . PHE F 1 33 ? -29.839 55.402 -1.758 1.00 21.61 33 PHE F O 1
ATOM 4569 N N . THR F 1 34 ? -29.145 53.335 -2.251 1.00 20.12 34 THR F N 1
ATOM 4570 C CA . THR F 1 34 ? -27.809 53.794 -2.646 1.00 20.21 34 THR F CA 1
ATOM 4571 C C . THR F 1 34 ? -27.718 54.193 -4.113 1.00 21.41 34 THR F C 1
ATOM 4572 O O . THR F 1 34 ? -26.699 54.721 -4.550 1.00 22.38 34 THR F O 1
ATOM 4576 N N . GLY F 1 35 ? -28.769 53.929 -4.874 1.00 19.11 35 GLY F N 1
ATOM 4577 C CA . GLY F 1 35 ? -28.740 54.250 -6.289 1.00 20.62 35 GLY F CA 1
ATOM 4578 C C . GLY F 1 35 ? -28.444 53.008 -7.108 1.00 21.06 35 GLY F C 1
ATOM 4579 O O . GLY F 1 35 ? -28.765 52.949 -8.296 1.00 21.52 35 GLY F O 1
ATOM 4580 N N . GLN F 1 36 ? -27.836 52.008 -6.474 1.00 22.55 36 GLN F N 1
ATOM 4581 C CA . GLN F 1 36 ? -27.498 50.761 -7.162 1.00 23.26 36 GLN F CA 1
ATOM 4582 C C . GLN F 1 36 ? -28.650 49.756 -7.130 1.00 22.49 36 GLN F C 1
ATOM 4583 O O . GLN F 1 36 ? -29.343 49.611 -6.126 1.00 21.44 36 GLN F O 1
ATOM 4589 N N . TRP F 1 37 ? -28.852 49.068 -8.245 1.00 22.51 37 TRP F N 1
ATOM 4590 C CA . TRP F 1 37 ? -29.907 48.070 -8.344 1.00 22.95 37 TRP F CA 1
ATOM 4591 C C . TRP F 1 37 ? -29.513 47.045 -9.374 1.00 23.96 37 TRP F C 1
ATOM 4592 O O . TRP F 1 37 ? -28.656 47.306 -10.222 1.00 25.46 37 TRP F O 1
ATOM 4603 N N . THR F 1 38 ? -30.144 45.879 -9.312 1.00 24.86 38 THR F N 1
ATOM 4604 C CA . THR F 1 38 ? -29.830 44.813 -10.250 1.00 26.91 38 THR F CA 1
ATOM 4605 C C . THR F 1 38 ? -31.027 43.941 -10.592 1.00 25.21 38 THR F C 1
ATOM 4606 O O . THR F 1 38 ? -31.849 43.641 -9.732 1.00 24.62 38 THR F O 1
ATOM 4610 N N . THR F 1 39 ? -31.110 43.519 -11.850 1.00 24.00 39 THR F N 1
ATOM 4611 C CA . THR F 1 39 ? -32.181 42.629 -12.262 1.00 23.40 39 THR F CA 1
ATOM 4612 C C . THR F 1 39 ? -31.638 41.218 -12.050 1.00 23.03 39 THR F C 1
ATOM 4613 O O . THR F 1 39 ? -30.597 40.860 -12.596 1.00 24.46 39 THR F O 1
ATOM 4617 N N . VAL F 1 40 ? -32.342 40.430 -11.247 1.00 22.25 40 VAL F N 1
ATOM 4618 C CA . VAL F 1 40 ? -31.906 39.078 -10.909 1.00 21.62 40 VAL F CA 1
ATOM 4619 C C . VAL F 1 40 ? -32.646 37.980 -11.662 1.00 21.68 40 VAL F C 1
ATOM 4620 O O . VAL F 1 40 ? -32.166 36.858 -11.762 1.00 20.57 40 VAL F O 1
ATOM 4624 N N . VAL F 1 41 ? -33.827 38.307 -12.165 1.00 20.49 41 VAL F N 1
ATOM 4625 C CA . VAL F 1 41 ? -34.609 37.373 -12.958 1.00 21.70 41 VAL F CA 1
ATOM 4626 C C . VAL F 1 41 ? -35.160 38.223 -14.095 1.00 23.08 41 VAL F C 1
ATOM 4627 O O . VAL F 1 41 ? -35.971 39.121 -13.878 1.00 23.42 41 VAL F O 1
ATOM 4631 N N . GLU F 1 42 ? -34.688 37.954 -15.304 1.00 23.25 42 GLU F N 1
ATOM 4632 C CA . GLU F 1 42 ? -35.118 38.727 -16.453 1.00 24.80 42 GLU F CA 1
ATOM 4633 C C . GLU F 1 42 ? -36.634 38.811 -16.564 1.00 23.48 42 GLU F C 1
ATOM 4634 O O . GLU F 1 42 ? -37.329 37.800 -16.533 1.00 22.63 42 GLU F O 1
ATOM 4640 N N . SER F 1 43 ? -37.130 40.038 -16.674 1.00 24.02 43 SER F N 1
ATOM 4641 C CA . SER F 1 43 ? -38.556 40.312 -16.809 1.00 24.26 43 SER F CA 1
ATOM 4642 C C . SER F 1 43 ? -39.410 39.951 -15.606 1.00 24.38 43 SER F C 1
ATOM 4643 O O . SER F 1 43 ? -40.635 40.032 -15.684 1.00 23.12 43 SER F O 1
ATOM 4646 N N . ALA F 1 44 ? -38.794 39.581 -14.485 1.00 23.11 44 ALA F N 1
ATOM 4647 C CA . ALA F 1 44 ? -39.606 39.204 -13.339 1.00 20.64 44 ALA F CA 1
ATOM 4648 C C . ALA F 1 44 ? -39.149 39.705 -11.969 1.00 19.82 44 ALA F C 1
ATOM 4649 O O . ALA F 1 44 ? -39.970 39.853 -11.064 1.00 19.67 44 ALA F O 1
ATOM 4651 N N . MET F 1 45 ? -37.860 39.965 -11.801 1.00 18.33 45 MET F N 1
ATOM 4652 C CA . MET F 1 45 ? -37.395 40.435 -10.499 1.00 18.81 45 MET F CA 1
ATOM 4653 C C . MET F 1 45 ? -36.098 41.224 -10.514 1.00 18.73 45 MET F C 1
ATOM 4654 O O . MET F 1 45 ? -35.094 40.789 -11.087 1.00 19.39 45 MET F O 1
ATOM 4659 N N . SER F 1 46 ? -36.126 42.379 -9.857 1.00 17.40 46 SER F N 1
ATOM 4660 C CA . SER F 1 46 ? -34.952 43.230 -9.715 1.00 16.78 46 SER F CA 1
ATOM 4661 C C . SER F 1 46 ? -34.829 43.498 -8.220 1.00 17.01 46 SER F C 1
ATOM 4662 O O . SER F 1 46 ? -35.815 43.368 -7.484 1.00 15.81 46 SER F O 1
ATOM 4665 N N . VAL F 1 47 ? -33.625 43.845 -7.773 1.00 16.82 47 VAL F N 1
ATOM 4666 C CA . VAL F 1 47 ? -33.390 44.165 -6.365 1.00 17.42 47 VAL F CA 1
ATOM 4667 C C . VAL F 1 47 ? -32.711 45.531 -6.300 1.00 18.70 47 VAL F C 1
ATOM 4668 O O . VAL F 1 47 ? -32.003 45.934 -7.233 1.00 18.43 47 VAL F O 1
ATOM 4672 N N . VAL F 1 48 ? -32.948 46.252 -5.211 1.00 17.84 48 VAL F N 1
ATOM 4673 C CA . VAL F 1 48 ? -32.364 47.573 -5.030 1.00 18.02 48 VAL F CA 1
ATOM 4674 C C . VAL F 1 48 ? -31.486 47.569 -3.789 1.00 18.90 48 VAL F C 1
ATOM 4675 O O . VAL F 1 48 ? -31.872 47.016 -2.757 1.00 18.03 48 VAL F O 1
ATOM 4679 N N . GLU F 1 49 ? -30.310 48.182 -3.885 1.00 18.31 49 GLU F N 1
ATOM 4680 C CA . GLU F 1 49 ? -29.404 48.222 -2.755 1.00 18.85 49 GLU F CA 1
ATOM 4681 C C . GLU F 1 49 ? -29.829 49.303 -1.769 1.00 18.64 49 GLU F C 1
ATOM 4682 O O . GLU F 1 49 ? -29.995 50.475 -2.122 1.00 18.14 49 GLU F O 1
ATOM 4688 N N . VAL F 1 50 ? -29.979 48.891 -0.520 1.00 16.52 50 VAL F N 1
ATOM 4689 C CA . VAL F 1 50 ? -30.420 49.780 0.532 1.00 15.16 50 VAL F CA 1
ATOM 4690 C C . VAL F 1 50 ? -29.479 49.726 1.715 1.00 16.34 50 VAL F C 1
ATOM 4691 O O . VAL F 1 50 ? -29.089 48.644 2.154 1.00 15.44 50 VAL F O 1
ATOM 4695 N N . GLU F 1 51 ? -29.131 50.896 2.232 1.00 16.96 51 GLU F N 1
ATOM 4696 C CA . GLU F 1 51 ? -28.261 50.982 3.387 1.00 19.24 51 GLU F CA 1
ATOM 4697 C C . GLU F 1 51 ? -29.158 51.010 4.608 1.00 18.88 51 GLU F C 1
ATOM 4698 O O . GLU F 1 51 ? -30.023 51.870 4.724 1.00 17.33 51 GLU F O 1
ATOM 4704 N N . LEU F 1 52 ? -28.934 50.074 5.524 1.00 19.24 52 LEU F N 1
ATOM 4705 C CA . LEU F 1 52 ? -29.730 49.975 6.740 1.00 17.75 52 LEU F CA 1
ATOM 4706 C C . LEU F 1 52 ? -28.915 50.329 7.968 1.00 17.14 52 LEU F C 1
ATOM 4707 O O . LEU F 1 52 ? -27.690 50.303 7.929 1.00 18.90 52 LEU F O 1
ATOM 4712 N N . GLN F 1 53 ? -29.594 50.637 9.064 1.00 16.76 53 GLN F N 1
ATOM 4713 C CA . GLN F 1 53 ? -28.906 50.932 10.319 1.00 17.52 53 GLN F CA 1
ATOM 4714 C C . GLN F 1 53 ? -28.878 49.644 11.127 1.00 17.79 53 GLN F C 1
ATOM 4715 O O . GLN F 1 53 ? -29.810 48.850 11.049 1.00 16.27 53 GLN F O 1
ATOM 4721 N N . VAL F 1 54 ? -27.812 49.442 11.895 1.00 17.98 54 VAL F N 1
ATOM 4722 C CA . VAL F 1 54 ? -27.696 48.264 12.740 1.00 19.26 54 VAL F CA 1
ATOM 4723 C C . VAL F 1 54 ? -28.790 48.400 13.789 1.00 20.75 54 VAL F C 1
ATOM 4724 O O . VAL F 1 54 ? -29.494 47.446 14.088 1.00 20.33 54 VAL F O 1
ATOM 4728 N N . GLU F 1 55 ? -28.936 49.604 14.338 1.00 22.30 55 GLU F N 1
ATOM 4729 C CA . GLU F 1 55 ? -29.977 49.858 15.329 1.00 23.42 55 GLU F CA 1
ATOM 4730 C C . GLU F 1 55 ? -30.865 51.017 14.906 1.00 22.30 55 GLU F C 1
ATOM 4731 O O . GLU F 1 55 ? -30.381 52.131 14.701 1.00 21.93 55 GLU F O 1
ATOM 4737 N N . ASN F 1 56 ? -32.163 50.752 14.759 1.00 20.33 56 ASN F N 1
ATOM 4738 C CA . ASN F 1 56 ? -33.116 51.789 14.373 1.00 19.88 56 ASN F CA 1
ATOM 4739 C C . ASN F 1 56 ? -33.561 52.562 15.598 1.00 21.08 56 ASN F C 1
ATOM 4740 O O . ASN F 1 56 ? -34.038 51.979 16.565 1.00 21.25 56 ASN F O 1
ATOM 4745 N N . THR F 1 57 ? -33.406 53.878 15.558 1.00 20.64 57 THR F N 1
ATOM 4746 C CA . THR F 1 57 ? -33.788 54.703 16.693 1.00 22.37 57 THR F CA 1
ATOM 4747 C C . THR F 1 57 ? -34.936 55.648 16.352 1.00 20.89 57 THR F C 1
ATOM 4748 O O . THR F 1 57 ? -35.272 55.843 15.187 1.00 19.17 57 THR F O 1
ATOM 4752 N N . GLY F 1 58 ? -35.538 56.228 17.385 1.00 21.54 58 GLY F N 1
ATOM 4753 C CA . GLY F 1 58 ? -36.643 57.144 17.177 1.00 22.36 58 GLY F CA 1
ATOM 4754 C C . GLY F 1 58 ? -37.584 57.146 18.366 1.00 21.77 58 GLY F C 1
ATOM 4755 O O . GLY F 1 58 ? -37.421 56.365 19.306 1.00 20.14 58 GLY F O 1
ATOM 4756 N N . ILE F 1 59 ? -38.589 58.013 18.315 1.00 22.16 59 ILE F N 1
ATOM 4757 C CA . ILE F 1 59 ? -39.551 58.130 19.410 1.00 21.66 59 ILE F CA 1
ATOM 4758 C C . ILE F 1 59 ? -40.903 57.501 19.052 1.00 21.65 59 ILE F C 1
ATOM 4759 O O . ILE F 1 59 ? -41.849 57.559 19.833 1.00 21.32 59 ILE F O 1
ATOM 4764 N N . HIS F 1 60 ? -40.992 56.912 17.866 1.00 20.40 60 HIS F N 1
ATOM 4765 C CA . HIS F 1 60 ? -42.229 56.278 17.430 1.00 18.59 60 HIS F CA 1
ATOM 4766 C C . HIS F 1 60 ? -42.052 54.758 17.328 1.00 18.70 60 HIS F C 1
ATOM 4767 O O . HIS F 1 60 ? -40.956 54.266 17.029 1.00 16.96 60 HIS F O 1
ATOM 4774 N N . GLU F 1 61 ? -43.129 54.015 17.564 1.00 15.84 61 GLU F N 1
ATOM 4775 C CA . GLU F 1 61 ? -43.051 52.569 17.442 1.00 18.70 61 GLU F CA 1
ATOM 4776 C C . GLU F 1 61 ? -44.295 51.992 16.788 1.00 17.66 61 GLU F C 1
ATOM 4777 O O . GLU F 1 61 ? -45.347 52.634 16.754 1.00 16.47 61 GLU F O 1
ATOM 4783 N N . PHE F 1 62 ? -44.153 50.804 16.211 1.00 16.05 62 PHE F N 1
ATOM 4784 C CA . PHE F 1 62 ? -45.272 50.113 15.578 1.00 14.91 62 PHE F CA 1
ATOM 4785 C C . PHE F 1 62 ? -45.037 48.623 15.757 1.00 15.77 62 PHE F C 1
ATOM 4786 O O . PHE F 1 62 ? -43.947 48.124 15.482 1.00 14.85 62 PHE F O 1
ATOM 4794 N N . LYS F 1 63 ? -46.056 47.910 16.216 1.00 16.19 63 LYS F N 1
ATOM 4795 C CA . LYS F 1 63 ? -45.924 46.472 16.412 1.00 16.44 63 LYS F CA 1
ATOM 4796 C C . LYS F 1 63 ? -46.817 45.735 15.432 1.00 15.30 63 LYS F C 1
ATOM 4797 O O . LYS F 1 63 ? -47.891 46.213 15.078 1.00 16.31 63 LYS F O 1
ATOM 4803 N N . THR F 1 64 ? -46.378 44.559 15.012 1.00 14.79 64 THR F N 1
ATOM 4804 C CA . THR F 1 64 ? -47.155 43.763 14.075 1.00 14.30 64 THR F CA 1
ATOM 4805 C C . THR F 1 64 ? -46.597 42.340 14.045 1.00 13.44 64 THR F C 1
ATOM 4806 O O . THR F 1 64 ? -45.516 42.065 14.569 1.00 13.21 64 THR F O 1
ATOM 4810 N N . ASP F 1 65 ? -47.344 41.433 13.442 1.00 13.71 65 ASP F N 1
ATOM 4811 C CA . ASP F 1 65 ? -46.893 40.062 13.309 1.00 13.15 65 ASP F CA 1
ATOM 4812 C C . ASP F 1 65 ? -46.318 39.851 11.914 1.00 13.01 65 ASP F C 1
ATOM 4813 O O . ASP F 1 65 ? -46.810 40.421 10.933 1.00 12.04 65 ASP F O 1
ATOM 4818 N N . VAL F 1 66 ? -45.255 39.058 11.832 1.00 12.14 66 VAL F N 1
ATOM 4819 C CA . VAL F 1 66 ? -44.675 38.710 10.550 1.00 12.84 66 VAL F CA 1
ATOM 4820 C C . VAL F 1 66 ? -44.375 37.216 10.597 1.00 13.30 66 VAL F C 1
ATOM 4821 O O . VAL F 1 66 ? -44.297 36.627 11.682 1.00 12.60 66 VAL F O 1
ATOM 4825 N N . LEU F 1 67 ? -44.216 36.607 9.424 1.00 13.33 67 LEU F N 1
ATOM 4826 C CA . LEU F 1 67 ? -43.923 35.181 9.350 1.00 14.42 67 LEU F CA 1
ATOM 4827 C C . LEU F 1 67 ? -42.618 34.877 10.064 1.00 14.33 67 LEU F C 1
ATOM 4828 O O . LEU F 1 67 ? -41.638 35.619 9.938 1.00 12.79 67 LEU F O 1
ATOM 4833 N N . ALA F 1 68 ? -42.605 33.764 10.787 1.00 12.44 68 ALA F N 1
ATOM 4834 C CA . ALA F 1 68 ? -41.440 33.352 11.539 1.00 12.03 68 ALA F CA 1
ATOM 4835 C C . ALA F 1 68 ? -41.030 31.937 11.174 1.00 14.40 68 ALA F C 1
ATOM 4836 O O . ALA F 1 68 ? -40.080 31.394 11.741 1.00 15.31 68 ALA F O 1
ATOM 4838 N N . GLY F 1 69 ? -41.727 31.346 10.206 1.00 13.55 69 GLY F N 1
ATOM 4839 C CA . GLY F 1 69 ? -41.445 29.972 9.854 1.00 15.52 69 GLY F CA 1
ATOM 4840 C C . GLY F 1 69 ? -42.106 29.151 10.945 1.00 15.42 69 GLY F C 1
ATOM 4841 O O . GLY F 1 69 ? -42.710 29.724 11.856 1.00 14.82 69 GLY F O 1
ATOM 4842 N N . PRO F 1 70 ? -42.043 27.816 10.888 1.00 16.00 70 PRO F N 1
ATOM 4843 C CA . PRO F 1 70 ? -42.689 27.065 11.962 1.00 16.01 70 PRO F CA 1
ATOM 4844 C C . PRO F 1 70 ? -41.886 27.130 13.260 1.00 16.34 70 PRO F C 1
ATOM 4845 O O . PRO F 1 70 ? -40.667 27.013 13.245 1.00 18.10 70 PRO F O 1
ATOM 4849 N N . LEU F 1 71 ? -42.576 27.344 14.375 1.00 16.47 71 LEU F N 1
ATOM 4850 C CA . LEU F 1 71 ? -41.943 27.379 15.691 1.00 15.79 71 LEU F CA 1
ATOM 4851 C C . LEU F 1 71 ? -42.677 26.322 16.515 1.00 16.59 71 LEU F C 1
ATOM 4852 O O . LEU F 1 71 ? -43.892 26.370 16.664 1.00 16.22 71 LEU F O 1
ATOM 4857 N N . TRP F 1 72 ? -41.926 25.365 17.050 1.00 19.29 72 TRP F N 1
ATOM 4858 C CA . TRP F 1 72 ? -42.512 24.249 17.787 1.00 20.13 72 TRP F CA 1
ATOM 4859 C C . TRP F 1 72 ? -42.755 24.393 19.284 1.00 22.20 72 TRP F C 1
ATOM 4860 O O . TRP F 1 72 ? -43.488 23.589 19.879 1.00 21.75 72 TRP F O 1
ATOM 4871 N N . SER F 1 73 ? -42.159 25.403 19.902 1.00 18.14 73 SER F N 1
ATOM 4872 C CA . SER F 1 73 ? -42.342 25.578 21.335 1.00 19.03 73 SER F CA 1
ATOM 4873 C C . SER F 1 73 ? -41.985 26.992 21.716 1.00 19.72 73 SER F C 1
ATOM 4874 O O . SER F 1 73 ? -41.301 27.683 20.965 1.00 19.42 73 SER F O 1
ATOM 4877 N N . ASN F 1 74 ? -42.436 27.408 22.893 1.00 20.28 74 ASN F N 1
ATOM 4878 C CA . ASN F 1 74 ? -42.136 28.742 23.395 1.00 21.17 74 ASN F CA 1
ATOM 4879 C C . ASN F 1 74 ? -40.613 28.867 23.579 1.00 22.62 74 ASN F C 1
ATOM 4880 O O . ASN F 1 74 ? -40.027 29.912 23.296 1.00 23.36 74 ASN F O 1
ATOM 4885 N N . ASP F 1 75 ? -39.968 27.802 24.047 1.00 23.95 75 ASP F N 1
ATOM 4886 C CA . ASP F 1 75 ? -38.514 27.834 24.228 1.00 23.82 75 ASP F CA 1
ATOM 4887 C C . ASP F 1 75 ? -37.852 28.184 22.903 1.00 22.27 75 ASP F C 1
ATOM 4888 O O . ASP F 1 75 ? -36.963 29.027 22.844 1.00 21.38 75 ASP F O 1
ATOM 4893 N N . GLU F 1 76 ? -38.289 27.525 21.835 1.00 20.18 76 GLU F N 1
ATOM 4894 C CA . GLU F 1 76 ? -37.701 27.788 20.538 1.00 17.98 76 GLU F CA 1
ATOM 4895 C C . GLU F 1 76 ? -38.020 29.211 20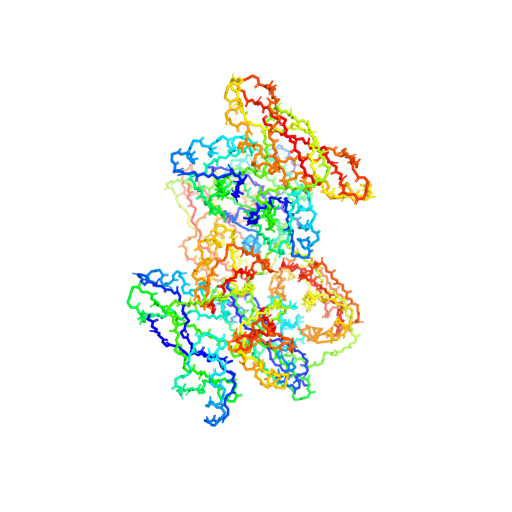.079 1.00 15.44 76 GLU F C 1
ATOM 4896 O O . GLU F 1 76 ? -37.159 29.897 19.536 1.00 15.47 76 GLU F O 1
ATOM 4902 N N . ALA F 1 77 ? -39.252 29.651 20.314 1.00 14.97 77 ALA F N 1
ATOM 4903 C CA . ALA F 1 77 ? -39.667 30.988 19.913 1.00 15.07 77 ALA F CA 1
ATOM 4904 C C . ALA F 1 77 ? -38.846 32.060 20.632 1.00 13.88 77 ALA F C 1
ATOM 4905 O O . ALA F 1 77 ? -38.383 33.016 20.020 1.00 13.13 77 ALA F O 1
ATOM 4907 N N . GLN F 1 78 ? -38.664 31.905 21.936 1.00 14.49 78 GLN F N 1
ATOM 4908 C CA . GLN F 1 78 ? -37.893 32.894 22.688 1.00 14.92 78 GLN F CA 1
ATOM 4909 C C . GLN F 1 78 ? -36.403 32.925 22.271 1.00 15.78 78 GLN F C 1
ATOM 4910 O O . GLN F 1 78 ? -35.764 33.978 22.287 1.00 15.86 78 GLN F O 1
ATOM 4916 N N . LYS F 1 79 ? -35.860 31.780 21.872 1.00 15.89 79 LYS F N 1
ATOM 4917 C CA . LYS F 1 79 ? -34.461 31.706 21.461 1.00 15.04 79 LYS F CA 1
ATOM 4918 C C . LYS F 1 79 ? -34.220 32.280 20.077 1.00 16.24 79 LYS F C 1
ATOM 4919 O O . LYS F 1 79 ? -33.197 32.913 19.841 1.00 14.65 79 LYS F O 1
ATOM 4925 N N . LEU F 1 80 ? -35.165 32.052 19.167 1.00 15.22 80 LEU F N 1
ATOM 4926 C CA . LEU F 1 80 ? -35.045 32.517 17.788 1.00 14.52 80 LEU F CA 1
ATOM 4927 C C . LEU F 1 80 ? -35.669 33.874 17.505 1.00 14.30 80 LEU F C 1
ATOM 4928 O O . LEU F 1 80 ? -35.244 34.572 16.593 1.00 13.83 80 LEU F O 1
ATOM 4933 N N . GLY F 1 81 ? -36.693 34.226 18.272 1.00 13.47 81 GLY F N 1
ATOM 4934 C CA . GLY F 1 81 ? -37.386 35.481 18.069 1.00 13.86 81 GLY F CA 1
ATOM 4935 C C . GLY F 1 81 ? -36.546 36.705 17.782 1.00 14.33 81 GLY F C 1
ATOM 4936 O O . GLY F 1 81 ? -36.816 37.421 16.812 1.00 13.80 81 GLY F O 1
ATOM 4937 N N . PRO F 1 82 ? -35.513 36.973 18.595 1.00 14.64 82 PRO F N 1
ATOM 4938 C CA . PRO F 1 82 ? -34.657 38.143 18.389 1.00 14.70 82 PRO F CA 1
ATOM 4939 C C . PRO F 1 82 ? -33.976 38.157 17.033 1.00 14.28 82 PRO F C 1
ATOM 4940 O O . PRO F 1 82 ? -33.924 39.190 16.374 1.00 14.57 82 PRO F O 1
ATOM 4944 N N . GLN F 1 83 ? -33.479 37.003 16.607 1.00 14.38 83 GLN F N 1
ATOM 4945 C CA . GLN F 1 83 ? -32.794 36.902 15.318 1.00 14.60 83 GLN F CA 1
ATOM 4946 C C . GLN F 1 83 ? -33.766 36.993 14.155 1.00 13.57 83 GLN F C 1
ATOM 4947 O O . GLN F 1 83 ? -33.469 37.627 13.148 1.00 11.22 83 GLN F O 1
ATOM 4953 N N . ILE F 1 84 ? -34.928 36.357 14.293 1.00 12.73 84 ILE F N 1
ATOM 4954 C CA . ILE F 1 84 ? -35.939 36.437 13.245 1.00 10.36 84 ILE F CA 1
ATOM 4955 C C . ILE F 1 84 ? -36.380 37.901 13.129 1.00 10.21 84 ILE F C 1
ATOM 4956 O O . ILE F 1 84 ? -36.490 38.437 12.022 1.00 10.49 84 ILE F O 1
ATOM 4961 N N . ALA F 1 85 ? -36.626 38.559 14.259 1.00 9.69 85 ALA F N 1
ATOM 4962 C CA . ALA F 1 85 ? -37.031 39.975 14.225 1.00 10.99 85 ALA F CA 1
ATOM 4963 C C . ALA F 1 85 ? -35.954 40.844 13.571 1.00 11.68 85 ALA F C 1
ATOM 4964 O O . ALA F 1 85 ? -36.268 41.750 12.804 1.00 13.73 85 ALA F O 1
ATOM 4966 N N . ALA F 1 86 ? -34.686 40.583 13.890 1.00 11.65 86 ALA F N 1
ATOM 4967 C CA . ALA F 1 86 ? -33.594 41.357 13.297 1.00 12.09 86 ALA F CA 1
ATOM 4968 C C . ALA F 1 86 ? -33.632 41.219 11.773 1.00 11.80 86 ALA F C 1
ATOM 4969 O O . ALA F 1 86 ? -33.235 42.135 11.053 1.00 12.60 86 ALA F O 1
ATOM 4971 N N . SER F 1 87 ? -34.089 40.071 11.283 1.00 9.75 87 SER F N 1
ATOM 4972 C CA . SER F 1 87 ? -34.160 39.856 9.836 1.00 11.44 87 SER F CA 1
ATOM 4973 C C . SER F 1 87 ? -35.221 40.753 9.190 1.00 12.53 87 SER F C 1
ATOM 4974 O O . SER F 1 87 ? -35.313 40.836 7.961 1.00 11.58 87 SER F O 1
ATOM 4977 N N . TYR F 1 88 ? -36.035 41.398 10.022 1.00 11.80 88 TYR F N 1
ATOM 4978 C CA . TYR F 1 88 ? -37.054 42.330 9.533 1.00 12.16 88 TYR F CA 1
ATOM 4979 C C . TYR F 1 88 ? -36.677 43.754 9.967 1.00 11.42 88 TYR F C 1
ATOM 4980 O O . TYR F 1 88 ? -37.452 44.683 9.796 1.00 12.72 88 TYR F O 1
ATOM 4989 N N . GLY F 1 89 ? -35.482 43.924 10.527 1.00 13.12 89 GLY F N 1
ATOM 4990 C CA . GLY F 1 89 ? -35.069 45.250 10.970 1.00 11.75 89 GLY F CA 1
ATOM 4991 C C . GLY F 1 89 ? -35.895 45.718 12.160 1.00 13.37 89 GLY F C 1
ATOM 4992 O O . GLY F 1 89 ? -36.234 46.903 12.264 1.00 14.37 89 GLY F O 1
ATOM 4993 N N . ALA F 1 90 ? -36.198 44.789 13.069 1.00 12.57 90 ALA F N 1
ATOM 4994 C CA . ALA F 1 90 ? -37.027 45.084 14.229 1.00 12.65 90 ALA F CA 1
ATOM 4995 C C . ALA F 1 90 ? -36.646 44.283 15.474 1.00 12.92 90 ALA F C 1
ATOM 4996 O O . ALA F 1 90 ? -35.742 43.453 15.428 1.00 12.94 90 ALA F O 1
ATOM 4998 N N . GLU F 1 91 ? -37.346 44.555 16.578 1.00 11.95 91 GLU F N 1
ATOM 4999 C CA . GLU F 1 91 ? -37.128 43.864 17.853 1.00 13.94 91 GLU F CA 1
ATOM 5000 C C . GLU F 1 91 ? -38.234 42.856 18.037 1.00 11.78 91 GLU F C 1
ATOM 5001 O O . GLU F 1 91 ? -39.355 43.074 17.572 1.00 13.89 91 GLU F O 1
ATOM 5007 N N . PHE F 1 92 ? -37.936 41.782 18.757 1.00 11.30 92 PHE F N 1
ATOM 5008 C CA . PHE F 1 92 ? -38.921 40.747 19.043 1.00 10.77 92 PHE F CA 1
ATOM 5009 C C . PHE F 1 92 ? -39.537 41.178 20.373 1.00 12.44 92 PHE F C 1
ATOM 5010 O O . PHE F 1 92 ? -38.802 41.579 21.274 1.00 12.29 92 PHE F O 1
ATOM 5018 N N . THR F 1 93 ? -40.867 41.091 20.495 1.00 11.11 93 THR F N 1
ATOM 5019 C CA . THR F 1 93 ? -41.553 41.520 21.715 1.00 13.61 93 THR F CA 1
ATOM 5020 C C . THR F 1 93 ? -41.752 40.414 22.724 1.00 12.97 93 THR F C 1
ATOM 5021 O O . THR F 1 93 ? -42.111 40.684 23.863 1.00 13.65 93 THR F O 1
ATOM 5025 N N . GLY F 1 94 ? -41.517 39.172 22.310 1.00 14.07 94 GLY F N 1
ATOM 5026 C CA . GLY F 1 94 ? -41.719 38.054 23.210 1.00 14.01 94 GLY F CA 1
ATOM 5027 C C . GLY F 1 94 ? -43.050 37.360 22.930 1.00 15.77 94 GLY F C 1
ATOM 5028 O O . GLY F 1 94 ? -43.323 36.287 23.471 1.00 17.47 94 GLY F O 1
ATOM 5029 N N . GLN F 1 95 ? -43.881 37.961 22.080 1.00 15.03 95 GLN F N 1
ATOM 5030 C CA . GLN F 1 95 ? -45.178 37.362 21.728 1.00 14.36 95 GLN F CA 1
ATOM 5031 C C . GLN F 1 95 ? -45.141 36.703 20.344 1.00 15.44 95 GLN F C 1
ATOM 5032 O O . GLN F 1 95 ? -44.580 37.251 19.391 1.00 14.19 95 GLN F O 1
ATOM 5038 N N . TRP F 1 96 ? -45.749 35.527 20.240 1.00 14.87 96 TRP F N 1
ATOM 5039 C CA . TRP F 1 96 ? -45.768 34.802 18.978 1.00 16.72 96 TRP F CA 1
ATOM 5040 C C . TRP F 1 96 ? -46.937 33.831 18.979 1.00 17.33 96 TRP F C 1
ATOM 5041 O O . TRP F 1 96 ? -47.539 33.590 20.018 1.00 16.01 96 TRP F O 1
ATOM 5052 N N . ARG F 1 97 ? -47.261 33.277 17.817 1.00 16.83 97 ARG F N 1
ATOM 5053 C CA . ARG F 1 97 ? -48.336 32.300 17.746 1.00 17.18 97 ARG F CA 1
ATOM 5054 C C . ARG F 1 97 ? -48.256 31.505 16.458 1.00 18.25 97 ARG F C 1
ATOM 5055 O O . ARG F 1 97 ? -47.713 31.969 15.462 1.00 18.34 97 ARG F O 1
ATOM 5063 N N . THR F 1 98 ? -48.784 30.289 16.497 1.00 17.63 98 THR F N 1
ATOM 5064 C CA . THR F 1 98 ? -48.799 29.418 15.330 1.00 17.31 98 THR F CA 1
ATOM 5065 C C . THR F 1 98 ? -50.081 29.685 14.577 1.00 17.34 98 THR F C 1
ATOM 5066 O O . THR F 1 98 ? -51.150 29.695 15.179 1.00 19.69 98 THR F O 1
ATOM 5070 N N . ILE F 1 99 ? -49.980 29.933 13.273 1.00 16.42 99 ILE F N 1
ATOM 5071 C CA . ILE F 1 99 ? -51.165 30.206 12.482 1.00 17.35 99 ILE F CA 1
ATOM 5072 C C . ILE F 1 99 ? -51.623 28.984 11.681 1.00 16.30 99 ILE F C 1
ATOM 5073 O O . ILE F 1 99 ? -52.783 28.878 11.328 1.00 18.09 99 ILE F O 1
ATOM 5078 N N . VAL F 1 100 ? -50.712 28.069 11.396 1.00 16.30 100 VAL F N 1
ATOM 5079 C CA . VAL F 1 100 ? -51.062 26.827 10.705 1.00 17.99 100 VAL F CA 1
ATOM 5080 C C . VAL F 1 100 ? -50.227 25.747 11.370 1.00 18.77 100 VAL F C 1
ATOM 5081 O O . VAL F 1 100 ? -49.007 25.738 11.247 1.00 19.61 100 VAL F O 1
ATOM 5085 N N . GLU F 1 101 ? -50.891 24.855 12.101 1.00 20.10 101 GLU F N 1
ATOM 5086 C CA . GLU F 1 101 ? -50.216 23.789 12.836 1.00 22.01 101 GLU F CA 1
ATOM 5087 C C . GLU F 1 101 ? -49.249 22.977 11.991 1.00 21.47 101 GLU F C 1
ATOM 5088 O O . GLU F 1 101 ? -49.589 22.509 10.904 1.00 22.28 101 GLU F O 1
ATOM 5094 N N . GLY F 1 102 ? -48.034 22.831 12.503 1.00 19.58 102 GLY F N 1
ATOM 5095 C CA . GLY F 1 102 ? -47.012 22.078 11.802 1.00 19.21 102 GLY F CA 1
ATOM 5096 C C . GLY F 1 102 ? -46.498 22.750 10.543 1.00 18.44 102 GLY F C 1
ATOM 5097 O O . GLY F 1 102 ? -45.637 22.199 9.857 1.00 19.29 102 GLY F O 1
ATOM 5098 N N . VAL F 1 103 ? -47.000 23.940 10.233 1.00 17.32 103 VAL F N 1
ATOM 5099 C CA . VAL F 1 103 ? -46.567 24.626 9.020 1.00 17.07 103 VAL F CA 1
ATOM 5100 C C . VAL F 1 103 ? -45.981 26.026 9.189 1.00 17.84 103 VAL F C 1
ATOM 5101 O O . VAL F 1 103 ? -44.917 26.327 8.647 1.00 18.71 103 VAL F O 1
ATOM 5105 N N . MET F 1 104 ? -46.654 26.882 9.940 1.00 16.42 104 MET F N 1
ATOM 5106 C CA . MET F 1 104 ? -46.169 28.254 10.059 1.00 15.75 104 MET F CA 1
ATOM 5107 C C . MET F 1 104 ? -46.600 28.953 11.341 1.00 16.57 104 MET F C 1
ATOM 5108 O O . MET F 1 104 ? -47.707 28.747 11.840 1.00 18.04 104 MET F O 1
ATOM 5113 N N . SER F 1 105 ? -45.709 29.785 11.862 1.00 16.07 105 SER F N 1
ATOM 5114 C CA . SER F 1 105 ? -45.983 30.559 13.057 1.00 16.05 105 SER F CA 1
ATOM 5115 C C . SER F 1 105 ? -45.599 31.989 12.697 1.00 15.60 105 SER F C 1
ATOM 5116 O O . SER F 1 105 ? -44.985 32.231 11.653 1.00 13.60 105 SER F O 1
ATOM 5119 N N . VAL F 1 106 ? -45.965 32.927 13.566 1.00 15.36 106 VAL F N 1
ATOM 5120 C CA . VAL F 1 106 ? -45.639 34.330 13.370 1.00 13.82 106 VAL F CA 1
ATOM 5121 C C . VAL F 1 106 ? -45.106 34.869 14.691 1.00 14.98 106 VAL F C 1
ATOM 5122 O O . VAL F 1 106 ? -45.384 34.307 15.757 1.00 14.05 106 VAL F O 1
ATOM 5126 N N . ILE F 1 107 ? -44.313 35.934 14.618 1.00 14.18 107 ILE F N 1
ATOM 5127 C CA . ILE F 1 107 ? -43.809 36.555 15.826 1.00 14.88 107 ILE F CA 1
ATOM 5128 C C . ILE F 1 107 ? -44.225 37.993 15.787 1.00 14.37 107 ILE F C 1
ATOM 5129 O O . ILE F 1 107 ? -44.417 38.567 14.712 1.00 14.49 107 ILE F O 1
ATOM 5134 N N . GLN F 1 108 ? -44.391 38.575 16.964 1.00 13.38 108 GLN F N 1
ATOM 5135 C CA . GLN F 1 108 ? -44.727 39.972 17.009 1.00 14.13 108 GLN F CA 1
ATOM 5136 C C . GLN F 1 108 ? -43.402 40.710 17.086 1.00 14.35 108 GLN F C 1
ATOM 5137 O O . GLN F 1 108 ? -42.549 40.391 17.917 1.00 12.60 108 GLN F O 1
ATOM 5143 N N . ILE F 1 109 ? -43.231 41.687 16.203 1.00 13.05 109 ILE F N 1
ATOM 5144 C CA . ILE F 1 109 ? -42.020 42.489 16.167 1.00 13.02 109 ILE F CA 1
ATOM 5145 C C . ILE F 1 109 ? -42.391 43.939 16.496 1.00 14.43 109 ILE F C 1
ATOM 5146 O O . ILE F 1 109 ? -43.566 44.322 16.469 1.00 13.76 109 ILE F O 1
ATOM 5151 N N . LYS F 1 110 ? -41.385 44.738 16.818 1.00 15.18 110 LYS F N 1
ATOM 5152 C CA . LYS F 1 110 ? -41.593 46.140 17.137 1.00 13.92 110 LYS F CA 1
ATOM 5153 C C . LYS F 1 110 ? -40.614 46.966 16.326 1.00 15.07 110 LYS F C 1
ATOM 5154 O O . LYS F 1 110 ? -39.396 46.773 16.404 1.00 14.21 110 LYS F O 1
ATOM 5160 N N . TYR F 1 111 ? -41.147 47.870 15.519 1.00 15.48 111 TYR F N 1
ATOM 5161 C CA . TYR F 1 111 ? -40.308 48.732 14.721 1.00 14.34 111 TYR F CA 1
ATOM 5162 C C . TYR F 1 111 ? -40.140 50.009 15.528 1.00 15.19 111 TYR F C 1
ATOM 5163 O O . TYR F 1 111 ? -41.065 50.425 16.220 1.00 15.84 111 TYR F O 1
ATOM 5172 N N . THR F 1 112 ? -38.967 50.623 15.453 1.00 16.30 112 THR F N 1
ATOM 5173 C CA . THR F 1 112 ? -38.761 51.909 16.120 1.00 16.98 112 THR F CA 1
ATOM 5174 C C . THR F 1 112 ? -38.369 52.874 15.010 1.00 17.10 112 THR F C 1
ATOM 5175 O O . THR F 1 112 ? -37.490 52.566 14.199 1.00 18.68 112 THR F O 1
ATOM 5179 N N . PHE F 1 113 ? -39.028 54.031 14.958 1.00 17.67 113 PHE F N 1
ATOM 5180 C CA . PHE F 1 113 ? -38.734 55.002 13.914 1.00 17.54 113 PHE F CA 1
ATOM 5181 C C . PHE F 1 113 ? -39.028 56.433 14.343 1.00 18.43 113 PHE F C 1
ATOM 5182 O O . PHE F 1 113 ? -39.538 56.642 15.460 1.00 19.23 113 PHE F O 1
ATOM 5191 N N . ALA G 1 1 ? 7.642 43.691 17.208 1.00 16.11 1 ALA G N 1
ATOM 5192 C CA . ALA G 1 1 ? 8.828 43.058 16.577 1.00 17.33 1 ALA G CA 1
ATOM 5193 C C . ALA G 1 1 ? 8.913 41.591 17.030 1.00 18.07 1 ALA G C 1
ATOM 5194 O O . ALA G 1 1 ? 8.399 41.235 18.088 1.00 19.24 1 ALA G O 1
ATOM 5196 N N . SER G 1 2 ? 9.565 40.749 16.236 1.00 17.82 2 SER G N 1
ATOM 5197 C CA . SER G 1 2 ? 9.684 39.335 16.576 1.00 18.43 2 SER G CA 1
ATOM 5198 C C . SER G 1 2 ? 11.138 38.892 16.581 1.00 17.65 2 SER G C 1
ATOM 5199 O O . SER G 1 2 ? 12.027 39.613 16.121 1.00 17.88 2 SER G O 1
ATOM 5202 N N . TYR G 1 3 ? 11.381 37.705 17.116 1.00 15.50 3 TYR G N 1
ATOM 5203 C CA . TYR G 1 3 ? 12.732 37.183 17.182 1.00 15.52 3 TYR G CA 1
ATOM 5204 C C . TYR G 1 3 ? 12.614 35.679 17.386 1.00 16.27 3 TYR G C 1
ATOM 5205 O O . TYR G 1 3 ? 11.537 35.187 17.707 1.00 16.12 3 TYR G O 1
ATOM 5214 N N . LYS G 1 4 ? 13.709 34.948 17.214 1.00 16.10 4 LYS G N 1
ATOM 5215 C CA . LYS G 1 4 ? 13.650 33.497 17.342 1.00 17.46 4 LYS G CA 1
ATOM 5216 C C . LYS G 1 4 ? 14.577 32.932 18.407 1.00 18.04 4 LYS G C 1
ATOM 5217 O O . LYS G 1 4 ? 15.658 33.470 18.658 1.00 18.06 4 LYS G O 1
ATOM 5223 N N . VAL G 1 5 ? 14.122 31.852 19.036 1.00 15.71 5 VAL G N 1
ATOM 5224 C CA . VAL G 1 5 ? 14.905 31.128 20.029 1.00 16.41 5 VAL G CA 1
ATOM 5225 C C . VAL G 1 5 ? 14.531 29.655 19.885 1.00 17.35 5 VAL G C 1
ATOM 5226 O O . VAL G 1 5 ? 13.488 29.326 19.301 1.00 16.54 5 VAL G O 1
ATOM 5230 N N . ASN G 1 6 ? 15.392 28.771 20.383 1.00 16.11 6 ASN G N 1
ATOM 5231 C CA . ASN G 1 6 ? 15.095 27.338 20.347 1.00 17.35 6 ASN G CA 1
ATOM 5232 C C . ASN G 1 6 ? 14.473 27.030 21.691 1.00 17.48 6 ASN G C 1
ATOM 5233 O O . ASN G 1 6 ? 14.944 27.528 22.725 1.00 18.33 6 ASN G O 1
ATOM 5238 N N . ILE G 1 7 ? 13.415 26.220 21.677 1.00 17.56 7 ILE G N 1
ATOM 5239 C CA . ILE G 1 7 ? 12.717 25.835 22.894 1.00 15.18 7 ILE G CA 1
ATOM 5240 C C . ILE G 1 7 ? 12.742 24.317 23.055 1.00 16.19 7 ILE G C 1
ATOM 5241 O O . ILE G 1 7 ? 12.519 23.580 22.103 1.00 15.34 7 ILE G O 1
ATOM 5246 N N . PRO G 1 8 ? 13.044 23.828 24.267 1.00 16.51 8 PRO G N 1
ATOM 5247 C CA . PRO G 1 8 ? 13.094 22.379 24.503 1.00 16.20 8 PRO G CA 1
ATOM 5248 C C . PRO G 1 8 ? 11.770 21.725 24.169 1.00 16.85 8 PRO G C 1
ATOM 5249 O O . PRO G 1 8 ? 10.708 22.290 24.426 1.00 16.88 8 PRO G O 1
ATOM 5253 N N . ALA G 1 9 ? 11.832 20.518 23.622 1.00 18.46 9 ALA G N 1
ATOM 5254 C CA . ALA G 1 9 ? 10.616 19.804 23.254 1.00 20.11 9 ALA G CA 1
ATOM 5255 C C . ALA G 1 9 ? 10.663 18.362 23.748 1.00 20.43 9 ALA G C 1
ATOM 5256 O O . ALA G 1 9 ? 9.703 17.601 23.583 1.00 22.29 9 ALA G O 1
ATOM 5258 N N . GLY G 1 10 ? 11.767 17.994 24.384 1.00 20.40 10 GLY G N 1
ATOM 5259 C CA . GLY G 1 10 ? 11.921 16.614 24.812 1.00 19.44 10 GLY G CA 1
ATOM 5260 C C . GLY G 1 10 ? 12.401 15.947 23.534 1.00 19.51 10 GLY G C 1
ATOM 5261 O O . GLY G 1 10 ? 12.552 16.635 22.524 1.00 17.78 10 GLY G O 1
ATOM 5262 N N . PRO G 1 11 ? 12.657 14.635 23.525 1.00 18.59 11 PRO G N 1
ATOM 5263 C CA . PRO G 1 11 ? 13.122 14.004 22.286 1.00 19.90 11 PRO G CA 1
ATOM 5264 C C . PRO G 1 11 ? 12.093 13.979 21.146 1.00 20.18 11 PRO G C 1
ATOM 5265 O O . PRO G 1 11 ? 10.905 13.706 21.360 1.00 19.23 11 PRO G O 1
ATOM 5269 N N . LEU G 1 12 ? 12.558 14.291 19.938 1.00 19.09 12 LEU G N 1
ATOM 5270 C CA . LEU G 1 12 ? 11.710 14.269 18.746 1.00 20.52 12 LEU G CA 1
ATOM 5271 C C . LEU G 1 12 ? 12.377 13.258 17.826 1.00 21.05 12 LEU G C 1
ATOM 5272 O O . LEU G 1 12 ? 13.545 13.419 17.460 1.00 21.69 12 LEU G O 1
ATOM 5277 N N . TRP G 1 13 ? 11.636 12.216 17.461 1.00 21.77 13 TRP G N 1
ATOM 5278 C CA . TRP G 1 13 ? 12.187 11.123 16.656 1.00 23.43 13 TRP G CA 1
ATOM 5279 C C . TRP G 1 13 ? 12.117 11.200 15.133 1.00 23.92 13 TRP G C 1
ATOM 5280 O O . TRP G 1 13 ? 12.651 10.326 14.445 1.00 24.71 13 TRP G O 1
ATOM 5291 N N . SER G 1 14 ? 11.473 12.230 14.599 1.00 23.46 14 SER G N 1
ATOM 5292 C CA . SER G 1 14 ? 11.363 12.371 13.148 1.00 22.67 14 SER G CA 1
ATOM 5293 C C . SER G 1 14 ? 10.872 13.761 12.817 1.00 23.01 14 SER G C 1
ATOM 5294 O O . SER G 1 14 ? 10.359 14.470 13.690 1.00 23.05 14 SER G O 1
ATOM 5297 N N . ASN G 1 15 ? 11.018 14.140 11.548 1.00 21.80 15 ASN G N 1
ATOM 5298 C CA . ASN G 1 15 ? 10.550 15.436 11.093 1.00 21.37 15 ASN G CA 1
ATOM 5299 C C . ASN G 1 15 ? 9.024 15.389 11.115 1.00 20.65 15 ASN G C 1
ATOM 5300 O O . ASN G 1 15 ? 8.358 16.383 11.411 1.00 21.00 15 ASN G O 1
ATOM 5305 N N . ALA G 1 16 ? 8.472 14.213 10.818 1.00 19.78 16 ALA G N 1
ATOM 5306 C CA . ALA G 1 16 ? 7.029 14.041 10.816 1.00 19.55 16 ALA G CA 1
ATOM 5307 C C . ALA G 1 16 ? 6.455 14.403 12.181 1.00 19.94 16 ALA G C 1
ATOM 5308 O O . ALA G 1 16 ? 5.444 15.102 12.279 1.00 21.82 16 ALA G O 1
ATOM 5310 N N . GLU G 1 17 ? 7.093 13.930 13.241 1.00 19.71 17 GLU G N 1
ATOM 5311 C CA . GLU G 1 17 ? 6.604 14.240 14.580 1.00 18.83 17 GLU G CA 1
ATOM 5312 C C . GLU G 1 17 ? 6.823 15.718 14.904 1.00 18.38 17 GLU G C 1
ATOM 5313 O O . GLU G 1 17 ? 5.927 16.400 15.414 1.00 18.80 17 GLU G O 1
ATOM 5319 N N . ALA G 1 18 ? 8.020 16.206 14.608 1.00 17.86 18 ALA G N 1
ATOM 5320 C CA . ALA G 1 18 ? 8.371 17.590 14.906 1.00 18.58 18 ALA G CA 1
ATOM 5321 C C . ALA G 1 18 ? 7.466 18.621 14.234 1.00 19.54 18 ALA G C 1
ATOM 5322 O O . ALA G 1 18 ? 7.155 19.664 14.824 1.00 17.91 18 ALA G O 1
ATOM 5324 N N . GLN G 1 19 ? 7.036 18.336 13.006 1.00 19.10 19 GLN G N 1
ATOM 5325 C CA . GLN G 1 19 ? 6.189 19.279 12.297 1.00 19.65 19 GLN G CA 1
ATOM 5326 C C . GLN G 1 19 ? 4.807 19.376 12.935 1.00 20.40 19 GLN G C 1
ATOM 5327 O O . GLN G 1 19 ? 4.097 20.352 12.729 1.00 18.15 19 GLN G O 1
ATOM 5333 N N . GLN G 1 20 ? 4.446 18.381 13.740 1.00 20.18 20 GLN G N 1
ATOM 5334 C CA . GLN G 1 20 ? 3.157 18.389 14.425 1.00 19.02 20 GLN G CA 1
ATOM 5335 C C . GLN G 1 20 ? 3.333 18.915 15.854 1.00 19.27 20 GLN G C 1
ATOM 5336 O O . GLN G 1 20 ? 2.512 19.691 16.355 1.00 20.01 20 GLN G O 1
ATOM 5342 N N . VAL G 1 21 ? 4.415 18.490 16.500 1.00 19.05 21 VAL G N 1
ATOM 5343 C CA . VAL G 1 21 ? 4.706 18.887 17.876 1.00 19.24 21 VAL G CA 1
ATOM 5344 C C . VAL G 1 21 ? 5.196 20.322 17.998 1.00 19.27 21 VAL G C 1
ATOM 5345 O O . VAL G 1 21 ? 4.804 21.027 18.925 1.00 19.28 21 VAL G O 1
ATOM 5349 N N . GLY G 1 22 ? 6.041 20.745 17.059 1.00 18.37 22 GLY G N 1
ATOM 5350 C CA . GLY G 1 22 ? 6.585 22.095 17.091 1.00 16.74 22 GLY G CA 1
ATOM 5351 C C . GLY G 1 22 ? 5.559 23.185 17.332 1.00 17.65 22 GLY G C 1
ATOM 5352 O O . GLY G 1 22 ? 5.749 24.030 18.217 1.00 17.11 22 GLY G O 1
ATOM 5353 N N . PRO G 1 23 ? 4.458 23.204 16.559 1.00 17.30 23 PRO G N 1
ATOM 5354 C CA . PRO G 1 23 ? 3.418 24.227 16.725 1.00 16.01 23 PRO G CA 1
ATOM 5355 C C . PRO G 1 23 ? 2.796 24.222 18.108 1.00 16.12 23 PRO G C 1
ATOM 5356 O O . PRO G 1 23 ? 2.438 25.276 18.637 1.00 17.24 23 PRO G O 1
ATOM 5360 N N . LYS G 1 24 ? 2.661 23.030 18.685 1.00 15.91 24 LYS G N 1
ATOM 5361 C CA . LYS G 1 24 ? 2.060 22.880 20.011 1.00 16.32 24 LYS G CA 1
ATOM 5362 C C . LYS G 1 24 ? 2.943 23.540 21.064 1.00 15.64 24 LYS G C 1
ATOM 5363 O O . LYS G 1 24 ? 2.456 24.293 21.908 1.00 15.27 24 LYS G O 1
ATOM 5369 N N . ILE G 1 25 ? 4.241 23.257 21.011 1.00 15.41 25 ILE G N 1
ATOM 5370 C CA . ILE G 1 25 ? 5.180 23.874 21.956 1.00 16.51 25 ILE G CA 1
ATOM 5371 C C . ILE G 1 25 ? 5.210 25.391 21.742 1.00 17.31 25 ILE G C 1
ATOM 5372 O O . ILE G 1 25 ? 5.153 26.170 22.698 1.00 17.43 25 ILE G O 1
ATOM 5377 N N . ALA G 1 26 ? 5.303 25.807 20.485 1.00 15.96 26 ALA G N 1
ATOM 5378 C CA . ALA G 1 26 ? 5.351 27.227 20.173 1.00 15.43 26 ALA G CA 1
ATOM 5379 C C . ALA G 1 26 ? 4.118 27.954 20.712 1.00 15.30 26 ALA G C 1
ATOM 5380 O O . ALA G 1 26 ? 4.234 29.045 21.285 1.00 16.23 26 ALA G O 1
ATOM 5382 N N . ALA G 1 27 ? 2.944 27.349 20.551 1.00 14.13 27 ALA G N 1
ATOM 5383 C CA . ALA G 1 27 ? 1.704 27.960 21.016 1.00 13.73 27 ALA G CA 1
ATOM 5384 C C . ALA G 1 27 ? 1.688 28.095 22.533 1.00 14.55 27 ALA G C 1
ATOM 5385 O O . ALA G 1 27 ? 1.115 29.041 23.061 1.00 14.71 27 ALA G O 1
ATOM 5387 N N . ALA G 1 28 ? 2.303 27.138 23.225 1.00 14.16 28 ALA G N 1
ATOM 5388 C CA . ALA G 1 28 ? 2.360 27.178 24.685 1.00 14.95 28 ALA G CA 1
ATOM 5389 C C . ALA G 1 28 ? 3.221 28.368 25.109 1.00 14.97 28 ALA G C 1
ATOM 5390 O O . ALA G 1 28 ? 3.094 28.871 26.231 1.00 14.11 28 ALA G O 1
ATOM 5392 N N . HIS G 1 29 ? 4.081 28.822 24.198 1.00 13.05 29 HIS G N 1
ATOM 5393 C CA . HIS G 1 29 ? 4.947 29.977 24.458 1.00 14.14 29 HIS G CA 1
ATOM 5394 C C . HIS G 1 29 ? 4.574 31.196 23.622 1.00 15.13 29 HIS G C 1
ATOM 5395 O O . HIS G 1 29 ? 5.394 32.096 23.405 1.00 15.75 29 HIS G O 1
ATOM 5402 N N . GLN G 1 30 ? 3.330 31.214 23.148 1.00 15.95 30 GLN G N 1
ATOM 5403 C CA . GLN G 1 30 ? 2.818 32.340 22.379 1.00 17.31 30 GLN G CA 1
ATOM 5404 C C . GLN G 1 30 ? 3.695 32.713 21.185 1.00 17.72 30 GLN G C 1
ATOM 5405 O O . GLN G 1 30 ? 3.918 33.896 20.923 1.00 16.99 30 GLN G O 1
ATOM 5411 N N . GLY G 1 31 ? 4.183 31.707 20.465 1.00 17.43 31 GLY G N 1
ATOM 5412 C CA . GLY G 1 31 ? 5.029 31.964 19.316 1.00 15.94 31 GLY G CA 1
ATOM 5413 C C . GLY G 1 31 ? 4.603 31.107 18.141 1.00 18.01 31 GLY G C 1
ATOM 5414 O O . GLY G 1 31 ? 3.601 30.391 18.210 1.00 16.91 31 GLY G O 1
ATOM 5415 N N . ASN G 1 32 ? 5.364 31.185 17.059 1.00 17.97 32 ASN G N 1
ATOM 5416 C CA . ASN G 1 32 ? 5.069 30.411 15.867 1.00 19.01 32 ASN G CA 1
ATOM 5417 C C . ASN G 1 32 ? 6.253 29.515 15.567 1.00 18.07 32 ASN G C 1
ATOM 5418 O O . ASN G 1 32 ? 7.407 29.974 15.573 1.00 17.69 32 ASN G O 1
ATOM 5423 N N . PHE G 1 33 ? 5.977 28.235 15.331 1.00 16.32 33 PHE G N 1
ATOM 5424 C CA . PHE G 1 33 ? 7.034 27.283 15.013 1.00 17.51 33 PHE G CA 1
ATOM 5425 C C . PHE G 1 33 ? 7.516 27.658 13.616 1.00 18.92 33 PHE G C 1
ATOM 5426 O O . PHE G 1 33 ? 6.705 27.896 12.730 1.00 16.34 33 PHE G O 1
ATOM 5434 N N . THR G 1 34 ? 8.830 27.730 13.420 1.00 18.87 34 THR G N 1
ATOM 5435 C CA . THR G 1 34 ? 9.369 28.105 12.112 1.00 19.05 34 THR G CA 1
ATOM 5436 C C . THR G 1 34 ? 9.551 26.919 11.166 1.00 19.30 34 THR G C 1
ATOM 5437 O O . THR G 1 34 ? 9.708 27.106 9.953 1.00 17.83 34 THR G O 1
ATOM 5441 N N . GLY G 1 35 ? 9.535 25.709 11.718 1.00 19.89 35 GLY G N 1
ATOM 5442 C CA . GLY G 1 35 ? 9.735 24.526 10.901 1.00 21.11 35 GLY G CA 1
ATOM 5443 C C . GLY G 1 35 ? 11.097 23.917 11.199 1.00 21.17 35 GLY G C 1
ATOM 5444 O O . GLY G 1 35 ? 11.326 22.727 10.972 1.00 20.28 35 GLY G O 1
ATOM 5445 N N . GLN G 1 36 ? 12.002 24.734 11.725 1.00 20.65 36 GLN G N 1
ATOM 5446 C CA . GLN G 1 36 ? 13.351 24.267 12.048 1.00 21.31 36 GLN G CA 1
ATOM 5447 C C . GLN G 1 36 ? 13.408 23.673 13.451 1.00 20.48 36 GLN G C 1
ATOM 5448 O O . GLN G 1 36 ? 12.812 24.207 14.395 1.00 18.73 36 GLN G O 1
ATOM 5454 N N . TRP G 1 37 ? 14.139 22.571 13.578 1.00 18.11 37 TRP G N 1
ATOM 5455 C CA . TRP G 1 37 ? 14.290 21.903 14.855 1.00 18.50 37 TRP G CA 1
ATOM 5456 C C . TRP G 1 37 ? 15.560 21.070 14.797 1.00 19.29 37 TRP G C 1
ATOM 5457 O O . TRP G 1 37 ? 16.061 20.768 13.712 1.00 20.01 37 TRP G O 1
ATOM 5468 N N . THR G 1 38 ? 16.096 20.712 15.957 1.00 21.13 38 THR G N 1
ATOM 5469 C CA . THR G 1 38 ? 17.292 19.887 15.977 1.00 20.76 38 THR G CA 1
ATOM 5470 C C . THR G 1 38 ? 17.378 19.095 17.276 1.00 20.63 38 THR G C 1
ATOM 5471 O O . THR G 1 38 ? 16.820 19.491 18.297 1.00 20.45 38 THR G O 1
ATOM 5475 N N . THR G 1 39 ? 18.068 17.961 17.218 1.00 20.65 39 THR G N 1
ATOM 5476 C CA . THR G 1 39 ? 18.264 17.112 18.389 1.00 20.41 39 THR G CA 1
ATOM 5477 C C . THR G 1 39 ? 19.587 17.557 19.004 1.00 20.82 39 THR G C 1
ATOM 5478 O O . THR G 1 39 ? 20.617 17.612 18.318 1.00 19.80 39 THR G O 1
ATOM 5482 N N . VAL G 1 40 ? 19.545 17.906 20.286 1.00 20.08 40 VAL G N 1
ATOM 5483 C CA . VAL G 1 40 ? 20.728 18.390 20.990 1.00 20.46 40 VAL G CA 1
ATOM 5484 C C . VAL G 1 40 ? 21.387 17.335 21.875 1.00 21.21 40 VAL G C 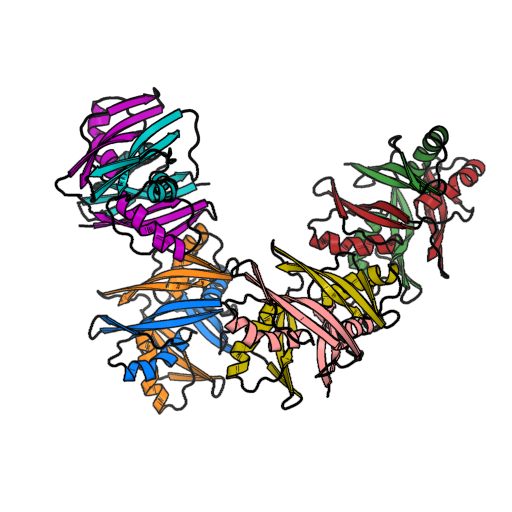1
ATOM 5485 O O . VAL G 1 40 ? 22.583 17.412 22.141 1.00 21.87 40 VAL G O 1
ATOM 5489 N N . VAL G 1 41 ? 20.602 16.371 22.339 1.00 20.15 41 VAL G N 1
ATOM 5490 C CA . VAL G 1 41 ? 21.126 15.263 23.124 1.00 21.44 41 VAL G CA 1
ATOM 5491 C C . VAL G 1 41 ? 20.456 14.028 22.519 1.00 22.62 41 VAL G C 1
ATOM 5492 O O . VAL G 1 41 ? 19.239 13.834 22.624 1.00 20.87 41 VAL G O 1
ATOM 5496 N N . GLU G 1 42 ? 21.260 13.209 21.851 1.00 24.05 42 GLU G N 1
ATOM 5497 C CA . GLU G 1 42 ? 20.756 12.020 21.181 1.00 26.67 42 GLU G CA 1
ATOM 5498 C C . GLU G 1 42 ? 19.867 11.193 22.090 1.00 27.37 42 GLU G C 1
ATOM 5499 O O . GLU G 1 42 ? 20.211 10.942 23.243 1.00 26.46 42 GLU G O 1
ATOM 5505 N N . SER G 1 43 ? 18.706 10.802 21.567 1.00 27.62 43 SER G N 1
ATOM 5506 C CA . SER G 1 43 ? 17.750 9.987 22.311 1.00 27.10 43 SER G CA 1
ATOM 5507 C C . SER G 1 43 ? 17.217 10.623 23.593 1.00 26.74 43 SER G C 1
ATOM 5508 O O . SER G 1 43 ? 16.553 9.944 24.378 1.00 26.70 43 SER G O 1
ATOM 5511 N N . ALA G 1 44 ? 17.483 11.908 23.818 1.00 23.55 44 ALA G N 1
ATOM 5512 C CA . ALA G 1 44 ? 17.004 12.534 25.049 1.00 22.01 44 ALA G CA 1
ATOM 5513 C C . ALA G 1 44 ? 16.424 13.941 24.938 1.00 20.09 44 ALA G C 1
ATOM 5514 O O . ALA G 1 44 ? 15.519 14.290 25.694 1.00 18.70 44 ALA G O 1
ATOM 5516 N N . MET G 1 45 ? 16.921 14.757 24.017 1.00 18.35 45 MET G N 1
ATOM 5517 C CA . MET G 1 45 ? 16.399 16.123 23.938 1.00 19.55 45 MET G CA 1
ATOM 5518 C C . MET G 1 45 ? 16.540 16.775 22.586 1.00 18.57 45 MET G C 1
ATOM 5519 O O . MET G 1 45 ? 17.611 16.753 21.981 1.00 19.60 45 MET G O 1
ATOM 5524 N N . SER G 1 46 ? 15.448 17.371 22.130 1.00 17.42 46 SER G N 1
ATOM 5525 C CA . SER G 1 46 ? 15.437 18.079 20.867 1.00 16.70 46 SER G CA 1
ATOM 5526 C C . SER G 1 46 ? 14.863 19.456 21.148 1.00 16.63 46 SER G C 1
ATOM 5527 O O . SER G 1 46 ? 14.159 19.645 22.131 1.00 14.90 46 SER G O 1
ATOM 5530 N N . VAL G 1 47 ? 15.161 20.416 20.283 1.00 16.10 47 VAL G N 1
ATOM 5531 C CA . VAL G 1 47 ? 14.638 21.760 20.469 1.00 16.11 47 VAL G CA 1
ATOM 5532 C C . VAL G 1 47 ? 13.922 22.195 19.187 1.00 16.05 47 VAL G C 1
ATOM 5533 O O . VAL G 1 47 ? 14.263 21.736 18.091 1.00 15.53 47 VAL G O 1
ATOM 5537 N N . VAL G 1 48 ? 12.910 23.046 19.326 1.00 14.37 48 VAL G N 1
ATOM 5538 C CA . VAL G 1 48 ? 12.187 23.541 18.163 1.00 13.54 48 VAL G CA 1
ATOM 5539 C C . VAL G 1 48 ? 12.384 25.043 18.066 1.00 14.50 48 VAL G C 1
ATOM 5540 O O . VAL G 1 48 ? 12.416 25.740 19.086 1.00 11.87 48 VAL G O 1
ATOM 5544 N N . GLU G 1 49 ? 12.541 25.554 16.847 1.00 15.32 49 GLU G N 1
ATOM 5545 C CA . GLU G 1 49 ? 12.733 26.991 16.703 1.00 16.50 49 GLU G CA 1
ATOM 5546 C C . GLU G 1 49 ? 11.376 27.683 16.705 1.00 17.67 49 GLU G C 1
ATOM 5547 O O . GLU G 1 49 ? 10.472 27.323 15.935 1.00 16.54 49 GLU G O 1
ATOM 5553 N N . VAL G 1 50 ? 11.245 28.681 17.572 1.00 15.78 50 VAL G N 1
ATOM 5554 C CA . VAL G 1 50 ? 9.995 29.409 17.726 1.00 15.96 50 VAL G CA 1
ATOM 5555 C C . VAL G 1 50 ? 10.167 30.908 17.566 1.00 16.58 50 VAL G C 1
ATOM 5556 O O . VAL G 1 50 ? 11.085 31.505 18.140 1.00 16.10 50 VAL G O 1
ATOM 5560 N N . GLU G 1 51 ? 9.284 31.519 16.786 1.00 16.73 51 GLU G N 1
ATOM 5561 C CA . GLU G 1 51 ? 9.345 32.961 16.601 1.00 17.95 51 GLU G CA 1
ATOM 5562 C C . GLU G 1 51 ? 8.449 33.585 17.655 1.00 17.25 51 GLU G C 1
ATOM 5563 O O . GLU G 1 51 ? 7.243 33.324 17.705 1.00 17.10 51 GLU G O 1
ATOM 5569 N N . LEU G 1 52 ? 9.051 34.401 18.511 1.00 15.25 52 LEU G N 1
ATOM 5570 C CA . LEU G 1 52 ? 8.321 35.057 19.585 1.00 16.39 52 LEU G CA 1
ATOM 5571 C C . LEU G 1 52 ? 8.128 36.541 19.297 1.00 16.26 52 LEU G C 1
ATOM 5572 O O . LEU G 1 52 ? 8.810 37.113 18.443 1.00 18.02 52 LEU G O 1
ATOM 5577 N N . GLN G 1 53 ? 7.193 37.154 20.009 1.00 15.05 53 GLN G N 1
ATOM 5578 C CA . GLN G 1 53 ? 6.941 38.578 19.859 1.00 15.99 53 GLN G CA 1
ATOM 5579 C C . GLN G 1 53 ? 7.617 39.305 21.011 1.00 16.32 53 GLN G C 1
ATOM 5580 O O . GLN G 1 53 ? 7.624 38.810 22.138 1.00 17.11 53 GLN G O 1
ATOM 5586 N N . VAL G 1 54 ? 8.183 40.477 20.734 1.00 17.09 54 VAL G N 1
ATOM 5587 C CA . VAL G 1 54 ? 8.813 41.262 21.785 1.00 18.66 54 VAL G CA 1
ATOM 5588 C C . VAL G 1 54 ? 7.779 41.593 22.857 1.00 19.40 54 VAL G C 1
ATOM 5589 O O . VAL G 1 54 ? 8.050 41.481 24.049 1.00 20.32 54 VAL G O 1
ATOM 5593 N N . GLU G 1 55 ? 6.596 42.014 22.437 1.00 21.05 55 GLU G N 1
ATOM 5594 C CA . GLU G 1 55 ? 5.542 42.327 23.399 1.00 22.67 55 GLU G CA 1
ATOM 5595 C C . GLU G 1 55 ? 4.302 41.524 23.031 1.00 22.36 55 GLU G C 1
ATOM 5596 O O . GLU G 1 55 ? 3.826 41.596 21.901 1.00 20.98 55 GLU G O 1
ATOM 5602 N N . ASN G 1 56 ? 3.800 40.741 23.978 1.00 22.46 56 ASN G N 1
ATOM 5603 C CA . ASN G 1 56 ? 2.609 39.933 23.746 1.00 24.19 56 ASN G CA 1
ATOM 5604 C C . ASN G 1 56 ? 1.387 40.789 24.025 1.00 25.13 56 ASN G C 1
ATOM 5605 O O . ASN G 1 56 ? 1.204 41.258 25.142 1.00 26.55 56 ASN G O 1
ATOM 5610 N N . THR G 1 57 ? 0.553 40.985 23.012 1.00 26.36 57 THR G N 1
ATOM 5611 C CA . THR G 1 57 ? -0.640 41.810 23.161 1.00 27.92 57 THR G CA 1
ATOM 5612 C C . THR G 1 57 ? -1.942 40.999 23.193 1.00 28.56 57 THR G C 1
ATOM 5613 O O . THR G 1 57 ? -1.946 39.793 22.933 1.00 27.77 57 THR G O 1
ATOM 5617 N N . GLY G 1 58 ? -3.046 41.672 23.513 1.00 29.19 58 GLY G N 1
ATOM 5618 C CA . GLY G 1 58 ? -4.332 40.998 23.604 1.00 29.17 58 GLY G CA 1
ATOM 5619 C C . GLY G 1 58 ? -5.110 41.502 24.809 1.00 30.69 58 GLY G C 1
ATOM 5620 O O . GLY G 1 58 ? -4.576 42.252 25.628 1.00 32.90 58 GLY G O 1
ATOM 5621 N N . ILE G 1 59 ? -6.370 41.096 24.934 1.00 31.28 59 ILE G N 1
ATOM 5622 C CA . ILE G 1 59 ? -7.201 41.550 26.048 1.00 32.02 59 ILE G CA 1
ATOM 5623 C C . ILE G 1 59 ? -7.282 40.550 27.198 1.00 30.65 59 ILE G C 1
ATOM 5624 O O . ILE G 1 59 ? -7.806 40.866 28.269 1.00 30.29 59 ILE G O 1
ATOM 5629 N N . HIS G 1 60 ? -6.762 39.347 26.975 1.00 28.35 60 HIS G N 1
ATOM 5630 C CA . HIS G 1 60 ? -6.777 38.318 28.007 1.00 27.12 60 HIS G CA 1
ATOM 5631 C C . HIS G 1 60 ? -5.482 38.296 28.805 1.00 26.13 60 HIS G C 1
ATOM 5632 O O . HIS G 1 60 ? -4.420 38.679 28.311 1.00 24.95 60 HIS G O 1
ATOM 5639 N N . GLU G 1 61 ? -5.580 37.827 30.041 1.00 24.48 61 GLU G N 1
ATOM 5640 C CA . GLU G 1 61 ? -4.413 37.702 30.889 1.00 25.58 61 GLU G CA 1
ATOM 5641 C C . GLU G 1 61 ? -4.572 36.496 31.802 1.00 23.64 61 GLU G C 1
ATOM 5642 O O . GLU G 1 61 ? -5.688 36.009 32.027 1.00 21.84 61 GLU G O 1
ATOM 5648 N N . PHE G 1 62 ? -3.444 35.999 32.292 1.00 19.36 62 PHE G N 1
ATOM 5649 C CA . PHE G 1 62 ? -3.427 34.864 33.202 1.00 20.51 62 PHE G CA 1
ATOM 5650 C C . PHE G 1 62 ? -2.223 35.037 34.094 1.00 19.92 62 PHE G C 1
ATOM 5651 O O . PHE G 1 62 ? -1.097 35.114 33.604 1.00 19.81 62 PHE G O 1
ATOM 5659 N N . LYS G 1 63 ? -2.454 35.097 35.401 1.00 20.17 63 LYS G N 1
ATOM 5660 C CA . LYS G 1 63 ? -1.356 35.250 36.350 1.00 20.05 63 LYS G CA 1
ATOM 5661 C C . LYS G 1 63 ? -0.984 33.904 36.976 1.00 18.24 63 LYS G C 1
ATOM 5662 O O . LYS G 1 63 ? -1.840 33.038 37.150 1.00 21.04 63 LYS G O 1
ATOM 5668 N N . THR G 1 64 ? 0.294 33.733 37.306 1.00 18.50 64 THR G N 1
ATOM 5669 C CA . THR G 1 64 ? 0.779 32.501 37.923 1.00 17.91 64 THR G CA 1
ATOM 5670 C C . THR G 1 64 ? 2.175 32.744 38.501 1.00 20.25 64 THR G C 1
ATOM 5671 O O . THR G 1 64 ? 2.785 33.781 38.232 1.00 19.94 64 THR G O 1
ATOM 5675 N N . ASP G 1 65 ? 2.673 31.801 39.299 1.00 20.03 65 ASP G N 1
ATOM 5676 C CA . ASP G 1 65 ? 4.003 31.931 39.892 1.00 18.94 65 ASP G CA 1
ATOM 5677 C C . ASP G 1 65 ? 4.974 30.992 39.195 1.00 18.85 65 ASP G C 1
ATOM 5678 O O . ASP G 1 65 ? 4.605 29.873 38.819 1.00 18.83 65 ASP G O 1
ATOM 5683 N N . VAL G 1 66 ? 6.214 31.434 39.019 1.00 16.84 66 VAL G N 1
ATOM 5684 C CA . VAL G 1 66 ? 7.215 30.582 38.387 1.00 17.36 66 VAL G CA 1
ATOM 5685 C C . VAL G 1 66 ? 8.552 30.759 39.075 1.00 16.55 66 VAL G C 1
ATOM 5686 O O . VAL G 1 66 ? 8.760 31.727 39.805 1.00 16.52 66 VAL G O 1
ATOM 5690 N N . LEU G 1 67 ? 9.447 29.810 38.853 1.00 16.26 67 LEU G N 1
ATOM 5691 C CA . LEU G 1 67 ? 10.763 29.849 39.471 1.00 17.88 67 LEU G CA 1
ATOM 5692 C C . LEU G 1 67 ? 11.491 31.133 39.150 1.00 17.85 67 LEU G C 1
ATOM 5693 O O . LEU G 1 67 ? 11.514 31.558 38.000 1.00 17.21 67 LEU G O 1
ATOM 5698 N N . ALA G 1 68 ? 12.087 31.753 40.165 1.00 16.72 68 ALA G N 1
ATOM 5699 C CA . ALA G 1 68 ? 12.832 32.988 39.949 1.00 16.98 68 ALA G CA 1
ATOM 5700 C C . ALA G 1 68 ? 14.283 32.868 40.398 1.00 17.19 68 ALA G C 1
ATOM 5701 O O . ALA G 1 68 ? 15.034 33.831 40.308 1.00 17.46 68 ALA G O 1
ATOM 5703 N N . GLY G 1 69 ? 14.684 31.688 40.852 1.00 16.05 69 GLY G N 1
ATOM 5704 C CA . GLY G 1 69 ? 16.036 31.530 41.369 1.00 18.13 69 GLY G CA 1
ATOM 5705 C C . GLY G 1 69 ? 15.980 32.119 42.780 1.00 20.62 69 GLY G C 1
ATOM 5706 O O . GLY G 1 69 ? 14.926 32.636 43.174 1.00 20.57 69 GLY G O 1
ATOM 5707 N N . PRO G 1 70 ? 17.057 32.062 43.577 1.00 19.99 70 PRO G N 1
ATOM 5708 C CA . PRO G 1 70 ? 16.926 32.653 44.919 1.00 20.54 70 PRO G CA 1
ATOM 5709 C C . PRO G 1 70 ? 16.964 34.189 44.921 1.00 20.02 70 PRO G C 1
ATOM 5710 O O . PRO G 1 70 ? 17.824 34.790 44.289 1.00 20.37 70 PRO G O 1
ATOM 5714 N N . LEU G 1 71 ? 16.018 34.809 45.624 1.00 20.91 71 LEU G N 1
ATOM 5715 C CA . LEU G 1 71 ? 15.938 36.266 45.746 1.00 21.23 71 LEU G CA 1
ATOM 5716 C C . LEU G 1 71 ? 16.018 36.585 47.239 1.00 23.43 71 LEU G C 1
ATOM 5717 O O . LEU G 1 71 ? 15.211 36.092 48.030 1.00 23.91 71 LEU G O 1
ATOM 5722 N N . TRP G 1 72 ? 16.982 37.419 47.618 1.00 24.31 72 TRP G N 1
ATOM 5723 C CA . TRP G 1 72 ? 17.216 37.732 49.033 1.00 26.56 72 TRP G CA 1
ATOM 5724 C C . TRP G 1 72 ? 16.551 38.942 49.681 1.00 25.71 72 TRP G C 1
ATOM 5725 O O . TRP G 1 72 ? 16.592 39.080 50.905 1.00 25.60 72 TRP G O 1
ATOM 5736 N N . SER G 1 73 ? 15.946 39.815 48.890 1.00 22.83 73 SER G N 1
ATOM 5737 C CA . SER G 1 73 ? 15.298 40.987 49.448 1.00 22.74 73 SER G CA 1
ATOM 5738 C C . SER G 1 73 ? 14.277 41.519 48.459 1.00 24.26 73 SER G C 1
ATOM 5739 O O . SER G 1 73 ? 14.312 41.186 47.271 1.00 23.32 73 SER G O 1
ATOM 5742 N N . ASN G 1 74 ? 13.374 42.360 48.940 1.00 24.29 74 ASN G N 1
ATOM 5743 C CA . ASN G 1 74 ? 12.372 42.923 48.053 1.00 26.33 74 ASN G CA 1
ATOM 5744 C C . ASN G 1 74 ? 13.031 43.831 47.017 1.00 25.58 74 ASN G C 1
ATOM 5745 O O . ASN G 1 74 ? 12.640 43.835 45.845 1.00 24.61 74 ASN G O 1
ATOM 5750 N N . ASP G 1 75 ? 14.031 44.606 47.432 1.00 25.38 75 ASP G N 1
ATOM 5751 C CA . ASP G 1 75 ? 14.685 45.481 46.467 1.00 24.46 75 ASP G CA 1
ATOM 5752 C C . ASP G 1 75 ? 15.250 44.649 45.320 1.00 22.76 75 ASP G C 1
ATOM 5753 O O . ASP G 1 75 ? 15.105 45.014 44.157 1.00 22.10 75 ASP G O 1
ATOM 5758 N N . GLU G 1 76 ? 15.867 43.519 45.641 1.00 22.74 76 GLU G N 1
ATOM 5759 C CA . GLU G 1 76 ? 16.422 42.669 44.598 1.00 23.48 76 GLU G CA 1
ATOM 5760 C C . GLU G 1 76 ? 15.308 42.086 43.727 1.00 23.15 76 GLU G C 1
ATOM 5761 O O . GLU G 1 76 ? 15.434 42.039 42.498 1.00 23.18 76 GLU G O 1
ATOM 5767 N N . ALA G 1 77 ? 14.219 41.650 44.355 1.00 21.27 77 ALA G N 1
ATOM 5768 C CA . ALA G 1 77 ? 13.098 41.087 43.607 1.00 21.50 77 ALA G CA 1
ATOM 5769 C C . ALA G 1 77 ? 12.477 42.108 42.660 1.00 21.84 77 ALA G C 1
ATOM 5770 O O . ALA G 1 77 ? 12.157 41.786 41.517 1.00 21.75 77 ALA G O 1
ATOM 5772 N N . GLN G 1 78 ? 12.309 43.342 43.128 1.00 20.76 78 GLN G N 1
ATOM 5773 C CA . GLN G 1 78 ? 11.703 44.376 42.290 1.00 19.82 78 GLN G CA 1
ATOM 5774 C C . GLN G 1 78 ? 12.626 44.751 41.142 1.00 18.90 78 GLN G C 1
ATOM 5775 O O . GLN G 1 78 ? 12.174 45.046 40.034 1.00 18.69 78 GLN G O 1
ATOM 5781 N N . LYS G 1 79 ? 13.923 44.737 41.411 1.00 18.66 79 LYS G N 1
ATOM 5782 C CA . LYS G 1 79 ? 14.910 45.073 40.396 1.00 19.33 79 LYS G CA 1
ATOM 5783 C C . LYS G 1 79 ? 15.003 44.025 39.289 1.00 19.80 79 LYS G C 1
ATOM 5784 O O . LYS G 1 79 ? 15.001 44.365 38.113 1.00 18.26 79 LYS G O 1
ATOM 5790 N N . LEU G 1 80 ? 15.078 42.756 39.679 1.00 18.06 80 LEU G N 1
ATOM 5791 C CA . LEU G 1 80 ? 15.212 41.646 38.726 1.00 19.72 80 LEU G CA 1
ATOM 5792 C C . LEU G 1 80 ? 13.901 41.110 38.155 1.00 19.64 80 LEU G C 1
ATOM 5793 O O . LEU G 1 80 ? 13.875 40.574 37.039 1.00 20.07 80 LEU G O 1
ATOM 5798 N N . GLY G 1 81 ? 12.817 41.275 38.911 1.00 17.71 81 GLY G N 1
ATOM 5799 C CA . GLY G 1 81 ? 11.524 40.774 38.485 1.00 15.98 81 GLY G CA 1
ATOM 5800 C C . GLY G 1 81 ? 11.150 40.977 37.029 1.00 16.87 81 GLY G C 1
ATOM 5801 O O . GLY G 1 81 ? 10.795 40.009 36.341 1.00 14.58 81 GLY G O 1
ATOM 5802 N N . PRO G 1 82 ? 11.189 42.224 36.530 1.00 14.86 82 PRO G N 1
ATOM 5803 C CA . PRO G 1 82 ? 10.833 42.481 35.130 1.00 16.48 82 PRO G CA 1
ATOM 5804 C C . PRO G 1 82 ? 11.626 41.649 34.124 1.00 16.31 82 PRO G C 1
ATOM 5805 O O . PRO G 1 82 ? 11.054 41.088 33.189 1.00 18.16 82 PRO G O 1
ATOM 5809 N N . GLN G 1 83 ? 12.934 41.543 34.329 1.00 15.23 83 GLN G N 1
ATOM 5810 C CA . GLN G 1 83 ? 13.771 40.770 33.417 1.00 16.08 83 GLN G CA 1
ATOM 5811 C C . GLN G 1 83 ? 13.514 39.272 33.565 1.00 17.39 83 GLN G C 1
ATOM 5812 O O . GLN G 1 83 ? 13.458 38.546 32.572 1.00 17.90 83 GLN G O 1
ATOM 5818 N N . ILE G 1 84 ? 13.337 38.803 34.796 1.00 16.57 84 ILE G N 1
ATOM 5819 C CA . ILE G 1 84 ? 13.042 37.390 34.991 1.00 15.80 84 ILE G CA 1
ATOM 5820 C C . ILE G 1 84 ? 11.700 37.087 34.310 1.00 16.92 84 ILE G C 1
ATOM 5821 O O . ILE G 1 84 ? 11.560 36.081 33.599 1.00 18.05 84 ILE G O 1
ATOM 5826 N N . ALA G 1 85 ? 10.720 37.966 34.501 1.00 15.22 85 ALA G N 1
ATOM 5827 C CA . ALA G 1 85 ? 9.408 37.781 33.881 1.00 15.58 85 ALA G CA 1
ATOM 5828 C C . ALA G 1 85 ? 9.537 37.775 32.349 1.00 16.74 85 ALA G C 1
ATOM 5829 O O . ALA G 1 85 ? 8.904 36.972 31.647 1.00 14.86 85 ALA G O 1
ATOM 5831 N N . ALA G 1 86 ? 10.371 38.665 31.830 1.00 16.43 86 ALA G N 1
ATOM 5832 C CA . ALA G 1 86 ? 10.577 38.740 30.389 1.00 15.77 86 ALA G CA 1
ATOM 5833 C C . ALA G 1 86 ? 11.114 37.400 29.867 1.00 17.31 86 ALA G C 1
ATOM 5834 O O . ALA G 1 86 ? 10.818 37.000 28.735 1.00 15.16 86 ALA G O 1
ATOM 5836 N N . SER G 1 87 ? 11.909 36.716 30.688 1.00 15.32 87 SER G N 1
ATOM 5837 C CA . SER G 1 87 ? 12.473 35.439 30.285 1.00 17.29 87 SER G CA 1
ATOM 5838 C C . SER G 1 87 ? 11.386 34.356 30.168 1.00 17.77 87 SER G C 1
ATOM 5839 O O . SER G 1 87 ? 11.644 33.268 29.665 1.00 17.33 87 SER G O 1
ATOM 5842 N N . TYR G 1 88 ? 10.184 34.651 30.659 1.00 17.39 88 TYR G N 1
ATOM 5843 C CA . TYR G 1 88 ? 9.054 33.728 30.531 1.00 16.66 88 TYR G CA 1
ATOM 5844 C C . TYR G 1 88 ? 8.054 34.317 29.520 1.00 17.33 88 TYR G C 1
ATOM 5845 O O . TYR G 1 88 ? 6.953 33.792 29.352 1.00 17.43 88 TYR G O 1
ATOM 5854 N N . GLY G 1 89 ? 8.434 35.413 28.868 1.00 17.92 89 GLY G N 1
ATOM 5855 C CA . GLY G 1 89 ? 7.550 36.055 27.901 1.00 17.96 89 GLY G CA 1
ATOM 5856 C C . GLY G 1 89 ? 6.313 36.601 28.592 1.00 19.89 89 GLY G C 1
ATOM 5857 O O . GLY G 1 89 ? 5.189 36.501 28.080 1.00 19.85 89 GLY G O 1
ATOM 5858 N N . ALA G 1 90 ? 6.527 37.203 29.758 1.00 17.40 90 ALA G N 1
ATOM 5859 C CA . ALA G 1 90 ? 5.437 37.734 30.557 1.00 18.14 90 ALA G CA 1
ATOM 5860 C C . ALA G 1 90 ? 5.872 38.983 31.302 1.00 18.04 90 ALA G C 1
ATOM 5861 O O . ALA G 1 90 ? 7.020 39.392 31.205 1.00 16.21 90 ALA G O 1
ATOM 5863 N N . GLU G 1 91 ? 4.939 39.581 32.039 1.00 18.90 91 GLU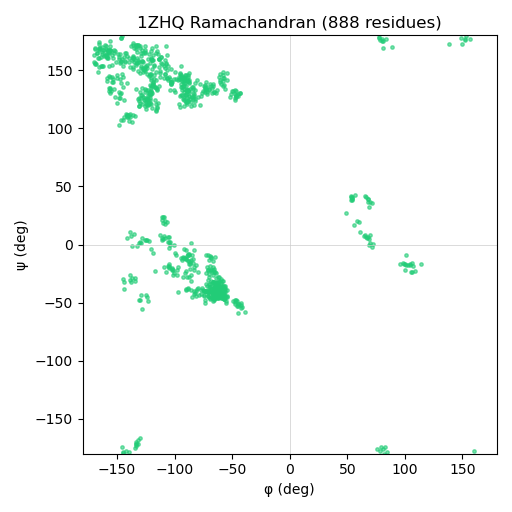 G N 1
ATOM 5864 C CA . GLU G 1 91 ? 5.225 40.779 32.821 1.00 20.36 91 GLU G CA 1
ATOM 5865 C C . GLU G 1 91 ? 5.300 40.410 34.289 1.00 18.58 91 GLU G C 1
ATOM 5866 O O . GLU G 1 91 ? 4.681 39.443 34.714 1.00 19.07 91 GLU G O 1
ATOM 5872 N N . PHE G 1 92 ? 6.046 41.195 35.058 1.00 16.83 92 PHE G N 1
ATOM 5873 C CA . PHE G 1 92 ? 6.210 40.973 36.500 1.00 17.57 92 PHE G CA 1
ATOM 5874 C C . PHE G 1 92 ? 5.158 41.834 37.191 1.00 18.00 92 PHE G C 1
ATOM 5875 O O . PHE G 1 92 ? 5.063 43.027 36.922 1.00 18.71 92 PHE G O 1
ATOM 5883 N N . THR G 1 93 ? 4.375 41.234 38.080 1.00 19.56 93 THR G N 1
ATOM 5884 C CA . THR G 1 93 ? 3.295 41.956 38.763 1.00 20.11 93 THR G CA 1
ATOM 5885 C C . THR G 1 93 ? 3.726 42.691 40.021 1.00 21.05 93 THR G C 1
ATOM 5886 O O . THR G 1 93 ? 2.979 43.524 40.536 1.00 19.65 93 THR G O 1
ATOM 5890 N N . GLY G 1 94 ? 4.913 42.362 40.518 1.00 21.80 94 GLY G N 1
ATOM 5891 C CA . GLY G 1 94 ? 5.404 42.979 41.739 1.00 22.75 94 GLY G CA 1
ATOM 5892 C C . GLY G 1 94 ? 5.355 42.012 42.916 1.00 22.11 94 GLY G C 1
ATOM 5893 O O . GLY G 1 94 ? 6.031 42.218 43.924 1.00 24.50 94 GLY G O 1
ATOM 5894 N N . GLN G 1 95 ? 4.563 40.953 42.793 1.00 20.77 95 GLN G N 1
ATOM 5895 C CA . GLN G 1 95 ? 4.434 39.961 43.863 1.00 20.26 95 GLN G CA 1
ATOM 5896 C C . GLN G 1 95 ? 5.480 38.852 43.755 1.00 19.95 95 GLN G C 1
ATOM 5897 O O . GLN G 1 95 ? 5.842 38.419 42.657 1.00 19.17 95 GLN G O 1
ATOM 5903 N N . TRP G 1 96 ? 5.959 38.375 44.898 1.00 18.66 96 TRP G N 1
ATOM 5904 C CA . TRP G 1 96 ? 6.963 37.320 44.901 1.00 19.57 96 TRP G CA 1
ATOM 5905 C C . TRP G 1 96 ? 7.141 36.775 46.313 1.00 21.29 96 TRP G C 1
ATOM 5906 O O . TRP G 1 96 ? 6.661 37.366 47.286 1.00 22.61 96 TRP G O 1
ATOM 5917 N N . ARG G 1 97 ? 7.840 35.655 46.427 1.00 20.93 97 ARG G N 1
ATOM 5918 C CA . ARG G 1 97 ? 8.101 35.076 47.731 1.00 22.44 97 ARG G CA 1
ATOM 5919 C C . ARG G 1 97 ? 9.121 33.960 47.613 1.00 22.72 97 ARG G C 1
ATOM 5920 O O . ARG G 1 97 ? 9.297 33.367 46.548 1.00 22.14 97 ARG G O 1
ATOM 5928 N N . THR G 1 98 ? 9.805 33.686 48.715 1.00 22.43 98 THR G N 1
ATOM 5929 C CA . THR G 1 98 ? 10.805 32.630 48.761 1.00 22.92 98 THR G CA 1
ATOM 5930 C C . THR G 1 98 ? 10.034 31.374 49.134 1.00 24.12 98 THR G C 1
ATOM 5931 O O . THR G 1 98 ? 9.190 31.417 50.030 1.00 24.10 98 THR G O 1
ATOM 5935 N N . ILE G 1 99 ? 10.272 30.270 48.427 1.00 23.91 99 ILE G N 1
ATOM 5936 C CA . ILE G 1 99 ? 9.561 29.042 48.754 1.00 23.66 99 ILE G CA 1
ATOM 5937 C C . ILE G 1 99 ? 10.443 28.055 49.489 1.00 25.01 99 ILE G C 1
ATOM 5938 O O . ILE G 1 99 ? 9.940 27.130 50.119 1.00 26.27 99 ILE G O 1
ATOM 5943 N N . VAL G 1 100 ? 11.756 28.238 49.390 1.00 25.81 100 VAL G N 1
ATOM 5944 C CA . VAL G 1 100 ? 12.700 27.391 50.105 1.00 26.75 100 VAL G CA 1
ATOM 5945 C C . VAL G 1 100 ? 13.859 28.285 50.534 1.00 27.76 100 VAL G C 1
ATOM 5946 O O . VAL G 1 100 ? 14.649 28.746 49.705 1.00 25.84 100 VAL G O 1
ATOM 5950 N N . GLU G 1 101 ? 13.943 28.534 51.839 1.00 28.71 101 GLU G N 1
ATOM 5951 C CA . GLU G 1 101 ? 14.979 29.391 52.402 1.00 29.87 101 GLU G CA 1
ATOM 5952 C C . GLU G 1 101 ? 16.385 29.117 51.903 1.00 28.76 101 GLU G C 1
ATOM 5953 O O . GLU G 1 101 ? 16.867 27.976 51.935 1.00 29.02 101 GLU G O 1
ATOM 5959 N N . GLY G 1 102 ? 17.031 30.187 51.447 1.00 26.54 102 GLY G N 1
ATOM 5960 C CA . GLY G 1 102 ? 18.389 30.105 50.943 1.00 26.85 102 GLY G CA 1
ATOM 5961 C C . GLY G 1 102 ? 18.553 29.426 49.596 1.00 26.38 102 GLY G C 1
ATOM 5962 O O . GLY G 1 102 ? 19.670 29.323 49.090 1.00 26.69 102 GLY G O 1
ATOM 5963 N N . VAL G 1 103 ? 17.463 28.969 48.990 1.00 26.72 103 VAL G N 1
ATOM 5964 C CA . VAL G 1 103 ? 17.616 28.282 47.713 1.00 26.21 103 VAL G CA 1
ATOM 5965 C C . VAL G 1 103 ? 16.676 28.640 46.572 1.00 24.35 103 VAL G C 1
ATOM 5966 O O . VAL G 1 103 ? 17.072 28.587 45.411 1.00 25.29 103 VAL G O 1
ATOM 5970 N N . MET G 1 104 ? 15.443 29.014 46.864 1.00 22.57 104 MET G N 1
ATOM 5971 C CA . MET G 1 104 ? 14.550 29.323 45.757 1.00 22.22 104 MET G CA 1
ATOM 5972 C C . MET G 1 104 ? 13.368 30.197 46.103 1.00 22.32 104 MET G C 1
ATOM 5973 O O . MET G 1 104 ? 12.742 30.045 47.164 1.00 22.20 104 MET G O 1
ATOM 5978 N N . SER G 1 105 ? 13.059 31.103 45.184 1.00 20.88 105 SER G N 1
ATOM 5979 C CA . SER G 1 105 ? 11.917 31.981 45.344 1.00 22.24 105 SER G CA 1
ATOM 5980 C C . SER G 1 105 ? 11.162 31.919 44.027 1.00 19.76 105 SER G C 1
ATOM 5981 O O . SER G 1 105 ? 11.639 31.329 43.064 1.00 18.94 105 SER G O 1
ATOM 5984 N N . VAL G 1 106 ? 9.977 32.509 43.997 1.00 20.16 106 VAL G N 1
ATOM 5985 C CA . VAL G 1 106 ? 9.181 32.546 42.787 1.00 18.29 106 VAL G CA 1
ATOM 5986 C C . VAL G 1 106 ? 8.633 33.951 42.648 1.00 18.92 106 VAL G C 1
ATOM 5987 O O . VAL G 1 106 ? 8.502 34.671 43.643 1.00 17.96 106 VAL G O 1
ATOM 5991 N N . ILE G 1 107 ? 8.364 34.360 41.414 1.00 16.00 107 ILE G N 1
ATOM 5992 C CA . ILE G 1 107 ? 7.773 35.665 41.188 1.00 16.83 107 ILE G CA 1
ATOM 5993 C C . ILE G 1 107 ? 6.427 35.422 40.531 1.00 17.95 107 ILE G C 1
ATOM 5994 O O . ILE G 1 107 ? 6.211 34.380 39.888 1.00 16.79 107 ILE G O 1
ATOM 5999 N N . GLN G 1 108 ? 5.508 36.361 40.701 1.00 16.82 108 GLN G N 1
ATOM 6000 C CA . GLN G 1 108 ? 4.214 36.217 40.060 1.00 18.04 108 GLN G CA 1
ATOM 6001 C C . GLN G 1 108 ? 4.330 36.918 38.718 1.00 17.55 108 GLN G C 1
ATOM 6002 O O . GLN G 1 108 ? 4.811 38.054 38.631 1.00 18.36 108 GLN G O 1
ATOM 6008 N N . ILE G 1 109 ? 3.900 36.243 37.668 1.00 16.31 109 ILE G N 1
ATOM 6009 C CA . ILE G 1 109 ? 3.953 36.839 36.354 1.00 16.08 109 ILE G CA 1
ATOM 6010 C C . ILE G 1 109 ? 2.557 36.942 35.770 1.00 17.53 109 ILE G C 1
ATOM 6011 O O . ILE G 1 109 ? 1.627 36.234 36.190 1.00 18.88 109 ILE G O 1
ATOM 6016 N N . LYS G 1 110 ? 2.414 37.831 34.799 1.00 18.01 110 LYS G N 1
ATOM 6017 C CA . LYS G 1 110 ? 1.146 38.003 34.110 1.00 18.41 110 LYS G CA 1
ATOM 6018 C C . LYS G 1 110 ? 1.355 37.831 32.612 1.00 18.11 110 LYS G C 1
ATOM 6019 O O . LYS G 1 110 ? 2.107 38.588 31.993 1.00 15.71 110 LYS G O 1
ATOM 6025 N N . TYR G 1 111 ? 0.716 36.814 32.045 1.00 17.75 111 TYR G N 1
ATOM 6026 C CA . TYR G 1 111 ? 0.793 36.579 30.608 1.00 19.15 111 TYR G CA 1
ATOM 6027 C C . TYR G 1 111 ? -0.353 37.388 30.017 1.00 20.38 111 TYR G C 1
ATOM 6028 O O . TYR G 1 111 ? -1.423 37.459 30.614 1.00 21.43 111 TYR G O 1
ATOM 6037 N N . THR G 1 112 ? -0.136 37.988 28.853 1.00 19.89 112 THR G N 1
ATOM 6038 C CA . THR G 1 112 ? -1.184 38.732 28.176 1.00 20.37 112 THR G CA 1
ATOM 6039 C C . THR G 1 112 ? -1.339 37.993 26.848 1.00 20.79 112 THR G C 1
ATOM 6040 O O . THR G 1 112 ? -0.339 37.715 26.186 1.00 19.13 112 THR G O 1
ATOM 6044 N N . PHE G 1 113 ? -2.569 37.652 26.470 1.00 20.39 113 PHE G N 1
ATOM 6045 C CA . PHE G 1 113 ? -2.786 36.919 25.221 1.00 21.74 113 PHE G CA 1
ATOM 6046 C C . PHE G 1 113 ? -4.158 37.144 24.578 1.00 21.97 113 PHE G C 1
ATOM 6047 O O . PHE G 1 113 ? -4.985 37.872 25.163 1.00 22.79 113 PHE G O 1
ATOM 6056 N N . ALA H 1 1 ? 23.283 14.895 31.256 1.00 24.12 1 ALA H N 1
ATOM 6057 C CA . ALA H 1 1 ? 23.551 15.567 29.954 1.00 25.29 1 ALA H CA 1
ATOM 6058 C C . ALA H 1 1 ? 22.939 16.963 29.958 1.00 24.27 1 ALA H C 1
ATOM 6059 O O . ALA H 1 1 ? 21.959 17.232 30.657 1.00 24.49 1 ALA H O 1
ATOM 6061 N N . SER H 1 2 ? 23.516 17.848 29.166 1.00 22.91 2 SER H N 1
ATOM 6062 C CA . SER H 1 2 ? 23.025 19.206 29.114 1.00 21.76 2 SER H CA 1
ATOM 6063 C C . SER H 1 2 ? 23.007 19.682 27.675 1.00 21.06 2 SER H C 1
ATOM 6064 O O . SER H 1 2 ? 23.514 19.010 26.779 1.00 19.70 2 SER H O 1
ATOM 6067 N N . TYR H 1 3 ? 22.409 20.846 27.463 1.00 19.67 3 TYR H N 1
ATOM 6068 C CA . TYR H 1 3 ? 22.316 21.434 26.138 1.00 18.25 3 TYR H CA 1
ATOM 6069 C C . TYR H 1 3 ? 22.145 22.931 26.344 1.00 18.21 3 TYR H C 1
ATOM 6070 O O . TYR H 1 3 ? 21.999 23.392 27.475 1.00 17.21 3 TYR H O 1
ATOM 6079 N N . LYS H 1 4 ? 22.144 23.686 25.255 1.00 16.57 4 LYS H N 1
ATOM 6080 C CA . LYS H 1 4 ? 22.017 25.127 25.358 1.00 17.68 4 LYS H CA 1
ATOM 6081 C C . LYS H 1 4 ? 20.898 25.681 24.480 1.00 18.43 4 LYS H C 1
ATOM 6082 O O . LYS H 1 4 ? 20.577 25.124 23.430 1.00 19.47 4 LYS H O 1
ATOM 6088 N N . VAL H 1 5 ? 20.294 26.766 24.943 1.00 17.14 5 VAL H N 1
ATOM 6089 C CA . VAL H 1 5 ? 19.248 27.470 24.207 1.00 15.56 5 VAL H CA 1
ATOM 6090 C C . VAL H 1 5 ? 19.365 28.923 24.653 1.00 14.94 5 VAL H C 1
ATOM 6091 O O . VAL H 1 5 ? 19.909 29.201 25.727 1.00 14.59 5 VAL H O 1
ATOM 6095 N N . ASN H 1 6 ? 18.870 29.844 23.836 1.00 14.39 6 ASN H N 1
ATOM 6096 C CA . ASN H 1 6 ? 18.903 31.251 24.200 1.00 14.50 6 ASN H CA 1
ATOM 6097 C C . ASN H 1 6 ? 17.587 31.610 24.868 1.00 15.08 6 ASN H C 1
ATOM 6098 O O . ASN H 1 6 ? 16.512 31.256 24.372 1.00 16.05 6 ASN H O 1
ATOM 6103 N N . ILE H 1 7 ? 17.669 32.303 26.001 1.00 14.63 7 ILE H N 1
ATOM 6104 C CA . ILE H 1 7 ? 16.473 32.691 26.740 1.00 14.16 7 ILE H CA 1
ATOM 6105 C C . ILE H 1 7 ? 16.306 34.213 26.710 1.00 14.78 7 ILE H C 1
ATOM 6106 O O . ILE H 1 7 ? 17.274 34.955 26.892 1.00 14.85 7 ILE H O 1
ATOM 6111 N N . PRO H 1 8 ? 15.075 34.698 26.486 1.00 14.78 8 PRO H N 1
ATOM 6112 C CA . PRO H 1 8 ? 14.840 36.146 26.436 1.00 14.75 8 PRO H CA 1
ATOM 6113 C C . PRO H 1 8 ? 15.200 36.810 27.761 1.00 14.31 8 PRO H C 1
ATOM 6114 O O . PRO H 1 8 ? 14.982 36.237 28.829 1.00 15.00 8 PRO H O 1
ATOM 6118 N N . ALA H 1 9 ? 15.745 38.020 27.694 1.00 14.09 9 ALA H N 1
ATOM 6119 C CA . ALA H 1 9 ? 16.134 38.738 28.903 1.00 13.23 9 ALA H CA 1
ATOM 6120 C C . ALA H 1 9 ? 15.695 40.191 28.847 1.00 15.48 9 ALA H C 1
ATOM 6121 O O . ALA H 1 9 ? 16.055 40.990 29.710 1.00 17.88 9 ALA H O 1
ATOM 6123 N N . GLY H 1 10 ? 14.898 40.540 27.851 1.00 14.60 10 GLY H N 1
ATOM 6124 C CA . GLY H 1 10 ? 14.517 41.932 27.726 1.00 15.48 10 GLY H CA 1
ATOM 6125 C C . GLY H 1 10 ? 15.735 42.578 27.100 1.00 16.68 10 GLY H C 1
ATOM 6126 O O . GLY H 1 10 ? 16.711 41.883 26.806 1.00 16.11 10 GLY H O 1
ATOM 6127 N N . PRO H 1 11 ? 15.733 43.898 26.893 1.00 16.58 11 PRO H N 1
ATOM 6128 C CA . PRO H 1 11 ? 16.899 44.529 26.280 1.00 16.56 11 PRO H CA 1
ATOM 6129 C C . PRO H 1 11 ? 18.135 44.526 27.171 1.00 15.93 11 PRO H C 1
ATOM 6130 O O . PRO H 1 11 ? 18.041 44.775 28.371 1.00 18.06 11 PRO H O 1
ATOM 6134 N N . LEU H 1 12 ? 19.285 44.217 26.582 1.00 13.62 12 LEU H N 1
ATOM 6135 C CA . LEU H 1 12 ? 20.551 44.214 27.315 1.00 15.10 12 LEU H CA 1
ATOM 6136 C C . LEU H 1 12 ? 21.401 45.215 26.551 1.00 15.09 12 LEU H C 1
ATOM 6137 O O . LEU H 1 12 ? 21.613 45.077 25.342 1.00 13.23 12 LEU H O 1
ATOM 6142 N N . TRP H 1 13 ? 21.863 46.241 27.263 1.00 16.20 13 TRP H N 1
ATOM 6143 C CA . TRP H 1 13 ? 22.598 47.332 26.630 1.00 15.62 13 TRP H CA 1
ATOM 6144 C C . TRP H 1 13 ? 24.122 47.269 26.597 1.00 16.35 13 TRP H C 1
ATOM 6145 O O . TRP H 1 13 ? 24.757 48.065 25.894 1.00 15.14 13 TRP H O 1
ATOM 6156 N N . SER H 1 14 ? 24.711 46.345 27.351 1.00 14.71 14 SER H N 1
ATOM 6157 C CA . SER H 1 14 ? 26.160 46.205 27.350 1.00 15.10 14 SER H CA 1
ATOM 6158 C C . SER H 1 14 ? 26.535 44.831 27.856 1.00 16.17 14 SER H C 1
ATOM 6159 O O . SER H 1 14 ? 25.711 44.129 28.465 1.00 15.92 14 SER H O 1
ATOM 6162 N N . ASN H 1 15 ? 27.781 44.441 27.607 1.00 14.68 15 ASN H N 1
ATOM 6163 C CA . ASN H 1 15 ? 28.238 43.147 28.076 1.00 14.69 15 ASN H CA 1
ATOM 6164 C C . ASN H 1 15 ? 28.212 43.152 29.599 1.00 13.62 15 ASN H C 1
ATOM 6165 O O . ASN H 1 15 ? 27.870 42.153 30.217 1.00 13.19 15 ASN H O 1
ATOM 6170 N N . ALA H 1 16 ? 28.581 44.286 30.201 1.00 14.26 16 ALA H N 1
ATOM 6171 C CA . ALA H 1 16 ? 28.588 44.393 31.657 1.00 13.83 16 ALA H CA 1
ATOM 6172 C C . ALA H 1 16 ? 27.188 44.092 32.201 1.00 14.11 16 ALA H C 1
ATOM 6173 O O . ALA H 1 16 ? 27.048 43.374 33.181 1.00 15.79 16 ALA H O 1
ATOM 6175 N N . GLU H 1 17 ? 26.155 44.645 31.574 1.00 13.70 17 GLU H N 1
ATOM 6176 C CA . GLU H 1 17 ? 24.796 44.394 32.050 1.00 14.28 17 GLU H CA 1
ATOM 6177 C C . GLU H 1 17 ? 24.442 42.919 31.864 1.00 13.36 17 GLU H C 1
ATOM 6178 O O . GLU H 1 17 ? 23.924 42.274 32.771 1.00 13.71 17 GLU H O 1
ATOM 6184 N N . ALA H 1 18 ? 24.736 42.385 30.687 1.00 12.36 18 ALA H N 1
ATOM 6185 C CA . ALA H 1 18 ? 24.463 40.976 30.400 1.00 12.86 18 ALA H CA 1
ATOM 6186 C C . ALA H 1 18 ? 25.140 40.054 31.420 1.00 14.09 18 ALA H C 1
ATOM 6187 O O . ALA H 1 18 ? 24.572 39.041 31.832 1.00 14.24 18 ALA H O 1
ATOM 6189 N N . GLN H 1 19 ? 26.366 40.383 31.825 1.00 14.98 19 GLN H N 1
ATOM 6190 C CA . GLN H 1 19 ? 27.047 39.533 32.800 1.00 13.71 19 GLN H CA 1
ATOM 6191 C C . GLN H 1 19 ? 26.399 39.610 34.185 1.00 15.64 19 GLN H C 1
ATOM 6192 O O . GLN H 1 19 ? 26.572 38.711 34.999 1.00 13.74 19 GLN H O 1
ATOM 6198 N N . GLN H 1 20 ? 25.665 40.682 34.464 1.00 16.88 20 GLN H N 1
ATOM 6199 C CA . GLN H 1 20 ? 24.988 40.789 35.753 1.00 20.37 20 GLN H CA 1
ATOM 6200 C C . GLN H 1 20 ? 23.612 40.131 35.651 1.00 19.69 20 GLN H C 1
ATOM 6201 O O . GLN H 1 20 ? 23.175 39.439 36.567 1.00 20.17 20 GLN H O 1
ATOM 6207 N N . VAL H 1 21 ? 22.955 40.309 34.512 1.00 18.13 21 VAL H N 1
ATOM 6208 C CA . VAL H 1 21 ? 21.613 39.767 34.299 1.00 18.13 21 VAL H CA 1
ATOM 6209 C C . VAL H 1 21 ? 21.587 38.300 33.865 1.00 16.72 21 VAL H C 1
ATOM 6210 O O . VAL H 1 21 ? 20.773 37.520 34.358 1.00 16.35 21 VAL H O 1
ATOM 6214 N N . GLY H 1 22 ? 22.481 37.923 32.956 1.00 15.83 22 GLY H N 1
ATOM 6215 C CA . GLY H 1 22 ? 22.499 36.552 32.483 1.00 15.34 22 GLY H CA 1
ATOM 6216 C C . GLY H 1 22 ? 22.435 35.485 33.567 1.00 16.69 22 GLY H C 1
ATOM 6217 O O . GLY H 1 22 ? 21.659 34.539 33.461 1.00 15.78 22 GLY H O 1
ATOM 6218 N N . PRO H 1 23 ? 23.249 35.603 34.621 1.00 16.84 23 PRO H N 1
ATOM 6219 C CA . PRO H 1 23 ? 23.231 34.601 35.692 1.00 17.06 23 PRO H CA 1
ATOM 6220 C C . PRO H 1 23 ? 21.895 34.494 36.423 1.00 16.09 23 PRO H C 1
ATOM 6221 O O . PRO H 1 23 ? 21.504 33.409 36.838 1.00 16.93 23 PRO H O 1
ATOM 6225 N N . LYS H 1 24 ? 21.203 35.618 36.579 1.00 14.92 24 LYS H N 1
ATOM 6226 C CA . LYS H 1 24 ? 19.916 35.627 37.266 1.00 15.41 24 LYS H CA 1
ATOM 6227 C C . LYS H 1 24 ? 18.840 34.936 36.417 1.00 14.48 24 LYS H C 1
ATOM 6228 O O . LYS H 1 24 ? 18.008 34.189 36.926 1.00 16.04 24 LYS H O 1
ATOM 6234 N N . ILE H 1 25 ? 18.864 35.189 35.116 1.00 14.79 25 ILE H N 1
ATOM 6235 C CA . ILE H 1 25 ? 17.923 34.546 34.213 1.00 14.51 25 ILE H CA 1
ATOM 6236 C C . ILE H 1 25 ? 18.197 33.034 34.206 1.00 13.80 25 ILE H C 1
ATOM 6237 O O . ILE H 1 25 ? 17.287 32.218 34.297 1.00 11.26 25 ILE H O 1
ATOM 6242 N N . ALA H 1 26 ? 19.469 32.669 34.103 1.00 14.76 26 ALA H N 1
ATOM 6243 C CA . ALA H 1 26 ? 19.849 31.259 34.108 1.00 15.92 26 ALA H CA 1
ATOM 6244 C C . ALA H 1 26 ? 19.338 30.567 35.376 1.00 16.88 26 ALA H C 1
ATOM 6245 O O . ALA H 1 26 ? 18.791 29.460 35.317 1.00 18.07 26 ALA H O 1
ATOM 6247 N N . ALA H 1 27 ? 19.503 31.225 36.522 1.00 17.63 27 ALA H N 1
ATOM 6248 C CA . ALA H 1 27 ? 19.065 30.650 37.797 1.00 17.19 27 ALA H CA 1
ATOM 6249 C C . ALA H 1 27 ? 17.548 30.452 37.870 1.00 18.84 27 ALA H C 1
ATOM 6250 O O . ALA H 1 27 ? 17.071 29.516 38.520 1.00 20.63 27 ALA H O 1
ATOM 6252 N N . ALA H 1 28 ? 16.788 31.338 37.230 1.00 15.97 28 ALA H N 1
ATOM 6253 C CA . ALA H 1 28 ? 15.331 31.221 37.245 1.00 15.39 28 ALA H CA 1
ATOM 6254 C C . ALA H 1 28 ? 14.926 30.017 36.416 1.00 15.93 28 ALA H C 1
ATOM 6255 O O . ALA H 1 28 ? 13.875 29.415 36.649 1.00 15.80 28 ALA H O 1
ATOM 6257 N N . HIS H 1 29 ? 15.780 29.658 35.464 1.00 15.53 29 HIS H N 1
ATOM 6258 C CA . HIS H 1 29 ? 15.522 28.524 34.584 1.00 16.40 29 HIS H CA 1
ATOM 6259 C C . HIS H 1 29 ? 16.370 27.290 34.879 1.00 16.92 29 HIS H C 1
ATOM 6260 O O . HIS H 1 29 ? 16.528 26.399 34.039 1.00 15.84 29 HIS H O 1
ATOM 6267 N N . GLN H 1 30 ? 16.904 27.251 36.097 1.00 18.79 30 GLN H N 1
ATOM 6268 C CA . GLN H 1 30 ? 17.698 26.127 36.557 1.00 18.77 30 GLN H CA 1
ATOM 6269 C C . GLN H 1 30 ? 18.851 25.789 35.624 1.00 18.42 30 GLN H C 1
ATOM 6270 O O . GLN H 1 30 ? 19.158 24.614 35.405 1.00 16.00 30 GLN H O 1
ATOM 6276 N N . GLY H 1 31 ? 19.488 26.814 35.069 1.00 16.91 31 GLY H N 1
ATOM 6277 C CA . GLY H 1 31 ? 20.591 26.566 34.163 1.00 15.63 31 GLY H CA 1
ATOM 6278 C C . GLY H 1 31 ? 21.795 27.410 34.512 1.00 17.80 31 GLY H C 1
ATOM 6279 O O . GLY H 1 31 ? 21.856 28.025 35.590 1.00 18.47 31 GLY H O 1
ATOM 6280 N N . ASN H 1 32 ? 22.758 27.431 33.597 1.00 17.21 32 ASN H N 1
ATOM 6281 C CA . ASN H 1 32 ? 23.980 28.197 33.781 1.00 17.16 32 ASN H CA 1
ATOM 6282 C C . ASN H 1 32 ? 24.241 29.098 32.585 1.00 16.61 32 ASN H C 1
ATOM 6283 O O . ASN H 1 32 ? 24.263 28.632 31.445 1.00 17.24 32 ASN H O 1
ATOM 6288 N N . PHE H 1 33 ? 24.434 30.385 32.858 1.00 14.21 33 PHE H N 1
ATOM 6289 C CA . PHE H 1 33 ? 24.720 31.368 31.825 1.00 16.19 33 PHE H CA 1
ATOM 6290 C C . PHE H 1 33 ? 26.149 31.129 31.314 1.00 16.22 33 PHE H C 1
ATOM 6291 O O . PHE H 1 33 ? 27.086 30.989 32.113 1.00 14.99 33 PHE H O 1
ATOM 6299 N N . THR H 1 34 ? 26.319 31.076 29.995 1.00 14.96 34 THR H N 1
ATOM 6300 C CA . THR H 1 34 ? 27.637 30.820 29.428 1.00 15.03 34 THR H CA 1
ATOM 6301 C C . THR H 1 34 ? 28.453 32.080 29.217 1.00 16.20 34 THR H C 1
ATOM 6302 O O . THR H 1 34 ? 29.631 32.002 28.890 1.00 17.38 34 THR H O 1
ATOM 6306 N N . GLY H 1 35 ? 27.826 33.239 29.394 1.00 15.52 35 GLY H N 1
ATOM 6307 C CA . GLY H 1 35 ? 28.526 34.485 29.181 1.00 13.83 35 GLY H CA 1
ATOM 6308 C C . GLY H 1 35 ? 28.206 35.051 27.809 1.00 13.63 35 GLY H C 1
ATOM 6309 O O . GLY H 1 35 ? 28.424 36.231 27.559 1.00 14.36 35 GLY H O 1
ATOM 6310 N N . GLN H 1 36 ? 27.673 34.208 26.926 1.00 12.19 36 GLN H N 1
ATOM 6311 C CA . GLN H 1 36 ? 27.337 34.616 25.560 1.00 12.58 36 GLN H CA 1
ATOM 6312 C C . GLN H 1 36 ? 25.891 35.085 25.454 1.00 11.99 36 GLN H C 1
ATOM 6313 O O . GLN H 1 36 ? 24.992 34.445 25.991 1.00 13.04 36 GLN H O 1
ATOM 6319 N N . TRP H 1 37 ? 25.656 36.182 24.740 1.00 12.68 37 TRP H N 1
ATOM 6320 C CA . TRP H 1 37 ? 24.293 36.698 24.596 1.00 12.15 37 TRP H CA 1
ATOM 6321 C C . TRP H 1 37 ? 24.217 37.464 23.276 1.00 13.68 37 TRP H C 1
ATOM 6322 O O . TRP H 1 37 ? 25.245 37.798 22.691 1.00 12.72 37 TRP H O 1
ATOM 6333 N N . THR H 1 38 ? 23.001 37.742 22.816 1.00 14.53 38 THR H N 1
ATOM 6334 C CA . THR H 1 38 ? 22.807 38.422 21.536 1.00 15.34 38 THR H CA 1
ATOM 6335 C C . THR H 1 38 ? 21.612 39.352 21.580 1.00 15.40 38 THR H C 1
ATOM 6336 O O . THR H 1 38 ? 20.568 38.987 22.102 1.00 16.10 38 THR H O 1
ATOM 6340 N N . THR H 1 39 ? 21.763 40.556 21.048 1.00 16.56 39 THR H N 1
ATOM 6341 C CA . THR H 1 39 ? 20.624 41.459 20.987 1.00 16.29 39 THR H CA 1
ATOM 6342 C C . THR H 1 39 ? 19.936 41.046 19.693 1.00 15.43 39 THR H C 1
ATOM 6343 O O . THR H 1 39 ? 20.563 41.036 18.634 1.00 17.07 39 THR H O 1
ATOM 6347 N N . VAL H 1 40 ? 18.664 40.664 19.771 1.00 14.94 40 VAL H N 1
ATOM 6348 C CA . VAL H 1 40 ? 17.938 40.238 18.576 1.00 14.42 40 VAL H CA 1
ATOM 6349 C C . VAL H 1 40 ? 16.980 41.294 18.019 1.00 16.13 40 VAL H C 1
ATOM 6350 O O . VAL H 1 40 ? 16.560 41.219 16.856 1.00 14.88 40 VAL H O 1
ATOM 6354 N N . VAL H 1 41 ? 16.603 42.256 18.852 1.00 15.58 41 VAL H N 1
ATOM 6355 C CA . VAL H 1 41 ? 15.755 43.352 18.397 1.00 14.86 41 VAL H CA 1
ATOM 6356 C C . VAL H 1 41 ? 16.366 44.600 19.013 1.00 17.00 41 VAL H C 1
ATOM 6357 O O . VAL H 1 41 ? 16.232 44.838 20.217 1.00 16.69 41 VAL H O 1
ATOM 6361 N N . GLU H 1 42 ? 17.043 45.391 18.187 1.00 16.09 42 GLU H N 1
ATOM 6362 C CA . GLU H 1 42 ? 17.711 46.600 18.679 1.00 18.92 42 GLU H CA 1
ATOM 6363 C C . GLU H 1 42 ? 16.829 47.448 19.581 1.00 18.46 42 GLU H C 1
ATOM 6364 O O . GLU H 1 42 ? 15.711 47.799 19.211 1.00 17.01 42 GLU H O 1
ATOM 6370 N N . SER H 1 43 ? 17.355 47.740 20.771 1.00 18.81 43 SER H N 1
ATOM 6371 C CA . SER H 1 43 ? 16.703 48.539 21.805 1.00 19.35 43 SER H CA 1
ATOM 6372 C C . SER H 1 43 ? 15.484 47.881 22.434 1.00 19.55 43 SER H C 1
ATOM 6373 O O . SER H 1 43 ? 14.815 48.500 23.247 1.00 19.86 43 SER H O 1
ATOM 6376 N N . ALA H 1 44 ? 15.197 46.626 22.100 1.00 18.13 44 ALA H N 1
ATOM 6377 C CA . ALA H 1 44 ? 13.990 46.005 22.653 1.00 17.07 44 ALA H CA 1
ATOM 6378 C C . ALA H 1 44 ? 14.119 44.591 23.197 1.00 15.98 44 ALA H C 1
ATOM 6379 O O . ALA H 1 44 ? 13.389 44.209 24.103 1.00 16.55 44 ALA H O 1
ATOM 6381 N N . MET H 1 45 ? 15.048 43.810 22.665 1.00 13.75 45 MET H N 1
ATOM 6382 C CA . MET H 1 45 ? 15.169 42.440 23.139 1.00 12.98 45 MET H CA 1
ATOM 6383 C C . MET H 1 45 ? 16.526 41.828 22.902 1.00 12.37 45 MET H C 1
ATOM 6384 O O . MET H 1 45 ? 17.108 41.938 21.819 1.00 11.16 45 MET H O 1
ATOM 6389 N N . SER H 1 46 ? 17.025 41.169 23.937 1.00 12.65 46 SER H N 1
ATOM 6390 C CA . SER H 1 46 ? 18.294 40.480 23.849 1.00 13.82 46 SER H CA 1
ATOM 6391 C C . SER H 1 46 ? 18.039 39.093 24.423 1.00 14.24 46 SER H C 1
ATOM 6392 O O . SER H 1 46 ? 17.079 38.902 25.177 1.00 12.93 46 SER H O 1
ATOM 6395 N N . VAL H 1 47 ? 18.858 38.118 24.046 1.00 13.31 47 VAL H N 1
ATOM 6396 C CA . VAL H 1 47 ? 18.677 36.776 24.585 1.00 15.01 47 VAL H CA 1
ATOM 6397 C C . VAL H 1 47 ? 19.992 36.340 25.184 1.00 15.32 47 VAL H C 1
ATOM 6398 O O . VAL H 1 47 ? 21.056 36.794 24.754 1.00 16.68 47 VAL H O 1
ATOM 6402 N N . VAL H 1 48 ? 19.919 35.488 26.198 1.00 14.76 48 VAL H N 1
ATOM 6403 C CA . VAL H 1 48 ? 21.131 34.997 26.840 1.00 15.16 48 VAL H CA 1
ATOM 6404 C C . VAL H 1 48 ? 21.222 33.481 26.703 1.00 15.89 48 VAL H C 1
ATOM 6405 O O . VAL H 1 48 ? 20.217 32.778 26.847 1.00 16.00 48 VAL H O 1
ATOM 6409 N N . GLU H 1 49 ? 22.426 32.992 26.410 1.00 13.92 49 GLU H N 1
ATOM 6410 C CA . GLU H 1 49 ? 22.648 31.568 26.238 1.00 15.02 49 GLU H CA 1
ATOM 6411 C C . GLU H 1 49 ? 22.721 30.883 27.586 1.00 17.13 49 GLU H C 1
ATOM 6412 O O . GLU H 1 49 ? 23.566 31.216 28.431 1.00 16.87 49 GLU H O 1
ATOM 6418 N N . VAL H 1 50 ? 21.818 29.935 27.798 1.00 15.89 50 VAL H N 1
ATOM 6419 C CA . VAL H 1 50 ? 21.773 29.231 29.071 1.00 16.15 50 VAL H CA 1
ATOM 6420 C C . VAL H 1 50 ? 21.935 27.741 28.851 1.00 17.02 50 VAL H C 1
ATOM 6421 O O . VAL H 1 50 ? 21.273 27.152 27.999 1.00 17.06 50 VAL H O 1
ATOM 6425 N N . GLU H 1 51 ? 22.851 27.138 29.602 1.00 18.37 51 GLU H N 1
ATOM 6426 C CA . GLU H 1 51 ? 23.070 25.704 29.504 1.00 20.94 51 GLU H CA 1
ATOM 6427 C C . GLU H 1 51 ? 22.101 25.068 30.493 1.00 20.13 51 GLU H C 1
ATOM 6428 O O . GLU H 1 51 ? 22.104 25.397 31.685 1.00 18.89 51 GLU H O 1
ATOM 6434 N N . LEU H 1 52 ? 21.271 24.165 29.984 1.00 20.77 52 LEU H N 1
ATOM 6435 C CA . LEU H 1 52 ? 20.250 23.502 30.781 1.00 19.81 52 LEU H CA 1
ATOM 6436 C C . LEU H 1 52 ? 20.528 22.021 30.935 1.00 21.83 52 LEU H C 1
ATOM 6437 O O . LEU H 1 52 ? 21.260 21.428 30.140 1.00 22.77 52 LEU H O 1
ATOM 6442 N N . GLN H 1 53 ? 19.924 21.432 31.959 1.00 21.29 53 GLN H N 1
ATOM 6443 C CA . GLN H 1 53 ? 20.051 20.006 32.206 1.00 21.80 53 GLN H CA 1
ATOM 6444 C C . GLN H 1 53 ? 18.887 19.328 31.495 1.00 21.85 53 GLN H C 1
ATOM 6445 O O . GLN H 1 53 ? 17.766 19.842 31.523 1.00 19.94 53 GLN H O 1
ATOM 6451 N N . VAL H 1 54 ? 19.146 18.187 30.855 1.00 21.25 54 VAL H N 1
ATOM 6452 C CA . VAL H 1 54 ? 18.084 17.448 30.178 1.00 21.16 54 VAL H CA 1
ATOM 6453 C C . VAL H 1 54 ? 17.021 17.122 31.223 1.00 21.25 54 VAL H C 1
ATOM 6454 O O . VAL H 1 54 ? 15.827 17.224 30.970 1.00 19.94 54 VAL H O 1
ATOM 6458 N N . GLU H 1 55 ? 17.464 16.732 32.412 1.00 22.74 55 GLU H N 1
ATOM 6459 C CA . GLU H 1 55 ? 16.536 16.438 33.489 1.00 23.27 55 GLU H CA 1
ATOM 6460 C C . GLU H 1 55 ? 16.965 17.201 34.731 1.00 23.47 55 GLU H C 1
ATOM 6461 O O . GLU H 1 55 ? 18.124 17.133 35.142 1.00 23.18 55 GLU H O 1
ATOM 6467 N N . ASN H 1 56 ? 16.035 17.936 35.326 1.00 23.02 56 ASN H N 1
ATOM 6468 C CA . ASN H 1 56 ? 16.352 18.679 36.533 1.00 22.99 56 ASN H CA 1
ATOM 6469 C C . ASN H 1 56 ? 16.068 17.758 37.704 1.00 23.03 56 ASN H C 1
ATOM 6470 O O . ASN H 1 56 ? 15.018 17.132 37.752 1.00 23.08 56 ASN H O 1
ATOM 6475 N N . THR H 1 57 ? 17.016 17.672 38.632 1.00 23.72 57 THR H N 1
ATOM 6476 C CA . THR H 1 57 ? 16.874 16.816 39.808 1.00 23.90 57 THR H CA 1
ATOM 6477 C C . THR H 1 57 ? 17.082 17.609 41.089 1.00 24.66 57 THR H C 1
ATOM 6478 O O . THR H 1 57 ? 17.606 18.723 41.069 1.00 23.07 57 THR H O 1
ATOM 6482 N N . GLY H 1 58 ? 16.676 17.030 42.211 1.00 23.92 58 GLY H N 1
ATOM 6483 C CA . GLY H 1 58 ? 16.840 17.727 43.465 1.00 24.33 58 GLY H CA 1
ATOM 6484 C C . GLY H 1 58 ? 15.904 17.148 44.489 1.00 25.26 58 GLY H C 1
ATOM 6485 O O . GLY H 1 58 ? 15.173 16.197 44.198 1.00 24.73 58 GLY H O 1
ATOM 6486 N N . ILE H 1 59 ? 15.906 17.718 45.688 1.00 24.15 59 ILE H N 1
ATOM 6487 C CA . ILE H 1 59 ? 15.050 17.191 46.732 1.00 25.29 59 ILE H CA 1
ATOM 6488 C C . ILE H 1 59 ? 13.828 18.049 46.987 1.00 25.44 59 ILE H C 1
ATOM 6489 O O . ILE H 1 59 ? 13.038 17.743 47.874 1.00 26.59 59 ILE H O 1
ATOM 6494 N N . HIS H 1 60 ? 13.667 19.121 46.216 1.00 24.44 60 HIS H N 1
ATOM 6495 C CA . HIS H 1 60 ? 12.504 19.995 46.379 1.00 25.50 60 HIS H CA 1
ATOM 6496 C C . HIS H 1 60 ? 11.666 20.053 45.105 1.00 24.40 60 HIS H C 1
ATOM 6497 O O . HIS H 1 60 ? 12.148 19.762 44.018 1.00 23.83 60 HIS H O 1
ATOM 6504 N N . GLU H 1 61 ? 10.408 20.441 45.253 1.00 24.68 61 GLU H N 1
ATOM 6505 C CA . GLU H 1 61 ? 9.526 20.561 44.109 1.00 26.48 61 GLU H CA 1
ATOM 6506 C C . GLU H 1 61 ? 8.540 21.703 44.316 1.00 25.81 61 GLU H C 1
ATOM 6507 O O . GLU H 1 61 ? 8.280 22.118 45.445 1.00 25.72 61 GLU H O 1
ATOM 6513 N N . PHE H 1 62 ? 8.018 22.222 43.212 1.00 24.01 62 PHE H N 1
ATOM 6514 C CA . PHE H 1 62 ? 7.056 23.317 43.235 1.00 21.60 62 PHE H CA 1
ATOM 6515 C C . PHE H 1 62 ? 6.122 23.125 42.048 1.00 20.32 62 PHE H C 1
ATOM 6516 O O . PHE H 1 62 ? 6.594 22.951 40.921 1.00 19.39 62 PHE H O 1
ATOM 6524 N N . LYS H 1 63 ? 4.812 23.162 42.289 1.00 20.31 63 LYS H N 1
ATOM 6525 C CA . LYS H 1 63 ? 3.826 22.990 41.212 1.00 18.91 63 LYS H CA 1
ATOM 6526 C C . LYS H 1 63 ? 3.127 24.310 40.906 1.00 18.88 63 LYS H C 1
ATOM 6527 O O . LYS H 1 63 ? 2.896 25.114 41.803 1.00 17.36 63 LYS H O 1
ATOM 6533 N N . THR H 1 64 ? 2.770 24.523 39.641 1.00 16.97 64 THR H N 1
ATOM 6534 C CA . THR H 1 64 ? 2.104 25.763 39.247 1.00 18.15 64 THR H CA 1
ATOM 6535 C C . THR H 1 64 ? 1.509 25.567 37.851 1.00 17.58 64 THR H C 1
ATOM 6536 O O . THR H 1 64 ? 1.811 24.564 37.190 1.00 18.87 64 THR H O 1
ATOM 6540 N N . ASP H 1 65 ? 0.653 26.490 37.411 1.00 18.07 65 ASP H N 1
ATOM 6541 C CA . ASP H 1 65 ? 0.029 26.376 36.084 1.00 18.61 65 ASP H CA 1
ATOM 6542 C C . ASP H 1 65 ? 0.702 27.321 35.108 1.00 18.53 65 ASP H C 1
ATOM 6543 O O . ASP H 1 65 ? 1.011 28.458 35.465 1.00 18.01 65 ASP H O 1
ATOM 6548 N N . VAL H 1 66 ? 0.924 26.858 33.878 1.00 18.40 66 VAL H N 1
ATOM 6549 C CA . VAL H 1 66 ? 1.561 27.679 32.846 1.00 17.90 66 VAL H CA 1
ATOM 6550 C C . VAL H 1 66 ? 0.800 27.497 31.536 1.00 18.22 66 VAL H C 1
ATOM 6551 O O . VAL H 1 66 ? 0.070 26.517 31.373 1.00 17.40 66 VAL H O 1
ATOM 6555 N N . LEU H 1 67 ? 0.970 28.441 30.610 1.00 17.91 67 LEU H N 1
ATOM 6556 C CA . LEU H 1 67 ? 0.285 28.380 29.324 1.00 15.88 67 LEU H CA 1
ATOM 6557 C C . LEU H 1 67 ? 0.646 27.112 28.571 1.00 16.59 67 LEU H C 1
ATOM 6558 O O . LEU H 1 67 ? 1.808 26.707 28.530 1.00 16.33 67 LEU H O 1
ATOM 6563 N N . ALA H 1 68 ? -0.355 26.496 27.951 1.00 15.63 68 ALA H N 1
ATOM 6564 C CA . ALA H 1 68 ? -0.136 25.264 27.215 1.00 15.77 68 ALA H CA 1
ATOM 6565 C C . ALA H 1 68 ? -0.608 25.366 25.773 1.00 16.92 68 ALA H C 1
ATOM 6566 O O . ALA H 1 68 ? -0.538 24.384 25.014 1.00 17.07 68 ALA H O 1
ATOM 6568 N N . GLY H 1 69 ? -1.069 26.555 25.388 1.00 16.67 69 GLY H N 1
ATOM 6569 C CA . GLY H 1 69 ? -1.613 26.723 24.051 1.00 19.12 69 GLY H CA 1
ATOM 6570 C C . GLY H 1 69 ? -3.022 26.164 24.162 1.00 18.04 69 GLY H C 1
ATOM 6571 O O . GLY H 1 69 ? -3.371 25.632 25.217 1.00 18.15 69 GLY H O 1
ATOM 6572 N N . PRO H 1 70 ? -3.858 26.254 23.120 1.00 19.36 70 PRO H N 1
ATOM 6573 C CA . PRO H 1 70 ? -5.213 25.706 23.270 1.00 20.15 70 PRO H CA 1
ATOM 6574 C C . PRO H 1 70 ? -5.229 24.181 23.176 1.00 20.49 70 PRO H C 1
ATOM 6575 O O . PRO H 1 70 ? -4.645 23.605 22.268 1.00 23.35 70 PRO H O 1
ATOM 6579 N N . LEU H 1 71 ? -5.883 23.529 24.133 1.00 23.19 71 LEU H N 1
ATOM 6580 C CA . LEU H 1 71 ? -5.969 22.062 24.155 1.00 25.63 71 LEU H CA 1
ATOM 6581 C C . LEU H 1 71 ? -7.441 21.680 24.012 1.00 28.26 71 LEU H C 1
ATOM 6582 O O . LEU H 1 71 ? -8.272 22.104 24.805 1.00 29.68 71 LEU H O 1
ATOM 6587 N N . TRP H 1 72 ? -7.767 20.869 23.014 1.00 31.52 72 TRP H N 1
ATOM 6588 C CA . TRP H 1 72 ? -9.169 20.541 22.778 1.00 35.92 72 TRP H CA 1
ATOM 6589 C C . TRP H 1 72 ? -9.805 19.369 23.525 1.00 35.61 72 TRP H C 1
ATOM 6590 O O . TRP H 1 72 ? -11.029 19.273 23.589 1.00 37.04 72 TRP H O 1
ATOM 6601 N N . SER H 1 73 ? -8.998 18.491 24.103 1.00 34.97 73 SER H N 1
ATOM 6602 C CA . SER H 1 73 ? -9.556 17.353 24.822 1.00 34.25 73 SER H CA 1
ATOM 6603 C C . SER H 1 73 ? -8.577 16.807 25.855 1.00 33.76 73 SER H C 1
ATOM 6604 O O . SER H 1 73 ? -7.387 17.113 25.817 1.00 33.60 73 SER H O 1
ATOM 6607 N N . ASN H 1 74 ? -9.076 15.980 26.768 1.00 33.64 74 ASN H N 1
ATOM 6608 C CA . ASN H 1 74 ? -8.206 15.396 27.770 1.00 32.97 74 ASN H CA 1
ATOM 6609 C C . ASN H 1 74 ? -7.216 14.453 27.088 1.00 33.14 74 ASN H C 1
ATOM 6610 O O . ASN H 1 74 ? -6.061 14.350 27.508 1.00 31.87 74 ASN H O 1
ATOM 6615 N N . ASP H 1 75 ? -7.656 13.763 26.034 1.00 32.80 75 ASP H N 1
ATOM 6616 C CA . ASP H 1 75 ? -6.744 12.869 25.330 1.00 33.04 75 ASP H CA 1
ATOM 6617 C C . ASP H 1 75 ? -5.612 13.677 24.715 1.00 31.40 75 ASP H C 1
ATOM 6618 O O . ASP H 1 75 ? -4.457 13.265 24.758 1.00 32.35 75 ASP H O 1
ATOM 6623 N N . GLU H 1 76 ? -5.931 14.832 24.142 1.00 30.46 76 GLU H N 1
ATOM 6624 C CA . GLU H 1 76 ? -4.878 15.651 23.556 1.00 30.18 76 GLU H CA 1
ATOM 6625 C C . GLU H 1 76 ? -3.968 16.186 24.665 1.00 28.63 76 GLU H C 1
ATOM 6626 O O . GLU H 1 76 ? -2.737 16.162 24.530 1.00 26.54 76 GLU H O 1
ATOM 6632 N N . ALA H 1 77 ? -4.582 16.656 25.754 1.00 26.54 77 ALA H N 1
ATOM 6633 C CA . ALA H 1 77 ? -3.841 17.201 26.891 1.00 26.57 77 ALA H CA 1
ATOM 6634 C C . ALA H 1 77 ? -2.869 16.195 27.495 1.00 26.43 77 ALA H C 1
ATOM 6635 O O . ALA H 1 77 ? -1.731 16.541 27.812 1.00 25.98 77 ALA H O 1
ATOM 6637 N N . GLN H 1 78 ? -3.303 14.942 27.640 1.00 26.70 78 GLN H N 1
ATOM 6638 C CA . GLN H 1 78 ? -2.433 13.912 28.206 1.00 24.84 78 GLN H CA 1
ATOM 6639 C C . GLN H 1 78 ? -1.313 13.517 27.250 1.00 24.80 78 GLN H C 1
ATOM 6640 O O . GLN H 1 78 ? -0.232 13.133 27.689 1.00 23.79 78 GLN H O 1
ATOM 6646 N N . LYS H 1 79 ? -1.568 13.607 25.947 1.00 24.01 79 LYS H N 1
ATOM 6647 C CA . LYS H 1 79 ? -0.552 13.251 24.963 1.00 24.69 79 LYS H CA 1
ATOM 6648 C C . LYS H 1 79 ? 0.504 14.342 24.824 1.00 24.57 79 LYS H C 1
ATOM 6649 O O . LYS H 1 79 ? 1.696 14.047 24.743 1.00 24.17 79 LYS H O 1
ATOM 6655 N N . LEU H 1 80 ? 0.063 15.599 24.797 1.00 23.41 80 LEU H N 1
ATOM 6656 C CA . LEU H 1 80 ? 0.979 16.732 24.631 1.00 22.82 80 LEU H CA 1
ATOM 6657 C C . LEU H 1 80 ? 1.569 17.255 25.939 1.00 22.61 80 LEU H C 1
ATOM 6658 O O . LEU H 1 80 ? 2.679 17.805 25.953 1.00 21.48 80 LEU H O 1
ATOM 6663 N N . GLY H 1 81 ? 0.818 17.081 27.026 1.00 21.05 81 GLY H N 1
ATOM 6664 C CA . GLY H 1 81 ? 1.245 17.545 28.339 1.00 21.01 81 GLY H CA 1
ATOM 6665 C C . GLY H 1 81 ? 2.716 17.375 28.672 1.00 20.64 81 GLY H C 1
ATOM 6666 O O . GLY H 1 81 ? 3.397 18.357 28.984 1.00 21.62 81 GLY H O 1
ATOM 6667 N N . PRO H 1 82 ? 3.243 16.141 28.627 1.00 21.54 82 PRO H N 1
ATOM 6668 C CA . PRO H 1 82 ? 4.654 15.885 28.936 1.00 21.04 82 PRO H CA 1
ATOM 6669 C C . PRO H 1 82 ? 5.646 16.713 28.113 1.00 20.18 82 PRO H C 1
ATOM 6670 O O . PRO H 1 82 ? 6.665 17.165 28.639 1.00 18.70 82 PRO H O 1
ATOM 6674 N N . GLN H 1 83 ? 5.350 16.910 26.826 1.00 19.95 83 GLN H N 1
ATOM 6675 C CA . GLN H 1 83 ? 6.247 17.677 25.954 1.00 18.89 83 GLN H CA 1
ATOM 6676 C C . GLN H 1 83 ? 6.165 19.171 26.223 1.00 18.90 83 GLN H C 1
ATOM 6677 O O . GLN H 1 83 ? 7.182 19.875 26.207 1.00 20.58 83 GLN H O 1
ATOM 6683 N N . ILE H 1 84 ? 4.958 19.662 26.453 1.00 18.20 84 ILE H N 1
ATOM 6684 C CA . ILE H 1 84 ? 4.790 21.072 26.755 1.00 18.16 84 ILE H CA 1
ATOM 6685 C C . ILE H 1 84 ? 5.503 21.324 28.090 1.00 19.24 84 ILE H C 1
ATOM 6686 O O . ILE H 1 84 ? 6.247 22.295 28.234 1.00 18.05 84 ILE H O 1
ATOM 6691 N N . ALA H 1 85 ? 5.293 20.438 29.060 1.00 18.93 85 ALA H N 1
ATOM 6692 C CA . ALA H 1 85 ? 5.945 20.603 30.364 1.00 19.07 85 ALA H CA 1
ATOM 6693 C C . ALA H 1 85 ? 7.460 20.626 30.174 1.00 18.12 85 ALA H C 1
ATOM 6694 O O . ALA H 1 85 ? 8.161 21.433 30.791 1.00 18.57 85 ALA H O 1
ATOM 6696 N N . ALA H 1 86 ? 7.967 19.753 29.312 1.00 18.13 86 ALA H N 1
ATOM 6697 C CA . ALA H 1 86 ? 9.406 19.711 29.066 1.00 18.56 86 ALA H CA 1
ATOM 6698 C C . ALA H 1 86 ? 9.886 21.031 28.487 1.00 18.40 86 ALA H C 1
ATOM 6699 O O . ALA H 1 86 ? 11.046 21.407 28.687 1.00 18.86 86 ALA H O 1
ATOM 6701 N N . SER H 1 87 ? 9.002 21.743 27.785 1.00 17.44 87 SER H N 1
ATOM 6702 C CA . SER H 1 87 ? 9.397 23.020 27.181 1.00 17.29 87 SER H CA 1
ATOM 6703 C C . SER H 1 87 ? 9.597 24.108 28.248 1.00 17.48 87 SER H C 1
ATOM 6704 O O . SER H 1 87 ? 10.094 25.205 27.946 1.00 15.41 87 SER H O 1
ATOM 6707 N N . TYR H 1 88 ? 9.207 23.786 29.483 1.00 15.26 88 TYR H N 1
ATOM 6708 C CA . TYR H 1 88 ? 9.356 24.675 30.636 1.00 16.86 88 TYR H CA 1
ATOM 6709 C C . TYR H 1 88 ? 10.409 24.082 31.582 1.00 18.02 88 TYR H C 1
ATOM 6710 O O . TYR H 1 88 ? 10.629 24.596 32.686 1.00 19.19 88 TYR H O 1
ATOM 6719 N N . GLY H 1 89 ? 11.048 23.001 31.142 1.00 18.96 89 GLY H N 1
ATOM 6720 C CA . GLY H 1 89 ? 12.054 22.348 31.956 1.00 18.95 89 GLY H CA 1
ATOM 6721 C C . GLY H 1 89 ? 11.395 21.764 33.183 1.00 19.56 89 GLY H C 1
ATOM 6722 O O . GLY H 1 89 ? 11.934 21.826 34.289 1.00 19.19 89 GLY H O 1
ATOM 6723 N N . ALA H 1 90 ? 10.215 21.187 32.980 1.00 19.82 90 ALA H N 1
ATOM 6724 C CA . ALA H 1 90 ? 9.459 20.592 34.071 1.00 20.77 90 ALA H CA 1
ATOM 6725 C C . ALA H 1 90 ? 8.672 19.346 33.645 1.00 20.99 90 ALA H C 1
ATOM 6726 O O . ALA H 1 90 ? 8.709 18.940 32.476 1.00 20.66 90 ALA H O 1
ATOM 6728 N N . GLU H 1 91 ? 7.963 18.757 34.608 1.00 20.66 91 GLU H N 1
ATOM 6729 C CA . GLU H 1 91 ? 7.140 17.575 34.376 1.00 20.93 91 GLU H CA 1
ATOM 6730 C C . GLU H 1 91 ? 5.668 17.958 34.444 1.00 21.70 91 GLU H C 1
ATOM 6731 O O . GLU H 1 91 ? 5.271 18.822 35.232 1.00 20.38 91 GLU H O 1
ATOM 6737 N N . PHE H 1 92 ? 4.867 17.276 33.636 1.00 21.09 92 PHE H N 1
ATOM 6738 C CA . PHE H 1 92 ? 3.418 17.477 33.582 1.00 21.51 92 PHE H CA 1
ATOM 6739 C C . PHE H 1 92 ? 2.808 16.609 34.694 1.00 22.07 92 PHE H C 1
ATOM 6740 O O . PHE H 1 92 ? 3.200 15.454 34.864 1.00 21.49 92 PHE H O 1
ATOM 6748 N N . THR H 1 93 ? 1.860 17.148 35.455 1.00 22.63 93 THR H N 1
ATOM 6749 C CA . THR H 1 93 ? 1.272 16.371 36.547 1.00 22.59 93 THR H CA 1
ATOM 6750 C C . THR H 1 93 ? 0.008 15.641 36.124 1.00 23.98 93 THR H C 1
ATOM 6751 O O . THR H 1 93 ? -0.479 14.774 36.841 1.00 24.16 93 THR H O 1
ATOM 6755 N N . GLY H 1 94 ? -0.528 16.002 34.966 1.00 23.71 94 GLY H N 1
ATOM 6756 C CA . GLY H 1 94 ? -1.745 15.367 34.502 1.00 23.07 94 GLY H CA 1
ATOM 6757 C C . GLY H 1 94 ? -2.948 16.277 34.621 1.00 22.93 94 GLY H C 1
ATOM 6758 O O . GLY H 1 94 ? -3.987 16.010 34.017 1.00 23.12 94 GLY H O 1
ATOM 6759 N N . GLN H 1 95 ? -2.817 17.347 35.406 1.00 22.93 95 GLN H N 1
ATOM 6760 C CA . GLN H 1 95 ? -3.906 18.301 35.588 1.00 23.69 95 GLN H CA 1
ATOM 6761 C C . GLN H 1 95 ? -3.786 19.425 34.564 1.00 24.26 95 GLN H C 1
ATOM 6762 O O . GLN H 1 95 ? -2.679 19.856 34.225 1.00 23.66 95 GLN H O 1
ATOM 6768 N N . TRP H 1 96 ? -4.929 19.902 34.085 1.00 22.63 96 TRP H N 1
ATOM 6769 C CA . TRP H 1 96 ? -4.947 20.960 33.089 1.00 23.37 96 TRP H CA 1
ATOM 6770 C C . TRP H 1 96 ? -6.366 21.477 32.936 1.00 23.35 96 TRP H C 1
ATOM 6771 O O . TRP H 1 96 ? -7.316 20.870 33.431 1.00 22.65 96 TRP H O 1
ATOM 6782 N N . ARG H 1 97 ? -6.507 22.596 32.231 1.00 22.11 97 ARG H N 1
ATOM 6783 C CA . ARG H 1 97 ? -7.822 23.159 31.987 1.00 22.69 97 ARG H CA 1
ATOM 6784 C C . ARG H 1 97 ? -7.757 24.253 30.942 1.00 21.49 97 ARG H C 1
ATOM 6785 O O . ARG H 1 97 ? -6.715 24.870 30.728 1.00 19.77 97 ARG H O 1
ATOM 6793 N N . THR H 1 98 ? -8.877 24.485 30.279 1.00 21.84 98 THR H N 1
ATOM 6794 C CA . THR H 1 98 ? -8.940 25.544 29.281 1.00 21.69 98 THR H CA 1
ATOM 6795 C C . THR H 1 98 ? -9.341 26.811 30.026 1.00 22.12 98 THR H C 1
ATOM 6796 O O . THR H 1 98 ? -10.083 26.740 31.005 1.00 22.69 98 THR H O 1
ATOM 6800 N N . ILE H 1 99 ? -8.826 27.963 29.598 1.00 20.92 99 ILE H N 1
ATOM 6801 C CA . ILE H 1 99 ? -9.169 29.215 30.263 1.00 21.26 99 ILE H CA 1
ATOM 6802 C C . ILE H 1 99 ? -9.900 30.162 29.308 1.00 20.19 99 ILE H C 1
ATOM 6803 O O . ILE H 1 99 ? -10.625 31.056 29.730 1.00 21.61 99 ILE H O 1
ATOM 6808 N N . VAL H 1 100 ? -9.703 29.966 28.012 1.00 20.53 100 VAL H N 1
ATOM 6809 C CA . VAL H 1 100 ? -10.386 30.779 27.008 1.00 19.09 100 VAL H CA 1
ATOM 6810 C C . VAL H 1 100 ? -10.569 29.853 25.818 1.00 19.48 100 VAL H C 1
ATOM 6811 O O . VAL H 1 100 ? -9.620 29.588 25.069 1.00 19.15 100 VAL H O 1
ATOM 6815 N N . GLU H 1 101 ? -11.794 29.355 25.671 1.00 17.99 101 GLU H N 1
ATOM 6816 C CA . GLU H 1 101 ? -12.153 28.423 24.611 1.00 18.32 101 GLU H CA 1
ATOM 6817 C C . GLU H 1 101 ? -11.579 28.817 23.260 1.00 18.89 101 GLU H C 1
ATOM 6818 O O . GLU H 1 101 ? -11.694 29.971 22.834 1.00 19.22 101 GLU H O 1
ATOM 6824 N N . GLY H 1 102 ? -10.951 27.844 22.606 1.00 17.99 102 GLY H N 1
ATOM 6825 C CA . GLY H 1 102 ? -10.372 28.065 21.296 1.00 21.75 102 GLY H CA 1
ATOM 6826 C C . GLY H 1 102 ? -9.125 28.925 21.280 1.00 22.48 102 GLY H C 1
ATOM 6827 O O . GLY H 1 102 ? -8.514 29.119 20.220 1.00 22.36 102 GLY H O 1
ATOM 6828 N N . VAL H 1 103 ? -8.720 29.423 22.444 1.00 20.96 103 VAL H N 1
ATOM 6829 C CA . VAL H 1 103 ? -7.557 30.288 22.483 1.00 20.77 103 VAL H CA 1
ATOM 6830 C C . VAL H 1 103 ? -6.442 29.850 23.403 1.00 21.20 103 VAL H C 1
ATOM 6831 O O . VAL H 1 103 ? -5.267 29.874 23.018 1.00 21.21 103 VAL H O 1
ATOM 6835 N N . MET H 1 104 ? -6.793 29.441 24.618 1.00 20.76 104 MET H N 1
ATOM 6836 C CA . MET H 1 104 ? -5.760 29.073 25.563 1.00 18.36 104 MET H CA 1
ATOM 6837 C C . MET H 1 104 ? -6.217 28.165 26.689 1.00 18.46 104 MET H C 1
ATOM 6838 O O . MET H 1 104 ? -7.336 28.271 27.197 1.00 18.76 104 MET H O 1
ATOM 6843 N N . SER H 1 105 ? -5.329 27.258 27.066 1.00 18.86 105 SER H N 1
ATOM 6844 C CA . SER H 1 105 ? -5.570 26.358 28.172 1.00 19.93 105 SER H CA 1
ATOM 6845 C C . SER H 1 105 ? -4.253 26.366 28.942 1.00 19.26 105 SER H C 1
ATOM 6846 O O . SER H 1 105 ? -3.271 26.972 28.501 1.00 17.38 105 SER H O 1
ATOM 6849 N N . VAL H 1 106 ? -4.226 25.720 30.095 1.00 17.89 106 VAL H N 1
ATOM 6850 C CA . VAL H 1 106 ? -3.016 25.703 30.890 1.00 18.08 106 VAL H CA 1
ATOM 6851 C C . VAL H 1 106 ? -2.809 24.312 31.463 1.00 18.91 106 VAL H C 1
ATOM 6852 O O . VAL H 1 106 ? -3.771 23.556 31.647 1.00 19.15 106 VAL H O 1
ATOM 6856 N N . ILE H 1 107 ? -1.553 23.965 31.715 1.00 17.73 107 ILE H N 1
ATOM 6857 C CA . ILE H 1 107 ? -1.242 22.671 32.292 1.00 16.79 107 ILE H CA 1
ATOM 6858 C C . ILE H 1 107 ? -0.547 22.887 33.629 1.00 18.10 107 ILE H C 1
ATOM 6859 O O . ILE H 1 107 ? 0.101 23.913 33.841 1.00 18.12 107 ILE H O 1
ATOM 6864 N N . GLN H 1 108 ? -0.713 21.940 34.544 1.00 16.77 108 GLN H N 1
ATOM 6865 C CA . GLN H 1 108 ? -0.030 22.045 35.813 1.00 16.22 108 GLN H CA 1
ATOM 6866 C C . GLN H 1 108 ? 1.306 21.334 35.619 1.00 16.06 108 GLN H C 1
ATOM 6867 O O . GLN H 1 108 ? 1.354 20.212 35.111 1.00 18.41 108 GLN H O 1
ATOM 6873 N N . ILE H 1 109 ? 2.393 22.003 35.981 1.00 15.73 109 ILE H N 1
ATOM 6874 C CA . ILE H 1 109 ? 3.712 21.409 35.864 1.00 15.22 109 ILE H CA 1
ATOM 6875 C C . ILE H 1 109 ? 4.331 21.317 37.249 1.00 16.80 109 ILE H C 1
ATOM 6876 O O . ILE H 1 109 ? 3.925 22.026 38.177 1.00 18.65 109 ILE H O 1
ATOM 6881 N N . LYS H 1 110 ? 5.307 20.434 37.387 1.00 17.62 110 LYS H N 1
ATOM 6882 C CA . LYS H 1 110 ? 5.996 20.264 38.651 1.00 18.68 110 LYS H CA 1
ATOM 6883 C C . LYS H 1 110 ? 7.470 20.505 38.403 1.00 18.93 110 LYS H C 1
ATOM 6884 O O . LYS H 1 110 ? 8.080 19.834 37.568 1.00 18.78 110 LYS H O 1
ATOM 6890 N N . TYR H 1 111 ? 8.028 21.489 39.103 1.00 18.37 111 TYR H N 1
ATOM 6891 C CA . TYR H 1 111 ? 9.448 21.797 38.985 1.00 18.85 111 TYR H CA 1
ATOM 6892 C C . TYR H 1 111 ? 10.143 21.015 40.082 1.00 20.51 111 TYR H C 1
ATOM 6893 O O . TYR H 1 111 ? 9.591 20.873 41.173 1.00 21.07 111 TYR H O 1
ATOM 6902 N N . THR H 1 112 ? 11.345 20.520 39.801 1.00 20.24 112 THR H N 1
ATOM 6903 C CA . THR H 1 112 ? 12.133 19.814 40.803 1.00 21.00 112 THR H CA 1
ATOM 6904 C C . THR H 1 112 ? 13.466 20.561 40.896 1.00 21.56 112 THR H C 1
ATOM 6905 O O . THR H 1 112 ? 14.124 20.761 39.884 1.00 21.75 112 THR H O 1
ATOM 6909 N N . PHE H 1 113 ? 13.853 20.985 42.101 1.00 21.39 113 PHE H N 1
ATOM 6910 C CA . PHE H 1 113 ? 15.113 21.715 42.285 1.00 22.94 113 PHE H CA 1
ATOM 6911 C C . PHE H 1 113 ? 15.761 21.413 43.637 1.00 24.63 113 PHE H C 1
ATOM 6912 O O . PHE H 1 113 ? 15.135 20.705 44.463 1.00 23.84 113 PHE H O 1
#

Organism: Microcystis viridis (NCBI:txid44822)

Nearest PDB structures (foldseek):
  1zhq-assembly2_C  TM=1.005E+00  e=8.811E-22  Microcystis viridis
  1zhq-assembly2_C  TM=1.005E+00  e=4.601E-22  Microcystis viridis
  1zhq-assembly2_C  TM=1.005E+00  e=5.478E-22  Microcystis viridis
  6juy-assembly1_A  TM=4.393E-01  e=9.217E+00  Synechocystis sp. PCC 6803 substr. Kazusa
  1zhq-assembly2_C  TM=1.004E+00  e=4.237E-21  Microcystis viridis

InterPro domains:
  IPR021992 Mannan-binding protein [PF12151] (16-48)
  IPR053754 Oligomannose-binding and Chitinase-activity Domain-containing Protein [G3DSA:3.30.1490.230] (2-56)
  IPR053754 Oligomannose-binding and Chitinase-activity Domain-containing Protein [G3DSA:3.30.1490.230] (57-114)

Sequence (904 aa):
ASYKVNIPAGPLWSNAEAQQVGPKIAAAHQGNFTGQWTTVVESAMSVVEVELQVENTGIHEFKTDVLAGPLWSNDEAQKLGPQIAASYGAEFTGQWRTIVEGVMSVIQIKYTFASYKVNIPAGPLWSNAEAQQVGPKIAAAHQGNFTGQWTTVVESAMSVVEVELQVENTGIHEFKTDVLAGPLWSNDEAQKLGPQIAASYGAEFTGQWRTIVEGVMSVIQIKYTFASYKVNIPAGPLWSNAEAQQVGPKIAAAHQGNFTGQWTTVVESAMSVVEVELQVENTGIHEFKTDVLAGPLWSNDEAQKLGPQIAASYGAEFTGQWRTIVEGVMSVIQIKYTFASYKVNIPAGPLWSNAEAQQVGPKIAAAHQGNFTGQWTTVVESAMSVVEVELQVENTGIHEFKTDVLAGPLWSNDEAQKLGPQIAASYGAEFTGQWRTIVEGVMSVIQIKYTFASYKVNIPAGPLWSNAEAQQVGPKIAAAHQGNFTGQWTTVVESAMSVVEVELQVENTGIHEFKTDVLAGPLWSNDEAQKLGPQIAASYGAEFTGQWRTIVEGVMSVIQIKYTFASYKVNIPAGPLWSNAEAQQVGPKIAAAHQGNFTGQWTTVVESAMSVVEVELQVENTGIHEFKTDVLAGPLWSNDEAQKLGPQIAASYGAEFTGQWRTIVEGVMSVIQIKYTFASYKVNIPAGPLWSNAEAQQVGPKIAAAHQGNFTGQWTTVVESAMSVVEVELQVENTGIHEFKTDVLAGPLWSNDEAQKLGPQIAASYGAEFTGQWRTIVEGVMSVIQIKYTFASYKVNIPAGPLWSNAEAQQVGPKIAAAHQGNFTGQWTTVVESAMSVVEVELQVENTGIHEFKTDVLAGPLWSNDEAQKLGPQIAASYGAEFTGQWRTIVEGVMSVIQIKYTF

Secondary structure (DSSP, 8-state):
-EEEEEEEEE---SHHHHHHHHHHHHHHTTSEEEEEEEEEETTTEEEEEEEEESS---S-EEEEEEEEE---SHHHHHHHHHHHHHTTTSEEEEEEEEEETTTEEEEEEEEE-/-EEEEEEEEE---SHHHHHHHHHHHHHHTT-EEEEEEEEEETTTEEEEEEEEESS---S-EEEEEEEEE----HHHHHHHHHHHHHTTTSEEEEEEEEEETTTEEEEEEEEE-/-EEEEEEEEE---SHHHHHHHHHHHHHHTTSEEEEEEEEEETTTEEEEEEEEESS---S-EEEEEEEEE---SHHHHHHHHHHHHHTTTSEEEEEEEEEETTTEEEEEEEEE-/-EEEEEEEEE---SHHHHHHHHHHHHHHTTSEEEEEEEEEETTTEEEEEEEEESS---S-EEEEEEEEE---SHHHHHHHHHHHHHTTTSEEEEEEEEEETTTEEEEEEEEE-/-EEEEEEEEE---SHHHHHHHHHHHHHHTT-EEEEEEEEEETTTEEEEEEEEESS---S-EEEEEEEEE----HHHHHHHHHHHHHTTTSEEEEEEEEEETTTEEEEEEEEE-/-EEEEEEEEE---SHHHHHHHHHHHHHHTTSEEEEEEEEEETTTEEEEEEEEESS---S-EEEEEEEEE---SHHHHHHHHHHHHHTTTSEEEEEEEEEETTTEEEEEEEEE-/-EEEEEEEEE----HHHHHHHHHHHHHHTT-EEEEEEEEEETTTEEEEEEEEESS--SS-EEEEEEEEE---SHHHHHHHHHHHHHTTTSEEEEEEEEEETTTEEEEEEEEE-/-EEEEEEEEE---SHHHHHHHHHHHHHHTTSEEEEEEEEEETTTEEEEEEEEESS---S-EEEEEEEEE----HHHHHHHHHHHHHTTTSEEEEEEEEEETTTEEEEEEEEE-

Foldseek 3Di:
DKDKDWAKQWDQDDLVSCVVRQQVVQVVLVWGFPSDKAADDPPTIITTMTMHDQADAADDKDKDKDWDWDDDDLVSCVVCVQVSLVVSVWGFPSDKAADDPPTTIITMTMHHD/DKDKDWAKQWDQDDLVSCVVRQQVVQVVLVWGFPSDKAAPDPPTIIITMTMHDQADAADDKDKDKDWQWDADDLVRCVVCVQVSLVVSVWGFPSDKAADDPPTTIITMTMHHD/DKDKDWAKDWDQDDLVSCVVRQQVVQVVLQWGFPSDKAAPDPPTIITTMTIHDQADAADDKDKDKDWQWDADDLVSCVVCVQVSLVVSRFGFPSDKAAPDPPTTIITITMHHD/DKDKDWAKQWDDDDLVSCVVSQQVVQVVLVWGFPSDKAAPDPPTIIITMTIGDQADAADDKDKDKDWDWDQDDLVSCVVCQQVSLVVSVFGFPSDKAAPDPPTTIITMTMHHD/DKDKDWAKQWDDDDLVSCVVRQQVVQVVLVWGFPSDKAAPDPPTIITTMTIGDQADAADDKDKDKDWQWDDDDLVSCVVCVQVSLVVSVFGFPSDKAADDPPTTIITMTMHHD/DKDKDWAKQWDDDDLVSCVVRQQVVQVVLVWGFPSDKAADDPPTIITTMTMHDQADAADDKDKDKDWDWDDDDLVRCVVCQQVSLVVSVWGFPSDKAADDPPTTIITMTMHHD/DKDKDWAKQWDDDDLVRCVVSQQVVLVVLPWGFPSDKAADDPPTIIITMTMHDQADAADDKDKDKDWDWDDDDLVRCVVCQQVSLVVSVWGFPSDKAAPDPPTTIITMTMHHD/DKDKDWAKQWDDDDLVRCVVRQQVVLVVLVWGFPSDKAAPDPPTIIITMTIGDQADAADDKDKDKDWDWDDDDLVRCVVCQQVSLVVSNWGFPSDKAADDPPTTIITMTMHHD

Radius of gyration: 35.58 Å; Cα contacts (8 Å, |Δi|>4): 2225; chains: 8; bounding box: 86×83×87 Å

CATH classification: 3.30.1490.230 (+1 more: 3.30.1490.230)

B-factor: mean 20.23, std 7.38, range [8.12, 53.26]